Protein AF-0000000075287259 (afdb_homodimer)

Radius of gyration: 38.72 Å; Cα contacts (8 Å, |Δi|>4): 1792; chains: 2; bounding box: 110×133×138 Å

Foldseek 3Di:
DDDDDCPDDDPDPPPPCPPPPPPPPVPPPPPPPPLPQPEWEFQDLPDDPPDDFAAKEWEQEDWKIKIKGKFLADDDDPDPPQPDSQNSPWYDNDVSIIIGMDMDTNVCPVVVLCSCLVVVRQVQEYEYEYPVCQVCVLVSVVSNVQSLCCVVVLDVDDFWKWFPDWDADPVQLEIETEIEGPPPPPPPCPPPVTHTSDPVVVVVSNSRFKYWYFYDRPPDDPPDDDDDDPPCPCPDDPDDVCVVVVPRVNVVHRGHTRHMYGYDYQVLLLLLLVVSLLRIPQQKWAQDPVVLGTDGDNQDPPNDQEWEWAAECWIWIKTAHDDVRIDTDDIDNQGPVVLLVVLCVQQNDDDPVRLLVLQFDDPPPPPGLPDDQQQWDFQCVVDVVPCPDPQPVCRRRHTDGQSNNVVRVVVVVVVVDSSVVSNSSSLSSLLVRLLVQLQVVLVVCVVLVHQHYEYFAVRPLVRSSSSNSSLCSVCVCLVGVDDPVPPPCVVVPPPPPDDDDDPDDPPDPPDDDDDDPPPPPPDPPPDPPDPDPVVVVCVNDHGHYMYGNCRNCSSRSSSSVD/DPPCPPDPDDPCPPVPCPPPPDPPPVPPPPPPPPLPQPEWEFQDLPDDPPDDFAAKEWEQEDWKIKIKGKFLADDDDPDPPQPDSQNSPWYDNDVSIIIGMDMDTNVCPVVVLCSCLVVVRCVQEYEYEYPVCQVCVLVSVVSNVQSLCCVVVQDVDDFWKWFPDWDADPVQLEIETEIEGPPPPPPPPPCPVTHTSDPVVVVVSNSRFKYWYFYDRPPDDPPDDPDDDPPPPVPDDPDDVCPVVPPRVNVVHPGHTRHMYGYDYQVLLLLLLVVSQLRIPQQKWAQDPVVLGTHGDNQDPPNDQEWEWAAECWIWIKTAHDDVRIDTDDIDNQGPVVLLVVLCVQQNDDDPVRLLVLQFDDPPPPPGLPDDQQQWDFQCVVDVVPCPPPQPVCRRRHTDGQSNNVVRVVVVVVVVDSSSVSNSSSLSSLLVRLLVQLQVVLVVCVVLVHQHYEYFAPRPLVRSSSSNSSLCSVCVCLVGVDPPVPPPCVVVPPPPPDDDDDPDDPPDPPDDDDDDPPPPPPDPVSDPPDPPPVVVVCVNDHGHYMYGNCRRCSSRSSSSRD

Secondary structure (DSSP, 8-state):
-------------------------------------EEEEBSS--S-TT-----EEEEE-SSEEEEEEEESS-----STT---TTTTEEEEEETTEEEEEEEEEGGGHHHHHHHHHHTT--TTEEEEESHHHHHTHHHHHHHHHHHHHHHTTS-SS---EEEEEEEEETTTTEEEEEEEETT---TT------EE-SHHHHHT-TT--EEEEEE--SS--------------------GGGSTTTT-GGGG--SEEEEEEEE--HHHHHHHHHHHHHTBTT-EEEEETTTTEEEE--PPSP--SEEEEEESSSEEEEEEEETTEEEEEEEES-SHHHHHHHHHHHHSS--HHHHHHHHSPPTT----TTS--TT-EEHHHH-SSTTSSSS-TTGGG-EEETT--HHHHHHHHHTT-HHHHHHHHHHHHHHHHHHHHHHHHHHHHHHHT--EEEEESTTTTT-HHHHHHHHHHHHHHHHHT---SSS-------------S-----------------------SS------THHHHGGGSPPEEEEETTGGGHHHHHHHT-/-------------------------------------EEEEBSS--S-TT-----EEEEE-SSEEEEEEEESSPPP--STT---TTTTEEEEEETTEEEEEEEEEGGGHHHHHHHHHHTT--TTEEEEESHHHHHTHHHHHHHHHHHHHHHTTS-SS---EEEEEEEEETTTTEEEEEEEETT---SS------EE-SHHHHHT-TT--EEEEEE--SS--------------------GGGGGGTT-GGGG--SEEEEEEEE--HHHHHHHHHHHHHTBTT-EEEEETTTTEEEE--PPSP--SEEEEEESSSEEEEEESSTT-EEEEEEES-SHHHHHHHHHHHHSS--HHHHHHHHSPPTT----TTS--TT-EEHHHH-SSTTSSSS-TTGGG-EEETT--HHHHHHHHHHT-HHHHHHHHHHHHHHHHHHHHHHHHHHHHHHHT--EEEEESTTTTT-HHHHHHHHHHHHHHHHHT---SSS-------------S-----------------------SS------THHHHGGGSPPEEEEETTGGGHHHHHHHT-

Solvent-accessible surface area (backbone atoms only — not comparable to full-atom values): 64310 Å² total; per-residue (Å²): 143,81,90,83,79,78,75,77,80,78,76,80,74,75,79,76,78,74,78,75,75,75,73,74,69,69,73,68,69,72,70,76,75,70,70,74,67,47,74,30,40,55,70,57,82,75,64,61,90,82,59,83,71,63,33,25,13,35,22,23,44,82,60,36,28,32,36,25,36,51,34,74,62,90,80,79,73,86,56,87,90,52,88,58,84,34,86,34,40,34,35,42,74,50,93,70,35,27,41,37,50,49,75,40,48,49,91,33,54,66,57,52,50,47,56,35,59,76,67,63,31,40,82,43,36,38,28,27,18,38,42,31,36,65,58,40,40,57,58,51,52,51,54,52,51,52,50,50,42,39,74,70,61,76,38,94,62,96,68,68,47,28,29,70,45,72,45,77,39,75,90,76,19,31,35,37,35,30,33,36,68,67,77,71,63,66,80,83,66,77,74,69,80,44,48,67,69,47,61,69,58,56,61,74,43,77,75,50,37,29,41,35,38,19,42,47,70,87,80,69,67,85,74,82,82,76,81,84,82,72,85,74,73,79,70,74,84,69,74,74,88,54,61,78,68,68,75,44,71,68,73,70,52,85,33,49,80,60,36,35,43,34,53,47,61,44,68,56,12,34,52,47,17,47,59,53,44,70,39,24,56,76,32,32,28,28,64,36,82,85,78,67,42,77,40,76,46,84,84,60,82,70,72,52,53,27,36,38,40,40,27,34,43,25,34,46,26,33,40,32,72,45,91,70,40,61,45,76,77,49,65,41,28,65,25,38,18,22,48,51,31,52,46,29,68,62,74,33,97,68,52,70,69,54,39,55,57,37,43,47,67,62,88,83,56,72,77,52,92,75,58,75,42,61,25,38,26,32,35,42,78,33,23,71,67,48,61,70,75,82,40,58,87,74,44,44,69,35,72,34,8,36,35,33,24,51,72,48,47,54,49,45,62,68,63,69,41,65,66,60,42,43,22,35,49,30,35,32,42,49,41,47,42,28,23,50,46,19,34,52,52,37,49,51,27,60,63,69,72,40,50,37,36,35,45,32,16,50,58,45,65,79,36,64,71,46,47,47,28,24,49,48,17,43,42,42,54,65,74,72,60,54,68,60,80,76,77,68,76,68,61,75,50,56,73,78,71,81,76,75,82,82,79,80,77,82,67,83,78,79,84,81,73,83,79,82,77,79,76,80,79,72,84,61,82,73,69,74,74,72,83,54,73,75,56,61,73,58,59,77,53,77,64,47,59,36,36,39,73,64,21,50,38,25,40,9,48,9,36,36,72,97,138,87,77,76,71,79,74,77,80,78,76,78,72,74,76,75,78,73,76,75,76,75,74,73,67,69,72,68,68,73,71,76,75,71,70,76,66,45,75,29,40,54,69,58,80,77,62,61,91,80,60,83,70,64,30,24,13,34,21,25,47,82,62,36,28,30,37,22,35,52,36,72,64,89,79,79,74,86,57,89,89,53,86,60,87,35,88,34,40,36,36,41,74,50,93,70,34,25,40,37,48,50,74,39,48,48,89,32,54,66,57,52,52,47,55,33,58,76,67,63,30,40,82,41,35,40,28,28,18,37,42,31,36,64,60,40,40,56,59,51,53,52,53,52,49,54,50,50,42,40,73,71,62,76,37,95,63,96,68,70,47,26,29,66,44,73,44,76,40,75,91,74,19,31,36,37,36,30,33,38,69,68,76,70,65,64,81,83,65,78,73,70,72,49,49,68,69,47,60,69,58,57,60,72,43,77,76,49,36,28,40,36,39,19,42,47,70,85,80,70,68,83,73,81,79,76,79,85,82,75,83,72,74,79,75,72,85,70,75,72,86,65,54,77,70,70,74,44,70,66,74,71,52,84,34,49,80,60,36,34,44,33,52,50,59,44,68,56,12,33,51,47,17,50,60,55,45,70,40,23,57,75,34,32,27,29,65,35,82,84,78,67,42,79,40,75,46,83,84,60,83,70,73,52,52,28,34,38,39,39,27,34,44,24,33,46,25,34,38,33,71,44,92,70,39,59,45,75,78,49,65,41,28,64,25,39,19,23,48,50,30,51,45,29,68,62,75,33,96,67,54,71,67,55,39,55,58,35,43,48,66,61,88,83,55,72,80,50,91,76,59,76,42,62,26,39,25,32,34,44,79,34,24,70,67,48,64,69,76,84,41,59,88,72,44,45,70,35,71,34,8,35,36,32,25,52,72,50,46,55,49,44,64,68,64,69,40,65,66,61,42,43,22,33,49,30,36,32,41,51,41,48,40,28,24,50,46,18,35,54,52,38,50,51,26,59,65,69,72,40,50,37,38,36,44,33,15,51,59,45,65,78,35,63,72,46,47,48,29,24,50,49,17,42,42,41,55,65,72,72,60,53,69,61,79,75,77,68,75,68,61,75,51,56,72,80,72,80,74,76,85,82,80,80,75,84,67,83,80,80,86,83,74,82,79,81,77,78,74,82,77,70,84,60,82,69,68,73,72,72,85,54,72,74,55,61,73,58,60,78,54,78,64,47,60,36,35,39,75,62,21,49,39,26,41,10,47,9,36,35,71,98

Structure (mmCIF, N/CA/C/O backbone):
data_AF-0000000075287259-model_v1
#
loop_
_entity.id
_entity.type
_entity.pdbx_description
1 polymer 'Pantothenate kinase 1, putative'
#
loop_
_atom_site.group_PDB
_atom_site.id
_atom_site.type_symbol
_atom_site.label_atom_id
_atom_site.label_alt_id
_atom_site.label_comp_id
_atom_site.label_asym_id
_atom_site.label_entity_id
_atom_site.label_seq_id
_atom_site.pdbx_PDB_ins_code
_atom_site.Cartn_x
_atom_site.Cartn_y
_atom_site.Cartn_z
_atom_site.occupancy
_atom_site.B_iso_or_equiv
_atom_site.auth_seq_id
_atom_site.auth_comp_id
_atom_site.auth_asym_id
_atom_site.auth_atom_id
_atom_site.pdbx_PDB_model_num
ATOM 1 N N . MET A 1 1 ? -18.156 42.469 -91 1 22.69 1 MET A N 1
ATOM 2 C CA . MET A 1 1 ? -17.578 41.156 -90.688 1 22.69 1 MET A CA 1
ATOM 3 C C . MET A 1 1 ? -17.266 41 -89.25 1 22.69 1 MET A C 1
ATOM 5 O O . MET A 1 1 ? -16.109 41.125 -88.812 1 22.69 1 MET A O 1
ATOM 9 N N . ASN A 1 2 ? -17.969 41.375 -88.25 1 19.19 2 ASN A N 1
ATOM 10 C CA . ASN A 1 2 ? -18.281 42.219 -87.062 1 19.19 2 ASN A CA 1
ATOM 11 C C . ASN A 1 2 ? -18.062 41.438 -85.75 1 19.19 2 ASN A C 1
ATOM 13 O O . ASN A 1 2 ? -18.516 40.312 -85.625 1 19.19 2 ASN A O 1
ATOM 17 N N . ALA A 1 3 ? -17.016 41.938 -84.812 1 19.44 3 ALA A N 1
ATOM 18 C CA . ALA A 1 3 ? -16.141 41.562 -83.688 1 19.44 3 ALA A CA 1
ATOM 19 C C . ALA A 1 3 ? -16.938 40.812 -82.625 1 19.44 3 ALA A C 1
ATOM 21 O O . ALA A 1 3 ? -18.156 40.656 -82.688 1 19.44 3 ALA A O 1
ATOM 22 N N . MET A 1 4 ? -16.828 41.344 -81.25 1 18.42 4 MET A N 1
ATOM 23 C CA . MET A 1 4 ? -16.25 40.938 -80 1 18.42 4 MET A CA 1
ATOM 24 C C . MET A 1 4 ? -17.297 40.281 -79.125 1 18.42 4 MET A C 1
ATOM 26 O O . MET A 1 4 ? -17.031 39.219 -78.5 1 18.42 4 MET A O 1
ATOM 30 N N . MET A 1 5 ? -18.25 41 -78.5 1 18.67 5 MET A N 1
ATOM 31 C CA . MET A 1 5 ? -18.438 41.469 -77.125 1 18.67 5 MET A CA 1
ATOM 32 C C . MET A 1 5 ? -19.5 40.656 -76.438 1 18.67 5 MET A C 1
ATOM 34 O O . MET A 1 5 ? -20.703 40.938 -76.562 1 18.67 5 MET A O 1
ATOM 38 N N . HIS A 1 6 ? -19.438 39.312 -76.562 1 19.44 6 HIS A N 1
ATOM 39 C CA . HIS A 1 6 ? -20.641 38.531 -76.375 1 19.44 6 HIS A CA 1
ATOM 40 C C . HIS A 1 6 ? -21.156 38.625 -74.938 1 19.44 6 HIS A C 1
ATOM 42 O O . HIS A 1 6 ? -20.422 38.344 -74 1 19.44 6 HIS A O 1
ATOM 48 N N . LYS A 1 7 ? -22.062 39.5 -74.562 1 19.59 7 LYS A N 1
ATOM 49 C CA . LYS A 1 7 ? -22.562 40.156 -73.375 1 19.59 7 LYS A CA 1
ATOM 50 C C . LYS A 1 7 ? -23.359 39.156 -72.5 1 19.59 7 LYS A C 1
ATOM 52 O O . LYS A 1 7 ? -24.469 38.75 -72.875 1 19.59 7 LYS A O 1
ATOM 57 N N . PRO A 1 8 ? -22.656 38.219 -71.875 1 20.3 8 PRO A N 1
ATOM 58 C CA . PRO A 1 8 ? -23.312 37 -71.438 1 20.3 8 PRO A CA 1
ATOM 59 C C . PRO A 1 8 ? -24.469 37.281 -70.438 1 20.3 8 PRO A C 1
ATOM 61 O O . PRO A 1 8 ? -24.531 38.344 -69.875 1 20.3 8 PRO A O 1
ATOM 64 N N . GLY A 1 9 ? -25.562 36.688 -70.625 1 19.08 9 GLY A N 1
ATOM 65 C CA . GLY A 1 9 ? -26.953 36.812 -70.25 1 19.08 9 GLY A CA 1
ATOM 66 C C . GLY A 1 9 ? -27.141 36.75 -68.75 1 19.08 9 GLY A C 1
ATOM 67 O O . GLY A 1 9 ? -26.281 36.219 -68 1 19.08 9 GLY A O 1
ATOM 68 N N . GLY A 1 10 ? -27.844 37.594 -68.125 1 19.84 10 GLY A N 1
ATOM 69 C CA . GLY A 1 10 ? -28.234 38.312 -66.875 1 19.84 10 GLY A CA 1
ATOM 70 C C . GLY A 1 10 ? -28.922 37.406 -65.875 1 19.84 10 GLY A C 1
ATOM 71 O O . GLY A 1 10 ? -30.047 37.688 -65.5 1 19.84 10 GLY A O 1
ATOM 72 N N . GLY A 1 11 ? -28.531 36.094 -65.875 1 19.17 11 GLY A N 1
ATOM 73 C CA . GLY A 1 11 ? -29.438 35.156 -65.25 1 19.17 11 GLY A CA 1
ATOM 74 C C . GLY A 1 11 ? -29.859 35.594 -63.844 1 19.17 11 GLY A C 1
ATOM 75 O O . GLY A 1 11 ? -29.125 36.312 -63.156 1 19.17 11 GLY A O 1
ATOM 76 N N . ASN A 1 12 ? -31.094 35.688 -63.562 1 19.45 12 ASN A N 1
ATOM 77 C CA . ASN A 1 12 ? -32.031 36.219 -62.562 1 19.45 12 ASN A CA 1
ATOM 78 C C . ASN A 1 12 ? -31.781 35.625 -61.188 1 19.45 12 ASN A C 1
ATOM 80 O O . ASN A 1 12 ? -31.875 34.406 -61 1 19.45 12 ASN A O 1
ATOM 84 N N . SER A 1 13 ? -30.797 36.062 -60.406 1 18.73 13 SER A N 1
ATOM 85 C CA . SER A 1 13 ? -30.156 35.625 -59.156 1 18.73 13 SER A CA 1
ATOM 86 C C . SER A 1 13 ? -31.156 35.656 -58 1 18.73 13 SER A C 1
ATOM 88 O O . SER A 1 13 ? -31.359 36.719 -57.375 1 18.73 13 SER A O 1
ATOM 90 N N . SER A 1 14 ? -32.312 35.125 -58.156 1 20.73 14 SER A N 1
ATOM 91 C CA . SER A 1 14 ? -33.344 35.375 -57.156 1 20.73 14 SER A CA 1
ATOM 92 C C . SER A 1 14 ? -32.844 35.062 -55.75 1 20.73 14 SER A C 1
ATOM 94 O O . SER A 1 14 ? -32.25 34 -55.531 1 20.73 14 SER A O 1
ATOM 96 N N . PRO A 1 15 ? -32.562 35.969 -54.812 1 19.45 15 PRO A N 1
ATOM 97 C CA . PRO A 1 15 ? -31.781 35.906 -53.562 1 19.45 15 PRO A CA 1
ATOM 98 C C . PRO A 1 15 ? -32.469 35.125 -52.469 1 19.45 15 PRO A C 1
ATOM 100 O O . PRO A 1 15 ? -33.594 35.5 -52.031 1 19.45 15 PRO A O 1
ATOM 103 N N . GLY A 1 16 ? -32.812 33.906 -52.594 1 19.41 16 GLY A N 1
ATOM 104 C CA . GLY A 1 16 ? -33.656 33.188 -51.656 1 19.41 16 GLY A CA 1
ATOM 105 C C . GLY A 1 16 ? -33.219 33.375 -50.219 1 19.41 16 GLY A C 1
ATOM 106 O O . GLY A 1 16 ? -32.031 33.312 -49.906 1 19.41 16 GLY A O 1
ATOM 107 N N . ASN A 1 17 ? -33.875 34.125 -49.375 1 20 17 ASN A N 1
ATOM 108 C CA . ASN A 1 17 ? -33.719 34.625 -48 1 20 17 ASN A CA 1
ATOM 109 C C . ASN A 1 17 ? -33.656 33.5 -47 1 20 17 ASN A C 1
ATOM 111 O O . ASN A 1 17 ? -34.656 32.844 -46.688 1 20 17 ASN A O 1
ATOM 115 N N . HIS A 1 18 ? -32.875 32.531 -47.188 1 19.16 18 HIS A N 1
ATOM 116 C CA . HIS A 1 18 ? -32.906 31.406 -46.25 1 19.16 18 HIS A CA 1
ATOM 117 C C . HIS A 1 18 ? -32.656 31.859 -44.812 1 19.16 18 HIS A C 1
ATOM 119 O O . HIS A 1 18 ? -31.594 32.438 -44.531 1 19.16 18 HIS A O 1
ATOM 125 N N . LYS A 1 19 ? -33.656 32.219 -44.031 1 21.06 19 LYS A N 1
ATOM 126 C CA . LYS A 1 19 ? -33.656 32.594 -42.625 1 21.06 19 LYS A CA 1
ATOM 127 C C . LYS A 1 19 ? -32.906 31.547 -41.781 1 21.06 19 LYS A C 1
ATOM 129 O O . LYS A 1 19 ? -33.188 30.359 -41.875 1 21.06 19 LYS A O 1
ATOM 134 N N . SER A 1 20 ? -31.641 31.719 -41.594 1 20.59 20 SER A N 1
ATOM 135 C CA . SER A 1 20 ? -30.719 30.891 -40.812 1 20.59 20 SER A CA 1
ATOM 136 C C . SER A 1 20 ? -31.297 30.562 -39.438 1 20.59 20 SER A C 1
ATOM 138 O O . SER A 1 20 ? -31.703 31.453 -38.688 1 20.59 20 SER A O 1
ATOM 140 N N . ASP A 1 21 ? -32.031 29.562 -39.312 1 21.33 21 ASP A N 1
ATOM 141 C CA . ASP A 1 21 ? -32.594 29.078 -38.062 1 21.33 21 ASP A CA 1
ATOM 142 C C . ASP A 1 21 ? -31.562 29.109 -36.938 1 21.33 21 ASP A C 1
ATOM 144 O O . ASP A 1 21 ? -30.469 28.562 -37.094 1 21.33 21 ASP A O 1
ATOM 148 N N . GLU A 1 22 ? -31.625 30.125 -36.156 1 22.45 22 GLU A N 1
ATOM 149 C CA . GLU A 1 22 ? -30.844 30.359 -34.969 1 22.45 22 GLU A CA 1
ATOM 150 C C . GLU A 1 22 ? -30.734 29.094 -34.125 1 22.45 22 GLU A C 1
ATOM 152 O O . GLU A 1 22 ? -31.734 28.438 -33.844 1 22.45 22 GLU A O 1
ATOM 157 N N . GLY A 1 23 ? -29.672 28.359 -34.312 1 20.34 23 GLY A N 1
ATOM 158 C CA . GLY A 1 23 ? -29.312 27.141 -33.625 1 20.34 23 GLY A CA 1
ATOM 159 C C . GLY A 1 23 ? -29.672 27.156 -32.156 1 20.34 23 GLY A C 1
ATOM 160 O O . GLY A 1 23 ? -29.359 28.109 -31.438 1 20.34 23 GLY A O 1
ATOM 161 N N . LYS A 1 24 ? -30.766 26.594 -31.75 1 21.91 24 LYS A N 1
ATOM 162 C CA . LYS A 1 24 ? -31.125 26.312 -30.375 1 21.91 24 LYS A CA 1
ATOM 163 C C . LYS A 1 24 ? -29.906 25.812 -29.578 1 21.91 24 LYS A C 1
ATOM 165 O O . LYS A 1 24 ? -29.422 24.703 -29.797 1 21.91 24 LYS A O 1
ATOM 170 N N . ALA A 1 25 ? -29 26.703 -29.406 1 21.98 25 ALA A N 1
ATOM 171 C CA . ALA A 1 25 ? -27.984 26.328 -28.422 1 21.98 25 ALA A CA 1
ATOM 172 C C . ALA A 1 25 ? -28.625 25.547 -27.266 1 21.98 25 ALA A C 1
ATOM 174 O O . ALA A 1 25 ? -29.516 26.047 -26.594 1 21.98 25 ALA A O 1
ATOM 175 N N . SER A 1 26 ? -28.891 24.328 -27.594 1 23.16 26 SER A N 1
ATOM 176 C CA . SER A 1 26 ? -29.328 23.5 -26.469 1 23.16 26 SER A CA 1
ATOM 177 C C . SER A 1 26 ? -28.672 23.953 -25.172 1 23.16 26 SER A C 1
ATOM 179 O O . SER A 1 26 ? -27.453 24.141 -25.125 1 23.16 26 SER A O 1
ATOM 181 N N . HIS A 1 27 ? -29.359 24.859 -24.5 1 22.45 27 HIS A N 1
ATOM 182 C CA . HIS A 1 27 ? -29.031 25.094 -23.094 1 22.45 27 HIS A CA 1
ATOM 183 C C . HIS A 1 27 ? -28.547 23.812 -22.422 1 22.45 27 HIS A C 1
ATOM 185 O O . HIS A 1 27 ? -29.344 22.906 -22.141 1 22.45 27 HIS A O 1
ATOM 191 N N . VAL A 1 28 ? -27.5 23.312 -22.922 1 27.08 28 VAL A N 1
ATOM 192 C CA . VAL A 1 28 ? -26.859 22.281 -22.094 1 27.08 28 VAL A CA 1
ATOM 193 C C . VAL A 1 28 ? -27.109 22.578 -20.625 1 27.08 28 VAL A C 1
ATOM 195 O O . VAL A 1 28 ? -26.859 23.703 -20.156 1 27.08 28 VAL A O 1
ATOM 198 N N . GLY A 1 29 ? -28.125 21.984 -20.109 1 24.72 29 GLY A N 1
ATOM 199 C CA . GLY A 1 29 ? -28.5 22.047 -18.703 1 24.72 29 GLY A CA 1
ATOM 200 C C . GLY A 1 29 ? -27.312 22.328 -17.797 1 24.72 29 GLY A C 1
ATOM 201 O O . GLY A 1 29 ? -26.188 21.906 -18.078 1 24.72 29 GLY A O 1
ATOM 202 N N . ASN A 1 30 ? -27.359 23.5 -17.266 1 26.53 30 ASN A N 1
ATOM 203 C CA . ASN A 1 30 ? -26.594 23.844 -16.078 1 26.53 30 ASN A CA 1
ATOM 204 C C . ASN A 1 30 ? -26.344 22.625 -15.195 1 26.53 30 ASN A C 1
ATOM 206 O O . ASN A 1 30 ? -27.281 22.062 -14.625 1 26.53 30 ASN A O 1
ATOM 210 N N . GLN A 1 31 ? -25.625 21.781 -15.664 1 28.08 31 GLN A N 1
ATOM 211 C CA . GLN A 1 31 ? -25.219 20.812 -14.648 1 28.08 31 GLN A CA 1
ATOM 212 C C . GLN A 1 31 ? -25.25 21.438 -13.258 1 28.08 31 GLN A C 1
ATOM 214 O O . GLN A 1 31 ? -24.641 22.484 -13.023 1 28.08 31 GLN A O 1
ATOM 219 N N . SER A 1 32 ? -26.391 21.484 -12.602 1 29.03 32 SER A N 1
ATOM 220 C CA . SER A 1 32 ? -26.578 21.844 -11.203 1 29.03 32 SER A CA 1
ATOM 221 C C . SER A 1 32 ? -25.281 21.672 -10.406 1 29.03 32 SER A C 1
ATOM 223 O O . SER A 1 32 ? -24.766 20.562 -10.297 1 29.03 32 SER A O 1
ATOM 225 N N . GLU A 1 33 ? -24.375 22.484 -10.484 1 34.44 33 GLU A N 1
ATOM 226 C CA . GLU A 1 33 ? -23.234 22.75 -9.617 1 34.44 33 GLU A CA 1
ATOM 227 C C . GLU A 1 33 ? -23.562 22.438 -8.156 1 34.44 33 GLU A C 1
ATOM 229 O O . GLU A 1 33 ? -23.938 23.344 -7.402 1 34.44 33 GLU A O 1
ATOM 234 N N . GLY A 1 34 ? -24.5 21.672 -7.836 1 33.16 34 GLY A N 1
ATOM 235 C CA . GLY A 1 34 ? -24.859 21.281 -6.48 1 33.16 34 GLY A CA 1
ATOM 236 C C . GLY A 1 34 ? -23.672 21.172 -5.551 1 33.16 34 GLY A C 1
ATOM 237 O O . GLY A 1 34 ? -23.281 20.062 -5.176 1 33.16 34 GLY A O 1
ATOM 238 N N . TRP A 1 35 ? -22.734 21.906 -5.816 1 38.44 35 TRP A N 1
ATOM 239 C CA . TRP A 1 35 ? -21.719 21.891 -4.781 1 38.44 35 TRP A CA 1
ATOM 240 C C . TRP A 1 35 ? -22.328 22.141 -3.406 1 38.44 35 TRP A C 1
ATOM 242 O O . TRP A 1 35 ? -22.938 23.188 -3.182 1 38.44 35 TRP A O 1
ATOM 252 N N . LYS A 1 36 ? -22.797 21.172 -2.637 1 48.94 36 LYS A N 1
ATOM 253 C CA . LYS A 1 36 ? -23.422 21.188 -1.319 1 48.94 36 LYS A CA 1
ATOM 254 C C . LYS A 1 36 ? -22.656 22.078 -0.348 1 48.94 36 LYS A C 1
ATOM 256 O O . LYS A 1 36 ? -21.438 22 -0.261 1 48.94 36 LYS A O 1
ATOM 261 N N . GLN A 1 37 ? -23.203 23.25 -0.123 1 53.69 37 GLN A N 1
ATOM 262 C CA . GLN A 1 37 ? -22.797 24.172 0.934 1 53.69 37 GLN A CA 1
ATOM 263 C C . GLN A 1 37 ? -22.734 23.453 2.283 1 53.69 37 GLN A C 1
ATOM 265 O O . GLN A 1 37 ? -23.672 22.766 2.67 1 53.69 37 GLN A O 1
ATOM 270 N N . TYR A 1 38 ? -21.547 23.359 2.799 1 63.34 38 TYR A N 1
ATOM 271 C CA . TYR A 1 38 ? -21.375 22.766 4.125 1 63.34 38 TYR A CA 1
ATOM 272 C C . TYR A 1 38 ? -21.203 23.859 5.184 1 63.34 38 TYR A C 1
ATOM 274 O O . TYR A 1 38 ? -20.094 24.141 5.609 1 63.34 38 TYR A O 1
ATOM 282 N N . LYS A 1 39 ? -22.344 24.625 5.395 1 63.66 39 LYS A N 1
ATOM 283 C CA . LYS A 1 39 ? -22.406 25.578 6.492 1 63.66 39 LYS A CA 1
ATOM 284 C C . LYS A 1 39 ? -22.984 24.938 7.75 1 63.66 39 LYS A C 1
ATOM 286 O O . LYS A 1 39 ? -24.172 24.609 7.805 1 63.66 39 LYS A O 1
ATOM 291 N N . TYR A 1 40 ? -21.969 24.672 8.609 1 74.38 40 TYR A N 1
ATOM 292 C CA . TYR A 1 40 ? -22.406 23.922 9.797 1 74.38 40 TYR A CA 1
ATOM 293 C C . TYR A 1 40 ? -22.312 24.797 11.039 1 74.38 40 TYR A C 1
ATOM 295 O O . TYR A 1 40 ? -21.781 25.906 11 1 74.38 40 TYR A O 1
ATOM 303 N N . GLU A 1 41 ? -23.141 24.438 11.977 1 70.31 41 GLU A N 1
ATOM 304 C CA . GLU A 1 41 ? -23.156 25.156 13.242 1 70.31 41 GLU A CA 1
ATOM 305 C C . GLU A 1 41 ? -22.891 24.219 14.414 1 70.31 41 GLU A C 1
ATOM 307 O O . GLU A 1 41 ? -23.25 23.031 14.359 1 70.31 41 GLU A O 1
ATOM 312 N N . PHE A 1 42 ? -22.125 24.719 15.367 1 73 42 PHE A N 1
ATOM 313 C CA . PHE A 1 42 ? -21.938 23.953 16.594 1 73 42 PHE A CA 1
ATOM 314 C C . PHE A 1 42 ? -23.266 23.688 17.281 1 73 42 PHE A C 1
ATOM 316 O O . PHE A 1 42 ? -24.125 24.562 17.312 1 73 42 PHE A O 1
ATOM 323 N N . VAL A 1 43 ? -23.5 22.469 17.672 1 61.81 43 VAL A N 1
ATOM 324 C CA . VAL A 1 43 ? -24.734 22.094 18.359 1 61.81 43 VAL A CA 1
ATOM 325 C C . VAL A 1 43 ? -24.844 22.828 19.688 1 61.81 43 VAL A C 1
ATOM 327 O O . VAL A 1 43 ? -25.906 23.344 20.031 1 61.81 43 VAL A O 1
ATOM 330 N N . GLU A 1 44 ? -23.828 22.656 20.562 1 56.28 44 GLU A N 1
ATOM 331 C CA . GLU A 1 44 ? -23.844 23.359 21.844 1 56.28 44 GLU A CA 1
ATOM 332 C C . GLU A 1 44 ? -22.844 24.5 21.875 1 56.28 44 GLU A C 1
ATOM 334 O O . GLU A 1 44 ? -21.781 24.422 21.25 1 56.28 44 GLU A O 1
ATOM 339 N N . CYS A 1 45 ? -23.422 25.656 22.234 1 48.06 45 CYS A N 1
ATOM 340 C CA . CYS A 1 45 ? -22.578 26.844 22.391 1 48.06 45 CYS A CA 1
ATOM 341 C C . CYS A 1 45 ? -21.312 26.5 23.156 1 48.06 45 CYS A C 1
ATOM 343 O O . CYS A 1 45 ? -21.344 26.344 24.391 1 48.06 45 CYS A O 1
ATOM 345 N N . LEU A 1 46 ? -20.547 25.734 22.625 1 51.12 46 LEU A N 1
ATOM 346 C CA . LEU A 1 46 ? -19.328 25.266 23.281 1 51.12 46 LEU A CA 1
ATOM 347 C C . LEU A 1 46 ? -18.547 26.438 23.859 1 51.12 46 LEU A C 1
ATOM 349 O O . LEU A 1 46 ? -17.688 26.25 24.719 1 51.12 46 LEU A O 1
ATOM 353 N N . LEU A 1 47 ? -18.625 27.609 23.234 1 55.81 47 LEU A N 1
ATOM 354 C CA . LEU A 1 47 ? -17.75 28.672 23.688 1 55.81 47 LEU A CA 1
ATOM 355 C C . LEU A 1 47 ? -18.516 29.734 24.453 1 55.81 47 LEU A C 1
ATOM 357 O O . LEU A 1 47 ? -19.609 30.156 24.031 1 55.81 47 LEU A O 1
ATOM 361 N N . ASN A 1 48 ? -18.266 29.688 25.781 1 48.56 48 ASN A N 1
ATOM 362 C CA . ASN A 1 48 ? -18.812 30.781 26.562 1 48.56 48 ASN A CA 1
ATOM 363 C C . ASN A 1 48 ? -18.672 32.125 25.828 1 48.56 48 ASN A C 1
ATOM 365 O O . ASN A 1 48 ? -17.656 32.375 25.172 1 48.56 48 ASN A O 1
ATOM 369 N N . LYS A 1 49 ? -19.766 32.906 25.656 1 51.44 49 LYS A N 1
ATOM 370 C CA . LYS A 1 49 ? -19.891 34.188 24.984 1 51.44 49 LYS A CA 1
ATOM 371 C C . LYS A 1 49 ? -18.672 35.062 25.234 1 51.44 49 LYS A C 1
ATOM 373 O O . LYS A 1 49 ? -18.297 35.875 24.375 1 51.44 49 LYS A O 1
ATOM 378 N N . SER A 1 50 ? -18.047 34.844 26.406 1 48.66 50 SER A N 1
ATOM 379 C CA . SER A 1 50 ? -17.031 35.781 26.828 1 48.66 50 SER A CA 1
ATOM 380 C C . SER A 1 50 ? -15.641 35.344 26.359 1 48.66 50 SER A C 1
ATOM 382 O O . SER A 1 50 ? -14.672 36.125 26.469 1 48.66 50 SER A O 1
ATOM 384 N N . ASN A 1 51 ? -15.562 34.188 25.75 1 57.16 51 ASN A N 1
ATOM 385 C CA . ASN A 1 51 ? -14.211 33.688 25.5 1 57.16 51 ASN A CA 1
ATOM 386 C C . ASN A 1 51 ? -13.633 34.25 24.203 1 57.16 51 ASN A C 1
ATOM 388 O O . ASN A 1 51 ? -14.305 34.25 23.172 1 57.16 51 ASN A O 1
ATOM 392 N N . GLU A 1 52 ? -12.57 35.031 24.359 1 67.94 52 GLU A N 1
ATOM 393 C CA . GLU A 1 52 ? -11.867 35.562 23.203 1 67.94 52 GLU A CA 1
ATOM 394 C C . GLU A 1 52 ? -11.398 34.469 22.266 1 67.94 52 GLU A C 1
ATOM 396 O O . GLU A 1 52 ? -10.68 33.562 22.672 1 67.94 52 GLU A O 1
ATOM 401 N N . LEU A 1 53 ? -12.031 34.406 21.141 1 76.38 53 LEU A N 1
ATOM 402 C CA . LEU A 1 53 ? -11.68 33.438 20.109 1 76.38 53 LEU A CA 1
ATOM 403 C C . LEU A 1 53 ? -10.359 33.781 19.438 1 76.38 53 LEU A C 1
ATOM 405 O O . LEU A 1 53 ? -10.016 34.969 19.344 1 76.38 53 LEU A O 1
ATOM 409 N N . ASN A 1 54 ? -9.68 32.719 19.172 1 83.44 54 ASN A N 1
ATOM 410 C CA . ASN A 1 54 ? -8.523 32.938 18.312 1 83.44 54 ASN A CA 1
ATOM 411 C C . ASN A 1 54 ? -8.938 33.469 16.938 1 83.44 54 ASN A C 1
ATOM 413 O O . ASN A 1 54 ? -10.109 33.375 16.562 1 83.44 54 ASN A O 1
ATOM 417 N N . THR A 1 55 ? -7.973 34.031 16.312 1 89.5 55 THR A N 1
ATOM 418 C CA . THR A 1 55 ? -8.352 34.688 15.062 1 89.5 55 THR A CA 1
ATOM 419 C C . THR A 1 55 ? -7.871 33.875 13.859 1 89.5 55 THR A C 1
ATOM 421 O O . THR A 1 55 ? -8.461 33.938 12.781 1 89.5 55 THR A O 1
ATOM 424 N N . CYS A 1 56 ? -6.742 33.156 14.008 1 95.25 56 CYS A N 1
ATOM 425 C CA . CYS A 1 56 ? -6.305 32.375 12.859 1 95.25 56 CYS A CA 1
ATOM 426 C C . CYS A 1 56 ? -5.344 31.266 13.297 1 95.25 56 CYS A C 1
ATOM 428 O O . CYS A 1 56 ? -4.793 31.328 14.398 1 95.25 56 CYS A O 1
ATOM 430 N N . ALA A 1 57 ? -5.168 30.266 12.453 1 97.75 57 ALA A N 1
ATOM 431 C CA . ALA A 1 57 ? -4.262 29.141 12.664 1 97.75 57 ALA A CA 1
ATOM 432 C C . ALA A 1 57 ? -3.807 28.547 11.328 1 97.75 57 ALA A C 1
ATOM 434 O O . ALA A 1 57 ? -4.543 28.594 10.344 1 97.75 57 ALA A O 1
ATOM 435 N N . LEU A 1 58 ? -2.576 28.031 11.352 1 97.88 58 LEU A N 1
ATOM 436 C CA . LEU A 1 58 ? -2.004 27.406 10.172 1 97.88 58 LEU A CA 1
ATOM 437 C C . LEU A 1 58 ? -1.584 25.969 10.469 1 97.88 58 LEU A C 1
ATOM 439 O O . LEU A 1 58 ? -1.031 25.688 11.539 1 97.88 58 LEU A O 1
ATOM 443 N N . ASP A 1 59 ? -1.958 25.094 9.641 1 96.25 59 ASP A N 1
ATOM 444 C CA . ASP A 1 59 ? -1.386 23.75 9.555 1 96.25 59 ASP A CA 1
ATOM 445 C C . ASP A 1 59 ? -0.456 23.625 8.352 1 96.25 59 ASP A C 1
ATOM 447 O O . ASP A 1 59 ? -0.918 23.484 7.215 1 96.25 59 ASP A O 1
ATOM 451 N N . ILE A 1 60 ? 0.833 23.625 8.648 1 94.25 60 ILE A N 1
ATOM 452 C CA . ILE A 1 60 ? 1.836 23.641 7.586 1 94.25 60 ILE A CA 1
ATOM 453 C C . ILE A 1 60 ? 2.385 22.234 7.363 1 94.25 60 ILE A C 1
ATOM 455 O O . ILE A 1 60 ? 3.344 21.828 8.023 1 94.25 60 ILE A O 1
ATOM 459 N N . GLY A 1 61 ? 1.915 21.594 6.355 1 87.56 61 GLY A N 1
ATOM 460 C CA . GLY A 1 61 ? 2.322 20.234 6.047 1 87.56 61 GLY A CA 1
ATOM 461 C C . GLY A 1 61 ? 3.473 20.156 5.059 1 87.56 61 GLY A C 1
ATOM 462 O O . GLY A 1 61 ? 4.203 21.141 4.883 1 87.56 61 GLY A O 1
ATOM 463 N N . GLY A 1 62 ? 3.707 19 4.527 1 78.94 62 GLY A N 1
ATOM 464 C CA . GLY A 1 62 ? 4.781 18.797 3.566 1 78.94 62 GLY A CA 1
ATOM 465 C C . GLY A 1 62 ? 4.445 19.312 2.18 1 78.94 62 GLY A C 1
ATOM 466 O O . GLY A 1 62 ? 5.336 19.703 1.421 1 78.94 62 GLY A O 1
ATOM 467 N N . THR A 1 63 ? 3.135 19.281 1.881 1 80.38 63 THR A N 1
ATOM 468 C CA . THR A 1 63 ? 2.764 19.656 0.52 1 80.38 63 THR A CA 1
ATOM 469 C C . THR A 1 63 ? 1.797 20.828 0.528 1 80.38 63 THR A C 1
ATOM 471 O O . THR A 1 63 ? 1.731 21.594 -0.439 1 80.38 63 THR A O 1
ATOM 474 N N . LEU A 1 64 ? 1.079 21 1.593 1 86.31 64 LEU A N 1
ATOM 475 C CA . LEU A 1 64 ? 0.056 22.031 1.65 1 86.31 64 LEU A CA 1
ATOM 476 C C . LEU A 1 64 ? 0.13 22.797 2.969 1 86.31 64 LEU A C 1
ATOM 478 O O . LEU A 1 64 ? 0.612 22.266 3.971 1 86.31 64 LEU A O 1
ATOM 482 N N . ILE A 1 65 ? -0.377 24 2.865 1 93.31 65 ILE A N 1
ATOM 483 C CA . ILE A 1 65 ? -0.616 24.844 4.035 1 93.31 65 ILE A CA 1
ATOM 484 C C . ILE A 1 65 ? -2.115 25.062 4.207 1 93.31 65 ILE A C 1
ATOM 486 O O . ILE A 1 65 ? -2.777 25.609 3.316 1 93.31 65 ILE A O 1
ATOM 490 N N . LYS A 1 66 ? -2.656 24.656 5.309 1 94.62 66 LYS A N 1
ATOM 491 C CA . LYS A 1 66 ? -4.074 24.875 5.59 1 94.62 66 LYS A CA 1
ATOM 492 C C . LYS A 1 66 ? -4.273 26.031 6.574 1 94.62 66 LYS A C 1
ATOM 494 O O . LYS A 1 66 ? -3.535 26.141 7.555 1 94.62 66 LYS A O 1
ATOM 499 N N . VAL A 1 67 ? -5.238 26.844 6.242 1 96.06 67 VAL A N 1
ATOM 500 C CA . VAL A 1 67 ? -5.5 28.031 7.027 1 96.06 67 VAL A CA 1
ATOM 501 C C . VAL A 1 67 ? -6.918 27.984 7.594 1 96.06 67 VAL A C 1
ATOM 503 O O . VAL A 1 67 ? -7.863 27.641 6.887 1 96.06 67 VAL A O 1
ATOM 506 N N . ALA A 1 68 ? -7.059 28.219 8.836 1 95.94 68 ALA A N 1
ATOM 507 C CA . ALA A 1 68 ? -8.344 28.469 9.492 1 95.94 68 ALA A CA 1
ATOM 508 C C . ALA A 1 68 ? -8.391 29.891 10.062 1 95.94 68 ALA A C 1
ATOM 510 O O . ALA A 1 68 ? -7.438 30.328 10.703 1 95.94 68 ALA A O 1
ATOM 511 N N . TYR A 1 69 ? -9.445 30.609 9.789 1 95.38 69 TYR A N 1
ATOM 512 C CA . TYR A 1 69 ? -9.5 31.984 10.266 1 95.38 69 TYR A CA 1
ATOM 513 C C . TYR A 1 69 ? -10.93 32.375 10.625 1 95.38 69 TYR A C 1
ATOM 515 O O . TYR A 1 69 ? -11.891 31.844 10.062 1 95.38 69 TYR A O 1
ATOM 523 N N . LEU A 1 70 ? -11.047 33.25 11.57 1 93.75 70 LEU A N 1
ATOM 524 C CA . LEU A 1 70 ? -12.32 33.812 12.039 1 93.75 70 LEU A CA 1
ATOM 525 C C . LEU A 1 70 ? -12.68 35.062 11.281 1 93.75 70 LEU A C 1
ATOM 527 O O . LEU A 1 70 ? -11.859 35.969 11.164 1 93.75 70 LEU A O 1
ATOM 531 N N . SER A 1 71 ? -13.844 35.094 10.719 1 92.56 71 SER A N 1
ATOM 532 C CA . SER A 1 71 ? -14.297 36.281 9.984 1 92.56 71 SER A CA 1
ATOM 533 C C . SER A 1 71 ? -15.82 36.281 9.859 1 92.56 71 SER A C 1
ATOM 535 O O . SER A 1 71 ? -16.484 35.312 10.156 1 92.56 71 SER A O 1
ATOM 537 N N . ASP A 1 72 ? -16.344 37.438 9.461 1 91.31 72 ASP A N 1
ATOM 538 C CA . ASP A 1 72 ? -17.781 37.562 9.25 1 91.31 72 ASP A CA 1
ATOM 539 C C . ASP A 1 72 ? -18.156 37.219 7.809 1 91.31 72 ASP A C 1
ATOM 541 O O . ASP A 1 72 ? -19.328 37.031 7.492 1 91.31 72 ASP A O 1
ATOM 545 N N . HIS A 1 73 ? -17.188 37.125 7 1 90.69 73 HIS A N 1
ATOM 546 C CA . HIS A 1 73 ? -17.422 36.781 5.605 1 90.69 73 HIS A CA 1
ATOM 547 C C . HIS A 1 73 ? -16.25 35.969 5.039 1 90.69 73 HIS A C 1
ATOM 549 O O . HIS A 1 73 ? -15.148 36 5.574 1 90.69 73 HIS A O 1
ATOM 555 N N . TYR A 1 74 ? -16.578 35.219 3.998 1 90.75 74 TYR A N 1
ATOM 556 C CA . TYR A 1 74 ? -15.539 34.469 3.307 1 90.75 74 TYR A CA 1
ATOM 557 C C . TYR A 1 74 ? -14.609 35.406 2.545 1 90.75 74 TYR A C 1
ATOM 559 O O . TYR A 1 74 ? -15.078 36.312 1.855 1 90.75 74 TYR A O 1
ATOM 567 N N . ILE A 1 75 ? -13.312 35.25 2.711 1 90.94 75 ILE A N 1
ATOM 568 C CA . ILE A 1 75 ? -12.328 36.062 2.021 1 90.94 75 ILE A CA 1
ATOM 569 C C . ILE A 1 75 ? -11.766 35.312 0.821 1 90.94 75 ILE A C 1
ATOM 571 O O . ILE A 1 75 ? -11.125 34.281 0.981 1 90.94 75 ILE A O 1
ATOM 575 N N . SER A 1 76 ? -11.984 35.719 -0.382 1 84.81 76 SER A N 1
ATOM 576 C CA . SER A 1 76 ? -11.539 35.062 -1.605 1 84.81 76 SER A CA 1
ATOM 577 C C . SER A 1 76 ? -10.078 35.406 -1.898 1 84.81 76 SER A C 1
ATOM 579 O O . SER A 1 76 ? -9.617 36.5 -1.662 1 84.81 76 SER A O 1
ATOM 581 N N . ASP A 1 77 ? -9.344 34.281 -2.158 1 75.44 77 ASP A N 1
ATOM 582 C CA . ASP A 1 77 ? -7.973 34.469 -2.629 1 75.44 77 ASP A CA 1
ATOM 583 C C . ASP A 1 77 ? -7.945 34.906 -4.086 1 75.44 77 ASP A C 1
ATOM 585 O O . ASP A 1 77 ? -8.523 34.25 -4.957 1 75.44 77 ASP A O 1
ATOM 589 N N . GLU A 1 78 ? -7.77 36.125 -4.426 1 67.06 78 GLU A N 1
ATOM 590 C CA . GLU A 1 78 ? -7.859 36.75 -5.746 1 67.06 78 GLU A CA 1
ATOM 591 C C . GLU A 1 78 ? -6.871 36.094 -6.719 1 67.06 78 GLU A C 1
ATOM 593 O O . GLU A 1 78 ? -6.824 36.469 -7.895 1 67.06 78 GLU A O 1
ATOM 598 N N . ARG A 1 79 ? -6.195 35.156 -6.367 1 65.5 79 ARG A N 1
ATOM 599 C CA . ARG A 1 79 ? -5.234 34.562 -7.301 1 65.5 79 ARG A CA 1
ATOM 600 C C . ARG A 1 79 ? -5.922 33.625 -8.281 1 65.5 79 ARG A C 1
ATOM 602 O O . ARG A 1 79 ? -6.852 32.906 -7.91 1 65.5 79 ARG A O 1
ATOM 609 N N . PRO A 1 80 ? -5.559 33.75 -9.648 1 56 80 PRO A N 1
ATOM 610 C CA . PRO A 1 80 ? -6.137 32.906 -10.695 1 56 80 PRO A CA 1
ATOM 611 C C . PRO A 1 80 ? -5.914 31.422 -10.438 1 56 80 PRO A C 1
ATOM 613 O O . PRO A 1 80 ? -4.855 31.031 -9.945 1 56 80 PRO A O 1
ATOM 616 N N . GLY A 1 81 ? -6.992 30.562 -10.719 1 51.22 81 GLY A N 1
ATOM 617 C CA . GLY A 1 81 ? -6.84 29.109 -10.727 1 51.22 81 GLY A CA 1
ATOM 618 C C . GLY A 1 81 ? -7.047 28.484 -9.367 1 51.22 81 GLY A C 1
ATOM 619 O O . GLY A 1 81 ? -6.859 27.281 -9.195 1 51.22 81 GLY A O 1
ATOM 620 N N . THR A 1 82 ? -7.301 29.469 -8.492 1 53.44 82 THR A N 1
ATOM 621 C CA . THR A 1 82 ? -7.352 28.922 -7.141 1 53.44 82 THR A CA 1
ATOM 622 C C . THR A 1 82 ? -8.797 28.672 -6.707 1 53.44 82 THR A C 1
ATOM 624 O O . THR A 1 82 ? -9.109 28.734 -5.516 1 53.44 82 THR A O 1
ATOM 627 N N . ARG A 1 83 ? -9.656 28.641 -7.688 1 49.91 83 ARG A N 1
ATOM 628 C CA . ARG A 1 83 ? -11.008 28.312 -7.242 1 49.91 83 ARG A CA 1
ATOM 629 C C . ARG A 1 83 ? -11.023 27.016 -6.43 1 49.91 83 ARG A C 1
ATOM 631 O O . ARG A 1 83 ? -10.836 25.938 -6.984 1 49.91 83 ARG A O 1
ATOM 638 N N . LYS A 1 84 ? -10.812 27.328 -5.09 1 63.31 84 LYS A N 1
ATOM 639 C CA . LYS A 1 84 ? -10.844 26.219 -4.145 1 63.31 84 LYS A CA 1
ATOM 640 C C . LYS A 1 84 ? -12.25 26.031 -3.568 1 63.31 84 LYS A C 1
ATOM 642 O O . LYS A 1 84 ? -13.023 26.984 -3.5 1 63.31 84 LYS A O 1
ATOM 647 N N . ASN A 1 85 ? -12.844 24.859 -3.611 1 67.25 85 ASN A N 1
ATOM 648 C CA . ASN A 1 85 ? -14.172 24.531 -3.098 1 67.25 85 ASN A CA 1
ATOM 649 C C . ASN A 1 85 ? -14.266 24.781 -1.596 1 67.25 85 ASN A C 1
ATOM 651 O O . ASN A 1 85 ? -15.07 24.156 -0.909 1 67.25 85 ASN A O 1
ATOM 655 N N . THR A 1 86 ? -13.484 25.891 -1.17 1 80.62 86 THR A N 1
ATOM 656 C CA . THR A 1 86 ? -13.477 26.109 0.274 1 80.62 86 THR A CA 1
ATOM 657 C C . THR A 1 86 ? -14.555 27.109 0.675 1 80.62 86 THR A C 1
ATOM 659 O O . THR A 1 86 ? -14.891 27.234 1.855 1 80.62 86 THR A O 1
ATOM 662 N N . GLU A 1 87 ? -15.148 27.859 -0.305 1 78.94 87 GLU A N 1
ATOM 663 C CA . GLU A 1 87 ? -16.172 28.859 -0.012 1 78.94 87 GLU A CA 1
ATOM 664 C C . GLU A 1 87 ? -17.406 28.219 0.599 1 78.94 87 GLU A C 1
ATOM 666 O O . GLU A 1 87 ? -18.172 28.891 1.296 1 78.94 87 GLU A O 1
ATOM 671 N N . PHE A 1 88 ? -17.453 26.953 0.377 1 78.12 88 PHE A N 1
ATOM 672 C CA . PHE A 1 88 ? -18.656 26.25 0.846 1 78.12 88 PHE A CA 1
ATOM 673 C C . PHE A 1 88 ? -18.406 25.594 2.197 1 78.12 88 PHE A C 1
ATOM 675 O O . PHE A 1 88 ? -19.312 25 2.781 1 78.12 88 PHE A O 1
ATOM 682 N N . LEU A 1 89 ? -17.266 25.828 2.697 1 84.88 89 LEU A N 1
ATOM 683 C CA . LEU A 1 89 ? -16.906 25.219 3.973 1 84.88 89 LEU A CA 1
ATOM 684 C C . LEU A 1 89 ? -16.812 26.281 5.07 1 84.88 89 LEU A C 1
ATOM 686 O O . LEU A 1 89 ? -15.875 27.078 5.078 1 84.88 89 LEU A O 1
ATOM 690 N N . SER A 1 90 ? -17.812 26.406 5.941 1 88.69 90 SER A N 1
ATOM 691 C CA . SER A 1 90 ? -17.781 27.312 7.078 1 88.69 90 SER A CA 1
ATOM 692 C C . SER A 1 90 ? -18.469 26.719 8.289 1 88.69 90 SER A C 1
ATOM 694 O O . SER A 1 90 ? -19.359 25.859 8.148 1 88.69 90 SER A O 1
ATOM 696 N N . ILE A 1 91 ? -17.953 27.094 9.438 1 87.94 91 ILE A N 1
ATOM 697 C CA . ILE A 1 91 ? -18.594 26.703 10.695 1 87.94 91 ILE A CA 1
ATOM 698 C C . ILE A 1 91 ? -19.016 27.953 11.461 1 87.94 91 ILE A C 1
ATOM 700 O O . ILE A 1 91 ? -18.172 28.766 11.859 1 87.94 91 ILE A O 1
ATOM 704 N N . LYS A 1 92 ? -20.266 28.109 11.695 1 88.12 92 LYS A N 1
ATOM 705 C CA . LYS A 1 92 ? -20.75 29.234 12.477 1 88.12 92 LYS A CA 1
ATOM 706 C C . LYS A 1 92 ? -20.469 29.031 13.961 1 88.12 92 LYS A C 1
ATOM 708 O O . LYS A 1 92 ? -20.922 28.062 14.562 1 88.12 92 LYS A O 1
ATOM 713 N N . ILE A 1 93 ? -19.672 29.859 14.477 1 85.44 93 ILE A N 1
ATOM 714 C CA . ILE A 1 93 ? -19.344 29.797 15.891 1 85.44 93 ILE A CA 1
ATOM 715 C C . ILE A 1 93 ? -20.359 30.609 16.688 1 85.44 93 ILE A C 1
ATOM 717 O O . ILE A 1 93 ? -20.969 30.109 17.641 1 85.44 93 ILE A O 1
ATOM 721 N N . ARG A 1 94 ? -20.562 31.891 16.344 1 82.56 94 ARG A N 1
ATOM 722 C CA . ARG A 1 94 ? -21.547 32.812 16.891 1 82.56 94 ARG A CA 1
ATOM 723 C C . ARG A 1 94 ? -21.969 33.844 15.852 1 82.56 94 ARG A C 1
ATOM 725 O O . ARG A 1 94 ? -21.484 33.844 14.719 1 82.56 94 ARG A O 1
ATOM 732 N N . GLU A 1 95 ? -22.922 34.625 16.266 1 81.19 95 GLU A N 1
ATOM 733 C CA . GLU A 1 95 ? -23.438 35.625 15.312 1 81.19 95 GLU A CA 1
ATOM 734 C C . GLU A 1 95 ? -22.312 36.531 14.805 1 81.19 95 GLU A C 1
ATOM 736 O O . GLU A 1 95 ? -21.578 37.125 15.602 1 81.19 95 GLU A O 1
ATOM 741 N N . GLY A 1 96 ? -22.141 36.5 13.602 1 82.5 96 GLY A N 1
ATOM 742 C CA . GLY A 1 96 ? -21.172 37.344 12.961 1 82.5 96 GLY A CA 1
ATOM 743 C C . GLY A 1 96 ? -19.766 36.781 12.992 1 82.5 96 GLY A C 1
ATOM 744 O O . GLY A 1 96 ? -18.812 37.406 12.523 1 82.5 96 GLY A O 1
ATOM 745 N N . GLN A 1 97 ? -19.625 35.656 13.617 1 87.88 97 GLN A N 1
ATOM 746 C CA . GLN A 1 97 ? -18.312 35.031 13.719 1 87.88 97 GLN A CA 1
ATOM 747 C C . GLN A 1 97 ? -18.328 33.594 13.164 1 87.88 97 GLN A C 1
ATOM 749 O O . GLN A 1 97 ? -18.859 32.688 13.797 1 87.88 97 GLN A O 1
ATOM 754 N N . ASN A 1 98 ? -17.734 33.469 12.039 1 91.12 98 ASN A N 1
ATOM 755 C CA . ASN A 1 98 ? -17.656 32.188 11.352 1 91.12 98 ASN A CA 1
ATOM 756 C C . ASN A 1 98 ? -16.203 31.719 11.164 1 91.12 98 ASN A C 1
ATOM 758 O O . ASN A 1 98 ? -15.32 32.562 10.945 1 91.12 98 ASN A O 1
ATOM 762 N N . LEU A 1 99 ? -16.031 30.453 11.344 1 92.88 99 LEU A N 1
ATOM 763 C CA . LEU A 1 99 ? -14.734 29.875 11.023 1 92.88 99 LEU A CA 1
ATOM 764 C C . LEU A 1 99 ? -14.672 29.469 9.547 1 92.88 99 LEU A C 1
ATOM 766 O O . LEU A 1 99 ? -15.492 28.672 9.086 1 92.88 99 LEU A O 1
ATOM 770 N N . TYR A 1 100 ? -13.781 30.094 8.852 1 92.81 100 TYR A N 1
ATOM 771 C CA . TYR A 1 100 ? -13.555 29.766 7.449 1 92.81 100 TYR A CA 1
ATOM 772 C C . TYR A 1 100 ? -12.219 29.047 7.27 1 92.81 100 TYR A C 1
ATOM 774 O O . TYR A 1 100 ? -11.367 29.062 8.164 1 92.81 100 TYR A O 1
ATOM 782 N N . VAL A 1 101 ? -12.109 28.312 6.121 1 93 101 VAL A N 1
ATOM 783 C CA . VAL A 1 101 ? -10.891 27.562 5.855 1 93 101 VAL A CA 1
ATOM 784 C C . VAL A 1 101 ? -10.414 27.844 4.43 1 93 101 VAL A C 1
ATOM 786 O O . VAL A 1 101 ? -11.211 28.188 3.559 1 93 101 VAL A O 1
ATOM 789 N N . HIS A 1 102 ? -9.133 27.781 4.262 1 91.88 102 HIS A N 1
ATOM 790 C CA . HIS A 1 102 ? -8.461 27.938 2.979 1 91.88 102 HIS A CA 1
ATOM 791 C C . HIS A 1 102 ? -7.156 27.156 2.941 1 91.88 102 HIS A C 1
ATOM 793 O O . HIS A 1 102 ? -6.73 26.594 3.957 1 91.88 102 HIS A O 1
ATOM 799 N N . PHE A 1 103 ? -6.586 26.969 1.736 1 91.31 103 PHE A N 1
ATOM 800 C CA . PHE A 1 103 ? -5.316 26.25 1.696 1 91.31 103 PHE A CA 1
ATOM 801 C C . PHE A 1 103 ? -4.41 26.812 0.607 1 91.31 103 PHE A C 1
ATOM 803 O O . PHE A 1 103 ? -4.883 27.469 -0.329 1 91.31 103 PHE A O 1
ATOM 810 N N . PHE A 1 104 ? -3.082 26.672 0.765 1 90.62 104 PHE A N 1
ATOM 811 C CA . PHE A 1 104 ? -2.004 27.078 -0.133 1 90.62 104 PHE A CA 1
ATOM 812 C C . PHE A 1 104 ? -1.03 25.922 -0.353 1 90.62 104 PHE A C 1
ATOM 814 O O . PHE A 1 104 ? -1.007 24.969 0.424 1 90.62 104 PHE A O 1
ATOM 821 N N . ASN A 1 105 ? -0.286 25.953 -1.422 1 84.62 105 ASN A N 1
ATOM 822 C CA . ASN A 1 105 ? 0.824 25.016 -1.595 1 84.62 105 ASN A CA 1
ATOM 823 C C . ASN A 1 105 ? 1.985 25.359 -0.663 1 84.62 105 ASN A C 1
ATOM 825 O O . ASN A 1 105 ? 2.127 26.5 -0.223 1 84.62 105 ASN A O 1
ATOM 829 N N . ILE A 1 106 ? 2.797 24.391 -0.429 1 84.62 106 ILE A N 1
ATOM 830 C CA . ILE A 1 106 ? 3.883 24.562 0.529 1 84.62 106 ILE A CA 1
ATOM 831 C C . ILE A 1 106 ? 4.852 25.625 0.027 1 84.62 106 ILE A C 1
ATOM 833 O O . ILE A 1 106 ? 5.477 26.328 0.824 1 84.62 106 ILE A O 1
ATOM 837 N N . ASN A 1 107 ? 4.934 25.828 -1.217 1 85.5 107 ASN A N 1
ATOM 838 C CA . ASN A 1 107 ? 5.828 26.828 -1.78 1 85.5 107 ASN A CA 1
ATOM 839 C C . ASN A 1 107 ? 5.195 28.219 -1.764 1 85.5 107 ASN A C 1
ATOM 841 O O . ASN A 1 107 ? 5.824 29.188 -2.17 1 85.5 107 ASN A O 1
ATOM 845 N N . GLU A 1 108 ? 4.039 28.297 -1.208 1 92.44 108 GLU A N 1
ATOM 846 C CA . GLU A 1 108 ? 3.312 29.562 -1.161 1 92.44 108 GLU A CA 1
ATOM 847 C C . GLU A 1 108 ? 3.174 30.062 0.272 1 92.44 108 GLU A C 1
ATOM 849 O O . GLU A 1 108 ? 2.139 30.625 0.641 1 92.44 108 GLU A O 1
ATOM 854 N N . LEU A 1 109 ? 4.094 29.828 1.022 1 94.31 109 LEU A N 1
ATOM 855 C CA . LEU A 1 109 ? 4.039 30.266 2.412 1 94.31 109 LEU A CA 1
ATOM 856 C C . LEU A 1 109 ? 3.932 31.781 2.502 1 94.31 109 LEU A C 1
ATOM 858 O O . LEU A 1 109 ? 3.154 32.312 3.303 1 94.31 109 LEU A O 1
ATOM 862 N N . ASN A 1 110 ? 4.688 32.5 1.683 1 95.25 110 ASN A N 1
ATOM 863 C CA . ASN A 1 110 ? 4.621 33.938 1.678 1 95.25 110 ASN A CA 1
ATOM 864 C C . ASN A 1 110 ? 3.236 34.438 1.278 1 95.25 110 ASN A C 1
ATOM 866 O O . ASN A 1 110 ? 2.748 35.438 1.824 1 95.25 110 ASN A O 1
ATOM 870 N N . GLU A 1 111 ? 2.66 33.75 0.363 1 94.5 111 GLU A N 1
ATOM 871 C CA . GLU A 1 111 ? 1.312 34.125 -0.069 1 94.5 111 GLU A CA 1
ATOM 872 C C . GLU A 1 111 ? 0.298 33.906 1.049 1 94.5 111 GLU A C 1
ATOM 874 O O . GLU A 1 111 ? -0.616 34.688 1.236 1 94.5 111 GLU A O 1
ATOM 879 N N . ALA A 1 112 ? 0.466 32.844 1.724 1 95.5 112 ALA A N 1
ATOM 880 C CA . ALA A 1 112 ? -0.419 32.562 2.848 1 95.5 112 ALA A CA 1
ATOM 881 C C . ALA A 1 112 ? -0.312 33.625 3.928 1 95.5 112 ALA A C 1
ATOM 883 O O . ALA A 1 112 ? -1.326 34.094 4.453 1 95.5 112 ALA A O 1
ATOM 884 N N . LEU A 1 113 ? 0.939 34.031 4.207 1 96.5 113 LEU A N 1
ATOM 885 C CA . LEU A 1 113 ? 1.163 35.062 5.227 1 96.5 113 LEU A CA 1
ATOM 886 C C . LEU A 1 113 ? 0.635 36.406 4.766 1 96.5 113 LEU A C 1
ATOM 888 O O . LEU A 1 113 ? 0.071 37.156 5.562 1 96.5 113 LEU A O 1
ATOM 892 N N . THR A 1 114 ? 0.836 36.75 3.523 1 94.12 114 THR A N 1
ATOM 893 C CA . THR A 1 114 ? 0.298 37.969 2.957 1 94.12 114 THR A CA 1
ATOM 894 C C . THR A 1 114 ? -1.225 38 3.049 1 94.12 114 THR A C 1
ATOM 896 O O . THR A 1 114 ? -1.819 39 3.379 1 94.12 114 THR A O 1
ATOM 899 N N . PHE A 1 115 ? -1.834 36.875 2.744 1 94.31 115 PHE A N 1
ATOM 900 C CA . PHE A 1 115 ? -3.281 36.719 2.846 1 94.31 115 PHE A CA 1
ATOM 901 C C . PHE A 1 115 ? -3.762 37.031 4.258 1 94.31 115 PHE A C 1
ATOM 903 O O . PHE A 1 115 ? -4.723 37.781 4.438 1 94.31 115 PHE A O 1
ATOM 910 N N . LEU A 1 116 ? -3.129 36.531 5.277 1 95.06 116 LEU A N 1
ATOM 911 C CA . LEU A 1 116 ? -3.51 36.781 6.668 1 95.06 116 LEU A CA 1
ATOM 912 C C . LEU A 1 116 ? -3.281 38.219 7.07 1 95.06 116 LEU A C 1
ATOM 914 O O . LEU A 1 116 ? -4.148 38.844 7.688 1 95.06 116 LEU A O 1
ATOM 918 N N . ASN A 1 117 ? -2.127 38.719 6.746 1 92.81 117 ASN A N 1
ATOM 919 C CA . ASN A 1 117 ? -1.727 40.062 7.16 1 92.81 117 ASN A CA 1
ATOM 920 C C . ASN A 1 117 ? -2.584 41.156 6.492 1 92.81 117 ASN A C 1
ATOM 922 O O . ASN A 1 117 ? -3.072 42.062 7.16 1 92.81 117 ASN A O 1
ATOM 926 N N . GLU A 1 118 ? -2.779 41 5.203 1 91.31 118 GLU A N 1
ATOM 927 C CA . GLU A 1 118 ? -3.498 42.031 4.445 1 91.31 118 GLU A CA 1
ATOM 928 C C . GLU A 1 118 ? -4.973 42.062 4.832 1 91.31 118 GLU A C 1
ATOM 930 O O . GLU A 1 118 ? -5.625 43.094 4.723 1 91.31 118 GLU A O 1
ATOM 935 N N . ASN A 1 119 ? -5.473 41.031 5.273 1 92.31 119 ASN A N 1
ATOM 936 C CA . ASN A 1 119 ? -6.883 40.969 5.637 1 92.31 119 ASN A CA 1
ATOM 937 C C . ASN A 1 119 ? -7.078 41.125 7.145 1 92.31 119 ASN A C 1
ATOM 939 O O . ASN A 1 119 ? -8.18 40.938 7.656 1 92.31 119 ASN A O 1
ATOM 943 N N . GLY A 1 120 ? -6.043 41.406 7.879 1 90.88 120 GLY A N 1
ATOM 944 C CA . GLY A 1 120 ? -6.105 41.688 9.305 1 90.88 120 GLY A CA 1
ATOM 945 C C . GLY A 1 120 ? -6.531 40.469 10.125 1 90.88 120 GLY A C 1
ATOM 946 O O . GLY A 1 120 ? -7.293 40.625 11.086 1 90.88 120 GLY A O 1
ATOM 947 N N . LEU A 1 121 ? -6.055 39.312 9.797 1 93.5 121 LEU A N 1
ATOM 948 C CA . LEU A 1 121 ? -6.547 38.094 10.422 1 93.5 121 LEU A CA 1
ATOM 949 C C . LEU A 1 121 ? -5.641 37.688 11.57 1 93.5 121 LEU A C 1
ATOM 951 O O . LEU A 1 121 ? -6.051 36.906 12.438 1 93.5 121 LEU A O 1
ATOM 955 N N . VAL A 1 122 ? -4.422 37.969 11.68 1 92 122 VAL A N 1
ATOM 956 C CA . VAL A 1 122 ? -3.488 37.562 12.719 1 92 122 VAL A CA 1
ATOM 957 C C . VAL A 1 122 ? -3.85 38.219 14.047 1 92 122 VAL A C 1
ATOM 959 O O . VAL A 1 122 ? -3.787 37.594 15.102 1 92 122 VAL A O 1
ATOM 962 N N . ARG A 1 123 ? -4.293 39.438 14.102 1 87.56 123 ARG A N 1
ATOM 963 C CA . ARG A 1 123 ? -4.699 40.219 15.273 1 87.56 123 ARG A CA 1
ATOM 964 C C . ARG A 1 123 ? -3.822 39.906 16.484 1 87.56 123 ARG A C 1
ATOM 966 O O . ARG A 1 123 ? -4.332 39.562 17.547 1 87.56 123 ARG A O 1
ATOM 973 N N . GLN A 1 124 ? -2.557 39.812 16.484 1 90.12 124 GLN A N 1
ATOM 974 C CA . GLN A 1 124 ? -1.509 39.719 17.5 1 90.12 124 GLN A CA 1
ATOM 975 C C . GLN A 1 124 ? -1.313 38.25 17.938 1 90.12 124 GLN A C 1
ATOM 977 O O . GLN A 1 124 ? -0.446 37.969 18.766 1 90.12 124 GLN A O 1
ATOM 982 N N . LYS A 1 125 ? -2.133 37.344 17.484 1 94.38 125 LYS A N 1
ATOM 983 C CA . LYS A 1 125 ? -2.004 35.969 17.922 1 94.38 125 LYS A CA 1
ATOM 984 C C . LYS A 1 125 ? -2.156 35 16.75 1 94.38 125 LYS A C 1
ATOM 986 O O . LYS A 1 125 ? -3.092 35.125 15.953 1 94.38 125 LYS A O 1
ATOM 991 N N . ILE A 1 126 ? -1.268 34.062 16.609 1 96.5 126 ILE A N 1
ATOM 992 C CA . ILE A 1 126 ? -1.35 33.062 15.547 1 96.5 126 ILE A CA 1
ATOM 993 C C . ILE A 1 126 ? -0.901 31.703 16.078 1 96.5 126 ILE A C 1
ATOM 995 O O . ILE A 1 126 ? 0.048 31.609 16.859 1 96.5 126 ILE A O 1
ATOM 999 N N . PHE A 1 127 ? -1.615 30.656 15.719 1 97.5 127 PHE A N 1
ATOM 1000 C CA . PHE A 1 127 ? -1.277 29.297 16.094 1 97.5 127 PHE A CA 1
ATOM 1001 C C . PHE A 1 127 ? -0.784 28.516 14.883 1 97.5 127 PHE A C 1
ATOM 1003 O O . PHE A 1 127 ? -1.32 28.656 13.781 1 97.5 127 PHE A O 1
ATOM 1010 N N . LEU A 1 128 ? 0.26 27.734 15.07 1 97.31 128 LEU A N 1
ATOM 1011 C CA . LEU A 1 128 ? 0.864 26.938 14.008 1 97.31 128 LEU A CA 1
ATOM 1012 C C . LEU A 1 128 ? 0.92 25.469 14.398 1 97.31 128 LEU A C 1
ATOM 1014 O O . LEU A 1 128 ? 1.099 25.141 15.57 1 97.31 128 LEU A O 1
ATOM 1018 N N . THR A 1 129 ? 0.732 24.625 13.477 1 95.44 129 THR A N 1
ATOM 1019 C CA . THR A 1 129 ? 0.971 23.188 13.648 1 95.44 129 THR A CA 1
ATOM 1020 C C . THR A 1 129 ? 1.557 22.594 12.375 1 95.44 129 THR A C 1
ATOM 1022 O O . THR A 1 129 ? 1.9 23.312 11.438 1 95.44 129 THR A O 1
ATOM 1025 N N . GLY A 1 130 ? 1.896 21.25 12.469 1 90.5 130 GLY A N 1
ATOM 1026 C CA . GLY A 1 130 ? 2.525 20.594 11.328 1 90.5 130 GLY A CA 1
ATOM 1027 C C . GLY A 1 130 ? 4.039 20.656 11.367 1 90.5 130 GLY A C 1
ATOM 1028 O O . GLY A 1 130 ? 4.613 21.422 12.148 1 90.5 130 GLY A O 1
ATOM 1029 N N . GLY A 1 131 ? 4.641 19.922 10.516 1 86.12 131 GLY A N 1
ATOM 1030 C CA . GLY A 1 131 ? 6.094 19.953 10.43 1 86.12 131 GLY A CA 1
ATOM 1031 C C . GLY A 1 131 ? 6.652 21.312 10.07 1 86.12 131 GLY A C 1
ATOM 1032 O O . GLY A 1 131 ? 7.715 21.703 10.547 1 86.12 131 GLY A O 1
ATOM 1033 N N . GLY A 1 132 ? 5.93 22.031 9.305 1 89.31 132 GLY A N 1
ATOM 1034 C CA . GLY A 1 132 ? 6.367 23.359 8.891 1 89.31 132 GLY A CA 1
ATOM 1035 C C . GLY A 1 132 ? 6.375 24.359 10.016 1 89.31 132 GLY A C 1
ATOM 1036 O O . GLY A 1 132 ? 7.039 25.391 9.93 1 89.31 132 GLY A O 1
ATOM 1037 N N . ALA A 1 133 ? 5.562 24.094 10.992 1 92.19 133 ALA A N 1
ATOM 1038 C CA . ALA A 1 133 ? 5.555 24.984 12.148 1 92.19 133 ALA A CA 1
ATOM 1039 C C . ALA A 1 133 ? 6.918 25 12.836 1 92.19 133 ALA A C 1
ATOM 1041 O O . ALA A 1 133 ? 7.281 25.984 13.484 1 92.19 133 ALA A O 1
ATOM 1042 N N . HIS A 1 134 ? 7.609 23.938 12.664 1 88.56 134 HIS A N 1
ATOM 1043 C CA . HIS A 1 134 ? 8.953 23.844 13.219 1 88.56 134 HIS A CA 1
ATOM 1044 C C . HIS A 1 134 ? 9.992 24.391 12.234 1 88.56 134 HIS A C 1
ATOM 1046 O O . HIS A 1 134 ? 10.852 25.188 12.617 1 88.56 134 HIS A O 1
ATOM 1052 N N . LYS A 1 135 ? 9.844 24.016 11.078 1 87.31 135 LYS A N 1
ATOM 1053 C CA . LYS A 1 135 ? 10.805 24.375 10.039 1 87.31 135 LYS A CA 1
ATOM 1054 C C . LYS A 1 135 ? 10.797 25.875 9.773 1 87.31 135 LYS A C 1
ATOM 1056 O O . LYS A 1 135 ? 11.852 26.484 9.578 1 87.31 135 LYS A O 1
ATOM 1061 N N . PHE A 1 136 ? 9.648 26.469 9.773 1 92.94 136 PHE A N 1
ATOM 1062 C CA . PHE A 1 136 ? 9.508 27.844 9.336 1 92.94 136 PHE A CA 1
ATOM 1063 C C . PHE A 1 136 ? 9.148 28.75 10.5 1 92.94 136 PHE A C 1
ATOM 1065 O O . PHE A 1 136 ? 8.609 29.844 10.305 1 92.94 136 PHE A O 1
ATOM 1072 N N . TYR A 1 137 ? 9.414 28.328 11.68 1 93.88 137 TYR A N 1
ATOM 1073 C CA . TYR A 1 137 ? 8.953 29.031 12.875 1 93.88 137 TYR A CA 1
ATOM 1074 C C . TYR A 1 137 ? 9.461 30.469 12.891 1 93.88 137 TYR A C 1
ATOM 1076 O O . TYR A 1 137 ? 8.664 31.422 12.93 1 93.88 137 TYR A O 1
ATOM 1084 N N . PHE A 1 138 ? 10.773 30.703 12.789 1 94.94 138 PHE A N 1
ATOM 1085 C CA . PHE A 1 138 ? 11.336 32.062 12.82 1 94.94 138 PHE A CA 1
ATOM 1086 C C . PHE A 1 138 ? 10.891 32.844 11.602 1 94.94 138 PHE A C 1
ATOM 1088 O O . PHE A 1 138 ? 10.586 34.031 11.719 1 94.94 138 PHE A O 1
ATOM 1095 N N . TYR A 1 139 ? 10.898 32.156 10.523 1 95.12 139 TYR A N 1
ATOM 1096 C CA . TYR A 1 139 ? 10.539 32.844 9.289 1 95.12 139 TYR A CA 1
ATOM 1097 C C . TYR A 1 139 ? 9.148 33.438 9.383 1 95.12 139 TYR A C 1
ATOM 1099 O O . TYR A 1 139 ? 8.93 34.594 8.992 1 95.12 139 TYR A O 1
ATOM 1107 N N . ILE A 1 140 ? 8.234 32.719 9.883 1 96.69 140 ILE A N 1
ATOM 1108 C CA . ILE A 1 140 ? 6.844 33.156 10.008 1 96.69 140 ILE A CA 1
ATOM 1109 C C . ILE A 1 140 ? 6.758 34.344 10.961 1 96.69 140 ILE A C 1
ATOM 1111 O O . ILE A 1 140 ? 6.141 35.375 10.641 1 96.69 140 ILE A O 1
ATOM 1115 N N . ILE A 1 141 ? 7.383 34.219 12.07 1 96.31 141 ILE A N 1
ATOM 1116 C CA . ILE A 1 141 ? 7.387 35.281 13.062 1 96.31 141 ILE A CA 1
ATOM 1117 C C . ILE A 1 141 ? 7.98 36.562 12.461 1 96.31 141 ILE A C 1
ATOM 1119 O O . ILE A 1 141 ? 7.387 37.625 12.562 1 96.31 141 ILE A O 1
ATOM 1123 N N . ASN A 1 142 ? 9.102 36.344 11.828 1 95.12 142 ASN A N 1
ATOM 1124 C CA . ASN A 1 142 ? 9.812 37.5 11.25 1 95.12 142 ASN A CA 1
ATOM 1125 C C . ASN A 1 142 ? 8.969 38.188 10.188 1 95.12 142 ASN A C 1
ATOM 1127 O O . ASN A 1 142 ? 8.938 39.438 10.133 1 95.12 142 ASN A O 1
ATOM 1131 N N . GLN A 1 143 ? 8.297 37.469 9.352 1 94.5 143 GLN A N 1
ATOM 1132 C CA . GLN A 1 143 ? 7.488 38.031 8.289 1 94.5 143 GLN A CA 1
ATOM 1133 C C . GLN A 1 143 ? 6.293 38.812 8.852 1 94.5 143 GLN A C 1
ATOM 1135 O O . GLN A 1 143 ? 5.957 39.875 8.359 1 94.5 143 GLN A O 1
ATOM 1140 N N . ILE A 1 144 ? 5.699 38.281 9.852 1 94.81 144 ILE A N 1
ATOM 1141 C CA . ILE A 1 144 ? 4.531 38.906 10.438 1 94.81 144 ILE A CA 1
ATOM 1142 C C . ILE A 1 144 ? 4.949 40.219 11.141 1 94.81 144 ILE A C 1
ATOM 1144 O O . ILE A 1 144 ? 4.285 41.25 11.008 1 94.81 144 ILE A O 1
ATOM 1148 N N . ILE A 1 145 ? 6.047 40.156 11.844 1 93.31 145 ILE A N 1
ATOM 1149 C CA . ILE A 1 145 ? 6.531 41.312 12.586 1 93.31 145 ILE A CA 1
ATOM 1150 C C . ILE A 1 145 ? 6.91 42.438 11.617 1 93.31 145 ILE A C 1
ATOM 1152 O O . ILE A 1 145 ? 6.586 43.594 11.844 1 93.31 145 ILE A O 1
ATOM 1156 N N . LYS A 1 146 ? 7.562 42.062 10.602 1 91.06 146 LYS A N 1
ATOM 1157 C CA . LYS A 1 146 ? 7.945 43.062 9.602 1 91.06 146 LYS A CA 1
ATOM 1158 C C . LYS A 1 146 ? 6.723 43.75 9.016 1 91.06 146 LYS A C 1
ATOM 1160 O O . LYS A 1 146 ? 6.715 45 8.852 1 91.06 146 LYS A O 1
ATOM 1165 N N . HIS A 1 147 ? 5.781 43.031 8.719 1 91.5 147 HIS A N 1
ATOM 1166 C CA . HIS A 1 147 ? 4.547 43.594 8.188 1 91.5 147 HIS A CA 1
ATOM 1167 C C . HIS A 1 147 ? 3.875 44.5 9.203 1 91.5 147 HIS A C 1
ATOM 1169 O O . HIS A 1 147 ? 3.387 45.562 8.859 1 91.5 147 HIS A O 1
ATOM 1175 N N . GLU A 1 148 ? 3.85 44.062 10.445 1 89.38 148 GLU A N 1
ATOM 1176 C CA . GLU A 1 148 ? 3.205 44.844 11.508 1 89.38 148 GLU A CA 1
ATOM 1177 C C . GLU A 1 148 ? 3.908 46.156 11.734 1 89.38 148 GLU A C 1
ATOM 1179 O O . GLU A 1 148 ? 3.256 47.188 11.961 1 89.38 148 GLU A O 1
ATOM 1184 N N . ILE A 1 149 ? 5.152 46.156 11.656 1 87.88 149 ILE A N 1
ATOM 1185 C CA . ILE A 1 149 ? 5.941 47.375 11.891 1 87.88 149 ILE A CA 1
ATOM 1186 C C . ILE A 1 149 ? 5.703 48.375 10.773 1 87.88 149 ILE A C 1
ATOM 1188 O O . ILE A 1 149 ? 5.543 49.562 11.023 1 87.88 149 ILE A O 1
ATOM 1192 N N . ILE A 1 150 ? 5.637 47.875 9.641 1 87.5 150 ILE A N 1
ATOM 1193 C CA . ILE A 1 150 ? 5.41 48.719 8.484 1 87.5 150 ILE A CA 1
ATOM 1194 C C . ILE A 1 150 ? 3.973 49.25 8.5 1 87.5 150 ILE A C 1
ATOM 1196 O O . ILE A 1 150 ? 3.73 50.438 8.25 1 87.5 150 ILE A O 1
ATOM 1200 N N . SER A 1 151 ? 3.068 48.438 8.773 1 86.75 151 SER A N 1
ATOM 1201 C CA . SER A 1 151 ? 1.653 48.781 8.766 1 86.75 151 SER A CA 1
ATOM 1202 C C . SER A 1 151 ? 1.34 49.844 9.836 1 86.75 151 SER A C 1
ATOM 1204 O O . SER A 1 151 ? 0.426 50.625 9.672 1 86.75 151 SER A O 1
ATOM 1206 N N . ARG A 1 152 ? 2.072 49.844 10.891 1 82.75 152 ARG A N 1
ATOM 1207 C CA . ARG A 1 152 ? 1.882 50.812 11.969 1 82.75 152 ARG A CA 1
ATOM 1208 C C . ARG A 1 152 ? 2.58 52.125 11.656 1 82.75 152 ARG A C 1
ATOM 1210 O O . ARG A 1 152 ? 2.457 53.094 12.414 1 82.75 152 ARG A O 1
ATOM 1217 N N . GLY A 1 153 ? 3.293 52.094 10.57 1 80.12 153 GLY A N 1
ATOM 1218 C CA . GLY A 1 153 ? 3.947 53.312 10.141 1 80.12 153 GLY A CA 1
ATOM 1219 C C . GLY A 1 153 ? 5.203 53.625 10.93 1 80.12 153 GLY A C 1
ATOM 1220 O O . GLY A 1 153 ? 5.637 54.781 10.984 1 80.12 153 GLY A O 1
ATOM 1221 N N . ILE A 1 154 ? 5.738 52.719 11.617 1 75.88 154 ILE A N 1
ATOM 1222 C CA . ILE A 1 154 ? 6.926 52.938 12.438 1 75.88 154 ILE A CA 1
ATOM 1223 C C . ILE A 1 154 ? 8.141 53.125 11.531 1 75.88 154 ILE A C 1
ATOM 1225 O O . ILE A 1 154 ? 9 53.969 11.805 1 75.88 154 ILE A O 1
ATOM 1229 N N . VAL A 1 155 ? 8.203 52.312 10.531 1 76.5 155 VAL A N 1
ATOM 1230 C CA . VAL A 1 155 ? 9.273 52.406 9.539 1 76.5 155 VAL A CA 1
ATOM 1231 C C . VAL A 1 155 ? 8.688 52.281 8.133 1 76.5 155 VAL A C 1
ATOM 1233 O O . VAL A 1 155 ? 7.633 51.656 7.953 1 76.5 155 VAL A O 1
ATOM 1236 N N . SER A 1 156 ? 9.391 52.969 7.293 1 73.62 156 SER A N 1
ATOM 1237 C CA . SER A 1 156 ? 8.93 52.906 5.91 1 73.62 156 SER A CA 1
ATOM 1238 C C . SER A 1 156 ? 9.539 51.688 5.188 1 73.62 156 SER A C 1
ATOM 1240 O O . SER A 1 156 ? 8.992 51.219 4.184 1 73.62 156 SER A O 1
ATOM 1242 N N . GLU A 1 157 ? 10.766 51.281 5.613 1 75.5 157 GLU A N 1
ATOM 1243 C CA . GLU A 1 157 ? 11.445 50.156 4.977 1 75.5 157 GLU A CA 1
ATOM 1244 C C . GLU A 1 157 ? 11.891 49.156 6.012 1 75.5 157 GLU A C 1
ATOM 1246 O O . GLU A 1 157 ? 11.883 49.406 7.215 1 75.5 157 GLU A O 1
ATOM 1251 N N . GLU A 1 158 ? 12.211 47.969 5.492 1 76.25 158 GLU A N 1
ATOM 1252 C CA . GLU A 1 158 ? 12.672 46.875 6.379 1 76.25 158 GLU A CA 1
ATOM 1253 C C . GLU A 1 158 ? 13.953 47.281 7.105 1 76.25 158 GLU A C 1
ATOM 1255 O O . GLU A 1 158 ? 14.875 47.844 6.496 1 76.25 158 GLU A O 1
ATOM 1260 N N . CYS A 1 159 ? 13.852 47.219 8.445 1 76.12 159 CYS A N 1
ATOM 1261 C CA . CYS A 1 159 ? 15.008 47.562 9.273 1 76.12 159 CYS A CA 1
ATOM 1262 C C . CYS A 1 159 ? 15.367 46.406 10.195 1 76.12 159 CYS A C 1
ATOM 1264 O O . CYS A 1 159 ? 14.492 45.594 10.578 1 76.12 159 CYS A O 1
ATOM 1266 N N . PRO A 1 160 ? 16.594 46.281 10.445 1 82.44 160 PRO A N 1
ATOM 1267 C CA . PRO A 1 160 ? 17 45.25 11.375 1 82.44 160 PRO A CA 1
ATOM 1268 C C . PRO A 1 160 ? 16.438 45.438 12.781 1 82.44 160 PRO A C 1
ATOM 1270 O O . PRO A 1 160 ? 16.328 46.594 13.242 1 82.44 160 PRO A O 1
ATOM 1273 N N . LEU A 1 161 ? 16.047 44.406 13.414 1 88.31 161 LEU A N 1
ATOM 1274 C CA . LEU A 1 161 ? 15.477 44.438 14.758 1 88.31 161 LEU A CA 1
ATOM 1275 C C . LEU A 1 161 ? 16.438 43.844 15.781 1 88.31 161 LEU A C 1
ATOM 1277 O O . LEU A 1 161 ? 17.156 42.906 15.484 1 88.31 161 LEU A O 1
ATOM 1281 N N . TRP A 1 162 ? 16.484 44.5 16.922 1 89.38 162 TRP A N 1
ATOM 1282 C CA . TRP A 1 162 ? 17.344 44.031 18 1 89.38 162 TRP A CA 1
ATOM 1283 C C . TRP A 1 162 ? 16.531 43.719 19.25 1 89.38 162 TRP A C 1
ATOM 1285 O O . TRP A 1 162 ? 15.531 44.375 19.531 1 89.38 162 TRP A O 1
ATOM 1295 N N . VAL A 1 163 ? 17 42.719 20 1 91.56 163 VAL A N 1
ATOM 1296 C CA . VAL A 1 163 ? 16.359 42.312 21.234 1 91.56 163 VAL A CA 1
ATOM 1297 C C . VAL A 1 163 ? 16.938 43.094 22.406 1 91.56 163 VAL A C 1
ATOM 1299 O O . VAL A 1 163 ? 18.125 42.938 22.734 1 91.56 163 VAL A O 1
ATOM 1302 N N . SER A 1 164 ? 16.172 43.812 23.062 1 87.25 164 SER A N 1
ATOM 1303 C CA . SER A 1 164 ? 16.625 44.625 24.203 1 87.25 164 SER A CA 1
ATOM 1304 C C . SER A 1 164 ? 16.422 43.844 25.5 1 87.25 164 SER A C 1
ATOM 1306 O O . SER A 1 164 ? 17.234 44 26.438 1 87.25 164 SER A O 1
ATOM 1308 N N . LYS A 1 165 ? 15.336 43.156 25.547 1 88.62 165 LYS A N 1
ATOM 1309 C CA . LYS A 1 165 ? 15.039 42.312 26.703 1 88.62 165 LYS A CA 1
ATOM 1310 C C . LYS A 1 165 ? 14.477 40.969 26.266 1 88.62 165 LYS A C 1
ATOM 1312 O O . LYS A 1 165 ? 13.875 40.844 25.203 1 88.62 165 LYS A O 1
ATOM 1317 N N . ARG A 1 166 ? 14.773 39.969 27 1 91.38 166 ARG A N 1
ATOM 1318 C CA . ARG A 1 166 ? 14.211 38.656 26.734 1 91.38 166 ARG A CA 1
ATOM 1319 C C . ARG A 1 166 ? 13.906 37.906 28.031 1 91.38 166 ARG A C 1
ATOM 1321 O O . ARG A 1 166 ? 14.57 38.125 29.047 1 91.38 166 ARG A O 1
ATOM 1328 N N . TYR A 1 167 ? 12.922 37.188 28 1 92.44 167 TYR A N 1
ATOM 1329 C CA . TYR A 1 167 ? 12.516 36.344 29.125 1 92.44 167 TYR A CA 1
ATOM 1330 C C . TYR A 1 167 ? 12.047 34.969 28.641 1 92.44 167 TYR A C 1
ATOM 1332 O O . TYR A 1 167 ? 11.203 34.875 27.734 1 92.44 167 TYR A O 1
ATOM 1340 N N . HIS A 1 168 ? 12.68 33.938 29.141 1 92.69 168 HIS A N 1
ATOM 1341 C CA . HIS A 1 168 ? 12.289 32.594 28.797 1 92.69 168 HIS A CA 1
ATOM 1342 C C . HIS A 1 168 ? 11.688 31.859 29.984 1 92.69 168 HIS A C 1
ATOM 1344 O O . HIS A 1 168 ? 12.32 31.734 31.047 1 92.69 168 HIS A O 1
ATOM 1350 N N . CYS A 1 169 ? 10.484 31.422 29.828 1 90.44 169 CYS A N 1
ATOM 1351 C CA . CYS A 1 169 ? 9.812 30.609 30.844 1 90.44 169 CYS A CA 1
ATOM 1352 C C . CYS A 1 169 ? 9.781 29.156 30.438 1 90.44 169 CYS A C 1
ATOM 1354 O O . CYS A 1 169 ? 9.023 28.766 29.547 1 90.44 169 CYS A O 1
ATOM 1356 N N . GLU A 1 170 ? 10.422 28.297 31.094 1 87 170 GLU A N 1
ATOM 1357 C CA . GLU A 1 170 ? 10.539 26.875 30.75 1 87 170 GLU A CA 1
ATOM 1358 C C . GLU A 1 170 ? 9.234 26.141 31.031 1 87 170 GLU A C 1
ATOM 1360 O O . GLU A 1 170 ? 8.852 25.25 30.281 1 87 170 GLU A O 1
ATOM 1365 N N . LYS A 1 171 ? 8.68 26.5 32.094 1 85.31 171 LYS A N 1
ATOM 1366 C CA . LYS A 1 171 ? 7.445 25.828 32.5 1 85.31 171 LYS A CA 1
ATOM 1367 C C . LYS A 1 171 ? 6.352 26.016 31.453 1 85.31 171 LYS A C 1
ATOM 1369 O O . LYS A 1 171 ? 5.66 25.062 31.078 1 85.31 171 LYS A O 1
ATOM 1374 N N . LEU A 1 172 ? 6.293 27.234 30.938 1 89.19 172 LEU A N 1
ATOM 1375 C CA . LEU A 1 172 ? 5.27 27.547 29.953 1 89.19 172 LEU A CA 1
ATOM 1376 C C . LEU A 1 172 ? 5.809 27.375 28.531 1 89.19 172 LEU A C 1
ATOM 1378 O O . LEU A 1 172 ? 5.055 27.484 27.562 1 89.19 172 LEU A O 1
ATOM 1382 N N . ARG A 1 173 ? 7.066 27.094 28.422 1 93.44 173 ARG A N 1
ATOM 1383 C CA . ARG A 1 173 ? 7.73 26.969 27.125 1 93.44 173 ARG A CA 1
ATOM 1384 C C . ARG A 1 173 ? 7.504 28.203 26.266 1 93.44 173 ARG A C 1
ATOM 1386 O O . ARG A 1 173 ? 7.117 28.094 25.094 1 93.44 173 ARG A O 1
ATOM 1393 N N . THR A 1 174 ? 7.66 29.328 26.922 1 94.44 174 THR A N 1
ATOM 1394 C CA . THR A 1 174 ? 7.402 30.609 26.281 1 94.44 174 THR A CA 1
ATOM 1395 C C . THR A 1 174 ? 8.648 31.484 26.297 1 94.44 174 THR A C 1
ATOM 1397 O O . THR A 1 174 ? 9.344 31.562 27.297 1 94.44 174 THR A O 1
ATOM 1400 N N . LEU A 1 175 ? 8.969 32.062 25.156 1 95.31 175 LEU A N 1
ATOM 1401 C CA . LEU A 1 175 ? 10.023 33.062 25.031 1 95.31 175 LEU A CA 1
ATOM 1402 C C . LEU A 1 175 ? 9.438 34.438 24.703 1 95.31 175 LEU A C 1
ATOM 1404 O O . LEU A 1 175 ? 8.742 34.594 23.703 1 95.31 175 LEU A O 1
ATOM 1408 N N . SER A 1 176 ? 9.664 35.375 25.609 1 94.88 176 SER A N 1
ATOM 1409 C CA . SER A 1 176 ? 9.266 36.75 25.391 1 94.88 176 SER A CA 1
ATOM 1410 C C . SER A 1 176 ? 10.453 37.625 24.984 1 94.88 176 SER A C 1
ATOM 1412 O O . SER A 1 176 ? 11.516 37.562 25.625 1 94.88 176 SER A O 1
ATOM 1414 N N . VAL A 1 177 ? 10.258 38.344 23.906 1 94.69 177 VAL A N 1
ATOM 1415 C CA . VAL A 1 177 ? 11.344 39.219 23.453 1 94.69 177 VAL A CA 1
ATOM 1416 C C . VAL A 1 177 ? 10.812 40.625 23.25 1 94.69 177 VAL A C 1
ATOM 1418 O O . VAL A 1 177 ? 9.688 40.812 22.766 1 94.69 177 VAL A O 1
ATOM 1421 N N . GLN A 1 178 ? 11.555 41.531 23.719 1 92.81 178 GLN A N 1
ATOM 1422 C CA . GLN A 1 178 ? 11.297 42.938 23.406 1 92.81 178 GLN A CA 1
ATOM 1423 C C . GLN A 1 178 ? 12.219 43.438 22.312 1 92.81 178 GLN A C 1
ATOM 1425 O O . GLN A 1 178 ? 13.445 43.344 22.422 1 92.81 178 GLN A O 1
ATOM 1430 N N . LEU A 1 179 ? 11.578 43.938 21.266 1 92.31 179 LEU A N 1
ATOM 1431 C CA . LEU A 1 179 ? 12.344 44.375 20.109 1 92.31 179 LEU A CA 1
ATOM 1432 C C . LEU A 1 179 ? 12.422 45.906 20.047 1 92.31 179 LEU A C 1
ATOM 1434 O O . LEU A 1 179 ? 11.5 46.594 20.5 1 92.31 179 LEU A O 1
ATOM 1438 N N . GLN A 1 180 ? 13.609 46.344 19.5 1 87.56 180 GLN A N 1
ATOM 1439 C CA . GLN A 1 180 ? 13.844 47.781 19.25 1 87.56 180 GLN A CA 1
ATOM 1440 C C . GLN A 1 180 ? 14.469 48 17.875 1 87.56 180 GLN A C 1
ATOM 1442 O O . GLN A 1 180 ? 15.133 47.094 17.344 1 87.56 180 GLN A O 1
ATOM 1447 N N . LEU A 1 181 ? 14.195 49.188 17.266 1 82.69 181 LEU A N 1
ATOM 1448 C CA . LEU A 1 181 ? 14.773 49.531 15.969 1 82.69 181 LEU A CA 1
ATOM 1449 C C . LEU A 1 181 ? 16.172 50.125 16.141 1 82.69 181 LEU A C 1
ATOM 1451 O O . LEU A 1 181 ? 16.453 50.781 17.141 1 82.69 181 LEU A O 1
ATOM 1455 N N . ARG A 1 182 ? 17.25 49.75 15.391 1 66.62 182 ARG A N 1
ATOM 1456 C CA . ARG A 1 182 ? 18.609 50.281 15.523 1 66.62 182 ARG A CA 1
ATOM 1457 C C . ARG A 1 182 ? 18.656 51.781 15.227 1 66.62 182 ARG A C 1
ATOM 1459 O O . ARG A 1 182 ? 19.578 52.469 15.656 1 66.62 182 ARG A O 1
ATOM 1466 N N . GLY A 1 183 ? 18.016 52.438 14.234 1 54.72 183 GLY A N 1
ATOM 1467 C CA . GLY A 1 183 ? 18.328 53.812 13.93 1 54.72 183 GLY A CA 1
ATOM 1468 C C . GLY A 1 183 ? 18.281 54.719 15.148 1 54.72 183 GLY A C 1
ATOM 1469 O O . GLY A 1 183 ? 18.438 55.938 15.023 1 54.72 183 GLY A O 1
ATOM 1470 N N . SER A 1 184 ? 17.578 54.469 16.109 1 44.75 184 SER A N 1
ATOM 1471 C CA . SER A 1 184 ? 17.562 55.594 17.047 1 44.75 184 SER A CA 1
ATOM 1472 C C . SER A 1 184 ? 18.953 55.938 17.531 1 44.75 184 SER A C 1
ATOM 1474 O O . SER A 1 184 ? 19.688 55.062 18.031 1 44.75 184 SER A O 1
ATOM 1476 N N . THR A 1 185 ? 19.594 56.781 16.656 1 39.59 185 THR A N 1
ATOM 1477 C CA . THR A 1 185 ? 20.859 57.469 16.891 1 39.59 185 THR A CA 1
ATOM 1478 C C . THR A 1 185 ? 21 57.875 18.359 1 39.59 185 THR A C 1
ATOM 1480 O O . THR A 1 185 ? 21.625 58.875 18.672 1 39.59 185 THR A O 1
ATOM 1483 N N . HIS A 1 186 ? 20.391 57.5 19.312 1 37.53 186 HIS A N 1
ATOM 1484 C CA . HIS A 1 186 ? 20.922 58.219 20.484 1 37.53 186 HIS A CA 1
ATOM 1485 C C . HIS A 1 186 ? 22.438 58.062 20.562 1 37.53 186 HIS A C 1
ATOM 1487 O O . HIS A 1 186 ? 22.953 56.938 20.469 1 37.53 186 HIS A O 1
ATOM 1493 N N . PRO A 1 187 ? 23.25 59.188 20.047 1 36.72 187 PRO A N 1
ATOM 1494 C CA . PRO A 1 187 ? 24.703 59.25 20.109 1 36.72 187 PRO A CA 1
ATOM 1495 C C . PRO A 1 187 ? 25.297 58.375 21.219 1 36.72 187 PRO A C 1
ATOM 1497 O O . PRO A 1 187 ? 26.375 57.781 21.031 1 36.72 187 PRO A O 1
ATOM 1500 N N . ASP A 1 188 ? 25.062 58.844 22.5 1 35.44 188 ASP A N 1
ATOM 1501 C CA . ASP A 1 188 ? 25.875 58.469 23.656 1 35.44 188 ASP A CA 1
ATOM 1502 C C . ASP A 1 188 ? 25.797 56.969 23.922 1 35.44 188 ASP A C 1
ATOM 1504 O O . ASP A 1 188 ? 26.453 56.469 24.828 1 35.44 188 ASP A O 1
ATOM 1508 N N . ASP A 1 189 ? 24.594 56.312 23.688 1 35.5 189 ASP A N 1
ATOM 1509 C CA . ASP A 1 189 ? 24.547 54.969 24.281 1 35.5 189 ASP A CA 1
ATOM 1510 C C . ASP A 1 189 ? 25.25 53.938 23.406 1 35.5 189 ASP A C 1
ATOM 1512 O O . ASP A 1 189 ? 24.75 53.594 22.344 1 35.5 189 ASP A O 1
ATOM 1516 N N . HIS A 1 190 ? 26.516 53.938 23.047 1 37.72 190 HIS A N 1
ATOM 1517 C CA . HIS A 1 190 ? 27.453 52.875 22.672 1 37.72 190 HIS A CA 1
ATOM 1518 C C . HIS A 1 190 ? 26.906 51.5 23.031 1 37.72 190 HIS A C 1
ATOM 1520 O O . HIS A 1 190 ? 27.469 50.469 22.625 1 37.72 190 HIS A O 1
ATOM 1526 N N . SER A 1 191 ? 26.406 51.219 24.266 1 37.78 191 SER A N 1
ATOM 1527 C CA . SER A 1 191 ? 26.141 49.906 24.797 1 37.78 191 SER A CA 1
ATOM 1528 C C . SER A 1 191 ? 24.938 49.25 24.109 1 37.78 191 SER A C 1
ATOM 1530 O O . SER A 1 191 ? 23.812 49.375 24.578 1 37.78 191 SER A O 1
ATOM 1532 N N . HIS A 1 192 ? 24.75 49.406 22.969 1 44.66 192 HIS A N 1
ATOM 1533 C CA . HIS A 1 192 ? 23.672 48.656 22.344 1 44.66 192 HIS A CA 1
ATOM 1534 C C . HIS A 1 192 ? 23.688 47.188 22.812 1 44.66 192 HIS A C 1
ATOM 1536 O O . HIS A 1 192 ? 24.422 46.375 22.266 1 44.66 192 HIS A O 1
ATOM 1542 N N . GLU A 1 193 ? 23.453 46.906 23.938 1 52.12 193 GLU A N 1
ATOM 1543 C CA . GLU A 1 193 ? 23.438 45.625 24.641 1 52.12 193 GLU A CA 1
ATOM 1544 C C . GLU A 1 193 ? 22.312 44.719 24.141 1 52.12 193 GLU A C 1
ATOM 1546 O O . GLU A 1 193 ? 22.031 43.688 24.734 1 52.12 193 GLU A O 1
ATOM 1551 N N . GLY A 1 194 ? 21.969 44.781 22.734 1 68.62 194 GLY A N 1
ATOM 1552 C CA . GLY A 1 194 ? 20.953 43.812 22.328 1 68.62 194 GLY A CA 1
ATOM 1553 C C . GLY A 1 194 ? 21.469 42.781 21.344 1 68.62 194 GLY A C 1
ATOM 1554 O O . GLY A 1 194 ? 22.578 42.906 20.812 1 68.62 194 GLY A O 1
ATOM 1555 N N . VAL A 1 195 ? 20.953 41.688 21.328 1 84 195 VAL A N 1
ATOM 1556 C CA . VAL A 1 195 ? 21.234 40.625 20.375 1 84 195 VAL A CA 1
ATOM 1557 C C . VAL A 1 195 ? 20.297 40.719 19.188 1 84 195 VAL A C 1
ATOM 1559 O O . VAL A 1 195 ? 19.125 41.094 19.328 1 84 195 VAL A O 1
ATOM 1562 N N . PRO A 1 196 ? 20.875 40.594 17.984 1 89.56 196 PRO A N 1
ATOM 1563 C CA . PRO A 1 196 ? 20 40.625 16.812 1 89.56 196 PRO A CA 1
ATOM 1564 C C . PRO A 1 196 ? 18.875 39.594 16.906 1 89.56 196 PRO A C 1
ATOM 1566 O O . PRO A 1 196 ? 19.062 38.5 17.422 1 89.56 196 PRO A O 1
ATOM 1569 N N . PHE A 1 197 ? 17.719 40.062 16.484 1 93.25 197 PHE A N 1
ATOM 1570 C CA . PHE A 1 197 ? 16.594 39.125 16.391 1 93.25 197 PHE A CA 1
ATOM 1571 C C . PHE A 1 197 ? 16.688 38.281 15.125 1 93.25 197 PHE A C 1
ATOM 1573 O O . PHE A 1 197 ? 16.234 38.688 14.055 1 93.25 197 PHE A O 1
ATOM 1580 N N . ASP A 1 198 ? 17.203 37.125 15.242 1 91.62 198 ASP A N 1
ATOM 1581 C CA . ASP A 1 198 ? 17.422 36.25 14.094 1 91.62 198 ASP A CA 1
ATOM 1582 C C . ASP A 1 198 ? 17.109 34.781 14.453 1 91.62 198 ASP A C 1
ATOM 1584 O O . ASP A 1 198 ? 16.641 34.5 15.555 1 91.62 198 ASP A O 1
ATOM 1588 N N . LYS A 1 199 ? 17.234 33.969 13.453 1 92.06 199 LYS A N 1
ATOM 1589 C CA . LYS A 1 199 ? 16.891 32.562 13.602 1 92.06 199 LYS A CA 1
ATOM 1590 C C . LYS A 1 199 ? 17.734 31.891 14.688 1 92.06 199 LYS A C 1
ATOM 1592 O O . LYS A 1 199 ? 17.25 31.016 15.398 1 92.06 199 LYS A O 1
ATOM 1597 N N . SER A 1 200 ? 18.969 32.281 14.766 1 90.25 200 SER A N 1
ATOM 1598 C CA . SER A 1 200 ? 19.875 31.688 15.742 1 90.25 200 SER A CA 1
ATOM 1599 C C . SER A 1 200 ? 19.391 31.922 17.172 1 90.25 200 SER A C 1
ATOM 1601 O O . SER A 1 200 ? 19.594 31.094 18.047 1 90.25 200 SER A O 1
ATOM 1603 N N . LEU A 1 201 ? 18.844 33.062 17.406 1 90.75 201 LEU A N 1
ATOM 1604 C CA . LEU A 1 201 ? 18.297 33.344 18.719 1 90.75 201 LEU A CA 1
ATOM 1605 C C . LEU A 1 201 ? 17.188 32.375 19.094 1 90.75 201 LEU A C 1
ATOM 1607 O O . LEU A 1 201 ? 17.203 31.781 20.172 1 90.75 201 LEU A O 1
ATOM 1611 N N . LEU A 1 202 ? 16.234 32.219 18.266 1 91.19 202 LEU A N 1
ATOM 1612 C CA . LEU A 1 202 ? 15.117 31.312 18.547 1 91.19 202 LEU A CA 1
ATOM 1613 C C . LEU A 1 202 ? 15.594 29.875 18.672 1 91.19 202 LEU A C 1
ATOM 1615 O O . LEU A 1 202 ? 15.062 29.094 19.469 1 91.19 202 LEU A O 1
ATOM 1619 N N . ASP A 1 203 ? 16.562 29.516 17.812 1 88.44 203 ASP A N 1
ATOM 1620 C CA . ASP A 1 203 ? 17.094 28.156 17.812 1 88.44 203 ASP A CA 1
ATOM 1621 C C . ASP A 1 203 ? 17.766 27.828 19.141 1 88.44 203 ASP A C 1
ATOM 1623 O O . ASP A 1 203 ? 17.953 26.656 19.469 1 88.44 203 ASP A O 1
ATOM 1627 N N . SER A 1 204 ? 18.172 28.797 19.828 1 89.06 204 SER A N 1
ATOM 1628 C CA . SER A 1 204 ? 18.812 28.578 21.125 1 89.06 204 SER A CA 1
ATOM 1629 C C . SER A 1 204 ? 17.797 28.141 22.172 1 89.06 204 SER A C 1
ATOM 1631 O O . SER A 1 204 ? 18.172 27.703 23.25 1 89.06 204 SER A O 1
ATOM 1633 N N . PHE A 1 205 ? 16.562 28.219 21.875 1 90.56 205 PHE A N 1
ATOM 1634 C CA . PHE A 1 205 ? 15.492 27.75 22.75 1 90.56 205 PHE A CA 1
ATOM 1635 C C . PHE A 1 205 ? 14.664 26.672 22.062 1 90.56 205 PHE A C 1
ATOM 1637 O O . PHE A 1 205 ? 13.484 26.875 21.781 1 90.56 205 PHE A O 1
ATOM 1644 N N . PRO A 1 206 ? 15.133 25.531 21.938 1 82.25 206 PRO A N 1
ATOM 1645 C CA . PRO A 1 206 ? 14.5 24.484 21.125 1 82.25 206 PRO A CA 1
ATOM 1646 C C . PRO A 1 206 ? 13.18 24 21.703 1 82.25 206 PRO A C 1
ATOM 1648 O O . PRO A 1 206 ? 12.32 23.484 20.969 1 82.25 206 PRO A O 1
ATOM 1651 N N . THR A 1 207 ? 12.969 24.172 22.969 1 84.19 207 THR A N 1
ATOM 1652 C CA . THR A 1 207 ? 11.758 23.656 23.609 1 84.19 207 THR A CA 1
ATOM 1653 C C . THR A 1 207 ? 10.648 24.703 23.594 1 84.19 207 THR A C 1
ATOM 1655 O O . THR A 1 207 ? 9.531 24.438 24.031 1 84.19 207 THR A O 1
ATOM 1658 N N . CYS A 1 208 ? 10.969 25.797 23.062 1 91.06 208 CYS A N 1
ATOM 1659 C CA . CYS A 1 208 ? 10.023 26.906 23.078 1 91.06 208 CYS A CA 1
ATOM 1660 C C . CYS A 1 208 ? 8.844 26.625 22.141 1 91.06 208 CYS A C 1
ATOM 1662 O O . CYS A 1 208 ? 9.039 26.297 20.984 1 91.06 208 CYS A O 1
ATOM 1664 N N . GLU A 1 209 ? 7.617 26.797 22.656 1 93.88 209 GLU A N 1
ATOM 1665 C CA . GLU A 1 209 ? 6.402 26.562 21.875 1 93.88 209 GLU A CA 1
ATOM 1666 C C . GLU A 1 209 ? 5.703 27.875 21.547 1 93.88 209 GLU A C 1
ATOM 1668 O O . GLU A 1 209 ? 4.941 27.969 20.594 1 93.88 209 GLU A O 1
ATOM 1673 N N . THR A 1 210 ? 5.969 28.844 22.406 1 96.38 210 THR A N 1
ATOM 1674 C CA . THR A 1 210 ? 5.324 30.141 22.219 1 96.38 210 THR A CA 1
ATOM 1675 C C . THR A 1 210 ? 6.355 31.266 22.234 1 96.38 210 THR A C 1
ATOM 1677 O O . THR A 1 210 ? 7.27 31.25 23.062 1 96.38 210 THR A O 1
ATOM 1680 N N . VAL A 1 211 ? 6.25 32.125 21.281 1 96.75 211 VAL A N 1
ATOM 1681 C CA . VAL A 1 211 ? 7.086 33.312 21.234 1 96.75 211 VAL A CA 1
ATOM 1682 C C . VAL A 1 211 ? 6.211 34.562 21.312 1 96.75 211 VAL A C 1
ATOM 1684 O O . VAL A 1 211 ? 5.273 34.719 20.516 1 96.75 211 VAL A O 1
ATOM 1687 N N . ARG A 1 212 ? 6.473 35.406 22.266 1 96.06 212 ARG A N 1
ATOM 1688 C CA . ARG A 1 212 ? 5.805 36.688 22.406 1 96.06 212 ARG A CA 1
ATOM 1689 C C . ARG A 1 212 ? 6.742 37.844 22.047 1 96.06 212 ARG A C 1
ATOM 1691 O O . ARG A 1 212 ? 7.848 37.938 22.578 1 96.06 212 ARG A O 1
ATOM 1698 N N . VAL A 1 213 ? 6.309 38.656 21.156 1 95.81 213 VAL A N 1
ATOM 1699 C CA . VAL A 1 213 ? 7.148 39.75 20.656 1 95.81 213 VAL A CA 1
ATOM 1700 C C . VAL A 1 213 ? 6.555 41.094 21.062 1 95.81 213 VAL A C 1
ATOM 1702 O O . VAL A 1 213 ? 5.414 41.406 20.719 1 95.81 213 VAL A O 1
ATOM 1705 N N . TYR A 1 214 ? 7.352 41.812 21.797 1 93.88 214 TYR A N 1
ATOM 1706 C CA . TYR A 1 214 ? 7.012 43.156 22.203 1 93.88 214 TYR A CA 1
ATOM 1707 C C . TYR A 1 214 ? 7.824 44.188 21.422 1 93.88 214 TYR A C 1
ATOM 1709 O O . TYR A 1 214 ? 9.008 43.969 21.156 1 93.88 214 TYR A O 1
ATOM 1717 N N . LEU A 1 215 ? 7.199 45.281 21.031 1 92.19 215 LEU A N 1
ATOM 1718 C CA . LEU A 1 215 ? 7.895 46.312 20.281 1 92.19 215 LEU A CA 1
ATOM 1719 C C . LEU A 1 215 ? 7.879 47.625 21.031 1 92.19 215 LEU A C 1
ATOM 1721 O O . LEU A 1 215 ? 6.82 48.094 21.453 1 92.19 215 LEU A O 1
ATOM 1725 N N . VAL A 1 216 ? 9.102 48.188 21.141 1 87.94 216 VAL A N 1
ATOM 1726 C CA . VAL A 1 216 ? 9.234 49.5 21.797 1 87.94 216 VAL A CA 1
ATOM 1727 C C . VAL A 1 216 ? 9 50.594 20.766 1 87.94 216 VAL A C 1
ATOM 1729 O O . VAL A 1 216 ? 9.539 50.562 19.656 1 87.94 216 VAL A O 1
ATOM 1732 N N . HIS A 1 217 ? 8.078 51.562 21.094 1 78.88 217 HIS A N 1
ATOM 1733 C CA . HIS A 1 217 ? 7.82 52.719 20.203 1 78.88 217 HIS A CA 1
ATOM 1734 C C . HIS A 1 217 ? 8.992 53.688 20.203 1 78.88 217 HIS A C 1
ATOM 1736 O O . HIS A 1 217 ? 9.562 53.969 21.266 1 78.88 217 HIS A O 1
ATOM 1742 N N . PRO A 1 218 ? 9.461 54.094 19.047 1 66.69 218 PRO A N 1
ATOM 1743 C CA . PRO A 1 218 ? 10.578 55.031 19.031 1 66.69 218 PRO A CA 1
ATOM 1744 C C . PRO A 1 218 ? 10.266 56.312 19.766 1 66.69 218 PRO A C 1
ATOM 1746 O O . PRO A 1 218 ? 11.156 56.906 20.406 1 66.69 218 PRO A O 1
ATOM 1749 N N . ASN A 1 219 ? 9.039 57.188 19.359 1 56.25 219 ASN A N 1
ATOM 1750 C CA . ASN A 1 219 ? 8.781 58.5 19.906 1 56.25 219 ASN A CA 1
ATOM 1751 C C . ASN A 1 219 ? 8.297 58.438 21.344 1 56.25 219 ASN A C 1
ATOM 1753 O O . ASN A 1 219 ? 7.758 59.406 21.875 1 56.25 219 ASN A O 1
ATOM 1757 N N . GLY A 1 220 ? 7.957 57.5 21.953 1 45.59 220 GLY A N 1
ATOM 1758 C CA . GLY A 1 220 ? 7.352 57.625 23.266 1 45.59 220 GLY A CA 1
ATOM 1759 C C . GLY A 1 220 ? 8.211 58.375 24.25 1 45.59 220 GLY A C 1
ATOM 1760 O O . GLY A 1 220 ? 9.297 57.906 24.625 1 45.59 220 GLY A O 1
ATOM 1761 N N . GLU A 1 221 ? 8.023 59.656 24.234 1 37.66 221 GLU A N 1
ATOM 1762 C CA . GLU A 1 221 ? 8.289 60.5 25.406 1 37.66 221 GLU A CA 1
ATOM 1763 C C . GLU A 1 221 ? 7.773 59.812 26.688 1 37.66 221 GLU A C 1
ATOM 1765 O O . GLU A 1 221 ? 6.723 59.188 26.672 1 37.66 221 GLU A O 1
ATOM 1770 N N . GLU A 1 222 ? 8.477 59.625 27.688 1 37.88 222 GLU A N 1
ATOM 1771 C CA . GLU A 1 222 ? 8.086 59.344 29.062 1 37.88 222 GLU A CA 1
ATOM 1772 C C . GLU A 1 222 ? 6.914 60.219 29.5 1 37.88 222 GLU A C 1
ATOM 1774 O O . GLU A 1 222 ? 7.098 61.375 29.859 1 37.88 222 GLU A O 1
ATOM 1779 N N . GLN A 1 223 ? 5.742 60.438 28.891 1 32.38 223 GLN A N 1
ATOM 1780 C CA . GLN A 1 223 ? 4.797 61.281 29.578 1 32.38 223 GLN A CA 1
ATOM 1781 C C . GLN A 1 223 ? 4.566 60.812 31.016 1 32.38 223 GLN A C 1
ATOM 1783 O O . GLN A 1 223 ? 4.371 59.625 31.25 1 32.38 223 GLN A O 1
ATOM 1788 N N . PRO A 1 224 ? 4.824 61.719 32.094 1 30.86 224 PRO A N 1
ATOM 1789 C CA . PRO A 1 224 ? 4.445 61.531 33.5 1 30.86 224 PRO A CA 1
ATOM 1790 C C . PRO A 1 224 ? 2.955 61.281 33.656 1 30.86 224 PRO A C 1
ATOM 1792 O O . PRO A 1 224 ? 2.121 62 33.094 1 30.86 224 PRO A O 1
ATOM 1795 N N . LYS A 1 225 ? 2.453 60.125 33.812 1 32.56 225 LYS A N 1
ATOM 1796 C CA . LYS A 1 225 ? 1.091 59.781 34.219 1 32.56 225 LYS A CA 1
ATOM 1797 C C . LYS A 1 225 ? 0.618 60.656 35.375 1 32.56 225 LYS A C 1
ATOM 1799 O O . LYS A 1 225 ? 1.139 60.594 36.469 1 32.56 225 LYS A O 1
ATOM 1804 N N . GLY A 1 226 ? 0.051 61.812 35.219 1 25.48 226 GLY A N 1
ATOM 1805 C CA . GLY A 1 226 ? -0.82 62.438 36.219 1 25.48 226 GLY A CA 1
ATOM 1806 C C . GLY A 1 226 ? -1.835 61.469 36.781 1 25.48 226 GLY A C 1
ATOM 1807 O O . GLY A 1 226 ? -1.945 60.312 36.344 1 25.48 226 GLY A O 1
ATOM 1808 N N . GLY A 1 227 ? -3.129 61.969 37.469 1 25.44 227 GLY A N 1
ATOM 1809 C CA . GLY A 1 227 ? -4.074 61.719 38.531 1 25.44 227 GLY A CA 1
ATOM 1810 C C . GLY A 1 227 ? -5.074 60.625 38.188 1 25.44 227 GLY A C 1
ATOM 1811 O O . GLY A 1 227 ? -6.105 60.5 38.875 1 25.44 227 GLY A O 1
ATOM 1812 N N . SER A 1 228 ? -5.215 60 37.094 1 22.17 228 SER A N 1
ATOM 1813 C CA . SER A 1 228 ? -6.52 59.344 37 1 22.17 228 SER A CA 1
ATOM 1814 C C . SER A 1 228 ? -6.758 58.406 38.156 1 22.17 228 SER A C 1
ATOM 1816 O O . SER A 1 228 ? -5.809 57.906 38.781 1 22.17 228 SER A O 1
ATOM 1818 N N . ILE A 1 229 ? -8.086 58.281 38.656 1 23.48 229 ILE A N 1
ATOM 1819 C CA . ILE A 1 229 ? -8.984 57.75 39.688 1 23.48 229 ILE A CA 1
ATOM 1820 C C . ILE A 1 229 ? -8.797 56.219 39.812 1 23.48 229 ILE A C 1
ATOM 1822 O O . ILE A 1 229 ? -8.734 55.531 38.781 1 23.48 229 ILE A O 1
ATOM 1826 N N . SER A 1 230 ? -8.5 55.719 41.062 1 22.11 230 SER A N 1
ATOM 1827 C CA . SER A 1 230 ? -8.32 54.5 41.844 1 22.11 230 SER A CA 1
ATOM 1828 C C . SER A 1 230 ? -9.562 53.594 41.75 1 22.11 230 SER A C 1
ATOM 1830 O O . SER A 1 230 ? -9.812 52.781 42.656 1 22.11 230 SER A O 1
ATOM 1832 N N . THR A 1 231 ? -10.461 53.656 40.812 1 23.06 231 THR A N 1
ATOM 1833 C CA . THR A 1 231 ? -11.594 52.812 41.156 1 23.06 231 THR A CA 1
ATOM 1834 C C . THR A 1 231 ? -11.133 51.406 41.531 1 23.06 231 THR A C 1
ATOM 1836 O O . THR A 1 231 ? -10.461 50.75 40.719 1 23.06 231 THR A O 1
ATOM 1839 N N . GLN A 1 232 ? -11.07 51.062 42.875 1 22.44 232 GLN A N 1
ATOM 1840 C CA . GLN A 1 232 ? -10.852 49.906 43.75 1 22.44 232 GLN A CA 1
ATOM 1841 C C . GLN A 1 232 ? -11.742 48.75 43.344 1 22.44 232 GLN A C 1
ATOM 1843 O O . GLN A 1 232 ? -12.883 48.625 43.812 1 22.44 232 GLN A O 1
ATOM 1848 N N . ILE A 1 233 ? -12.055 48.5 42.094 1 22.69 233 ILE A N 1
ATOM 1849 C CA . ILE A 1 233 ? -12.922 47.312 42.031 1 22.69 233 ILE A CA 1
ATOM 1850 C C . ILE A 1 233 ? -12.281 46.156 42.75 1 22.69 233 ILE A C 1
ATOM 1852 O O . ILE A 1 233 ? -11.102 45.875 42.562 1 22.69 233 ILE A O 1
ATOM 1856 N N . ASN A 1 234 ? -12.836 45.781 43.875 1 21.41 234 ASN A N 1
ATOM 1857 C CA . ASN A 1 234 ? -12.656 44.688 44.844 1 21.41 234 ASN A CA 1
ATOM 1858 C C . ASN A 1 234 ? -12.5 43.344 44.125 1 21.41 234 ASN A C 1
ATOM 1860 O O . ASN A 1 234 ? -13.492 42.75 43.719 1 21.41 234 ASN A O 1
ATOM 1864 N N . TYR A 1 235 ? -11.594 43.281 43.219 1 20.47 235 TYR A N 1
ATOM 1865 C CA . TYR A 1 235 ? -11.352 41.938 42.688 1 20.47 235 TYR A CA 1
ATOM 1866 C C . TYR A 1 235 ? -11.078 40.938 43.812 1 20.47 235 TYR A C 1
ATOM 1868 O O . TYR A 1 235 ? -10.258 41.219 44.688 1 20.47 235 TYR A O 1
ATOM 1876 N N . GLU A 1 236 ? -12.094 40.281 44.188 1 24.53 236 GLU A N 1
ATOM 1877 C CA . GLU A 1 236 ? -12.023 39.188 45.156 1 24.53 236 GLU A CA 1
ATOM 1878 C C . GLU A 1 236 ? -10.719 38.406 45 1 24.53 236 GLU A C 1
ATOM 1880 O O . GLU A 1 236 ? -10.125 38.375 43.906 1 24.53 236 GLU A O 1
ATOM 1885 N N . GLN A 1 237 ? -10.094 38 46.156 1 25.02 237 GLN A N 1
ATOM 1886 C CA . GLN A 1 237 ? -8.891 37.312 46.594 1 25.02 237 GLN A CA 1
ATOM 1887 C C . GLN A 1 237 ? -8.75 35.969 45.906 1 25.02 237 GLN A C 1
ATOM 1889 O O . GLN A 1 237 ? -9.336 34.969 46.312 1 25.02 237 GLN A O 1
ATOM 1894 N N . VAL A 1 238 ? -8.922 35.812 44.688 1 24.2 238 VAL A N 1
ATOM 1895 C CA . VAL A 1 238 ? -8.648 34.469 44.188 1 24.2 238 VAL A CA 1
ATOM 1896 C C . VAL A 1 238 ? -7.336 33.969 44.781 1 24.2 238 VAL A C 1
ATOM 1898 O O . VAL A 1 238 ? -6.492 34.75 45.188 1 24.2 238 VAL A O 1
ATOM 1901 N N . ASP A 1 239 ? -6.992 32.625 44.688 1 28.5 239 ASP A N 1
ATOM 1902 C CA . ASP A 1 239 ? -6.125 31.75 45.469 1 28.5 239 ASP A CA 1
ATOM 1903 C C . ASP A 1 239 ? -4.672 32.219 45.406 1 28.5 239 ASP A C 1
ATOM 1905 O O . ASP A 1 239 ? -4.266 32.875 44.438 1 28.5 239 ASP A O 1
ATOM 1909 N N . LYS A 1 240 ? -3.803 32.094 46.406 1 30.22 240 LYS A N 1
ATOM 1910 C CA . LYS A 1 240 ? -2.428 32.344 46.844 1 30.22 240 LYS A CA 1
ATOM 1911 C C . LYS A 1 240 ? -1.431 31.766 45.844 1 30.22 240 LYS A C 1
ATOM 1913 O O . LYS A 1 240 ? -0.218 31.906 46 1 30.22 240 LYS A O 1
ATOM 1918 N N . ALA A 1 241 ? -1.62 30.656 45.281 1 31.14 241 ALA A N 1
ATOM 1919 C CA . ALA A 1 241 ? -0.55 30.203 44.406 1 31.14 241 ALA A CA 1
ATOM 1920 C C . ALA A 1 241 ? -0.23 31.25 43.344 1 31.14 241 ALA A C 1
ATOM 1922 O O . ALA A 1 241 ? 0.491 30.984 42.375 1 31.14 241 ALA A O 1
ATOM 1923 N N . ARG A 1 242 ? -0.833 32.406 43.281 1 33.38 242 ARG A N 1
ATOM 1924 C CA . ARG A 1 242 ? -0.771 33.656 42.5 1 33.38 242 ARG A CA 1
ATOM 1925 C C . ARG A 1 242 ? 0.584 34.344 42.656 1 33.38 242 ARG A C 1
ATOM 1927 O O . ARG A 1 242 ? 0.787 35.438 42.156 1 33.38 242 ARG A O 1
ATOM 1934 N N . ASP A 1 243 ? 1.362 34 43.656 1 34.78 243 ASP A N 1
ATOM 1935 C CA . ASP A 1 243 ? 2.523 34.781 44.062 1 34.78 243 ASP A CA 1
ATOM 1936 C C . ASP A 1 243 ? 3.6 34.75 42.969 1 34.78 243 ASP A C 1
ATOM 1938 O O . ASP A 1 243 ? 4.344 35.719 42.812 1 34.78 243 ASP A O 1
ATOM 1942 N N . GLU A 1 244 ? 4.008 33.594 42.469 1 39.03 244 GLU A N 1
ATOM 1943 C CA . GLU A 1 244 ? 5.062 33.625 41.469 1 39.03 244 GLU A CA 1
ATOM 1944 C C . GLU A 1 244 ? 4.625 34.375 40.219 1 39.03 244 GLU A C 1
ATOM 1946 O O . GLU A 1 244 ? 5.41 34.562 39.312 1 39.03 244 GLU A O 1
ATOM 1951 N N . GLU A 1 245 ? 3.459 34.625 39.812 1 40.72 245 GLU A N 1
ATOM 1952 C CA . GLU A 1 245 ? 2.809 35.438 38.781 1 40.72 245 GLU A CA 1
ATOM 1953 C C . GLU A 1 245 ? 3.162 36.906 38.938 1 40.72 245 GLU A C 1
ATOM 1955 O O . GLU A 1 245 ? 2.92 37.688 38.031 1 40.72 245 GLU A O 1
ATOM 1960 N N . TYR A 1 246 ? 3.314 37.406 40 1 44.84 246 TYR A N 1
ATOM 1961 C CA . TYR A 1 246 ? 3.541 38.812 40.281 1 44.84 246 TYR A CA 1
ATOM 1962 C C . TYR A 1 246 ? 4.77 39.344 39.562 1 44.84 246 TYR A C 1
ATOM 1964 O O . TYR A 1 246 ? 4.762 40.438 39.031 1 44.84 246 TYR A O 1
ATOM 1972 N N . ASN A 1 247 ? 6.031 38.656 39.781 1 53.5 247 ASN A N 1
ATOM 1973 C CA . ASN A 1 247 ? 7.25 39.281 39.281 1 53.5 247 ASN A CA 1
ATOM 1974 C C . ASN A 1 247 ? 7.625 38.75 37.906 1 53.5 247 ASN A C 1
ATOM 1976 O O . ASN A 1 247 ? 8.789 38.438 37.656 1 53.5 247 ASN A O 1
ATOM 1980 N N . CYS A 1 248 ? 6.676 38.469 37.031 1 68.19 248 CYS A N 1
ATOM 1981 C CA . CYS A 1 248 ? 7.074 38.031 35.719 1 68.19 248 CYS A CA 1
ATOM 1982 C C . CYS A 1 248 ? 7.891 39.094 35 1 68.19 248 CYS A C 1
ATOM 1984 O O . CYS A 1 248 ? 7.441 40.219 34.844 1 68.19 248 CYS A O 1
ATOM 1986 N N . PRO A 1 249 ? 9.172 38.812 34.812 1 76.06 249 PRO A N 1
ATOM 1987 C CA . PRO A 1 249 ? 10.047 39.781 34.125 1 76.06 249 PRO A CA 1
ATOM 1988 C C . PRO A 1 249 ? 9.43 40.344 32.875 1 76.06 249 PRO A C 1
ATOM 1990 O O . PRO A 1 249 ? 9.805 41.438 32.438 1 76.06 249 PRO A O 1
ATOM 1993 N N . GLU A 1 250 ? 8.445 39.656 32.344 1 86.12 250 GLU A N 1
ATOM 1994 C CA . GLU A 1 250 ? 7.789 40.125 31.141 1 86.12 250 GLU A CA 1
ATOM 1995 C C . GLU A 1 250 ? 7.039 41.438 31.406 1 86.12 250 GLU A C 1
ATOM 1997 O O . GLU A 1 250 ? 6.863 42.25 30.5 1 86.12 250 GLU A O 1
ATOM 2002 N N . LYS A 1 251 ? 6.609 41.594 32.562 1 79.38 251 LYS A N 1
ATOM 2003 C CA . LYS A 1 251 ? 5.859 42.781 32.969 1 79.38 251 LYS A CA 1
ATOM 2004 C C . LYS A 1 251 ? 6.734 44.031 32.875 1 79.38 251 LYS A C 1
ATOM 2006 O O . LYS A 1 251 ? 6.227 45.156 32.812 1 79.38 251 LYS A O 1
ATOM 2011 N N . LEU A 1 252 ? 7.992 43.75 32.906 1 81.69 252 LEU A N 1
ATOM 2012 C CA . LEU A 1 252 ? 8.938 44.875 32.906 1 81.69 252 LEU A CA 1
ATOM 2013 C C . LEU A 1 252 ? 9.188 45.344 31.469 1 81.69 252 LEU A C 1
ATOM 2015 O O . LEU A 1 252 ? 9.867 46.344 31.25 1 81.69 252 LEU A O 1
ATOM 2019 N N . PHE A 1 253 ? 8.523 44.656 30.547 1 88.69 253 PHE A N 1
ATOM 2020 C CA . PHE A 1 253 ? 8.719 45.062 29.172 1 88.69 253 PHE A CA 1
ATOM 2021 C C . PHE A 1 253 ? 8 46.375 28.891 1 88.69 253 PHE A C 1
ATOM 2023 O O . PHE A 1 253 ? 6.879 46.594 29.359 1 88.69 253 PHE A O 1
ATOM 2030 N N . GLN A 1 254 ? 8.625 47.281 28.312 1 84.38 254 GLN A N 1
ATOM 2031 C CA . GLN A 1 254 ? 8.078 48.594 28.016 1 84.38 254 GLN A CA 1
ATOM 2032 C C . GLN A 1 254 ? 7.328 48.594 26.688 1 84.38 254 GLN A C 1
ATOM 2034 O O . GLN A 1 254 ? 6.496 49.469 26.438 1 84.38 254 GLN A O 1
ATOM 2039 N N . GLY A 1 255 ? 7.602 47.625 25.969 1 87.25 255 GLY A N 1
ATOM 2040 C CA . GLY A 1 255 ? 6.988 47.594 24.641 1 87.25 255 GLY A CA 1
ATOM 2041 C C . GLY A 1 255 ? 5.594 47 24.656 1 87.25 255 GLY A C 1
ATOM 2042 O O . GLY A 1 255 ? 5.172 46.406 25.656 1 87.25 255 GLY A O 1
ATOM 2043 N N . ASP A 1 256 ? 4.82 47.25 23.547 1 89.88 256 ASP A N 1
ATOM 2044 C CA . ASP A 1 256 ? 3.5 46.656 23.344 1 89.88 256 ASP A CA 1
ATOM 2045 C C . ASP A 1 256 ? 3.604 45.281 22.672 1 89.88 256 ASP A C 1
ATOM 2047 O O . ASP A 1 256 ? 4.445 45.094 21.781 1 89.88 256 ASP A O 1
ATOM 2051 N N . LEU A 1 257 ? 2.719 44.438 23.141 1 92.88 257 LEU A N 1
ATOM 2052 C CA . LEU A 1 257 ? 2.66 43.125 22.484 1 92.88 257 LEU A CA 1
ATOM 2053 C C . LEU A 1 257 ? 2.168 43.25 21.047 1 92.88 257 LEU A C 1
ATOM 2055 O O . LEU A 1 257 ? 1.081 43.781 20.812 1 92.88 257 LEU A O 1
ATOM 2059 N N . ILE A 1 258 ? 2.943 42.781 20.078 1 91.88 258 ILE A N 1
ATOM 2060 C CA . ILE A 1 258 ? 2.535 42.938 18.688 1 91.88 258 ILE A CA 1
ATOM 2061 C C . ILE A 1 258 ? 2.232 41.562 18.094 1 91.88 258 ILE A C 1
ATOM 2063 O O . ILE A 1 258 ? 1.509 41.438 17.094 1 91.88 258 ILE A O 1
ATOM 2067 N N . LEU A 1 259 ? 2.898 40.531 18.75 1 95.44 259 LEU A N 1
ATOM 2068 C CA . LEU A 1 259 ? 2.639 39.188 18.203 1 95.44 259 LEU A CA 1
ATOM 2069 C C . LEU A 1 259 ? 2.863 38.125 19.25 1 95.44 259 LEU A C 1
ATOM 2071 O O . LEU A 1 259 ? 3.838 38.156 20.016 1 95.44 259 LEU A O 1
ATOM 2075 N N . GLN A 1 260 ? 1.997 37.25 19.391 1 96.25 260 GLN A N 1
ATOM 2076 C CA . GLN A 1 260 ? 2.174 35.969 20.062 1 96.25 260 GLN A CA 1
ATOM 2077 C C . GLN A 1 260 ? 2.031 34.812 19.094 1 96.25 260 GLN A C 1
ATOM 2079 O O . GLN A 1 260 ? 0.965 34.625 18.5 1 96.25 260 GLN A O 1
ATOM 2084 N N . CYS A 1 261 ? 3.047 34.062 18.828 1 97 261 CYS A N 1
ATOM 2085 C CA . CYS A 1 261 ? 3.059 32.906 17.922 1 97 261 CYS A CA 1
ATOM 2086 C C . CYS A 1 261 ? 3.266 31.609 18.688 1 97 261 CYS A C 1
ATOM 2088 O O . CYS A 1 261 ? 4.281 31.438 19.359 1 97 261 CYS A O 1
ATOM 2090 N N . SER A 1 262 ? 2.326 30.734 18.594 1 96.56 262 SER A N 1
ATOM 2091 C CA . SER A 1 262 ? 2.393 29.484 19.328 1 96.56 262 SER A CA 1
ATOM 2092 C C . SER A 1 262 ? 2.365 28.281 18.391 1 96.56 262 SER A C 1
ATOM 2094 O O . SER A 1 262 ? 1.573 28.25 17.453 1 96.56 262 SER A O 1
ATOM 2096 N N . ARG A 1 263 ? 3.18 27.328 18.609 1 95 263 ARG A N 1
ATOM 2097 C CA . ARG A 1 263 ? 3.16 26.062 17.875 1 95 263 ARG A CA 1
ATOM 2098 C C . ARG A 1 263 ? 2.539 24.953 18.734 1 95 263 ARG A C 1
ATOM 2100 O O . ARG A 1 263 ? 2.809 24.859 19.922 1 95 263 ARG A O 1
ATOM 2107 N N . LYS A 1 264 ? 1.692 24.203 18.125 1 94.06 264 LYS A N 1
ATOM 2108 C CA . LYS A 1 264 ? 0.998 23.109 18.781 1 94.06 264 LYS A CA 1
ATOM 2109 C C . LYS A 1 264 ? 1.311 21.781 18.109 1 94.06 264 LYS A C 1
ATOM 2111 O O . LYS A 1 264 ? 1.603 21.734 16.922 1 94.06 264 LYS A O 1
ATOM 2116 N N . ASP A 1 265 ? 1.278 20.703 18.906 1 91.38 265 ASP A N 1
ATOM 2117 C CA . ASP A 1 265 ? 1.51 19.359 18.391 1 91.38 265 ASP A CA 1
ATOM 2118 C C . ASP A 1 265 ? 0.469 19 17.328 1 91.38 265 ASP A C 1
ATOM 2120 O O . ASP A 1 265 ? -0.719 19.281 17.5 1 91.38 265 ASP A O 1
ATOM 2124 N N . GLU A 1 266 ? 0.968 18.406 16.312 1 90.19 266 GLU A N 1
ATOM 2125 C CA . GLU A 1 266 ? 0.118 18.109 15.172 1 90.19 266 GLU A CA 1
ATOM 2126 C C . GLU A 1 266 ? -0.968 17.094 15.547 1 90.19 266 GLU A C 1
ATOM 2128 O O . GLU A 1 266 ? -2.135 17.281 15.188 1 90.19 266 GLU A O 1
ATOM 2133 N N . MET A 1 267 ? -0.595 16.062 16.25 1 90.94 267 MET A N 1
ATOM 2134 C CA . MET A 1 267 ? -1.559 15.031 16.594 1 90.94 267 MET A CA 1
ATOM 2135 C C . MET A 1 267 ? -2.619 15.57 17.547 1 90.94 267 MET A C 1
ATOM 2137 O O . MET A 1 267 ? -3.793 15.211 17.438 1 90.94 267 MET A O 1
ATOM 2141 N N . HIS A 1 268 ? -2.146 16.391 18.391 1 92.06 268 HIS A N 1
ATOM 2142 C CA . HIS A 1 268 ? -3.088 17.031 19.297 1 92.06 268 HIS A CA 1
ATOM 2143 C C . HIS A 1 268 ? -4.105 17.875 18.531 1 92.06 268 HIS A C 1
ATOM 2145 O O . HIS A 1 268 ? -5.297 17.844 18.828 1 92.06 268 HIS A O 1
ATOM 2151 N N . CYS A 1 269 ? -3.619 18.578 17.578 1 94.56 269 CYS A N 1
ATOM 2152 C CA . CYS A 1 269 ? -4.5 19.453 16.812 1 94.56 269 CYS A CA 1
ATOM 2153 C C . CYS A 1 269 ? -5.512 18.641 16.016 1 94.56 269 CYS A C 1
ATOM 2155 O O . CYS A 1 269 ? -6.672 19.031 15.898 1 94.56 269 CYS A O 1
ATOM 2157 N N . VAL A 1 270 ? -5.098 17.531 15.484 1 93.88 270 VAL A N 1
ATOM 2158 C CA . VAL A 1 270 ? -5.996 16.656 14.734 1 93.88 270 VAL A CA 1
ATOM 2159 C C . VAL A 1 270 ? -7.105 16.141 15.648 1 93.88 270 VAL A C 1
ATOM 2161 O O . VAL A 1 270 ? -8.289 16.219 15.305 1 93.88 270 VAL A O 1
ATOM 2164 N N . MET A 1 271 ? -6.75 15.711 16.797 1 93.69 271 MET A N 1
ATOM 2165 C CA . MET A 1 271 ? -7.727 15.188 17.75 1 93.69 271 MET A CA 1
ATOM 2166 C C . MET A 1 271 ? -8.664 16.297 18.234 1 93.69 271 MET A C 1
ATOM 2168 O O . MET A 1 271 ? -9.875 16.094 18.312 1 93.69 271 MET A O 1
ATOM 2172 N N . ASN A 1 272 ? -8.039 17.391 18.562 1 93.12 272 ASN A N 1
ATOM 2173 C CA . ASN A 1 272 ? -8.844 18.531 18.984 1 93.12 272 ASN A CA 1
ATOM 2174 C C . ASN A 1 272 ? -9.852 18.938 17.922 1 93.12 272 ASN A C 1
ATOM 2176 O O . ASN A 1 272 ? -11.016 19.203 18.234 1 93.12 272 ASN A O 1
ATOM 2180 N N . GLY A 1 273 ? -9.375 18.984 16.672 1 92.94 273 GLY A N 1
ATOM 2181 C CA . GLY A 1 273 ? -10.266 19.297 15.562 1 92.94 273 GLY A CA 1
ATOM 2182 C C . GLY A 1 273 ? -11.398 18.297 15.414 1 92.94 273 GLY A C 1
ATOM 2183 O O . GLY A 1 273 ? -12.547 18.688 15.164 1 92.94 273 GLY A O 1
ATOM 2184 N N . LEU A 1 274 ? -11.094 17.094 15.602 1 92.69 274 LEU A N 1
ATOM 2185 C CA . LEU A 1 274 ? -12.094 16.031 15.5 1 92.69 274 LEU A CA 1
ATOM 2186 C C . LEU A 1 274 ? -13.18 16.203 16.562 1 92.69 274 LEU A C 1
ATOM 2188 O O . LEU A 1 274 ? -14.367 16.141 16.25 1 92.69 274 LEU A O 1
ATOM 2192 N N . TYR A 1 275 ? -12.781 16.422 17.75 1 89.69 275 TYR A N 1
ATOM 2193 C CA . TYR A 1 275 ? -13.742 16.547 18.844 1 89.69 275 TYR A CA 1
ATOM 2194 C C . TYR A 1 275 ? -14.602 17.797 18.672 1 89.69 275 TYR A C 1
ATOM 2196 O O . TYR A 1 275 ? -15.773 17.797 19.078 1 89.69 275 TYR A O 1
ATOM 2204 N N . LYS A 1 276 ? -14.008 18.812 18.078 1 88.5 276 LYS A N 1
ATOM 2205 C CA . LYS A 1 276 ? -14.82 20 17.781 1 88.5 276 LYS A CA 1
ATOM 2206 C C . LYS A 1 276 ? -15.875 19.688 16.719 1 88.5 276 LYS A C 1
ATOM 2208 O O . LYS A 1 276 ? -17.016 20.125 16.828 1 88.5 276 LYS A O 1
ATOM 2213 N N . LEU A 1 277 ? -15.508 18.922 15.773 1 88.44 277 LEU A N 1
ATOM 2214 C CA . LEU A 1 277 ? -16.422 18.609 14.672 1 88.44 277 LEU A CA 1
ATOM 2215 C C . LEU A 1 277 ? -17.516 17.641 15.117 1 88.44 277 LEU A C 1
ATOM 2217 O O . LEU A 1 277 ? -18.578 17.578 14.508 1 88.44 277 LEU A O 1
ATOM 2221 N N . PHE A 1 278 ? -17.234 16.844 16.125 1 86.62 278 PHE A N 1
ATOM 2222 C CA . PHE A 1 278 ? -18.281 16 16.703 1 86.62 278 PHE A CA 1
ATOM 2223 C C . PHE A 1 278 ? -19.453 16.859 17.188 1 86.62 278 PHE A C 1
ATOM 2225 O O . PHE A 1 278 ? -20.594 16.391 17.203 1 86.62 278 PHE A O 1
ATOM 2232 N N . GLY A 1 279 ? -19.109 18.062 17.531 1 82.75 279 GLY A N 1
ATOM 2233 C CA . GLY A 1 279 ? -20.141 18.969 18.031 1 82.75 279 GLY A CA 1
ATOM 2234 C C . GLY A 1 279 ? -20.812 19.766 16.938 1 82.75 279 GLY A C 1
ATOM 2235 O O . GLY A 1 279 ? -21.656 20.625 17.219 1 82.75 279 GLY A O 1
ATOM 2236 N N . VAL A 1 280 ? -20.484 19.516 15.75 1 83.12 280 VAL A N 1
ATOM 2237 C CA . VAL A 1 280 ? -21.078 20.219 14.617 1 83.12 280 VAL A CA 1
ATOM 2238 C C . VAL A 1 280 ? -22.109 19.328 13.93 1 83.12 280 VAL A C 1
ATOM 2240 O O . VAL A 1 280 ? -21.812 18.188 13.57 1 83.12 280 VAL A O 1
ATOM 2243 N N . LYS A 1 281 ? -23.234 19.828 13.695 1 78.94 281 LYS A N 1
ATOM 2244 C CA . LYS A 1 281 ? -24.344 19.047 13.141 1 78.94 281 LYS A CA 1
ATOM 2245 C C . LYS A 1 281 ? -24.047 18.641 11.703 1 78.94 281 LYS A C 1
ATOM 2247 O O . LYS A 1 281 ? -23.547 19.422 10.906 1 78.94 281 LYS A O 1
ATOM 2252 N N . LYS A 1 282 ? -24.281 17.375 11.383 1 79.94 282 LYS A N 1
ATOM 2253 C CA . LYS A 1 282 ? -24.234 16.797 10.039 1 79.94 282 LYS A CA 1
ATOM 2254 C C . LYS A 1 282 ? -22.844 16.875 9.453 1 79.94 282 LYS A C 1
ATOM 2256 O O . LYS A 1 282 ? -22.672 16.984 8.234 1 79.94 282 LYS A O 1
ATOM 2261 N N . SER A 1 283 ? -21.938 16.969 10.289 1 85 283 SER A N 1
ATOM 2262 C CA . SER A 1 283 ? -20.562 17.109 9.828 1 85 283 SER A CA 1
ATOM 2263 C C . SER A 1 283 ? -19.922 15.742 9.555 1 85 283 SER A C 1
ATOM 2265 O O . SER A 1 283 ? -18.859 15.656 8.945 1 85 283 SER A O 1
ATOM 2267 N N . ILE A 1 284 ? -20.656 14.68 9.984 1 91.06 284 ILE A N 1
ATOM 2268 C CA . ILE A 1 284 ? -20.109 13.336 9.82 1 91.06 284 ILE A CA 1
ATOM 2269 C C . ILE A 1 284 ? -20.969 12.547 8.828 1 91.06 284 ILE A C 1
ATOM 2271 O O . ILE A 1 284 ? -22.203 12.602 8.883 1 91.06 284 ILE A O 1
ATOM 2275 N N . VAL A 1 285 ? -20.297 11.836 7.922 1 93.56 285 VAL A N 1
ATOM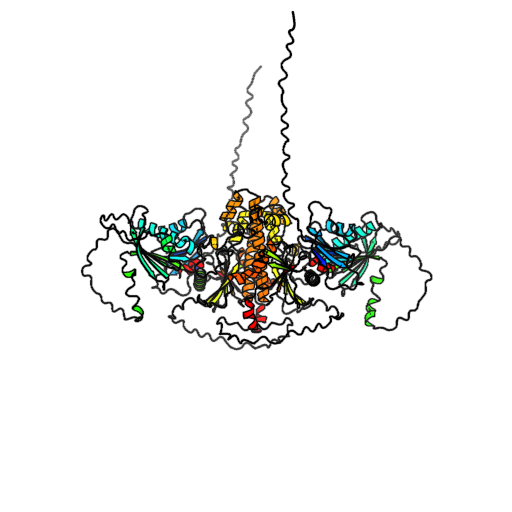 2276 C CA . VAL A 1 285 ? -21.016 11.094 6.898 1 93.56 285 VAL A CA 1
ATOM 2277 C C . VAL A 1 285 ? -20.406 9.703 6.746 1 93.56 285 VAL A C 1
ATOM 2279 O O . VAL A 1 285 ? -19.281 9.453 7.191 1 93.56 285 VAL A O 1
ATOM 2282 N N . ARG A 1 286 ? -21.156 8.828 6.258 1 95.38 286 ARG A N 1
ATOM 2283 C CA . ARG A 1 286 ? -20.688 7.535 5.77 1 95.38 286 ARG A CA 1
ATOM 2284 C C . ARG A 1 286 ? -20.953 7.379 4.277 1 95.38 286 ARG A C 1
ATOM 2286 O O . ARG A 1 286 ? -21.875 8.008 3.74 1 95.38 286 ARG A O 1
ATOM 2293 N N . TYR A 1 287 ? -20.125 6.672 3.578 1 95 287 TYR A N 1
ATOM 2294 C CA . TYR A 1 287 ? -20.391 6.363 2.178 1 95 287 TYR A CA 1
ATOM 2295 C C . TYR A 1 287 ? -21.219 5.082 2.055 1 95 287 TYR A C 1
ATOM 2297 O O . TYR A 1 287 ? -20.766 4.012 2.477 1 95 287 TYR A O 1
ATOM 2305 N N . ASP A 1 288 ? -22.359 5.191 1.512 1 93.19 288 ASP A N 1
ATOM 2306 C CA . ASP A 1 288 ? -23.234 4.039 1.309 1 93.19 288 ASP A CA 1
ATOM 2307 C C . ASP A 1 288 ? -22.906 3.338 -0.012 1 93.19 288 ASP A C 1
ATOM 2309 O O . ASP A 1 288 ? -23.125 3.902 -1.086 1 93.19 288 ASP A O 1
ATOM 2313 N N . LEU A 1 289 ? -22.5 2.096 0.053 1 87.94 289 LEU A N 1
ATOM 2314 C CA . LEU A 1 289 ? -22.047 1.359 -1.119 1 87.94 289 LEU A CA 1
ATOM 2315 C C . LEU A 1 289 ? -23.219 0.956 -2.002 1 87.94 289 LEU A C 1
ATOM 2317 O O . LEU A 1 289 ? -23.047 0.72 -3.201 1 87.94 289 LEU A O 1
ATOM 2321 N N . PHE A 1 290 ? -24.359 0.879 -1.459 1 87.62 290 PHE A N 1
ATOM 2322 C CA . PHE A 1 290 ? -25.547 0.521 -2.225 1 87.62 290 PHE A CA 1
ATOM 2323 C C . PHE A 1 290 ? -26.125 1.744 -2.926 1 87.62 290 PHE A C 1
ATOM 2325 O O . PHE A 1 290 ? -26.422 1.699 -4.121 1 87.62 290 PHE A O 1
ATOM 2332 N N . LEU A 1 291 ? -26.25 2.834 -2.148 1 89 291 LEU A N 1
ATOM 2333 C CA . LEU A 1 291 ? -26.812 4.066 -2.697 1 89 291 LEU A CA 1
ATOM 2334 C C . LEU A 1 291 ? -25.766 4.824 -3.502 1 89 291 LEU A C 1
ATOM 2336 O O . LEU A 1 291 ? -26.094 5.73 -4.27 1 89 291 LEU A O 1
ATOM 2340 N N . LYS A 1 292 ? -24.547 4.473 -3.275 1 88.38 292 LYS A N 1
ATOM 2341 C CA . LYS A 1 292 ? -23.406 5.098 -3.949 1 88.38 292 LYS A CA 1
ATOM 2342 C C . LYS A 1 292 ? -23.375 6.602 -3.699 1 88.38 292 LYS A C 1
ATOM 2344 O O . LYS A 1 292 ? -23.266 7.391 -4.641 1 88.38 292 LYS A O 1
ATOM 2349 N N . THR A 1 293 ? -23.578 6.934 -2.494 1 90.56 293 THR A N 1
ATOM 2350 C CA . THR A 1 293 ? -23.578 8.336 -2.094 1 90.56 293 THR A CA 1
ATOM 2351 C C . THR A 1 293 ? -23.266 8.477 -0.606 1 90.56 293 THR A C 1
ATOM 2353 O O . THR A 1 293 ? -23.25 7.48 0.125 1 90.56 293 THR A O 1
ATOM 2356 N N . GLN A 1 294 ? -22.906 9.719 -0.212 1 92 294 GLN A N 1
ATOM 2357 C CA . GLN A 1 294 ? -22.672 10.023 1.195 1 92 294 GLN A CA 1
ATOM 2358 C C . GLN A 1 294 ? -23.984 10.156 1.955 1 92 294 GLN A C 1
ATOM 2360 O O . GLN A 1 294 ? -24.953 10.727 1.444 1 92 294 GLN A O 1
ATOM 2365 N N . VAL A 1 295 ? -24.016 9.609 3.146 1 93.25 295 VAL A N 1
ATOM 2366 C CA . VAL A 1 295 ? -25.188 9.695 4.027 1 93.25 295 VAL A CA 1
ATOM 2367 C C . VAL A 1 295 ? -24.766 10.266 5.379 1 93.25 295 VAL A C 1
ATOM 2369 O O . VAL A 1 295 ? -23.828 9.766 6.004 1 93.25 295 VAL A O 1
ATOM 2372 N N . PRO A 1 296 ? -25.453 11.312 5.82 1 89.81 296 PRO A N 1
ATOM 2373 C CA . PRO A 1 296 ? -25.125 11.852 7.141 1 89.81 296 PRO A CA 1
ATOM 2374 C C . PRO A 1 296 ? -25.391 10.852 8.266 1 89.81 296 PRO A C 1
ATOM 2376 O O . PRO A 1 296 ? -26.359 10.086 8.211 1 89.81 296 PRO A O 1
ATOM 2379 N N . VAL A 1 297 ? -24.484 10.883 9.219 1 90.88 297 VAL A N 1
ATOM 2380 C CA . VAL A 1 297 ? -24.594 9.977 10.352 1 90.88 297 VAL A CA 1
ATOM 2381 C C . VAL A 1 297 ? -24.547 10.773 11.656 1 90.88 297 VAL A C 1
ATOM 2383 O O . VAL A 1 297 ? -23.797 11.734 11.781 1 90.88 297 VAL A O 1
ATOM 2386 N N . GLN A 1 298 ? -25.422 10.406 12.57 1 84.94 298 GLN A N 1
ATOM 2387 C CA . GLN A 1 298 ? -25.312 10.906 13.938 1 84.94 298 GLN A CA 1
ATOM 2388 C C . GLN A 1 298 ? -24.531 9.938 14.82 1 84.94 298 GLN A C 1
ATOM 2390 O O . GLN A 1 298 ? -25.031 8.875 15.18 1 84.94 298 GLN A O 1
ATOM 2395 N N . VAL A 1 299 ? -23.344 10.383 15.086 1 86.12 299 VAL A N 1
ATOM 2396 C CA . VAL A 1 299 ? -22.5 9.516 15.898 1 86.12 299 VAL A CA 1
ATOM 2397 C C . VAL A 1 299 ? -22.984 9.531 17.344 1 86.12 299 VAL A C 1
ATOM 2399 O O . VAL A 1 299 ? -23.188 10.602 17.922 1 86.12 299 VAL A O 1
ATOM 2402 N N . LYS A 1 300 ? -23.172 8.344 17.875 1 82.06 300 LYS A N 1
ATOM 2403 C CA . LYS A 1 300 ? -23.688 8.227 19.25 1 82.06 300 LYS A CA 1
ATOM 2404 C C . LYS A 1 300 ? -22.531 8.195 20.25 1 82.06 300 LYS A C 1
ATOM 2406 O O . LYS A 1 300 ? -21.469 7.648 19.969 1 82.06 300 LYS A O 1
ATOM 2411 N N . CYS A 1 301 ? -22.766 8.781 21.391 1 84.56 301 CYS A N 1
ATOM 2412 C CA . CYS A 1 301 ? -21.828 8.688 22.5 1 84.56 301 CYS A CA 1
ATOM 2413 C C . CYS A 1 301 ? -21.922 7.332 23.188 1 84.56 301 CYS A C 1
ATOM 2415 O O . CYS A 1 301 ? -23 6.723 23.219 1 84.56 301 CYS A O 1
ATOM 2417 N N . PRO A 1 302 ? -20.828 6.828 23.891 1 88.62 302 PRO A N 1
ATOM 2418 C CA . PRO A 1 302 ? -19.5 7.422 23.797 1 88.62 302 PRO A CA 1
ATOM 2419 C C . PRO A 1 302 ? -18.891 7.273 22.406 1 88.62 302 PRO A C 1
ATOM 2421 O O . PRO A 1 302 ? -19.125 6.273 21.719 1 88.62 302 PRO A O 1
ATOM 2424 N N . TYR A 1 303 ? -18.188 8.281 21.984 1 88.56 303 TYR A N 1
ATOM 2425 C CA . TYR A 1 303 ? -17.547 8.234 20.688 1 88.56 303 TYR A CA 1
ATOM 2426 C C . TYR A 1 303 ? -16.469 7.148 20.656 1 88.56 303 TYR A C 1
ATOM 2428 O O . TYR A 1 303 ? -16.266 6.508 19.625 1 88.56 303 TYR A O 1
ATOM 2436 N N . GLU A 1 304 ? -15.773 7.016 21.75 1 89.06 304 GLU A N 1
ATOM 2437 C CA . GLU A 1 304 ? -14.617 6.125 21.859 1 89.06 304 GLU A CA 1
ATOM 2438 C C . GLU A 1 304 ? -15.047 4.719 22.266 1 89.06 304 GLU A C 1
ATOM 2440 O O . GLU A 1 304 ? -16.125 4.531 22.844 1 89.06 304 GLU A O 1
ATOM 2445 N N . PRO A 1 305 ? -14.211 3.773 22 1 94.94 305 PRO A N 1
ATOM 2446 C CA . PRO A 1 305 ? -12.93 3.902 21.281 1 94.94 305 PRO A CA 1
ATOM 2447 C C . PRO A 1 305 ? -13.102 4.031 19.781 1 94.94 305 PRO A C 1
ATOM 2449 O O . PRO A 1 305 ? -14.062 3.49 19.219 1 94.94 305 PRO A O 1
ATOM 2452 N N . PHE A 1 306 ? -12.273 4.816 19.141 1 96.5 306 PHE A N 1
ATOM 2453 C CA . PHE A 1 306 ? -12.273 4.914 17.688 1 96.5 306 PHE A CA 1
ATOM 2454 C C . PHE A 1 306 ? -10.852 5.094 17.156 1 96.5 306 PHE A C 1
ATOM 2456 O O . PHE A 1 306 ? -9.938 5.41 17.922 1 96.5 306 PHE A O 1
ATOM 2463 N N . ILE A 1 307 ? -10.617 4.738 15.891 1 97.19 307 ILE A N 1
ATOM 2464 C CA . ILE A 1 307 ? -9.391 5.004 15.148 1 97.19 307 ILE A CA 1
ATOM 2465 C C . ILE A 1 307 ? -9.625 6.125 14.141 1 97.19 307 ILE A C 1
ATOM 2467 O O . ILE A 1 307 ? -10.68 6.18 13.508 1 97.19 307 ILE A O 1
ATOM 2471 N N . ILE A 1 308 ? -8.719 7.051 14.078 1 96.69 308 ILE A N 1
ATOM 2472 C CA . ILE A 1 308 ? -8.781 8.055 13.023 1 96.69 308 ILE A CA 1
ATOM 2473 C C . ILE A 1 308 ? -7.523 7.973 12.164 1 96.69 308 ILE A C 1
ATOM 2475 O O . ILE A 1 308 ? -6.406 7.941 12.688 1 96.69 308 ILE A O 1
ATOM 2479 N N . ALA A 1 309 ? -7.688 7.805 10.883 1 96.81 309 ALA A N 1
ATOM 2480 C CA . ALA A 1 309 ? -6.605 7.883 9.898 1 96.81 309 ALA A CA 1
ATOM 2481 C C . ALA A 1 309 ? -6.594 9.234 9.203 1 96.81 309 ALA A C 1
ATOM 2483 O O . ALA A 1 309 ? -7.484 9.539 8.406 1 96.81 309 ALA A O 1
ATOM 2484 N N . ASN A 1 310 ? -5.648 10.062 9.547 1 94.56 310 ASN A N 1
ATOM 2485 C CA . ASN A 1 310 ? -5.48 11.367 8.914 1 94.56 310 ASN A CA 1
ATOM 2486 C C . ASN A 1 310 ? -4.578 11.281 7.688 1 94.56 310 ASN A C 1
ATOM 2488 O O . ASN A 1 310 ? -3.361 11.125 7.816 1 94.56 310 ASN A O 1
ATOM 2492 N N . ILE A 1 311 ? -5.215 11.477 6.5 1 94.94 311 ILE A N 1
ATOM 2493 C CA . ILE A 1 311 ? -4.535 11.172 5.242 1 94.94 311 ILE A CA 1
ATOM 2494 C C . ILE A 1 311 ? -4.133 12.469 4.551 1 94.94 311 ILE A C 1
ATOM 2496 O O . ILE A 1 311 ? -4.969 13.148 3.949 1 94.94 311 ILE A O 1
ATOM 2500 N N . GLY A 1 312 ? -2.898 12.844 4.582 1 90.44 312 GLY A N 1
ATOM 2501 C CA . GLY A 1 312 ? -2.281 13.898 3.787 1 90.44 312 GLY A CA 1
ATOM 2502 C C . GLY A 1 312 ? -1.32 13.367 2.74 1 90.44 312 GLY A C 1
ATOM 2503 O O . GLY A 1 312 ? -1.665 12.461 1.973 1 90.44 312 GLY A O 1
ATOM 2504 N N . SER A 1 313 ? -0.046 13.992 2.758 1 85.81 313 SER A N 1
ATOM 2505 C CA . SER A 1 313 ? 0.994 13.375 1.942 1 85.81 313 SER A CA 1
ATOM 2506 C C . SER A 1 313 ? 1.313 11.961 2.428 1 85.81 313 SER A C 1
ATOM 2508 O O . SER A 1 313 ? 1.462 11.039 1.623 1 85.81 313 SER A O 1
ATOM 2510 N N . GLY A 1 314 ? 1.506 11.883 3.666 1 87.56 314 GLY A N 1
ATOM 2511 C CA . GLY A 1 314 ? 1.536 10.609 4.367 1 87.56 314 GLY A CA 1
ATOM 2512 C C . GLY A 1 314 ? 0.338 10.398 5.273 1 87.56 314 GLY A C 1
ATOM 2513 O O . GLY A 1 314 ? -0.655 11.117 5.18 1 87.56 314 GLY A O 1
ATOM 2514 N N . ILE A 1 315 ? 0.384 9.328 6.086 1 91.75 315 ILE A N 1
ATOM 2515 C CA . ILE A 1 315 ? -0.79 9.008 6.891 1 91.75 315 ILE A CA 1
ATOM 2516 C C . ILE A 1 315 ? -0.379 8.82 8.352 1 91.75 315 ILE A C 1
ATOM 2518 O O . ILE A 1 315 ? 0.659 8.219 8.641 1 91.75 315 ILE A O 1
ATOM 2522 N N . SER A 1 316 ? -1.103 9.422 9.227 1 90.69 316 SER A N 1
ATOM 2523 C CA . SER A 1 316 ? -1.005 9.164 10.656 1 90.69 316 SER A CA 1
ATOM 2524 C C . SER A 1 316 ? -2.275 8.508 11.188 1 90.69 316 SER A C 1
ATOM 2526 O O . SER A 1 316 ? -3.383 8.969 10.914 1 90.69 316 SER A O 1
ATOM 2528 N N . ILE A 1 317 ? -2.107 7.426 11.859 1 94.38 317 ILE A N 1
ATOM 2529 C CA . ILE A 1 317 ? -3.248 6.691 12.391 1 94.38 317 ILE A CA 1
ATOM 2530 C C . ILE A 1 317 ? -3.223 6.738 13.922 1 94.38 317 ILE A C 1
ATOM 2532 O O . ILE A 1 317 ? -2.248 6.312 14.547 1 94.38 317 ILE A O 1
ATOM 2536 N N . LEU A 1 318 ? -4.324 7.246 14.531 1 94.81 318 LEU A N 1
ATOM 2537 C CA . LEU A 1 318 ? -4.406 7.449 15.977 1 94.81 318 LEU A CA 1
ATOM 2538 C C . LEU A 1 318 ? -5.539 6.625 16.578 1 94.81 318 LEU A C 1
ATOM 2540 O O . LEU A 1 318 ? -6.586 6.449 15.945 1 94.81 318 LEU A O 1
ATOM 2544 N N . LEU A 1 319 ? -5.301 6.109 17.75 1 95.69 319 LEU A N 1
ATOM 2545 C CA . LEU A 1 319 ? -6.309 5.457 18.578 1 95.69 319 LEU A CA 1
ATOM 2546 C C . LEU A 1 319 ? -6.75 6.367 19.719 1 95.69 319 LEU A C 1
ATOM 2548 O O . LEU A 1 319 ? -5.91 6.949 20.422 1 95.69 319 LEU A O 1
ATOM 2552 N N . SER A 1 320 ? -8.047 6.578 19.828 1 95.69 320 SER A N 1
ATOM 2553 C CA . SER A 1 320 ? -8.555 7.406 20.922 1 95.69 320 SER A CA 1
ATOM 2554 C C . SER A 1 320 ? -9.43 6.594 21.859 1 95.69 320 SER A C 1
ATOM 2556 O O . SER A 1 320 ? -10.305 5.844 21.422 1 95.69 320 SER A O 1
ATOM 2558 N N . ASN A 1 321 ? -9.18 6.715 23.141 1 92.75 321 ASN A N 1
ATOM 2559 C CA . ASN A 1 321 ? -10 6.105 24.188 1 92.75 321 ASN A CA 1
ATOM 2560 C C . ASN A 1 321 ? -10.711 7.156 25.031 1 92.75 321 ASN A C 1
ATOM 2562 O O . ASN A 1 321 ? -11.258 6.844 26.094 1 92.75 321 ASN A O 1
ATOM 2566 N N . GLY A 1 322 ? -10.617 8.375 24.594 1 89.12 322 GLY A N 1
ATOM 2567 C CA . GLY A 1 322 ? -11.234 9.492 25.297 1 89.12 322 GLY A CA 1
ATOM 2568 C C . GLY A 1 322 ? -10.617 10.836 24.953 1 89.12 322 GLY A C 1
ATOM 2569 O O . GLY A 1 322 ? -9.609 10.898 24.25 1 89.12 322 GLY A O 1
ATOM 2570 N N . LEU A 1 323 ? -11.25 11.852 25.5 1 84.69 323 LEU A N 1
ATOM 2571 C CA . LEU A 1 323 ? -10.734 13.203 25.281 1 84.69 323 LEU A CA 1
ATOM 2572 C C . LEU A 1 323 ? -9.305 13.328 25.797 1 84.69 323 LEU A C 1
ATOM 2574 O O . LEU A 1 323 ? -9.031 12.992 26.953 1 84.69 323 LEU A O 1
ATOM 2578 N N . ASN A 1 324 ? -8.359 13.664 24.969 1 85.44 324 ASN A N 1
ATOM 2579 C CA . ASN A 1 324 ? -6.945 13.844 25.266 1 85.44 324 ASN A CA 1
ATOM 2580 C C . ASN A 1 324 ? -6.273 12.523 25.625 1 85.44 324 ASN A C 1
ATOM 2582 O O . ASN A 1 324 ? -5.223 12.508 26.266 1 85.44 324 ASN A O 1
ATOM 2586 N N . LYS A 1 325 ? -6.926 11.438 25.438 1 91.12 325 LYS A N 1
ATOM 2587 C CA . LYS A 1 325 ? -6.367 10.102 25.625 1 91.12 325 LYS A CA 1
ATOM 2588 C C . LYS A 1 325 ? -6.223 9.367 24.297 1 91.12 325 LYS A C 1
ATOM 2590 O O . LYS A 1 325 ? -7.035 8.5 23.953 1 91.12 325 LYS A O 1
ATOM 2595 N N . TYR A 1 326 ? -5.199 9.758 23.594 1 92.06 326 TYR A N 1
ATOM 2596 C CA . TYR A 1 326 ? -4.973 9.164 22.281 1 92.06 326 TYR A CA 1
ATOM 2597 C C . TYR A 1 326 ? -3.512 8.773 22.109 1 92.06 326 TYR A C 1
ATOM 2599 O O . TYR A 1 326 ? -2.646 9.219 22.875 1 92.06 326 TYR A O 1
ATOM 2607 N N . LYS A 1 327 ? -3.275 7.875 21.203 1 90.25 327 LYS A N 1
ATOM 2608 C CA . LYS A 1 327 ? -1.928 7.434 20.859 1 90.25 327 LYS A CA 1
ATOM 2609 C C . LYS A 1 327 ? -1.812 7.145 19.359 1 90.25 327 LYS A C 1
ATOM 2611 O O . LYS A 1 327 ? -2.75 6.625 18.75 1 90.25 327 LYS A O 1
ATOM 2616 N N . ARG A 1 328 ? -0.684 7.566 18.797 1 90.25 328 ARG A N 1
ATOM 2617 C CA . ARG A 1 328 ? -0.396 7.18 17.422 1 90.25 328 ARG A CA 1
ATOM 2618 C C . ARG A 1 328 ? -0.023 5.703 17.344 1 90.25 328 ARG A C 1
ATOM 2620 O O . ARG A 1 328 ? 0.961 5.27 17.938 1 90.25 328 ARG A O 1
ATOM 2627 N N . ILE A 1 329 ? -0.747 4.918 16.578 1 90.62 329 ILE A N 1
ATOM 2628 C CA . ILE A 1 329 ? -0.565 3.471 16.594 1 90.62 329 ILE A CA 1
ATOM 2629 C C . ILE A 1 329 ? 0.018 3.006 15.266 1 90.62 329 ILE A C 1
ATOM 2631 O O . ILE A 1 329 ? 0.376 1.836 15.109 1 90.62 329 ILE A O 1
ATOM 2635 N N . GLY A 1 330 ? 0.037 3.932 14.32 1 88.12 330 GLY A N 1
ATOM 2636 C CA . GLY A 1 330 ? 0.571 3.521 13.031 1 88.12 330 GLY A CA 1
ATOM 2637 C C . GLY A 1 330 ? 0.612 4.648 12.016 1 88.12 330 GLY A C 1
ATOM 2638 O O . GLY A 1 330 ? 0.276 5.789 12.336 1 88.12 330 GLY A O 1
ATOM 2639 N N . GLY A 1 331 ? 1.08 4.309 10.836 1 89.31 331 GLY A N 1
ATOM 2640 C CA . GLY A 1 331 ? 1.193 5.172 9.672 1 89.31 331 GLY A CA 1
ATOM 2641 C C . GLY A 1 331 ? 1.66 4.438 8.43 1 89.31 331 GLY A C 1
ATOM 2642 O O . GLY A 1 331 ? 2.051 3.271 8.5 1 89.31 331 GLY A O 1
ATOM 2643 N N . THR A 1 332 ? 1.47 5.023 7.328 1 89.38 332 THR A N 1
ATOM 2644 C CA . THR A 1 332 ? 1.983 4.461 6.086 1 89.38 332 THR A CA 1
ATOM 2645 C C . THR A 1 332 ? 2.449 5.566 5.141 1 89.38 332 THR A C 1
ATOM 2647 O O . THR A 1 332 ? 1.976 6.699 5.223 1 89.38 332 THR A O 1
ATOM 2650 N N . ALA A 1 333 ? 3.381 5.176 4.371 1 90.12 333 ALA A N 1
ATOM 2651 C CA . ALA A 1 333 ? 3.979 6.125 3.438 1 90.12 333 ALA A CA 1
ATOM 2652 C C . ALA A 1 333 ? 3.178 6.199 2.141 1 90.12 333 ALA A C 1
ATOM 2654 O O . ALA A 1 333 ? 3.445 7.047 1.286 1 90.12 333 ALA A O 1
ATOM 2655 N N . ILE A 1 334 ? 2.234 5.352 1.962 1 94.19 334 ILE A N 1
ATOM 2656 C CA . ILE A 1 334 ? 1.372 5.406 0.786 1 94.19 334 ILE A CA 1
ATOM 2657 C C . ILE A 1 334 ? 0.144 6.262 1.086 1 94.19 334 ILE A C 1
ATOM 2659 O O . ILE A 1 334 ? -0.752 5.836 1.82 1 94.19 334 ILE A O 1
ATOM 2663 N N . GLY A 1 335 ? 0.12 7.492 0.603 1 93.75 335 GLY A N 1
ATOM 2664 C CA . GLY A 1 335 ? -0.956 8.445 0.819 1 93.75 335 GLY A CA 1
ATOM 2665 C C . GLY A 1 335 ? -1.163 9.383 -0.352 1 93.75 335 GLY A C 1
ATOM 2666 O O . GLY A 1 335 ? -1 8.992 -1.509 1 93.75 335 GLY A O 1
ATOM 2667 N N . GLY A 1 336 ? -1.628 10.562 -0.062 1 92.19 336 GLY A N 1
ATOM 2668 C CA . GLY A 1 336 ? -1.873 11.547 -1.102 1 92.19 336 GLY A CA 1
ATOM 2669 C C . GLY A 1 336 ? -0.621 11.93 -1.867 1 92.19 336 GLY A C 1
ATOM 2670 O O . GLY A 1 336 ? -0.679 12.188 -3.07 1 92.19 336 GLY A O 1
ATOM 2671 N N . GLY A 1 337 ? 0.467 12.047 -1.182 1 89.56 337 GLY A N 1
ATOM 2672 C CA . GLY A 1 337 ? 1.724 12.328 -1.854 1 89.56 337 GLY A CA 1
ATOM 2673 C C . GLY A 1 337 ? 2.102 11.281 -2.885 1 89.56 337 GLY A C 1
ATOM 2674 O O . GLY A 1 337 ? 2.65 11.609 -3.939 1 89.56 337 GLY A O 1
ATOM 2675 N N . THR A 1 338 ? 1.876 10.055 -2.566 1 93.56 338 THR A N 1
ATOM 2676 C CA . THR A 1 338 ? 2.141 8.953 -3.488 1 93.56 338 THR A CA 1
ATOM 2677 C C . THR A 1 338 ? 1.278 9.078 -4.742 1 93.56 338 THR A C 1
ATOM 2679 O O . THR A 1 338 ? 1.782 8.969 -5.859 1 93.56 338 THR A O 1
ATOM 2682 N N . LEU A 1 339 ? -0.019 9.328 -4.477 1 94.06 339 LEU A N 1
ATOM 2683 C CA . LEU A 1 339 ? -0.965 9.461 -5.578 1 94.06 339 LEU A CA 1
ATOM 2684 C C . LEU A 1 339 ? -0.541 10.578 -6.527 1 94.06 339 LEU A C 1
ATOM 2686 O O . LEU A 1 339 ? -0.437 10.367 -7.738 1 94.06 339 LEU A O 1
ATOM 2690 N N . LEU A 1 340 ? -0.28 11.695 -6.004 1 89.81 340 LEU A N 1
ATOM 2691 C CA . LEU A 1 340 ? 0.04 12.867 -6.82 1 89.81 340 LEU A CA 1
ATOM 2692 C C . LEU A 1 340 ? 1.403 12.703 -7.484 1 89.81 340 LEU A C 1
ATOM 2694 O O . LEU A 1 340 ? 1.584 13.094 -8.641 1 89.81 340 LEU A O 1
ATOM 2698 N N . GLY A 1 341 ? 2.375 12.211 -6.746 1 90.56 341 GLY A N 1
ATOM 2699 C CA . GLY A 1 341 ? 3.695 11.984 -7.316 1 90.56 341 GLY A CA 1
ATOM 2700 C C . GLY A 1 341 ? 3.676 11.055 -8.516 1 90.56 341 GLY A C 1
ATOM 2701 O O . GLY A 1 341 ? 4.246 11.375 -9.562 1 90.56 341 GLY A O 1
ATOM 2702 N N . LEU A 1 342 ? 3.053 9.898 -8.414 1 93.31 342 LEU A N 1
ATOM 2703 C CA . LEU A 1 342 ? 2.949 8.938 -9.508 1 93.31 342 LEU A CA 1
ATOM 2704 C C . LEU A 1 342 ? 2.166 9.523 -10.672 1 93.31 342 LEU A C 1
ATOM 2706 O O . LEU A 1 342 ? 2.537 9.336 -11.836 1 93.31 342 LEU A O 1
ATOM 2710 N N . ALA A 1 343 ? 1.084 10.234 -10.359 1 92.81 343 ALA A N 1
ATOM 2711 C CA . ALA A 1 343 ? 0.288 10.867 -11.406 1 92.81 343 ALA A CA 1
ATOM 2712 C C . ALA A 1 343 ? 1.123 11.859 -12.203 1 92.81 343 ALA A C 1
ATOM 2714 O O . ALA A 1 343 ? 1.052 11.898 -13.438 1 92.81 343 ALA A O 1
ATOM 2715 N N . GLN A 1 344 ? 1.886 12.617 -11.523 1 89.12 344 GLN A N 1
ATOM 2716 C CA . GLN A 1 344 ? 2.672 13.648 -12.188 1 89.12 344 GLN A CA 1
ATOM 2717 C C . GLN A 1 344 ? 3.775 13.031 -13.047 1 89.12 344 GLN A C 1
ATOM 2719 O O . GLN A 1 344 ? 4.109 13.555 -14.109 1 89.12 344 GLN A O 1
ATOM 2724 N N . ILE A 1 345 ? 4.348 11.961 -12.586 1 89.19 345 ILE A N 1
ATOM 2725 C CA . ILE A 1 345 ? 5.387 11.289 -13.352 1 89.19 345 ILE A CA 1
ATOM 2726 C C . ILE A 1 345 ? 4.789 10.711 -14.633 1 89.19 345 ILE A C 1
ATOM 2728 O O . ILE A 1 345 ? 5.426 10.75 -15.695 1 89.19 345 ILE A O 1
ATOM 2732 N N . ILE A 1 346 ? 3.57 10.219 -14.562 1 89.56 346 ILE A N 1
ATOM 2733 C CA . ILE A 1 346 ? 2.947 9.492 -15.664 1 89.56 346 ILE A CA 1
ATOM 2734 C C . ILE A 1 346 ? 2.293 10.484 -16.625 1 89.56 346 ILE A C 1
ATOM 2736 O O . ILE A 1 346 ? 2.447 10.367 -17.844 1 89.56 346 ILE A O 1
ATOM 2740 N N . LEU A 1 347 ? 1.576 11.5 -16.062 1 88.62 347 LEU A N 1
ATOM 2741 C CA . LEU A 1 347 ? 0.716 12.359 -16.875 1 88.62 347 LEU A CA 1
ATOM 2742 C C . LEU A 1 347 ? 1.344 13.734 -17.062 1 88.62 347 LEU A C 1
ATOM 2744 O O . LEU A 1 347 ? 0.869 14.523 -17.891 1 88.62 347 LEU A O 1
ATOM 2748 N N . GLY A 1 348 ? 2.389 13.984 -16.359 1 85.06 348 GLY A N 1
ATOM 2749 C CA . GLY A 1 348 ? 2.912 15.344 -16.344 1 85.06 348 GLY A CA 1
ATOM 2750 C C . GLY A 1 348 ? 2.289 16.219 -15.281 1 85.06 348 GLY A C 1
ATOM 2751 O O . GLY A 1 348 ? 1.868 15.727 -14.234 1 85.06 348 GLY A O 1
ATOM 2752 N N . LYS A 1 349 ? 2.334 17.516 -15.516 1 81.44 349 LYS A N 1
ATOM 2753 C CA . LYS A 1 349 ? 1.812 18.453 -14.531 1 81.44 349 LYS A CA 1
ATOM 2754 C C . LYS A 1 349 ? 0.295 18.328 -14.406 1 81.44 349 LYS A C 1
ATOM 2756 O O . LYS A 1 349 ? -0.437 18.656 -15.344 1 81.44 349 LYS A O 1
ATOM 2761 N N . VAL A 1 350 ? -0.178 17.766 -13.352 1 86.62 350 VAL A N 1
ATOM 2762 C CA . VAL A 1 350 ? -1.597 17.578 -13.062 1 86.62 350 VAL A CA 1
ATOM 2763 C C . VAL A 1 350 ? -1.868 17.891 -11.594 1 86.62 350 VAL A C 1
ATOM 2765 O O . VAL A 1 350 ? -1.073 17.531 -10.719 1 86.62 350 VAL A O 1
ATOM 2768 N N . SER A 1 351 ? -2.971 18.672 -11.344 1 83.94 351 SER A N 1
ATOM 2769 C CA . SER A 1 351 ? -3.377 18.938 -9.969 1 83.94 351 SER A CA 1
ATOM 2770 C C . SER A 1 351 ? -4.215 17.797 -9.4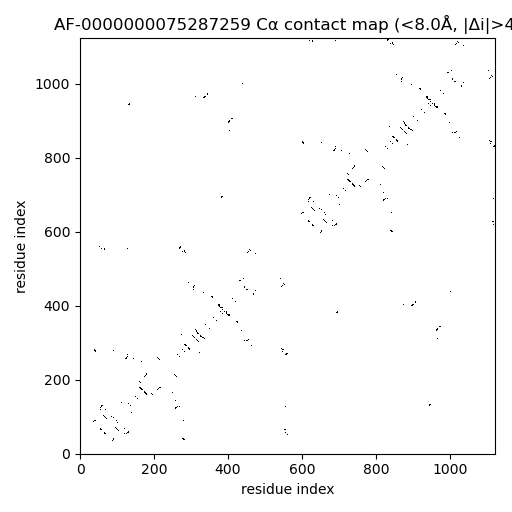06 1 83.94 351 SER A C 1
ATOM 2772 O O . SER A 1 351 ? -4.688 16.938 -10.156 1 83.94 351 SER A O 1
ATOM 2774 N N . PHE A 1 352 ? -4.305 17.828 -8.164 1 88.25 352 PHE A N 1
ATOM 2775 C CA . PHE A 1 352 ? -5.125 16.828 -7.492 1 88.25 352 PHE A CA 1
ATOM 2776 C C . PHE A 1 352 ? -6.559 16.875 -8 1 88.25 352 PHE A C 1
ATOM 2778 O O . PHE A 1 352 ? -7.152 15.844 -8.297 1 88.25 352 PHE A O 1
ATOM 2785 N N . GLU A 1 353 ? -7.094 18.031 -8.078 1 85.19 353 GLU A N 1
ATOM 2786 C CA . GLU A 1 353 ? -8.469 18.203 -8.539 1 85.19 353 GLU A CA 1
ATOM 2787 C C . GLU A 1 353 ? -8.641 17.719 -9.969 1 85.19 353 GLU A C 1
ATOM 2789 O O . GLU A 1 353 ? -9.672 17.156 -10.32 1 85.19 353 GLU A O 1
ATOM 2794 N N . GLU A 1 354 ? -7.695 17.938 -10.758 1 87.81 354 GLU A N 1
ATOM 2795 C CA . GLU A 1 354 ? -7.734 17.438 -12.133 1 87.81 354 GLU A CA 1
ATOM 2796 C C . GLU A 1 354 ? -7.746 15.922 -12.18 1 87.81 354 GLU A C 1
ATOM 2798 O O . GLU A 1 354 ? -8.438 15.32 -13 1 87.81 354 GLU A O 1
ATOM 2803 N N . LEU A 1 355 ? -6.977 15.398 -11.328 1 89.5 355 LEU A N 1
ATOM 2804 C CA . LEU A 1 355 ? -6.922 13.938 -11.266 1 89.5 355 LEU A CA 1
ATOM 2805 C C . LEU A 1 355 ? -8.273 13.359 -10.875 1 89.5 355 LEU A C 1
ATOM 2807 O O . LEU A 1 355 ? -8.695 12.336 -11.414 1 89.5 355 LEU A O 1
ATOM 2811 N N . ILE A 1 356 ? -8.883 13.984 -9.922 1 89.12 356 ILE A N 1
ATOM 2812 C CA . ILE A 1 356 ? -10.211 13.555 -9.492 1 89.12 356 ILE A CA 1
ATOM 2813 C C . ILE A 1 356 ? -11.195 13.672 -10.656 1 89.12 356 ILE A C 1
ATOM 2815 O O . ILE A 1 356 ? -12.047 12.797 -10.852 1 89.12 356 ILE A O 1
ATOM 2819 N N . ASN A 1 357 ? -11.062 14.688 -11.375 1 88 357 ASN A N 1
ATOM 2820 C CA . ASN A 1 357 ? -11.93 14.883 -12.531 1 88 357 ASN A CA 1
ATOM 2821 C C . ASN A 1 357 ? -11.703 13.805 -13.594 1 88 357 ASN A C 1
ATOM 2823 O O . ASN A 1 357 ? -12.656 13.359 -14.242 1 88 357 ASN A O 1
ATOM 2827 N N . PHE A 1 358 ? -10.445 13.438 -13.797 1 87.12 358 PHE A N 1
ATOM 2828 C CA . PHE A 1 358 ? -10.133 12.352 -14.727 1 87.12 358 PHE A CA 1
ATOM 2829 C C . PHE A 1 358 ? -10.828 11.062 -14.312 1 87.12 358 PHE A C 1
ATOM 2831 O O . PHE A 1 358 ? -11.266 10.289 -15.172 1 87.12 358 PHE A O 1
ATOM 2838 N N . ALA A 1 359 ? -10.922 10.859 -13.062 1 87.88 359 ALA A N 1
ATOM 2839 C CA . ALA A 1 359 ? -11.438 9.602 -12.539 1 87.88 359 ALA A CA 1
ATOM 2840 C C . ALA A 1 359 ? -12.961 9.531 -12.672 1 87.88 359 ALA A C 1
ATOM 2842 O O . ALA A 1 359 ? -13.547 8.453 -12.555 1 87.88 359 ALA A O 1
ATOM 2843 N N . ALA A 1 360 ? -13.617 10.648 -12.922 1 80.06 360 ALA A N 1
ATOM 2844 C CA . ALA A 1 360 ? -15.078 10.719 -13.031 1 80.06 360 ALA A CA 1
ATOM 2845 C C . ALA A 1 360 ? -15.562 9.938 -14.25 1 80.06 360 ALA A C 1
ATOM 2847 O O . ALA A 1 360 ? -14.867 9.859 -15.266 1 80.06 360 ALA A O 1
ATOM 2848 N N . PRO A 1 361 ? -16.719 9.164 -14.055 1 70.44 361 PRO A N 1
ATOM 2849 C CA . PRO A 1 361 ? -17.25 8.438 -15.203 1 70.44 361 PRO A CA 1
ATOM 2850 C C . PRO A 1 361 ? -17.547 9.344 -16.391 1 70.44 361 PRO A C 1
ATOM 2852 O O . PRO A 1 361 ? -17.812 10.539 -16.219 1 70.44 361 PRO A O 1
ATOM 2855 N N . TRP A 1 362 ? -17.234 8.789 -17.625 1 55.09 362 TRP A N 1
ATOM 2856 C CA . TRP A 1 362 ? -17.516 9.539 -18.844 1 55.09 362 TRP A CA 1
ATOM 2857 C C . TRP A 1 362 ? -19 9.914 -18.922 1 55.09 362 TRP A C 1
ATOM 2859 O O . TRP A 1 362 ? -19.859 9.164 -18.438 1 55.09 362 TRP A O 1
ATOM 2869 N N . GLU A 1 363 ? -19.234 11.18 -19.453 1 51.88 363 GLU A N 1
ATOM 2870 C CA . GLU A 1 363 ? -20.578 11.672 -19.703 1 51.88 363 GLU A CA 1
ATOM 2871 C C . GLU A 1 363 ? -21.375 10.688 -20.547 1 51.88 363 GLU A C 1
ATOM 2873 O O . GLU A 1 363 ? -20.859 10.125 -21.516 1 51.88 363 GLU A O 1
ATOM 2878 N N . GLY A 1 364 ? -22.703 10.312 -20.234 1 46.56 364 GLY A N 1
ATOM 2879 C CA . GLY A 1 364 ? -23.672 9.453 -20.891 1 46.56 364 GLY A CA 1
ATOM 2880 C C . GLY A 1 364 ? -23.609 8.016 -20.422 1 46.56 364 GLY A C 1
ATOM 2881 O O . GLY A 1 364 ? -24.469 7.203 -20.781 1 46.56 364 GLY A O 1
ATOM 2882 N N . ILE A 1 365 ? -22.531 7.574 -20.406 1 44.38 365 ILE A N 1
ATOM 2883 C CA . ILE A 1 365 ? -22.5 6.191 -19.953 1 44.38 365 ILE A CA 1
ATOM 2884 C C . ILE A 1 365 ? -22.875 6.133 -18.469 1 44.38 365 ILE A C 1
ATOM 2886 O O . ILE A 1 365 ? -22.188 6.723 -17.625 1 44.38 365 ILE A O 1
ATOM 2890 N N . SER A 1 366 ? -24.125 6.086 -18.391 1 38.12 366 SER A N 1
ATOM 2891 C CA . SER A 1 366 ? -24.75 6.027 -17.078 1 38.12 366 SER A CA 1
ATOM 2892 C C . SER A 1 366 ? -23.922 5.184 -16.109 1 38.12 366 SER A C 1
ATOM 2894 O O . SER A 1 366 ? -24.281 5.055 -14.938 1 38.12 366 SER A O 1
ATOM 2896 N N . SER A 1 367 ? -23.531 4 -16.609 1 40.81 367 SER A N 1
ATOM 2897 C CA . SER A 1 367 ? -23.156 3.041 -15.578 1 40.81 367 SER A CA 1
ATOM 2898 C C . SER A 1 367 ? -21.859 3.459 -14.891 1 40.81 367 SER A C 1
ATOM 2900 O O . SER A 1 367 ? -20.828 3.654 -15.547 1 40.81 367 SER A O 1
ATOM 2902 N N . ARG A 1 368 ? -21.938 4.133 -13.781 1 39.25 368 ARG A N 1
ATOM 2903 C CA . ARG A 1 368 ? -21.094 4.668 -12.719 1 39.25 368 ARG A CA 1
ATOM 2904 C C . ARG A 1 368 ? -19.766 3.922 -12.641 1 39.25 368 ARG A C 1
ATOM 2906 O O . ARG A 1 368 ? -19.578 2.916 -13.328 1 39.25 368 ARG A O 1
ATOM 2913 N N . TRP A 1 369 ? -18.859 4.266 -11.422 1 43.81 369 TRP A N 1
ATOM 2914 C CA . TRP A 1 369 ? -17.672 3.705 -10.781 1 43.81 369 TRP A CA 1
ATOM 2915 C C . TRP A 1 369 ? -17.688 2.184 -10.852 1 43.81 369 TRP A C 1
ATOM 2917 O O . TRP A 1 369 ? -16.859 1.519 -10.234 1 43.81 369 TRP A O 1
ATOM 2927 N N . LEU A 1 370 ? -18.641 1.65 -11.742 1 47.81 370 LEU A N 1
ATOM 2928 C CA . LEU A 1 370 ? -18.906 0.218 -11.656 1 47.81 370 LEU A CA 1
ATOM 2929 C C . LEU A 1 370 ? -17.906 -0.57 -12.5 1 47.81 370 LEU A C 1
ATOM 2931 O O . LEU A 1 370 ? -17.875 -1.801 -12.438 1 47.81 370 LEU A O 1
ATOM 2935 N N . GLN A 1 371 ? -17.172 0.282 -13.273 1 60.16 371 GLN A N 1
ATOM 2936 C CA . GLN A 1 371 ? -16.219 -0.546 -14 1 60.16 371 GLN A CA 1
ATOM 2937 C C . GLN A 1 371 ? -14.875 -0.61 -13.281 1 60.16 371 GLN A C 1
ATOM 2939 O O . GLN A 1 371 ? -14.391 0.403 -12.766 1 60.16 371 GLN A O 1
ATOM 2944 N N . PRO A 1 372 ? -14.422 -1.787 -13.164 1 72.31 372 PRO A N 1
ATOM 2945 C CA . PRO A 1 372 ? -13.094 -1.919 -12.555 1 72.31 372 PRO A CA 1
ATOM 2946 C C . PRO A 1 372 ? -12.031 -1.1 -13.281 1 72.31 372 PRO A C 1
ATOM 2948 O O . PRO A 1 372 ? -12.109 -0.923 -14.5 1 72.31 372 PRO A O 1
ATOM 2951 N N . PRO A 1 373 ? -11.188 -0.404 -12.484 1 78.81 373 PRO A N 1
ATOM 2952 C CA . PRO A 1 373 ? -10.109 0.358 -13.125 1 78.81 373 PRO A CA 1
ATOM 2953 C C . PRO A 1 373 ? -9.398 -0.438 -14.219 1 78.81 373 PRO A C 1
ATOM 2955 O O . PRO A 1 373 ? -9.086 -1.615 -14.023 1 78.81 373 PRO A O 1
ATOM 2958 N N . GLN A 1 374 ? -9.078 0.144 -15.258 1 79.69 374 GLN A N 1
ATOM 2959 C CA . GLN A 1 374 ? -8.656 -0.485 -16.5 1 79.69 374 GLN A CA 1
ATOM 2960 C C . GLN A 1 374 ? -7.273 -1.121 -16.359 1 79.69 374 GLN A C 1
ATOM 2962 O O . GLN A 1 374 ? -6.938 -2.059 -17.078 1 79.69 374 GLN A O 1
ATOM 2967 N N . PHE A 1 375 ? -6.496 -0.635 -15.484 1 87.12 375 PHE A N 1
ATOM 2968 C CA . PHE A 1 375 ? -5.125 -1.127 -15.391 1 87.12 375 PHE A CA 1
ATOM 2969 C C . PHE A 1 375 ? -5.008 -2.191 -14.312 1 87.12 375 PHE A C 1
ATOM 2971 O O . PHE A 1 375 ? -3.953 -2.811 -14.148 1 87.12 375 PHE A O 1
ATOM 2978 N N . ASP A 1 376 ? -6.082 -2.486 -13.656 1 84.44 376 ASP A N 1
ATOM 2979 C CA . ASP A 1 376 ? -6.055 -3.438 -12.555 1 84.44 376 ASP A CA 1
ATOM 2980 C C . ASP A 1 376 ? -6.387 -4.848 -13.031 1 84.44 376 ASP A C 1
ATOM 2982 O O . ASP A 1 376 ? -7.258 -5.031 -13.883 1 84.44 376 ASP A O 1
ATOM 2986 N N . LEU A 1 377 ? -5.617 -5.82 -12.469 1 80.06 377 LEU A N 1
ATOM 2987 C CA . LEU A 1 377 ? -5.867 -7.234 -12.719 1 80.06 377 LEU A CA 1
ATOM 2988 C C . LEU A 1 377 ? -6.871 -7.793 -11.719 1 80.06 377 LEU A C 1
ATOM 2990 O O . LEU A 1 377 ? -6.715 -7.613 -10.508 1 80.06 377 LEU A O 1
ATOM 2994 N N . HIS A 1 378 ? -7.91 -8.406 -12.242 1 76 378 HIS A N 1
ATOM 2995 C CA . HIS A 1 378 ? -8.922 -9.047 -11.414 1 76 378 HIS A CA 1
ATOM 2996 C C . HIS A 1 378 ? -8.93 -10.562 -11.609 1 76 378 HIS A C 1
ATOM 2998 O O . HIS A 1 378 ? -8.383 -11.062 -12.594 1 76 378 HIS A O 1
ATOM 3004 N N . LEU A 1 379 ? -9.406 -11.281 -10.656 1 70.94 379 LEU A N 1
ATOM 3005 C CA . LEU A 1 379 ? -9.43 -12.734 -10.68 1 70.94 379 LEU A CA 1
ATOM 3006 C C . LEU A 1 379 ? -10.086 -13.25 -11.961 1 70.94 379 LEU A C 1
ATOM 3008 O O . LEU A 1 379 ? -9.688 -14.289 -12.492 1 70.94 379 LEU A O 1
ATOM 3012 N N . ARG A 1 380 ? -11.055 -12.492 -12.469 1 69.31 380 ARG A N 1
ATOM 3013 C CA . ARG A 1 380 ? -11.758 -12.906 -13.68 1 69.31 380 ARG A CA 1
ATOM 3014 C C . ARG A 1 380 ? -10.797 -12.992 -14.859 1 69.31 380 ARG A C 1
ATOM 3016 O O . ARG A 1 380 ? -11.047 -13.742 -15.812 1 69.31 380 ARG A O 1
ATOM 3023 N N . HIS A 1 381 ? -9.789 -12.25 -14.766 1 70.69 381 HIS A N 1
ATOM 3024 C CA . HIS A 1 381 ? -8.805 -12.258 -15.844 1 70.69 381 HIS A CA 1
ATOM 3025 C C . HIS A 1 381 ? -7.906 -13.484 -15.758 1 70.69 381 HIS A C 1
ATOM 3027 O O . HIS A 1 381 ? -7.23 -13.836 -16.734 1 70.69 381 HIS A O 1
ATOM 3033 N N . MET A 1 382 ? -7.855 -14.086 -14.602 1 64.19 382 MET A N 1
ATOM 3034 C CA . MET A 1 382 ? -6.984 -15.234 -14.367 1 64.19 382 MET A CA 1
ATOM 3035 C C . MET A 1 382 ? -7.781 -16.531 -14.406 1 64.19 382 MET A C 1
ATOM 3037 O O . MET A 1 382 ? -7.254 -17.578 -14.797 1 64.19 382 MET A O 1
ATOM 3041 N N . ARG A 1 383 ? -8.922 -16.484 -13.734 1 57.25 383 ARG A N 1
ATOM 3042 C CA . ARG A 1 383 ? -9.781 -17.656 -13.672 1 57.25 383 ARG A CA 1
ATOM 3043 C C . ARG A 1 383 ? -11.141 -17.391 -14.305 1 57.25 383 ARG A C 1
ATOM 3045 O O . ARG A 1 383 ? -11.875 -16.5 -13.852 1 57.25 383 ARG A O 1
ATOM 3052 N N . LYS A 1 384 ? -11.312 -17.516 -15.578 1 45.47 384 LYS A N 1
ATOM 3053 C CA . LYS A 1 384 ? -12.656 -17.281 -16.094 1 45.47 384 LYS A CA 1
ATOM 3054 C C . LYS A 1 384 ? -13.711 -17.969 -15.219 1 45.47 384 LYS A C 1
ATOM 3056 O O . LYS A 1 384 ? -14.789 -17.406 -15 1 45.47 384 LYS A O 1
ATOM 3061 N N . ASP A 1 385 ? -13.594 -19.219 -14.969 1 40.41 385 ASP A N 1
ATOM 3062 C CA . ASP A 1 385 ? -14.625 -20.078 -14.391 1 40.41 385 ASP A CA 1
ATOM 3063 C C . ASP A 1 385 ? -14.492 -20.156 -12.875 1 40.41 385 ASP A C 1
ATOM 3065 O O . ASP A 1 385 ? -15.031 -21.062 -12.242 1 40.41 385 ASP A O 1
ATOM 3069 N N . ALA A 1 386 ? -13.734 -19.297 -12.266 1 39.81 386 ALA A N 1
ATOM 3070 C CA . ALA A 1 386 ? -13.57 -19.438 -10.82 1 39.81 386 ALA A CA 1
ATOM 3071 C C . ALA A 1 386 ? -14.914 -19.344 -10.109 1 39.81 386 ALA A C 1
ATOM 3073 O O . ALA A 1 386 ? -14.992 -19.531 -8.891 1 39.81 386 ALA A O 1
ATOM 3074 N N . ALA A 1 387 ? -15.891 -18.828 -10.648 1 35.12 387 ALA A N 1
ATOM 3075 C CA . ALA A 1 387 ? -17.234 -18.734 -10.062 1 35.12 387 ALA A CA 1
ATOM 3076 C C . ALA A 1 387 ? -17.719 -20.094 -9.586 1 35.12 387 ALA A C 1
ATOM 3078 O O . ALA A 1 387 ? -18.594 -20.188 -8.734 1 35.12 387 ALA A O 1
ATOM 3079 N N . GLY A 1 388 ? -17.312 -21.047 -10.211 1 33.16 388 GLY A N 1
ATOM 3080 C CA . GLY A 1 388 ? -18.062 -22.25 -9.898 1 33.16 388 GLY A CA 1
ATOM 3081 C C . GLY A 1 388 ? -17.578 -22.938 -8.641 1 33.16 388 GLY A C 1
ATOM 3082 O O . GLY A 1 388 ? -18.297 -23.75 -8.047 1 33.16 388 GLY A O 1
ATOM 3083 N N . THR A 1 389 ? -16.219 -23.203 -8.461 1 33 389 THR A N 1
ATOM 3084 C CA . THR A 1 389 ? -15.812 -24.156 -7.434 1 33 389 THR A CA 1
ATOM 3085 C C . THR A 1 389 ? -15.328 -23.422 -6.188 1 33 389 THR A C 1
ATOM 3087 O O . THR A 1 389 ? -14.211 -22.891 -6.168 1 33 389 THR A O 1
ATOM 3090 N N . GLY A 1 390 ? -16.219 -23.125 -5.168 1 37.88 390 GLY A N 1
ATOM 3091 C CA . GLY A 1 390 ? -16.172 -22.734 -3.766 1 37.88 390 GLY A CA 1
ATOM 3092 C C . GLY A 1 390 ? -15.648 -21.328 -3.551 1 37.88 390 GLY A C 1
ATOM 3093 O O . GLY A 1 390 ? -15.32 -20.953 -2.426 1 37.88 390 GLY A O 1
ATOM 3094 N N . ALA A 1 391 ? -15.086 -20.75 -4.582 1 40.28 391 ALA A N 1
ATOM 3095 C CA . ALA A 1 391 ? -14.766 -19.359 -4.289 1 40.28 391 ALA A CA 1
ATOM 3096 C C . ALA A 1 391 ? -16.031 -18.547 -4.027 1 40.28 391 ALA A C 1
ATOM 3098 O O . ALA A 1 391 ? -17.094 -18.859 -4.566 1 40.28 391 ALA A O 1
ATOM 3099 N N . PRO A 1 392 ? -16.109 -17.812 -3.004 1 42.34 392 PRO A N 1
ATOM 3100 C CA . PRO A 1 392 ? -17.328 -17.031 -2.785 1 42.34 392 PRO A CA 1
ATOM 3101 C C . PRO A 1 392 ? -17.812 -16.328 -4.055 1 42.34 392 PRO A C 1
ATOM 3103 O O . PRO A 1 392 ? -17.031 -16.078 -4.969 1 42.34 392 PRO A O 1
ATOM 3106 N N . ALA A 1 393 ? -19.219 -16.375 -4.41 1 43.12 393 ALA A N 1
ATOM 3107 C CA . ALA A 1 393 ? -20.031 -15.805 -5.484 1 43.12 393 ALA A CA 1
ATOM 3108 C C . ALA A 1 393 ? -19.422 -14.492 -5.984 1 43.12 393 ALA A C 1
ATOM 3110 O O . ALA A 1 393 ? -19.578 -14.141 -7.152 1 43.12 393 ALA A O 1
ATOM 3111 N N . HIS A 1 394 ? -18.781 -13.672 -5.188 1 48.47 394 HIS A N 1
ATOM 3112 C CA . HIS A 1 394 ? -18.328 -12.336 -5.555 1 48.47 394 HIS A CA 1
ATOM 3113 C C . HIS A 1 394 ? -16.812 -12.297 -5.73 1 48.47 394 HIS A C 1
ATOM 3115 O O . HIS A 1 394 ? -16.219 -11.219 -5.809 1 48.47 394 HIS A O 1
ATOM 3121 N N . GLY A 1 395 ? -16.297 -13.562 -6.043 1 57.38 395 GLY A N 1
ATOM 3122 C CA . GLY A 1 395 ? -14.859 -13.734 -6.023 1 57.38 395 GLY A CA 1
ATOM 3123 C C . GLY A 1 395 ? -14.195 -13.352 -7.328 1 57.38 395 GLY A C 1
ATOM 3124 O O . GLY A 1 395 ? -13.031 -12.93 -7.34 1 57.38 395 GLY A O 1
ATOM 3125 N N . GLU A 1 396 ? -14.992 -13.227 -8.383 1 60.78 396 GLU A N 1
ATOM 3126 C CA . GLU A 1 396 ? -14.391 -12.961 -9.688 1 60.78 396 GLU A CA 1
ATOM 3127 C C . GLU A 1 396 ? -13.914 -11.508 -9.789 1 60.78 396 GLU A C 1
ATOM 3129 O O . GLU A 1 396 ? -12.953 -11.219 -10.508 1 60.78 396 GLU A O 1
ATOM 3134 N N . ASP A 1 397 ? -14.516 -10.727 -9.008 1 66.06 397 ASP A N 1
ATOM 3135 C CA . ASP A 1 397 ? -14.203 -9.305 -9.117 1 66.06 397 ASP A CA 1
ATOM 3136 C C . ASP A 1 397 ? -13.141 -8.891 -8.102 1 66.06 397 ASP A C 1
ATOM 3138 O O . ASP A 1 397 ? -12.75 -7.727 -8.047 1 66.06 397 ASP A O 1
ATOM 3142 N N . ALA A 1 398 ? -12.719 -9.875 -7.543 1 73.19 398 ALA A N 1
ATOM 3143 C CA . ALA A 1 398 ? -11.711 -9.547 -6.539 1 73.19 398 ALA A CA 1
ATOM 3144 C C . ALA A 1 398 ? -10.438 -9.016 -7.199 1 73.19 398 ALA A C 1
ATOM 3146 O O . ALA A 1 398 ? -9.969 -9.578 -8.188 1 73.19 398 ALA A O 1
ATOM 3147 N N . LEU A 1 399 ? -10.055 -7.871 -6.758 1 74.44 399 LEU A N 1
ATOM 3148 C CA . LEU A 1 399 ? -8.82 -7.254 -7.23 1 74.44 399 LEU A CA 1
ATOM 3149 C C . LEU A 1 399 ? -7.613 -8.125 -6.898 1 74.44 399 LEU A C 1
ATOM 3151 O O . LEU A 1 399 ? -7.41 -8.492 -5.738 1 74.44 399 LEU A O 1
ATOM 3155 N N . THR A 1 400 ? -6.898 -8.539 -7.965 1 75.19 400 THR A N 1
ATOM 3156 C CA . THR A 1 400 ? -5.734 -9.406 -7.801 1 75.19 400 THR A CA 1
ATOM 3157 C C . THR A 1 400 ? -4.457 -8.578 -7.715 1 75.19 400 THR A C 1
ATOM 3159 O O . THR A 1 400 ? -3.598 -8.836 -6.867 1 75.19 400 THR A O 1
ATOM 3162 N N . ALA A 1 401 ? -4.312 -7.609 -8.633 1 84.12 401 ALA A N 1
ATOM 3163 C CA . ALA A 1 401 ? -3.109 -6.785 -8.648 1 84.12 401 ALA A CA 1
ATOM 3164 C C . ALA A 1 401 ? -3.408 -5.387 -9.18 1 84.12 401 ALA A C 1
ATOM 3166 O O . ALA A 1 401 ? -3.902 -5.234 -10.305 1 84.12 401 ALA A O 1
ATOM 3167 N N . SER A 1 402 ? -3.078 -4.355 -8.391 1 90.44 402 SER A N 1
ATOM 3168 C CA . SER A 1 402 ? -3.158 -2.98 -8.867 1 90.44 402 SER A CA 1
ATOM 3169 C C . SER A 1 402 ? -2.105 -2.705 -9.938 1 90.44 402 SER A C 1
ATOM 3171 O O . SER A 1 402 ? -0.926 -3.012 -9.742 1 90.44 402 SER A O 1
ATOM 3173 N N . PHE A 1 403 ? -2.586 -2.189 -11.156 1 88.75 403 PHE A N 1
ATOM 3174 C CA . PHE A 1 403 ? -1.708 -1.902 -12.281 1 88.75 403 PHE A CA 1
ATOM 3175 C C . PHE A 1 403 ? -1.096 -3.186 -12.836 1 88.75 403 PHE A C 1
ATOM 3177 O O . PHE A 1 403 ? -0.005 -3.162 -13.406 1 88.75 403 PHE A O 1
ATOM 3184 N N . GLY A 1 404 ? -1.769 -4.297 -12.586 1 83.31 404 GLY A N 1
ATOM 3185 C CA . GLY A 1 404 ? -1.207 -5.586 -12.961 1 83.31 404 GLY A CA 1
ATOM 3186 C C . GLY A 1 404 ? -1.613 -6.035 -14.352 1 83.31 404 GLY A C 1
ATOM 3187 O O . GLY A 1 404 ? -1.13 -7.055 -14.844 1 83.31 404 GLY A O 1
ATOM 3188 N N . PHE A 1 405 ? -2.533 -5.328 -14.922 1 79.25 405 PHE A N 1
ATOM 3189 C CA . PHE A 1 405 ? -3.021 -5.723 -16.234 1 79.25 405 PHE A CA 1
ATOM 3190 C C . PHE A 1 405 ? -2.129 -5.16 -17.344 1 79.25 405 PHE A C 1
ATOM 3192 O O . PHE A 1 405 ? -2.5 -4.203 -18.016 1 79.25 405 PHE A O 1
ATOM 3199 N N . MET A 1 406 ? -1.075 -5.824 -17.656 1 73.88 406 MET A N 1
ATOM 3200 C CA . MET A 1 406 ? -0.009 -5.352 -18.531 1 73.88 406 MET A CA 1
ATOM 3201 C C . MET A 1 406 ? -0.526 -5.145 -19.953 1 73.88 406 MET A C 1
ATOM 3203 O O . MET A 1 406 ? -0.175 -4.164 -20.609 1 73.88 406 MET A O 1
ATOM 3207 N N . GLY A 1 407 ? -1.345 -6.137 -20.422 1 75 407 GLY A N 1
ATOM 3208 C CA . GLY A 1 407 ? -1.873 -6.012 -21.766 1 75 407 GLY A CA 1
ATOM 3209 C C . GLY A 1 407 ? -2.598 -4.699 -22.016 1 75 407 GLY A C 1
ATOM 3210 O O . GLY A 1 407 ? -2.377 -4.039 -23.031 1 75 407 GLY A O 1
ATOM 3211 N N . ASN A 1 408 ? -3.385 -4.297 -21.047 1 77.31 408 ASN A N 1
ATOM 3212 C CA . ASN A 1 408 ? -4.16 -3.068 -21.172 1 77.31 408 ASN A CA 1
ATOM 3213 C C . ASN A 1 408 ? -3.281 -1.832 -21.016 1 77.31 408 ASN A C 1
ATOM 3215 O O . ASN A 1 408 ? -3.537 -0.8 -21.641 1 77.31 408 ASN A O 1
ATOM 3219 N N . ILE A 1 409 ? -2.301 -1.887 -20.234 1 78.19 409 ILE A N 1
ATOM 3220 C CA . ILE A 1 409 ? -1.385 -0.772 -20.016 1 78.19 409 ILE A CA 1
ATOM 3221 C C . ILE A 1 409 ? -0.647 -0.447 -21.312 1 78.19 409 ILE A C 1
ATOM 3223 O O . ILE A 1 409 ? -0.614 0.708 -21.75 1 78.19 409 ILE A O 1
ATOM 3227 N N . VAL A 1 410 ? -0.212 -1.499 -21.969 1 74.81 410 VAL A N 1
ATOM 3228 C CA . VAL A 1 410 ? 0.532 -1.318 -23.203 1 74.81 410 VAL A CA 1
ATOM 3229 C C . VAL A 1 410 ? -0.4 -0.792 -24.297 1 74.81 410 VAL A C 1
ATOM 3231 O O . VAL A 1 410 ? -0.049 0.139 -25.031 1 74.81 410 VAL A O 1
ATOM 3234 N N . LYS A 1 411 ? -1.579 -1.303 -24.344 1 76.06 411 LYS A N 1
ATOM 3235 C CA . LYS A 1 411 ? -2.561 -0.907 -25.359 1 76.06 411 LYS A CA 1
ATOM 3236 C C . LYS A 1 411 ? -2.947 0.561 -25.203 1 76.06 411 LYS A C 1
ATOM 3238 O O . LYS A 1 411 ? -3.018 1.3 -26.188 1 76.06 411 LYS A O 1
ATOM 3243 N N . THR A 1 412 ? -3.238 1 -24 1 78.88 412 THR A N 1
ATOM 3244 C CA . THR A 1 412 ? -3.699 2.355 -23.734 1 78.88 412 THR A CA 1
ATOM 3245 C C . THR A 1 412 ? -2.586 3.369 -23.984 1 78.88 412 THR A C 1
ATOM 3247 O O . THR A 1 412 ? -2.836 4.453 -24.516 1 78.88 412 THR A O 1
ATOM 3250 N N . LYS A 1 413 ? -1.439 3.002 -23.641 1 76.19 413 LYS A N 1
ATOM 3251 C CA . LYS A 1 413 ? -0.306 3.895 -23.859 1 76.19 413 LYS A CA 1
ATOM 3252 C C . LYS A 1 413 ? -0.05 4.105 -25.344 1 76.19 413 LYS A C 1
ATOM 3254 O O . LYS A 1 413 ? 0.291 5.211 -25.781 1 76.19 413 LYS A O 1
ATOM 3259 N N . ASN A 1 414 ? -0.269 3.084 -26.109 1 75.12 414 ASN A N 1
ATOM 3260 C CA . ASN A 1 414 ? -0.037 3.145 -27.547 1 75.12 414 ASN A CA 1
ATOM 3261 C C . ASN A 1 414 ? -1.152 3.902 -28.266 1 75.12 414 ASN A C 1
ATOM 3263 O O . ASN A 1 414 ? -0.937 4.461 -29.328 1 75.12 414 ASN A O 1
ATOM 3267 N N . ALA A 1 415 ? -2.377 3.826 -27.734 1 72.5 415 ALA A N 1
ATOM 3268 C CA . ALA A 1 415 ? -3.512 4.492 -28.375 1 72.5 415 ALA A CA 1
ATOM 3269 C C . ALA A 1 415 ? -3.373 6.012 -28.297 1 72.5 415 ALA A C 1
ATOM 3271 O O . ALA A 1 415 ? -4.031 6.742 -29.031 1 72.5 415 ALA A O 1
ATOM 3272 N N . GLU A 1 416 ? -2.439 6.531 -27.797 1 64.69 416 GLU A N 1
ATOM 3273 C CA . GLU A 1 416 ? -2.047 7.938 -27.734 1 64.69 416 GLU A CA 1
ATOM 3274 C C . GLU A 1 416 ? -3.232 8.82 -27.359 1 64.69 416 GLU A C 1
ATOM 3276 O O . GLU A 1 416 ? -3.342 9.953 -27.828 1 64.69 416 GLU A O 1
ATOM 3281 N N . ASP A 1 417 ? -4.293 8.281 -26.75 1 75.88 417 ASP A N 1
ATOM 3282 C CA . ASP A 1 417 ? -5.395 9.094 -26.25 1 75.88 417 ASP A CA 1
ATOM 3283 C C . ASP A 1 417 ? -5.141 9.508 -24.797 1 75.88 417 ASP A C 1
ATOM 3285 O O . ASP A 1 417 ? -5.309 8.711 -23.875 1 75.88 417 ASP A O 1
ATOM 3289 N N . THR A 1 418 ? -4.863 10.75 -24.672 1 75.88 418 THR A N 1
ATOM 3290 C CA . THR A 1 418 ? -4.441 11.305 -23.375 1 75.88 418 THR A CA 1
ATOM 3291 C C . THR A 1 418 ? -5.578 11.242 -22.359 1 75.88 418 THR A C 1
ATOM 3293 O O . THR A 1 418 ? -5.344 11 -21.172 1 75.88 418 THR A O 1
ATOM 3296 N N . LYS A 1 419 ? -6.734 11.375 -22.891 1 79.38 419 LYS A N 1
ATOM 3297 C CA . LYS A 1 419 ? -7.871 11.383 -21.984 1 79.38 419 LYS A CA 1
ATOM 3298 C C . LYS A 1 419 ? -8.125 9.984 -21.406 1 79.38 419 LYS A C 1
ATOM 3300 O O . LYS A 1 419 ? -8.391 9.836 -20.219 1 79.38 419 LYS A O 1
ATOM 3305 N N . SER A 1 420 ? -7.996 9.023 -22.266 1 82.38 420 SER A N 1
ATOM 3306 C CA . SER A 1 420 ? -8.203 7.648 -21.828 1 82.38 420 SER A CA 1
ATOM 3307 C C . SER A 1 420 ? -7.102 7.199 -20.875 1 82.38 420 SER A C 1
ATOM 3309 O O . SER A 1 420 ? -7.371 6.508 -19.891 1 82.38 420 SER A O 1
ATOM 3311 N N . LEU A 1 421 ? -5.965 7.656 -21.172 1 86.31 421 LEU A N 1
ATOM 3312 C CA . LEU A 1 421 ? -4.844 7.328 -20.297 1 86.31 421 LEU A CA 1
ATOM 3313 C C . LEU A 1 421 ? -5.004 8 -18.938 1 86.31 421 LEU A C 1
ATOM 3315 O O . LEU A 1 421 ? -4.785 7.367 -17.906 1 86.31 421 LEU A O 1
ATOM 3319 N N . GLY A 1 422 ? -5.414 9.242 -18.984 1 88 422 GLY A N 1
ATOM 3320 C CA . GLY A 1 422 ? -5.617 9.969 -17.75 1 88 422 GLY A CA 1
ATOM 3321 C C . GLY A 1 422 ? -6.656 9.336 -16.844 1 88 422 GLY A C 1
ATOM 3322 O O . GLY A 1 422 ? -6.445 9.219 -15.633 1 88 422 GLY A O 1
ATOM 3323 N N . GLN A 1 423 ? -7.695 8.945 -17.438 1 88.81 423 GLN A N 1
ATOM 3324 C CA . GLN A 1 423 ? -8.758 8.32 -16.656 1 88.81 423 GLN A CA 1
ATOM 3325 C C . GLN A 1 423 ? -8.312 6.988 -16.078 1 88.81 423 GLN A C 1
ATOM 3327 O O . GLN A 1 423 ? -8.547 6.699 -14.898 1 88.81 423 GLN A O 1
ATOM 3332 N N . ALA A 1 424 ? -7.703 6.18 -16.938 1 88.88 424 ALA A N 1
ATOM 3333 C CA . ALA A 1 424 ? -7.227 4.875 -16.484 1 88.88 424 ALA A CA 1
ATOM 3334 C C . ALA A 1 424 ? -6.227 5.016 -15.344 1 88.88 424 ALA A C 1
ATOM 3336 O O . ALA A 1 424 ? -6.316 4.305 -14.344 1 88.88 424 ALA A O 1
ATOM 3337 N N . VAL A 1 425 ? -5.359 5.949 -15.477 1 92 425 VAL A N 1
ATOM 3338 C CA . VAL A 1 425 ? -4.324 6.191 -14.477 1 92 425 VAL A CA 1
ATOM 3339 C C . VAL A 1 425 ? -4.957 6.711 -13.188 1 92 425 VAL A C 1
ATOM 3341 O O . VAL A 1 425 ? -4.664 6.215 -12.102 1 92 425 VAL A O 1
ATOM 3344 N N . ALA A 1 426 ? -5.812 7.68 -13.32 1 92.88 426 ALA A N 1
ATOM 3345 C CA . ALA A 1 426 ? -6.445 8.297 -12.156 1 92.88 426 ALA A CA 1
ATOM 3346 C C . ALA A 1 426 ? -7.238 7.266 -11.359 1 92.88 426 ALA A C 1
ATOM 3348 O O . ALA A 1 426 ? -7.078 7.152 -10.141 1 92.88 426 ALA A O 1
ATOM 3349 N N . ARG A 1 427 ? -8 6.504 -12.023 1 92.06 427 ARG A N 1
ATOM 3350 C CA . ARG A 1 427 ? -8.859 5.531 -11.352 1 92.06 427 ARG A CA 1
ATOM 3351 C C . ARG A 1 427 ? -8.031 4.445 -10.672 1 92.06 427 ARG A C 1
ATOM 3353 O O . ARG A 1 427 ? -8.297 4.082 -9.523 1 92.06 427 ARG A O 1
ATOM 3360 N N . SER A 1 428 ? -7.051 3.898 -11.352 1 93.25 428 SER A N 1
ATOM 3361 C CA . SER A 1 428 ? -6.223 2.834 -10.789 1 93.25 428 SER A CA 1
ATOM 3362 C C . SER A 1 428 ? -5.383 3.344 -9.625 1 93.25 428 SER A C 1
ATOM 3364 O O . SER A 1 428 ? -5.188 2.631 -8.633 1 93.25 428 SER A O 1
ATOM 3366 N N . LEU A 1 429 ? -4.91 4.57 -9.719 1 94.94 429 LEU A N 1
ATOM 3367 C CA . LEU A 1 429 ? -4.113 5.141 -8.641 1 94.94 429 LEU A CA 1
ATOM 3368 C C . LEU A 1 429 ? -4.965 5.375 -7.395 1 94.94 429 LEU A C 1
ATOM 3370 O O . LEU A 1 429 ? -4.555 5.047 -6.281 1 94.94 429 LEU A O 1
ATOM 3374 N N . ILE A 1 430 ? -6.133 5.984 -7.602 1 94 430 ILE A N 1
ATOM 3375 C CA . ILE A 1 430 ? -7.023 6.254 -6.48 1 94 430 ILE A CA 1
ATOM 3376 C C . ILE A 1 430 ? -7.414 4.941 -5.805 1 94 430 ILE A C 1
ATOM 3378 O O . ILE A 1 430 ? -7.375 4.832 -4.578 1 94 430 ILE A O 1
ATOM 3382 N N . ASN A 1 431 ? -7.727 3.988 -6.605 1 93.25 431 ASN A N 1
ATOM 3383 C CA . ASN A 1 431 ? -8.102 2.691 -6.051 1 93.25 431 ASN A CA 1
ATOM 3384 C C . ASN A 1 431 ? -6.934 2.047 -5.305 1 93.25 431 ASN A C 1
ATOM 3386 O O . ASN A 1 431 ? -7.105 1.534 -4.199 1 93.25 431 ASN A O 1
ATOM 3390 N N . MET A 1 432 ? -5.805 2.051 -5.879 1 95.25 432 MET A N 1
ATOM 3391 C CA . MET A 1 432 ? -4.621 1.44 -5.281 1 95.25 432 MET A CA 1
ATOM 3392 C C . MET A 1 432 ? -4.312 2.066 -3.924 1 95.25 432 MET A C 1
ATOM 3394 O O . MET A 1 432 ? -4.184 1.36 -2.924 1 95.25 432 MET A O 1
ATOM 3398 N N . VAL A 1 433 ? -4.258 3.381 -3.861 1 96.31 433 VAL A N 1
ATOM 3399 C CA . VAL A 1 433 ? -3.854 4.113 -2.666 1 96.31 433 VAL A CA 1
ATOM 3400 C C . VAL A 1 433 ? -4.941 4.004 -1.6 1 96.31 433 VAL A C 1
ATOM 3402 O O . VAL A 1 433 ? -4.668 3.6 -0.466 1 96.31 433 VAL A O 1
ATOM 3405 N N . SER A 1 434 ? -6.191 4.277 -1.955 1 96.19 434 SER A N 1
ATOM 3406 C CA . SER A 1 434 ? -7.285 4.328 -0.99 1 96.19 434 SER A CA 1
ATOM 3407 C C . SER A 1 434 ? -7.613 2.936 -0.457 1 96.19 434 SER A C 1
ATOM 3409 O O . SER A 1 434 ? -7.82 2.76 0.745 1 96.19 434 SER A O 1
ATOM 3411 N N . TYR A 1 435 ? -7.672 1.985 -1.368 1 93.44 435 TYR A N 1
ATOM 3412 C CA . TYR A 1 435 ? -7.973 0.621 -0.954 1 93.44 435 TYR A CA 1
ATOM 3413 C C . TYR A 1 435 ? -6.918 0.097 0.013 1 93.44 435 TYR A C 1
ATOM 3415 O O . TYR A 1 435 ? -7.25 -0.527 1.023 1 93.44 435 TYR A O 1
ATOM 3423 N N . ASN A 1 436 ? -5.707 0.32 -0.264 1 95.56 436 ASN A N 1
ATOM 3424 C CA . ASN A 1 436 ? -4.609 -0.094 0.603 1 95.56 436 ASN A CA 1
ATOM 3425 C C . ASN A 1 436 ? -4.707 0.555 1.98 1 95.56 436 ASN A C 1
ATOM 3427 O O . ASN A 1 436 ? -4.496 -0.106 3 1 95.56 436 ASN A O 1
ATOM 3431 N N . ILE A 1 437 ? -4.941 1.834 1.99 1 96.69 437 ILE A N 1
ATOM 3432 C CA . ILE A 1 437 ? -5.086 2.549 3.254 1 96.69 437 ILE A CA 1
ATOM 3433 C C . ILE A 1 437 ? -6.23 1.938 4.062 1 96.69 437 ILE A C 1
ATOM 3435 O O . ILE A 1 437 ? -6.066 1.63 5.246 1 96.69 437 ILE A O 1
ATOM 3439 N N . GLY A 1 438 ? -7.418 1.776 3.414 1 97 438 GLY A N 1
ATOM 3440 C CA . GLY A 1 438 ? -8.555 1.188 4.098 1 97 438 GLY A CA 1
ATOM 3441 C C . GLY A 1 438 ? -8.25 -0.17 4.703 1 97 438 GLY A C 1
ATOM 3442 O O . GLY A 1 438 ? -8.602 -0.432 5.855 1 97 438 GLY A O 1
ATOM 3443 N N . TYR A 1 439 ? -7.598 -0.993 3.939 1 95.19 439 TYR A N 1
ATOM 3444 C CA . TYR A 1 439 ? -7.262 -2.338 4.395 1 95.19 439 TYR A CA 1
ATOM 3445 C C . TYR A 1 439 ? -6.316 -2.287 5.59 1 95.19 439 TYR A C 1
ATOM 3447 O O . TYR A 1 439 ? -6.523 -2.986 6.582 1 95.19 439 TYR A O 1
ATOM 3455 N N . LEU A 1 440 ? -5.27 -1.482 5.535 1 95.38 440 LEU A N 1
ATOM 3456 C CA . LEU A 1 440 ? -4.297 -1.341 6.613 1 95.38 440 LEU A CA 1
ATOM 3457 C C . LEU A 1 440 ? -4.969 -0.854 7.895 1 95.38 440 LEU A C 1
ATOM 3459 O O . LEU A 1 440 ? -4.684 -1.359 8.984 1 95.38 440 LEU A O 1
ATOM 3463 N N . VAL A 1 441 ? -5.828 0.128 7.75 1 96.94 441 VAL A N 1
ATOM 3464 C CA . VAL A 1 441 ? -6.512 0.68 8.914 1 96.94 441 VAL A CA 1
ATOM 3465 C C . VAL A 1 441 ? -7.418 -0.381 9.531 1 96.94 441 VAL A C 1
ATOM 3467 O O . VAL A 1 441 ? -7.547 -0.457 10.758 1 96.94 441 VAL A O 1
ATOM 3470 N N . HIS A 1 442 ? -8.016 -1.179 8.727 1 95.81 442 HIS A N 1
ATOM 3471 C CA . HIS A 1 442 ? -8.828 -2.277 9.234 1 95.81 442 HIS A CA 1
ATOM 3472 C C . HIS A 1 442 ? -7.992 -3.238 10.078 1 95.81 442 HIS A C 1
ATOM 3474 O O . HIS A 1 442 ? -8.43 -3.684 11.141 1 95.81 442 HIS A O 1
ATOM 3480 N N . LEU A 1 443 ? -6.844 -3.576 9.555 1 94.94 443 LEU A N 1
ATOM 3481 C CA . LEU A 1 443 ? -5.98 -4.492 10.289 1 94.94 443 LEU A CA 1
ATOM 3482 C C . LEU A 1 443 ? -5.598 -3.902 11.648 1 94.94 443 LEU A C 1
ATOM 3484 O O . LEU A 1 443 ? -5.586 -4.609 12.656 1 94.94 443 LEU A O 1
ATOM 3488 N N . LEU A 1 444 ? -5.312 -2.625 11.656 1 94.88 444 LEU A N 1
ATOM 3489 C CA . LEU A 1 444 ? -5 -1.966 12.922 1 94.88 444 LEU A CA 1
ATOM 3490 C C . LEU A 1 444 ? -6.219 -1.953 13.844 1 94.88 444 LEU A C 1
ATOM 3492 O O . LEU A 1 444 ? -6.086 -2.131 15.055 1 94.88 444 LEU A O 1
ATOM 3496 N N . ALA A 1 445 ? -7.367 -1.693 13.258 1 95.69 445 ALA A N 1
ATOM 3497 C CA . ALA A 1 445 ? -8.594 -1.727 14.039 1 95.69 445 ALA A CA 1
ATOM 3498 C C . ALA A 1 445 ? -8.805 -3.096 14.68 1 95.69 445 ALA A C 1
ATOM 3500 O O . ALA A 1 445 ? -9.211 -3.189 15.844 1 95.69 445 ALA A O 1
ATOM 3501 N N . ARG A 1 446 ? -8.484 -4.129 13.984 1 92.69 446 ARG A N 1
ATOM 3502 C CA . ARG A 1 446 ? -8.602 -5.484 14.516 1 92.69 446 ARG A CA 1
ATOM 3503 C C . ARG A 1 446 ? -7.602 -5.719 15.648 1 92.69 446 ARG A C 1
ATOM 3505 O O . ARG A 1 446 ? -7.934 -6.344 16.656 1 92.69 446 ARG A O 1
ATOM 3512 N N . ILE A 1 447 ? -6.426 -5.246 15.461 1 91.81 447 ILE A N 1
ATOM 3513 C CA . ILE A 1 447 ? -5.375 -5.406 16.469 1 91.81 447 ILE A CA 1
ATOM 3514 C C . ILE A 1 447 ? -5.809 -4.742 17.781 1 91.81 447 ILE A C 1
ATOM 3516 O O . ILE A 1 447 ? -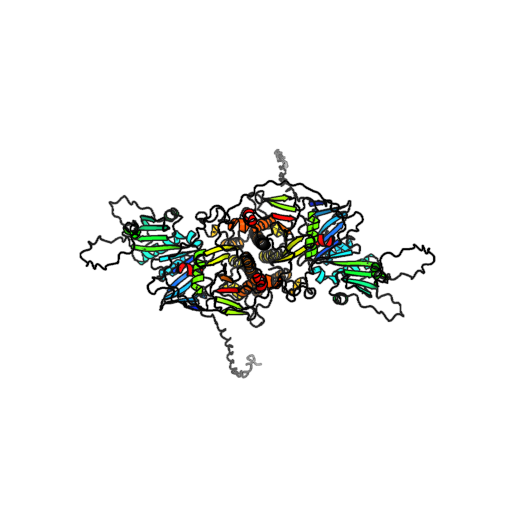5.582 -5.285 18.859 1 91.81 447 ILE A O 1
ATOM 3520 N N . HIS A 1 448 ? -6.523 -3.654 17.656 1 92.19 448 HIS A N 1
ATOM 3521 C CA . HIS A 1 448 ? -6.832 -2.869 18.844 1 92.19 448 HIS A CA 1
ATOM 3522 C C . HIS A 1 448 ? -8.289 -3.064 19.281 1 92.19 448 HIS A C 1
ATOM 3524 O O . HIS A 1 448 ? -8.758 -2.414 20.219 1 92.19 448 HIS A O 1
ATOM 3530 N N . GLY A 1 449 ? -9.008 -3.867 18.547 1 91.94 449 GLY A N 1
ATOM 3531 C CA . GLY A 1 449 ? -10.383 -4.195 18.906 1 91.94 449 GLY A CA 1
ATOM 3532 C C . GLY A 1 449 ? -11.328 -3.018 18.781 1 91.94 449 GLY A C 1
ATOM 3533 O O . GLY A 1 449 ? -12.188 -2.803 19.641 1 91.94 449 GLY A O 1
ATOM 3534 N N . VAL A 1 450 ? -11.133 -2.182 17.797 1 94.88 450 VAL A N 1
ATOM 3535 C CA . VAL A 1 450 ? -11.938 -0.984 17.578 1 94.88 450 VAL A CA 1
ATOM 3536 C C . VAL A 1 450 ? -12.82 -1.174 16.359 1 94.88 450 VAL A C 1
ATOM 3538 O O . VAL A 1 450 ? -12.391 -1.733 15.344 1 94.88 450 VAL A O 1
ATOM 3541 N N . ARG A 1 451 ? -14.062 -0.705 16.422 1 93.69 451 ARG A N 1
ATOM 3542 C CA . ARG A 1 451 ? -15 -0.919 15.328 1 93.69 451 ARG A CA 1
ATOM 3543 C C . ARG A 1 451 ? -15.391 0.402 14.672 1 93.69 451 ARG A C 1
ATOM 3545 O O . ARG A 1 451 ? -16.031 0.414 13.617 1 93.69 451 ARG A O 1
ATOM 3552 N N . ARG A 1 452 ? -15.086 1.488 15.258 1 96 452 ARG A N 1
ATOM 3553 C CA . ARG A 1 452 ? -15.367 2.799 14.68 1 96 452 ARG A CA 1
ATOM 3554 C C . ARG A 1 452 ? -14.109 3.404 14.062 1 96 452 ARG A C 1
ATOM 3556 O O . ARG A 1 452 ? -13.133 3.68 14.766 1 96 452 ARG A O 1
ATOM 3563 N N . ILE A 1 453 ? -14.141 3.557 12.727 1 97.38 453 ILE A N 1
ATOM 3564 C CA . ILE A 1 453 ? -13 4.066 11.984 1 97.38 453 ILE A CA 1
ATOM 3565 C C . ILE A 1 453 ? -13.367 5.391 11.32 1 97.38 453 ILE A C 1
ATOM 3567 O O . ILE A 1 453 ? -14.352 5.469 10.578 1 97.38 453 ILE A O 1
ATOM 3571 N N . LEU A 1 454 ? -12.656 6.418 11.617 1 96.75 454 LEU A N 1
ATOM 3572 C CA . LEU A 1 454 ? -12.828 7.719 10.984 1 96.75 454 LEU A CA 1
ATOM 3573 C C . LEU A 1 454 ? -11.672 8.016 10.031 1 96.75 454 LEU A C 1
ATOM 3575 O O . LEU A 1 454 ? -10.516 7.719 10.344 1 96.75 454 LEU A O 1
ATOM 3579 N N . PHE A 1 455 ? -12.008 8.484 8.883 1 97.12 455 PHE A N 1
ATOM 3580 C CA . PHE A 1 455 ? -11.016 8.953 7.926 1 97.12 455 PHE A CA 1
ATOM 3581 C C . PHE A 1 455 ? -11.078 10.469 7.777 1 97.12 455 PHE A C 1
ATOM 3583 O O . PHE A 1 455 ? -12.164 11.047 7.719 1 97.12 455 PHE A O 1
ATOM 3590 N N . SER A 1 456 ? -9.875 11.055 7.773 1 94.31 456 SER A N 1
ATOM 3591 C CA . SER A 1 456 ? -9.766 12.5 7.578 1 94.31 456 SER A CA 1
ATOM 3592 C C . SER A 1 456 ? -8.516 12.852 6.777 1 94.31 456 SER A C 1
ATOM 3594 O O . SER A 1 456 ? -7.707 11.977 6.457 1 94.31 456 SER A O 1
ATOM 3596 N N . GLY A 1 457 ? -8.406 14.109 6.387 1 93.31 457 GLY A N 1
ATOM 3597 C CA . GLY A 1 457 ? -7.246 14.602 5.656 1 93.31 457 GLY A CA 1
ATOM 3598 C C . GLY A 1 457 ? -7.594 15.148 4.289 1 93.31 457 GLY A C 1
ATOM 3599 O O . GLY A 1 457 ? -8.617 14.781 3.705 1 93.31 457 GLY A O 1
ATOM 3600 N N . LYS A 1 458 ? -6.711 15.906 3.824 1 90.75 458 LYS A N 1
ATOM 3601 C CA . LYS A 1 458 ? -6.949 16.625 2.572 1 90.75 458 LYS A CA 1
ATOM 3602 C C . LYS A 1 458 ? -7.043 15.648 1.397 1 90.75 458 LYS A C 1
ATOM 3604 O O . LYS A 1 458 ? -7.637 15.977 0.366 1 90.75 458 LYS A O 1
ATOM 3609 N N . TYR A 1 459 ? -6.531 14.523 1.536 1 92.94 459 TYR A N 1
ATOM 3610 C CA . TYR A 1 459 ? -6.617 13.516 0.481 1 92.94 459 TYR A CA 1
ATOM 3611 C C . TYR A 1 459 ? -8.07 13.172 0.168 1 92.94 459 TYR A C 1
ATOM 3613 O O . TYR A 1 459 ? -8.414 12.914 -0.986 1 92.94 459 TYR A O 1
ATOM 3621 N N . ILE A 1 460 ? -8.883 13.117 1.132 1 93.88 460 ILE A N 1
ATOM 3622 C CA . ILE A 1 460 ? -10.273 12.711 0.956 1 93.88 460 ILE A CA 1
ATOM 3623 C C . ILE A 1 460 ? -11.07 13.844 0.312 1 93.88 460 ILE A C 1
ATOM 3625 O O . ILE A 1 460 ? -11.742 13.641 -0.7 1 93.88 460 ILE A O 1
ATOM 3629 N N . SER A 1 461 ? -10.984 15.039 0.865 1 86.94 461 SER A N 1
ATOM 3630 C CA . SER A 1 461 ? -11.547 16.281 0.348 1 86.94 461 SER A CA 1
ATOM 3631 C C . SER A 1 461 ? -12.977 16.078 -0.153 1 86.94 461 SER A C 1
ATOM 3633 O O . SER A 1 461 ? -13.336 16.562 -1.226 1 86.94 461 SER A O 1
ATOM 3635 N N . ASN A 1 462 ? -13.695 15.188 0.538 1 85.94 462 ASN A N 1
ATOM 3636 C CA . ASN A 1 462 ? -15.117 14.953 0.285 1 85.94 462 ASN A CA 1
ATOM 3637 C C . ASN A 1 462 ? -15.344 14.328 -1.089 1 85.94 462 ASN A C 1
ATOM 3639 O O . ASN A 1 462 ? -16.375 14.555 -1.715 1 85.94 462 ASN A O 1
ATOM 3643 N N . HIS A 1 463 ? -14.438 13.664 -1.594 1 89.69 463 HIS A N 1
ATOM 3644 C CA . HIS A 1 463 ? -14.609 13.023 -2.893 1 89.69 463 HIS A CA 1
ATOM 3645 C C . HIS A 1 463 ? -15.164 11.617 -2.746 1 89.69 463 HIS A C 1
ATOM 3647 O O . HIS A 1 463 ? -14.539 10.758 -2.119 1 89.69 463 HIS A O 1
ATOM 3653 N N . ASP A 1 464 ? -16.219 11.352 -3.477 1 90.81 464 ASP A N 1
ATOM 3654 C CA . ASP A 1 464 ? -16.953 10.102 -3.354 1 90.81 464 ASP A CA 1
ATOM 3655 C C . ASP A 1 464 ? -16.078 8.914 -3.76 1 90.81 464 ASP A C 1
ATOM 3657 O O . ASP A 1 464 ? -16.125 7.863 -3.115 1 90.81 464 ASP A O 1
ATOM 3661 N N . CYS A 1 465 ? -15.352 9.047 -4.812 1 90.75 465 CYS A N 1
ATOM 3662 C CA . CYS A 1 465 ? -14.562 7.93 -5.32 1 90.75 465 CYS A CA 1
ATOM 3663 C C . CYS A 1 465 ? -13.523 7.484 -4.297 1 90.75 465 CYS A C 1
ATOM 3665 O O . CYS A 1 465 ? -13.25 6.289 -4.164 1 90.75 465 CYS A O 1
ATOM 3667 N N . ILE A 1 466 ? -12.953 8.422 -3.592 1 94.75 466 ILE A N 1
ATOM 3668 C CA . ILE A 1 466 ? -11.961 8.117 -2.562 1 94.75 466 ILE A CA 1
ATOM 3669 C C . ILE A 1 466 ? -12.656 7.477 -1.36 1 94.75 466 ILE A C 1
ATOM 3671 O O . ILE A 1 466 ? -12.195 6.453 -0.846 1 94.75 466 ILE A O 1
ATOM 3675 N N . MET A 1 467 ? -13.805 8.047 -0.936 1 95.44 467 MET A N 1
ATOM 3676 C CA . MET A 1 467 ? -14.555 7.512 0.197 1 95.44 467 MET A CA 1
ATOM 3677 C C . MET A 1 467 ? -15.023 6.09 -0.083 1 95.44 467 MET A C 1
ATOM 3679 O O . MET A 1 467 ? -14.969 5.227 0.795 1 95.44 467 MET A O 1
ATOM 3683 N N . GLU A 1 468 ? -15.484 5.879 -1.27 1 93.56 468 GLU A N 1
ATOM 3684 C CA . GLU A 1 468 ? -15.93 4.547 -1.671 1 93.56 468 GLU A CA 1
ATOM 3685 C C . GLU A 1 468 ? -14.781 3.539 -1.589 1 93.56 468 GLU A C 1
ATOM 3687 O O . GLU A 1 468 ? -14.945 2.461 -1.013 1 93.56 468 GLU A O 1
ATOM 3692 N N . SER A 1 469 ? -13.672 3.877 -2.188 1 93.44 469 SER A N 1
ATOM 3693 C CA . SER A 1 469 ? -12.531 2.969 -2.23 1 93.44 469 SER A CA 1
ATOM 3694 C C . SER A 1 469 ? -11.977 2.709 -0.833 1 93.44 469 SER A C 1
ATOM 3696 O O . SER A 1 469 ? -11.586 1.585 -0.515 1 93.44 469 SER A O 1
ATOM 3698 N N . LEU A 1 470 ? -11.898 3.742 0.006 1 96.38 470 LEU A N 1
ATOM 3699 C CA . LEU A 1 470 ? -11.484 3.559 1.394 1 96.38 470 LEU A CA 1
ATOM 3700 C C . LEU A 1 470 ? -12.414 2.578 2.109 1 96.38 470 LEU A C 1
ATOM 3702 O O . LEU A 1 470 ? -11.945 1.676 2.807 1 96.38 470 LEU A O 1
ATOM 3706 N N . THR A 1 471 ? -13.688 2.77 1.946 1 95.88 471 THR A N 1
ATOM 3707 C CA . THR A 1 471 ? -14.688 1.922 2.584 1 95.88 471 THR A CA 1
ATOM 3708 C C . THR A 1 471 ? -14.547 0.475 2.119 1 95.88 471 THR A C 1
ATOM 3710 O O . THR A 1 471 ? -14.578 -0.45 2.932 1 95.88 471 THR A O 1
ATOM 3713 N N . LEU A 1 472 ? -14.367 0.283 0.842 1 91.31 472 LEU A N 1
ATOM 3714 C CA . LEU A 1 472 ? -14.172 -1.053 0.288 1 91.31 472 LEU A CA 1
ATOM 3715 C C . LEU A 1 472 ? -12.906 -1.697 0.848 1 91.31 472 LEU A C 1
ATOM 3717 O O . LEU A 1 472 ? -12.891 -2.902 1.111 1 91.31 472 LEU A O 1
ATOM 3721 N N . GLY A 1 473 ? -11.867 -0.903 0.997 1 93.25 473 GLY A N 1
ATOM 3722 C CA . GLY A 1 473 ? -10.656 -1.417 1.613 1 93.25 473 GLY A CA 1
ATOM 3723 C C . GLY A 1 473 ? -10.875 -1.919 3.027 1 93.25 473 GLY A C 1
ATOM 3724 O O . GLY A 1 473 ? -10.344 -2.965 3.41 1 93.25 473 GLY A O 1
ATOM 3725 N N . VAL A 1 474 ? -11.664 -1.206 3.768 1 95.31 474 VAL A N 1
ATOM 3726 C CA . VAL A 1 474 ? -11.969 -1.599 5.141 1 95.31 474 VAL A CA 1
ATOM 3727 C C . VAL A 1 474 ? -12.773 -2.895 5.145 1 95.31 474 VAL A C 1
ATOM 3729 O O . VAL A 1 474 ? -12.562 -3.764 5.992 1 95.31 474 VAL A O 1
ATOM 3732 N N . TYR A 1 475 ? -13.633 -3.041 4.207 1 90.88 475 TYR A N 1
ATOM 3733 C CA . TYR A 1 475 ? -14.547 -4.176 4.188 1 90.88 475 TYR A CA 1
ATOM 3734 C C . TYR A 1 475 ? -13.93 -5.363 3.463 1 90.88 475 TYR A C 1
ATOM 3736 O O . TYR A 1 475 ? -14.539 -6.43 3.371 1 90.88 475 TYR A O 1
ATOM 3744 N N . TYR A 1 476 ? -12.789 -5.242 2.938 1 85.06 476 TYR A N 1
ATOM 3745 C CA . TYR A 1 476 ? -12.148 -6.258 2.109 1 85.06 476 TYR A CA 1
ATOM 3746 C C . TYR A 1 476 ? -12.125 -7.609 2.814 1 85.06 476 TYR A C 1
ATOM 3748 O O . TYR A 1 476 ? -12.508 -8.625 2.229 1 85.06 476 TYR A O 1
ATOM 3756 N N . TYR A 1 477 ? -11.719 -7.594 4.043 1 76.44 477 TYR A N 1
ATOM 3757 C CA . TYR A 1 477 ? -11.633 -8.828 4.809 1 76.44 477 TYR A CA 1
ATOM 3758 C C . TYR A 1 477 ? -12.992 -9.508 4.922 1 76.44 477 TYR A C 1
ATOM 3760 O O . TYR A 1 477 ? -13.094 -10.727 4.797 1 76.44 477 TYR A O 1
ATOM 3768 N N . TYR A 1 478 ? -14.008 -8.758 5.137 1 75.88 478 TYR A N 1
ATOM 3769 C CA . TYR A 1 478 ? -15.352 -9.281 5.344 1 75.88 478 TYR A CA 1
ATOM 3770 C C . TYR A 1 478 ? -15.945 -9.805 4.039 1 75.88 478 TYR A C 1
ATOM 3772 O O . TYR A 1 478 ? -16.781 -10.711 4.047 1 75.88 478 TYR A O 1
ATOM 3780 N N . MET A 1 479 ? -15.43 -9.289 3.047 1 69.19 479 MET A N 1
ATOM 3781 C CA . MET A 1 479 ? -15.945 -9.672 1.736 1 69.19 479 MET A CA 1
ATOM 3782 C C . MET A 1 479 ? -15.289 -10.953 1.242 1 69.19 479 MET A C 1
ATOM 3784 O O . MET A 1 479 ? -15.938 -11.781 0.598 1 69.19 479 MET A O 1
ATOM 3788 N N . TYR A 1 480 ? -14.078 -11.141 1.692 1 66.19 480 TYR A N 1
ATOM 3789 C CA . TYR A 1 480 ? -13.359 -12.195 0.981 1 66.19 480 TYR A CA 1
ATOM 3790 C C . TYR A 1 480 ? -12.789 -13.219 1.954 1 66.19 480 TYR A C 1
ATOM 3792 O O . TYR A 1 480 ? -12.414 -14.32 1.554 1 66.19 480 TYR A O 1
ATOM 3800 N N . PHE A 1 481 ? -12.711 -12.906 3.186 1 61.53 481 PHE A N 1
ATOM 3801 C CA . PHE A 1 481 ? -12.055 -13.836 4.098 1 61.53 481 PHE A CA 1
ATOM 3802 C C . PHE A 1 481 ? -12.984 -14.211 5.246 1 61.53 481 PHE A C 1
ATOM 3804 O O . PHE A 1 481 ? -12.602 -14.977 6.137 1 61.53 481 PHE A O 1
ATOM 3811 N N . HIS A 1 482 ? -14.281 -13.594 5.234 1 53.53 482 HIS A N 1
ATOM 3812 C CA . HIS A 1 482 ? -15.18 -13.906 6.332 1 53.53 482 HIS A CA 1
ATOM 3813 C C . HIS A 1 482 ? -15.688 -15.344 6.234 1 53.53 482 HIS A C 1
ATOM 3815 O O . HIS A 1 482 ? -16.109 -15.781 5.16 1 53.53 482 HIS A O 1
ATOM 3821 N N . THR A 1 483 ? -15.164 -16.172 6.98 1 43.81 483 THR A N 1
ATOM 3822 C CA . THR A 1 483 ? -15.781 -17.484 7.109 1 43.81 483 THR A CA 1
ATOM 3823 C C . THR A 1 483 ? -17.234 -17.359 7.555 1 43.81 483 THR A C 1
ATOM 3825 O O . THR A 1 483 ? -17.531 -16.688 8.547 1 43.81 483 THR A O 1
ATOM 3828 N N . ASN A 1 484 ? -18.188 -17.266 6.691 1 36.66 484 ASN A N 1
ATOM 3829 C CA . ASN A 1 484 ? -19.531 -17.469 7.223 1 36.66 484 ASN A CA 1
ATOM 3830 C C . ASN A 1 484 ? -19.531 -18.453 8.383 1 36.66 484 ASN A C 1
ATOM 3832 O O . ASN A 1 484 ? -19.016 -19.562 8.258 1 36.66 484 ASN A O 1
ATOM 3836 N N . GLY A 1 485 ? -19.516 -18.109 9.516 1 34.22 485 GLY A N 1
ATOM 3837 C CA . GLY A 1 485 ? -19.828 -19.016 10.609 1 34.22 485 GLY A CA 1
ATOM 3838 C C . GLY A 1 485 ? -20.828 -20.094 10.219 1 34.22 485 GLY A C 1
ATOM 3839 O O . GLY A 1 485 ? -21.094 -21 11 1 34.22 485 GLY A O 1
ATOM 3840 N N . GLY A 1 486 ? -21.953 -19.906 9.461 1 31.31 486 GLY A N 1
ATOM 3841 C CA . GLY A 1 486 ? -22.844 -21.062 9.336 1 31.31 486 GLY A CA 1
ATOM 3842 C C . GLY A 1 486 ? -22.219 -22.219 8.578 1 31.31 486 GLY A C 1
ATOM 3843 O O . GLY A 1 486 ? -22.359 -23.375 8.984 1 31.31 486 GLY A O 1
ATOM 3844 N N . GLY A 1 487 ? -22.125 -22.203 7.172 1 30.19 487 GLY A N 1
ATOM 3845 C CA . GLY A 1 487 ? -21.641 -23.422 6.535 1 30.19 487 GLY A CA 1
ATOM 3846 C C . GLY A 1 487 ? -20.172 -23.672 6.758 1 30.19 487 GLY A C 1
ATOM 3847 O O . GLY A 1 487 ? -19.328 -22.828 6.402 1 30.19 487 GLY A O 1
ATOM 3848 N N . GLY A 1 488 ? -19.734 -24.266 7.906 1 31.05 488 GLY A N 1
ATOM 3849 C CA . GLY A 1 488 ? -18.578 -25.047 8.281 1 31.05 488 GLY A CA 1
ATOM 3850 C C . GLY A 1 488 ? -17.891 -25.703 7.102 1 31.05 488 GLY A C 1
ATOM 3851 O O . GLY A 1 488 ? -17.766 -26.922 7.055 1 31.05 488 GLY A O 1
ATOM 3852 N N . ASN A 1 489 ? -18.078 -25.375 5.898 1 28.25 489 ASN A N 1
ATOM 3853 C CA . ASN A 1 489 ? -17.156 -26.219 5.141 1 28.25 489 ASN A CA 1
ATOM 3854 C C . ASN A 1 489 ? -15.703 -26 5.582 1 28.25 489 ASN A C 1
ATOM 3856 O O . ASN A 1 489 ? -15.07 -25.016 5.191 1 28.25 489 ASN A O 1
ATOM 3860 N N . ASP A 1 490 ? -15.289 -26.328 6.855 1 30.83 490 ASP A N 1
ATOM 3861 C CA . ASP A 1 490 ? -14.086 -26.938 7.414 1 30.83 490 ASP A CA 1
ATOM 3862 C C . ASP A 1 490 ? -13.352 -27.766 6.363 1 30.83 490 ASP A C 1
ATOM 3864 O O . ASP A 1 490 ? -12.57 -28.656 6.703 1 30.83 490 ASP A O 1
ATOM 3868 N N . SER A 1 491 ? -13.883 -27.953 5.219 1 31.08 491 SER A N 1
ATOM 3869 C CA . SER A 1 491 ? -13.391 -28.984 4.312 1 31.08 491 SER A CA 1
ATOM 3870 C C . SER A 1 491 ? -11.984 -28.672 3.814 1 31.08 491 SER A C 1
ATOM 3872 O O . SER A 1 491 ? -11.43 -29.406 2.994 1 31.08 491 SER A O 1
ATOM 3874 N N . PHE A 1 492 ? -11.602 -27.484 3.904 1 30.05 492 PHE A N 1
ATOM 3875 C CA . PHE A 1 492 ? -10.266 -27.625 3.342 1 30.05 492 PHE A CA 1
ATOM 3876 C C . PHE A 1 492 ? -9.375 -28.453 4.27 1 30.05 492 PHE A C 1
ATOM 3878 O O . PHE A 1 492 ? -8.391 -27.938 4.809 1 30.05 492 PHE A O 1
ATOM 3885 N N . MET A 1 493 ? -9.852 -29.203 5.273 1 28.98 493 MET A N 1
ATOM 3886 C CA . MET A 1 493 ? -9.07 -30.281 5.855 1 28.98 493 MET A CA 1
ATOM 3887 C C . MET A 1 493 ? -8.422 -31.141 4.766 1 28.98 493 MET A C 1
ATOM 3889 O O . MET A 1 493 ? -9.117 -31.703 3.926 1 28.98 493 MET A O 1
ATOM 3893 N N . GLY A 1 494 ? -7.207 -30.75 4.301 1 29.98 494 GLY A N 1
ATOM 3894 C CA . GLY A 1 494 ? -6.508 -31.797 3.564 1 29.98 494 GLY A CA 1
ATOM 3895 C C . GLY A 1 494 ? -6.789 -33.188 4.094 1 29.98 494 GLY A C 1
ATOM 3896 O O . GLY A 1 494 ? -7.051 -33.375 5.285 1 29.98 494 GLY A O 1
ATOM 3897 N N . LYS A 1 495 ? -7.5 -33.938 3.389 1 27.72 495 LYS A N 1
ATOM 3898 C CA . LYS A 1 495 ? -7.66 -35.344 3.754 1 27.72 495 LYS A CA 1
ATOM 3899 C C . LYS A 1 495 ? -6.434 -35.875 4.504 1 27.72 495 LYS A C 1
ATOM 3901 O O . LYS A 1 495 ? -5.301 -35.531 4.145 1 27.72 495 LYS A O 1
ATOM 3906 N N . PRO A 1 496 ? -6.617 -36.344 5.77 1 24.31 496 PRO A N 1
ATOM 3907 C CA . PRO A 1 496 ? -5.551 -37.062 6.492 1 24.31 496 PRO A CA 1
ATOM 3908 C C . PRO A 1 496 ? -4.75 -38 5.602 1 24.31 496 PRO A C 1
ATOM 3910 O O . PRO A 1 496 ? -5.328 -38.812 4.883 1 24.31 496 PRO A O 1
ATOM 3913 N N . ILE A 1 497 ? -3.684 -37.594 4.98 1 23.89 497 ILE A N 1
ATOM 3914 C CA . ILE A 1 497 ? -2.857 -38.719 4.555 1 23.89 497 ILE A CA 1
ATOM 3915 C C . ILE A 1 497 ? -2.648 -39.688 5.727 1 23.89 497 ILE A C 1
ATOM 3917 O O . ILE A 1 497 ? -2.441 -39.25 6.863 1 23.89 497 ILE A O 1
ATOM 3921 N N . GLU A 1 498 ? -3.1 -40.844 5.609 1 21.39 498 GLU A N 1
ATOM 3922 C CA . GLU A 1 498 ? -2.803 -42 6.477 1 21.39 498 GLU A CA 1
ATOM 3923 C C . GLU A 1 498 ? -1.367 -41.938 6.992 1 21.39 498 GLU A C 1
ATOM 3925 O O . GLU A 1 498 ? -0.456 -41.531 6.262 1 21.39 498 GLU A O 1
ATOM 3930 N N . GLU A 1 499 ? -1.109 -42.031 8.359 1 23.38 499 GLU A N 1
ATOM 3931 C CA . GLU A 1 499 ? -0.082 -42.062 9.391 1 23.38 499 GLU A CA 1
ATOM 3932 C C . GLU A 1 499 ? 1.032 -43.031 9.039 1 23.38 499 GLU A C 1
ATOM 3934 O O . GLU A 1 499 ? 1.876 -43.344 9.883 1 23.38 499 GLU A O 1
ATOM 3939 N N . GLY A 1 500 ? 1.391 -43.531 7.883 1 19.55 500 GLY A N 1
ATOM 3940 C CA . GLY A 1 500 ? 2.291 -44.625 8.211 1 19.55 500 GLY A CA 1
ATOM 3941 C C . GLY A 1 500 ? 3.52 -44.156 8.977 1 19.55 500 GLY A C 1
ATOM 3942 O O . GLY A 1 500 ? 3.904 -44.812 9.961 1 19.55 500 GLY A O 1
ATOM 3943 N N . SER A 1 501 ? 4.586 -43.531 8.367 1 20.25 501 SER A N 1
ATOM 3944 C CA . SER A 1 501 ? 5.91 -43.969 8.789 1 20.25 501 SER A CA 1
ATOM 3945 C C . SER A 1 501 ? 6.305 -43.344 10.125 1 20.25 501 SER A C 1
ATOM 3947 O O . SER A 1 501 ? 5.758 -42.312 10.508 1 20.25 501 SER A O 1
ATOM 3949 N N . ALA A 1 502 ? 7.305 -43.938 10.883 1 18.64 502 ALA A N 1
ATOM 3950 C CA . ALA A 1 502 ? 7.984 -44.156 12.164 1 18.64 502 ALA A CA 1
ATOM 3951 C C . ALA A 1 502 ? 8.812 -42.906 12.539 1 18.64 502 ALA A C 1
ATOM 3953 O O . ALA A 1 502 ? 9.883 -42.688 11.969 1 18.64 502 ALA A O 1
ATOM 3954 N N . ILE A 1 503 ? 8.312 -41.719 12.578 1 18.83 503 ILE A N 1
ATOM 3955 C CA . ILE A 1 503 ? 9.336 -40.781 13.016 1 18.83 503 ILE A CA 1
ATOM 3956 C C . ILE A 1 503 ? 9.758 -41.094 14.453 1 18.83 503 ILE A C 1
ATOM 3958 O O . ILE A 1 503 ? 8.906 -41.25 15.336 1 18.83 503 ILE A O 1
ATOM 3962 N N . SER A 1 504 ? 10.992 -41.594 14.664 1 17.44 504 SER A N 1
ATOM 3963 C CA . SER A 1 504 ? 11.75 -41.906 15.875 1 17.44 504 SER A CA 1
ATOM 3964 C C . SER A 1 504 ? 11.828 -40.688 16.812 1 17.44 504 SER A C 1
ATOM 3966 O O . SER A 1 504 ? 11.719 -39.562 16.359 1 17.44 504 SER A O 1
ATOM 3968 N N . GLY A 1 505 ? 11.602 -40.938 18.156 1 17.8 505 GLY A N 1
ATOM 3969 C CA . GLY A 1 505 ? 11.445 -40.344 19.484 1 17.8 505 GLY A CA 1
ATOM 3970 C C . GLY A 1 505 ? 12.641 -39.5 19.906 1 17.8 505 GLY A C 1
ATOM 3971 O O . GLY A 1 505 ? 13.289 -39.812 20.906 1 17.8 505 GLY A O 1
ATOM 3972 N N . ILE A 1 506 ? 13.195 -38.594 19.062 1 18.08 506 ILE A N 1
ATOM 3973 C CA . ILE A 1 506 ? 14.414 -38.125 19.734 1 18.08 506 ILE A CA 1
ATOM 3974 C C . ILE A 1 506 ? 14.047 -37.312 20.969 1 18.08 506 ILE A C 1
ATOM 3976 O O . ILE A 1 506 ? 13.234 -36.375 20.875 1 18.08 506 ILE A O 1
ATOM 3980 N N . HIS A 1 507 ? 14.281 -37.781 22.203 1 18.17 507 HIS A N 1
ATOM 3981 C CA . HIS A 1 507 ? 14.117 -37.406 23.609 1 18.17 507 HIS A CA 1
ATOM 3982 C C . HIS A 1 507 ? 14.945 -36.188 23.969 1 18.17 507 HIS A C 1
ATOM 3984 O O . HIS A 1 507 ? 14.984 -35.781 25.125 1 18.17 507 HIS A O 1
ATOM 3990 N N . SER A 1 508 ? 15.125 -35.094 23.219 1 17.69 508 SER A N 1
ATOM 3991 C CA . SER A 1 508 ? 16.172 -34.312 23.859 1 17.69 508 SER A CA 1
ATOM 3992 C C . SER A 1 508 ? 15.672 -33.688 25.156 1 17.69 508 SER A C 1
ATOM 3994 O O . SER A 1 508 ? 14.5 -33.312 25.266 1 17.69 508 SER A O 1
ATOM 3996 N N . SER A 1 509 ? 16.297 -33.844 26.328 1 18.09 509 SER A N 1
ATOM 3997 C CA . SER A 1 509 ? 16.25 -33.594 27.766 1 18.09 509 SER A CA 1
ATOM 3998 C C . SER A 1 509 ? 16.406 -32.125 28.062 1 18.09 509 SER A C 1
ATOM 4000 O O . SER A 1 509 ? 17.5 -31.641 28.359 1 18.09 509 SER A O 1
ATOM 4002 N N . TYR A 1 510 ? 15.828 -31.203 27.391 1 17.56 510 TYR A N 1
ATOM 4003 C CA . TYR A 1 510 ? 16.281 -29.875 27.75 1 17.56 510 TYR A CA 1
ATOM 4004 C C . TYR A 1 510 ? 15.883 -29.531 29.172 1 17.56 510 TYR A C 1
ATOM 4006 O O . TYR A 1 510 ? 14.805 -29.906 29.641 1 17.56 510 TYR A O 1
ATOM 4014 N N . GLY A 1 511 ? 16.828 -29.094 30.031 1 17.34 511 GLY A N 1
ATOM 4015 C CA . GLY A 1 511 ? 16.984 -28.766 31.438 1 17.34 511 GLY A CA 1
ATOM 4016 C C . GLY A 1 511 ? 16.109 -27.609 31.891 1 17.34 511 GLY A C 1
ATOM 4017 O O . GLY A 1 511 ? 15.656 -26.812 31.062 1 17.34 511 GLY A O 1
ATOM 4018 N N . LYS A 1 512 ? 15.594 -27.578 33.25 1 18.34 512 LYS A N 1
ATOM 4019 C CA . LYS A 1 512 ? 14.57 -27.125 34.156 1 18.34 512 LYS A CA 1
ATOM 4020 C C . LYS A 1 512 ? 14.719 -25.625 34.438 1 18.34 512 LYS A C 1
ATOM 4022 O O . LYS A 1 512 ? 13.75 -24.969 34.812 1 18.34 512 LYS A O 1
ATOM 4027 N N . SER A 1 513 ? 15.859 -24.984 34.562 1 17.41 513 SER A N 1
ATOM 4028 C CA . SER A 1 513 ? 15.93 -24.266 35.844 1 17.41 513 SER A CA 1
ATOM 4029 C C . SER A 1 513 ? 15.328 -22.875 35.719 1 17.41 513 SER A C 1
ATOM 4031 O O . SER A 1 513 ? 15.328 -22.109 36.688 1 17.41 513 SER A O 1
ATOM 4033 N N . GLY A 1 514 ? 15.094 -22.25 34.562 1 19.34 514 GLY A N 1
ATOM 4034 C CA . GLY A 1 514 ? 15.234 -20.812 34.812 1 19.34 514 GLY A CA 1
ATOM 4035 C C . GLY A 1 514 ? 14.125 -20.234 35.656 1 19.34 514 GLY A C 1
ATOM 4036 O O . GLY A 1 514 ? 13.031 -20.797 35.719 1 19.34 514 GLY A O 1
ATOM 4037 N N . THR A 1 515 ? 14.43 -19.375 36.688 1 18.8 515 THR A N 1
ATOM 4038 C CA . THR A 1 515 ? 13.781 -18.703 37.812 1 18.8 515 THR A CA 1
ATOM 4039 C C . THR A 1 515 ? 12.672 -17.781 37.312 1 18.8 515 THR A C 1
ATOM 4041 O O . THR A 1 515 ? 12.836 -17.094 36.281 1 18.8 515 THR A O 1
ATOM 4044 N N . ARG A 1 516 ? 11.461 -17.875 37.812 1 19.64 516 ARG A N 1
ATOM 4045 C CA . ARG A 1 516 ? 10.109 -17.344 37.688 1 19.64 516 ARG A CA 1
ATOM 4046 C C . ARG A 1 516 ? 10.047 -15.883 38.094 1 19.64 516 ARG A C 1
ATOM 4048 O O . ARG A 1 516 ? 9.945 -15.586 39.281 1 19.64 516 ARG A O 1
ATOM 4055 N N . VAL A 1 517 ? 10.945 -14.953 37.562 1 18.84 517 VAL A N 1
ATOM 4056 C CA . VAL A 1 517 ? 10.766 -13.656 38.219 1 18.84 517 VAL A CA 1
ATOM 4057 C C . VAL A 1 517 ? 9.383 -13.102 37.906 1 18.84 517 VAL A C 1
ATOM 4059 O O . VAL A 1 517 ? 8.938 -13.164 36.75 1 18.84 517 VAL A O 1
ATOM 4062 N N . LYS A 1 518 ? 8.508 -12.867 38.906 1 21.08 518 LYS A N 1
ATOM 4063 C CA . LYS A 1 518 ? 7.121 -12.422 39.062 1 21.08 518 LYS A CA 1
ATOM 4064 C C . LYS A 1 518 ? 6.945 -10.992 38.562 1 21.08 518 LYS A C 1
ATOM 4066 O O . LYS A 1 518 ? 7.41 -10.039 39.188 1 21.08 518 LYS A O 1
ATOM 4071 N N . PRO A 1 519 ? 7.152 -10.664 37.312 1 21.11 519 PRO A N 1
ATOM 4072 C CA . PRO A 1 519 ? 7.082 -9.211 37.125 1 21.11 519 PRO A CA 1
ATOM 4073 C C . PRO A 1 519 ? 5.707 -8.648 37.469 1 21.11 519 PRO A C 1
ATOM 4075 O O . PRO A 1 519 ? 4.691 -9.328 37.281 1 21.11 519 PRO A O 1
ATOM 4078 N N . SER A 1 520 ? 5.582 -7.77 38.5 1 20.28 520 SER A N 1
ATOM 4079 C CA . SER A 1 520 ? 4.469 -7.016 39.062 1 20.28 520 SER A CA 1
ATOM 4080 C C . SER A 1 520 ? 3.748 -6.207 37.969 1 20.28 520 SER A C 1
ATOM 4082 O O . SER A 1 520 ? 4.367 -5.391 37.281 1 20.28 520 SER A O 1
ATOM 4084 N N . TYR A 1 521 ? 2.766 -6.773 37.375 1 22.3 521 TYR A N 1
ATOM 4085 C CA . TYR A 1 521 ? 1.91 -6.332 36.25 1 22.3 521 TYR A CA 1
ATOM 4086 C C . TYR A 1 521 ? 1.107 -5.102 36.656 1 22.3 521 TYR A C 1
ATOM 4088 O O . TYR A 1 521 ? 0.18 -5.188 37.469 1 22.3 521 TYR A O 1
ATOM 4096 N N . GLN A 1 522 ? 1.777 -3.943 36.875 1 23.53 522 GLN A N 1
ATOM 4097 C CA . GLN A 1 522 ? 0.959 -2.775 37.188 1 23.53 522 GLN A CA 1
ATOM 4098 C C . GLN A 1 522 ? -0.115 -2.555 36.125 1 23.53 522 GLN A C 1
ATOM 4100 O O . GLN A 1 522 ? 0.077 -2.902 34.969 1 23.53 522 GLN A O 1
ATOM 4105 N N . GLN A 1 523 ? -1.305 -2.078 36.562 1 24.33 523 GLN A N 1
ATOM 4106 C CA . GLN A 1 523 ? -2.65 -1.854 36.062 1 24.33 523 GLN A CA 1
ATOM 4107 C C . GLN A 1 523 ? -2.621 -0.975 34.812 1 24.33 523 GLN A C 1
ATOM 4109 O O . GLN A 1 523 ? -2.25 0.199 34.875 1 24.33 523 GLN A O 1
ATOM 4114 N N . TYR A 1 524 ? -2.137 -1.377 33.688 1 27.62 524 TYR A N 1
ATOM 4115 C CA . TYR A 1 524 ? -2.117 -0.586 32.469 1 27.62 524 TYR A CA 1
ATOM 4116 C C . TYR A 1 524 ? -3.518 -0.108 32.094 1 27.62 524 TYR A C 1
ATOM 4118 O O . TYR A 1 524 ? -4.461 -0.902 32.062 1 27.62 524 TYR A O 1
ATOM 4126 N N . PRO A 1 525 ? -3.812 1.218 32.344 1 31.39 525 PRO A N 1
ATOM 4127 C CA . PRO A 1 525 ? -5.172 1.742 32.156 1 31.39 525 PRO A CA 1
ATOM 4128 C C . PRO A 1 525 ? -5.785 1.39 30.812 1 31.39 525 PRO A C 1
ATOM 4130 O O . PRO A 1 525 ? -6.902 1.817 30.516 1 31.39 525 PRO A O 1
ATOM 4133 N N . PHE A 1 526 ? -5.016 1.245 29.875 1 28.45 526 PHE A N 1
ATOM 4134 C CA . PHE A 1 526 ? -5.68 0.844 28.641 1 28.45 526 PHE A CA 1
ATOM 4135 C C . PHE A 1 526 ? -6.215 -0.58 28.75 1 28.45 526 PHE A C 1
ATOM 4137 O O . PHE A 1 526 ? -5.465 -1.504 29.078 1 28.45 526 PHE A O 1
ATOM 4144 N N . ARG A 1 527 ? -7.406 -0.736 29.344 1 27.77 527 ARG A N 1
ATOM 4145 C CA . ARG A 1 527 ? -8.086 -2.008 29.578 1 27.77 527 ARG A CA 1
ATOM 4146 C C . ARG A 1 527 ? -7.789 -2.994 28.453 1 27.77 527 ARG A C 1
ATOM 4148 O O . ARG A 1 527 ? -8.023 -2.697 27.281 1 27.77 527 ARG A O 1
ATOM 4155 N N . LYS A 1 528 ? -6.977 -3.914 28.703 1 31.56 528 LYS A N 1
ATOM 4156 C CA . LYS A 1 528 ? -7.047 -5.145 27.906 1 31.56 528 LYS A CA 1
ATOM 4157 C C . LYS A 1 528 ? -8.484 -5.641 27.797 1 31.56 528 LYS A C 1
ATOM 4159 O O . LYS A 1 528 ? -9.086 -6.047 28.781 1 31.56 528 LYS A O 1
ATOM 4164 N N . LEU A 1 529 ? -9.391 -5.113 27.016 1 27.92 529 LEU A N 1
ATOM 4165 C CA . LEU A 1 529 ? -10.68 -5.793 26.922 1 27.92 529 LEU A CA 1
ATOM 4166 C C . LEU A 1 529 ? -10.492 -7.305 26.875 1 27.92 529 LEU A C 1
ATOM 4168 O O . LEU A 1 529 ? -9.703 -7.816 26.078 1 27.92 529 LEU A O 1
ATOM 4172 N N . GLU A 1 530 ? -10.68 -7.934 27.922 1 28.23 530 GLU A N 1
ATOM 4173 C CA . GLU A 1 530 ? -11 -9.359 27.938 1 28.23 530 GLU A CA 1
ATOM 4174 C C . GLU A 1 530 ? -11.852 -9.75 26.734 1 28.23 530 GLU A C 1
ATOM 4176 O O . GLU A 1 530 ? -12.883 -9.133 26.469 1 28.23 530 GLU A O 1
ATOM 4181 N N . ARG A 1 531 ? -11.258 -10.422 25.703 1 30.83 531 ARG A N 1
ATOM 4182 C CA . ARG A 1 531 ? -11.977 -11.023 24.578 1 30.83 531 ARG A CA 1
ATOM 4183 C C . ARG A 1 531 ? -13.188 -11.805 25.062 1 30.83 531 ARG A C 1
ATOM 4185 O O . ARG A 1 531 ? -13.055 -12.922 25.578 1 30.83 531 ARG A O 1
ATOM 4192 N N . ASN A 1 532 ? -14.156 -11.141 25.734 1 28.36 532 ASN A N 1
ATOM 4193 C CA . ASN A 1 532 ? -15.422 -11.852 25.922 1 28.36 532 ASN A CA 1
ATOM 4194 C C . ASN A 1 532 ? -15.914 -12.453 24.609 1 28.36 532 ASN A C 1
ATOM 4196 O O . ASN A 1 532 ? -15.656 -11.914 23.531 1 28.36 532 ASN A O 1
ATOM 4200 N N . TYR A 1 533 ? -16.281 -13.727 24.547 1 29.38 533 TYR A N 1
ATOM 4201 C CA . TYR A 1 533 ? -16.922 -14.609 23.578 1 29.38 533 TYR A CA 1
ATOM 4202 C C . TYR A 1 533 ? -18.047 -13.898 22.844 1 29.38 533 TYR A C 1
ATOM 4204 O O . TYR A 1 533 ? -18.562 -14.406 21.844 1 29.38 533 TYR A O 1
ATOM 4212 N N . GLU A 1 534 ? -18.812 -13.031 23.531 1 33.25 534 GLU A N 1
ATOM 4213 C CA . GLU A 1 534 ? -19.891 -12.266 22.906 1 33.25 534 GLU A CA 1
ATOM 4214 C C . GLU A 1 534 ? -19.375 -11.438 21.734 1 33.25 534 GLU A C 1
ATOM 4216 O O . GLU A 1 534 ? -20.156 -10.969 20.906 1 33.25 534 GLU A O 1
ATOM 4221 N N . GLU A 1 535 ? -18.141 -11.211 21.641 1 34.59 535 GLU A N 1
ATOM 4222 C CA . GLU A 1 535 ? -17.484 -10.375 20.641 1 34.59 535 GLU A CA 1
ATOM 4223 C C . GLU A 1 535 ? -17.219 -11.156 19.359 1 34.59 535 GLU A C 1
ATOM 4225 O O . GLU A 1 535 ? -16.906 -10.562 18.328 1 34.59 535 GLU A O 1
ATOM 4230 N N . ALA A 1 536 ? -17.266 -12.461 19.312 1 34.84 536 ALA A N 1
ATOM 4231 C CA . ALA A 1 536 ? -17.25 -13.352 18.156 1 34.84 536 ALA A CA 1
ATOM 4232 C C . ALA A 1 536 ? -18.5 -13.18 17.297 1 34.84 536 ALA A C 1
ATOM 4234 O O . ALA A 1 536 ? -18.438 -13.234 16.078 1 34.84 536 ALA A O 1
ATOM 4235 N N . ALA A 1 537 ? -19.672 -13.273 17.875 1 36.44 537 ALA A N 1
ATOM 4236 C CA . ALA A 1 537 ? -20.938 -13.102 17.172 1 36.44 537 ALA A CA 1
ATOM 4237 C C . ALA A 1 537 ? -20.984 -11.75 16.469 1 36.44 537 ALA A C 1
ATOM 4239 O O . ALA A 1 537 ? -21.594 -11.617 15.406 1 36.44 537 ALA A O 1
ATOM 4240 N N . ARG A 1 538 ? -20.547 -10.625 17.094 1 40.12 538 ARG A N 1
ATOM 4241 C CA . ARG A 1 538 ? -20.562 -9.258 16.594 1 40.12 538 ARG A CA 1
ATOM 4242 C C . ARG A 1 538 ? -19.469 -9.055 15.531 1 40.12 538 ARG A C 1
ATOM 4244 O O . ARG A 1 538 ? -19.297 -7.945 15.031 1 40.12 538 ARG A O 1
ATOM 4251 N N . ARG A 1 539 ? -18.688 -10.031 15.258 1 46.62 539 ARG A N 1
ATOM 4252 C CA . ARG A 1 539 ? -17.609 -10.094 14.281 1 46.62 539 ARG A CA 1
ATOM 4253 C C . ARG A 1 539 ? -18.156 -10.07 12.859 1 46.62 539 ARG A C 1
ATOM 4255 O O . ARG A 1 539 ? -17.422 -9.797 11.906 1 46.62 539 ARG A O 1
ATOM 4262 N N . ASP A 1 540 ? -19.406 -10.477 12.75 1 53.06 540 ASP A N 1
ATOM 4263 C CA . ASP A 1 540 ? -19.969 -10.469 11.406 1 53.06 540 ASP A CA 1
ATOM 4264 C C . ASP A 1 540 ? -20.453 -9.07 11.023 1 53.06 540 ASP A C 1
ATOM 4266 O O . ASP A 1 540 ? -20.953 -8.867 9.914 1 53.06 540 ASP A O 1
ATOM 4270 N N . THR A 1 541 ? -20.328 -8.133 12.023 1 72.06 541 THR A N 1
ATOM 4271 C CA . THR A 1 541 ? -20.828 -6.816 11.641 1 72.06 541 THR A CA 1
ATOM 4272 C C . THR A 1 541 ? -19.703 -5.949 11.078 1 72.06 541 THR A C 1
ATOM 4274 O O . THR A 1 541 ? -18.578 -5.984 11.578 1 72.06 541 THR A O 1
ATOM 4277 N N . LEU A 1 542 ? -19.953 -5.352 9.984 1 87 542 LEU A N 1
ATOM 4278 C CA . LEU A 1 542 ? -19.031 -4.449 9.328 1 87 542 LEU A CA 1
ATOM 4279 C C . LEU A 1 542 ? -18.672 -3.279 10.234 1 87 542 LEU A C 1
ATOM 4281 O O . LEU A 1 542 ? -19.531 -2.75 10.945 1 87 542 LEU A O 1
ATOM 4285 N N . PRO A 1 543 ? -17.422 -2.963 10.391 1 92.38 543 PRO A N 1
ATOM 4286 C CA . PRO A 1 543 ? -17.047 -1.771 11.156 1 92.38 543 PRO A CA 1
ATOM 4287 C C . PRO A 1 543 ? -17.688 -0.495 10.609 1 92.38 543 PRO A C 1
ATOM 4289 O O . PRO A 1 543 ? -18.094 -0.452 9.445 1 92.38 543 PRO A O 1
ATOM 4292 N N . GLU A 1 544 ? -17.844 0.479 11.492 1 94.81 544 GLU A N 1
ATOM 4293 C CA . GLU A 1 544 ? -18.328 1.792 11.078 1 94.81 544 GLU A CA 1
ATOM 4294 C C . GLU A 1 544 ? -17.219 2.604 10.406 1 94.81 544 GLU A C 1
ATOM 4296 O O . GLU A 1 544 ? -16.141 2.795 10.984 1 94.81 544 GLU A O 1
ATOM 4301 N N . VAL A 1 545 ? -17.453 2.979 9.172 1 97.12 545 VAL A N 1
ATOM 4302 C CA . VAL A 1 545 ? -16.5 3.801 8.43 1 97.12 545 VAL A CA 1
ATOM 4303 C C . VAL A 1 545 ? -17.078 5.199 8.227 1 97.12 545 VAL A C 1
ATOM 4305 O O . VAL A 1 545 ? -18.078 5.371 7.527 1 97.12 545 VAL A O 1
ATOM 4308 N N . LEU A 1 546 ? -16.453 6.176 8.836 1 96.5 546 LEU A N 1
ATOM 4309 C CA . LEU A 1 546 ? -17.016 7.523 8.875 1 96.5 546 LEU A CA 1
ATOM 4310 C C . LEU A 1 546 ? -16.031 8.539 8.305 1 96.5 546 LEU A C 1
ATOM 4312 O O . LEU A 1 546 ? -14.828 8.328 8.344 1 96.5 546 LEU A O 1
ATOM 4316 N N . PHE A 1 547 ? -16.594 9.586 7.75 1 95.31 547 PHE A N 1
ATOM 4317 C CA . PHE A 1 547 ? -15.867 10.719 7.18 1 95.31 547 PHE A CA 1
ATOM 4318 C C . PHE A 1 547 ? -16.406 12.039 7.719 1 95.31 547 PHE A C 1
ATOM 4320 O O . PHE A 1 547 ? -17.531 12.102 8.195 1 95.31 547 PHE A O 1
ATOM 4327 N N . LEU A 1 548 ? -15.531 13.086 7.633 1 89 548 LEU A N 1
ATOM 4328 C CA . LEU A 1 548 ? -15.961 14.406 8.086 1 89 548 LEU A CA 1
ATOM 4329 C C . LEU A 1 548 ? -15.984 15.398 6.922 1 89 548 LEU A C 1
ATOM 4331 O O . LEU A 1 548 ? -15.117 15.352 6.047 1 89 548 LEU A O 1
ATOM 4335 N N . LYS A 1 549 ? -16.875 16.312 6.84 1 82.56 549 LYS A N 1
ATOM 4336 C CA . LYS A 1 549 ? -16.984 17.312 5.773 1 82.56 549 LYS A CA 1
ATOM 4337 C C . LYS A 1 549 ? -15.805 18.266 5.793 1 82.56 549 LYS A C 1
ATOM 4339 O O . LYS A 1 549 ? -15.352 18.734 4.742 1 82.56 549 LYS A O 1
ATOM 4344 N N . HIS A 1 550 ? -15.258 18.625 6.93 1 77.44 550 HIS A N 1
ATOM 4345 C CA . HIS A 1 550 ? -14.102 19.516 7.051 1 77.44 550 HIS A CA 1
ATOM 4346 C C . HIS A 1 550 ? -12.828 18.703 7.289 1 77.44 550 HIS A C 1
ATOM 4348 O O . HIS A 1 550 ? -11.883 19.203 7.902 1 77.44 550 HIS A O 1
ATOM 4354 N N . ASP A 1 551 ? -12.805 17.547 6.719 1 72.94 551 ASP A N 1
ATOM 4355 C CA . ASP A 1 551 ? -11.766 16.562 7.047 1 72.94 551 ASP A CA 1
ATOM 4356 C C . ASP A 1 551 ? -10.391 17.062 6.598 1 72.94 551 ASP A C 1
ATOM 4358 O O . ASP A 1 551 ? -9.398 16.875 7.297 1 72.94 551 ASP A O 1
ATOM 4362 N N . GLY A 1 552 ? -10.312 17.781 5.617 1 85 552 GLY A N 1
ATOM 4363 C CA . GLY A 1 552 ? -9.031 18.25 5.105 1 85 552 GLY A CA 1
ATOM 4364 C C . GLY A 1 552 ? -8.414 19.344 5.941 1 85 552 GLY A C 1
ATOM 4365 O O . GLY A 1 552 ? -7.25 19.703 5.75 1 85 552 GLY A O 1
ATOM 4366 N N . PHE A 1 553 ? -9.148 19.781 6.988 1 91.56 553 PHE A N 1
ATOM 4367 C CA . PHE A 1 553 ? -8.695 20.938 7.738 1 91.56 553 PHE A CA 1
ATOM 4368 C C . PHE A 1 553 ? -8.695 20.656 9.234 1 91.56 553 PHE A C 1
ATOM 4370 O O . PHE A 1 553 ? -8.648 21.578 10.047 1 91.56 553 PHE A O 1
ATOM 4377 N N . LEU A 1 554 ? -8.727 19.422 9.594 1 92.56 554 LEU A N 1
ATOM 4378 C CA . LEU A 1 554 ? -8.812 19.047 11 1 92.56 554 LEU A CA 1
ATOM 4379 C C . LEU A 1 554 ? -7.652 19.625 11.797 1 92.56 554 LEU A C 1
ATOM 4381 O O . LEU A 1 554 ? -7.844 20.141 12.906 1 92.56 554 LEU A O 1
ATOM 4385 N N . GLY A 1 555 ? -6.441 19.531 11.227 1 94.06 555 GLY A N 1
ATOM 4386 C CA . GLY A 1 555 ? -5.285 20.094 11.906 1 94.06 555 GLY A CA 1
ATOM 4387 C C . GLY A 1 555 ? -5.395 21.578 12.141 1 94.06 555 GLY A C 1
ATOM 4388 O O . GLY A 1 555 ? -5.156 22.062 13.25 1 94.06 555 GLY A O 1
ATOM 4389 N N . ALA A 1 556 ? -5.824 22.297 11.133 1 96.06 556 ALA A N 1
ATOM 4390 C CA . ALA A 1 556 ? -5.957 23.75 11.227 1 96.06 556 ALA A CA 1
ATOM 4391 C C . ALA A 1 556 ? -7.082 24.125 12.188 1 96.06 556 ALA A C 1
ATOM 4393 O O . ALA A 1 556 ? -6.938 25.062 12.984 1 96.06 556 ALA A O 1
ATOM 4394 N N . ILE A 1 557 ? -8.188 23.438 12.102 1 93.75 557 ILE A N 1
ATOM 4395 C CA . ILE A 1 557 ? -9.336 23.719 12.961 1 93.75 557 ILE A CA 1
ATOM 4396 C C . ILE A 1 557 ? -8.969 23.422 14.414 1 93.75 557 ILE A C 1
ATOM 4398 O O . ILE A 1 557 ? -9.227 24.25 15.297 1 93.75 557 ILE A O 1
ATOM 4402 N N . GLY A 1 558 ? -8.367 22.297 14.625 1 94.19 558 GLY A N 1
ATOM 4403 C CA . GLY A 1 558 ? -7.941 21.953 15.977 1 94.19 558 GLY A CA 1
ATOM 4404 C C . GLY A 1 558 ? -6.926 22.938 16.531 1 94.19 558 GLY A C 1
ATOM 4405 O O . GLY A 1 558 ? -6.941 23.25 17.734 1 94.19 558 GLY A O 1
ATOM 4406 N N . CYS A 1 559 ? -6.047 23.328 15.656 1 96.06 559 CYS A N 1
ATOM 4407 C CA . CYS A 1 559 ? -5.043 24.312 16.047 1 96.06 559 CYS A CA 1
ATOM 4408 C C . CYS A 1 559 ? -5.699 25.641 16.406 1 96.06 559 CYS A C 1
ATOM 4410 O O . CYS A 1 559 ? -5.297 26.297 17.359 1 96.06 559 CYS A O 1
ATOM 4412 N N . PHE A 1 560 ? -6.699 26.016 15.711 1 95.06 560 PHE A N 1
ATOM 4413 C CA . PHE A 1 560 ? -7.449 27.25 15.945 1 95.06 560 PHE A CA 1
ATOM 4414 C C . PHE A 1 560 ? -8.094 27.234 17.328 1 95.06 560 PHE A C 1
ATOM 4416 O O . PHE A 1 560 ? -8.125 28.266 18.016 1 95.06 560 PHE A O 1
ATOM 4423 N N . PHE A 1 561 ? -8.547 26.094 17.734 1 91 561 PHE A N 1
ATOM 4424 C CA . PHE A 1 561 ? -9.258 25.984 19 1 91 561 PHE A CA 1
ATOM 4425 C C . PHE A 1 561 ? -8.312 25.578 20.125 1 91 561 PHE A C 1
ATOM 4427 O O . PHE A 1 561 ? -8.75 25.234 21.219 1 91 561 PHE A O 1
ATOM 4434 N N . SER A 1 562 ? -7.094 25.5 19.828 1 87.94 562 SER A N 1
ATOM 4435 C CA . SER A 1 562 ? -6.121 25.156 20.844 1 87.94 562 SER A CA 1
ATOM 4436 C C . SER A 1 562 ? -5.895 26.312 21.812 1 87.94 562 SER A C 1
ATOM 4438 O O . SER A 1 562 ? -6.066 27.469 21.453 1 87.94 562 SER A O 1
ATOM 4440 N N . MET B 1 1 ? 73.625 19.75 -73.938 1 20.67 1 MET B N 1
ATOM 4441 C CA . MET B 1 1 ? 74.188 20.5 -72.812 1 20.67 1 MET B CA 1
ATOM 4442 C C . MET B 1 1 ? 73.812 19.812 -71.5 1 20.67 1 MET B C 1
ATOM 4444 O O . MET B 1 1 ? 72.75 19.266 -71.312 1 20.67 1 MET B O 1
ATOM 4448 N N . ASN B 1 2 ? 74.812 19.547 -70.625 1 19.14 2 ASN B N 1
ATOM 4449 C CA . ASN B 1 2 ? 75.312 18.562 -69.688 1 19.14 2 ASN B CA 1
ATOM 4450 C C . ASN B 1 2 ? 74.688 18.625 -68.312 1 19.14 2 ASN B C 1
ATOM 4452 O O . ASN B 1 2 ? 74.688 19.672 -67.688 1 19.14 2 ASN B O 1
ATOM 4456 N N . ALA B 1 3 ? 73.562 17.797 -68.125 1 19.97 3 ALA B N 1
ATOM 4457 C CA . ALA B 1 3 ? 72.312 17.422 -67.438 1 19.97 3 ALA B CA 1
ATOM 4458 C C . ALA B 1 3 ? 72.562 17.109 -66 1 19.97 3 ALA B C 1
ATOM 4460 O O . ALA B 1 3 ? 73 16 -65.625 1 19.97 3 ALA B O 1
ATOM 4461 N N . MET B 1 4 ? 73.25 18.109 -65.375 1 19.53 4 MET B N 1
ATOM 4462 C CA . MET B 1 4 ? 74 17.891 -64.188 1 19.53 4 MET B CA 1
ATOM 4463 C C . MET B 1 4 ? 73.125 17.406 -63.031 1 19.53 4 MET B C 1
ATOM 4465 O O . MET B 1 4 ? 72.125 18.078 -62.688 1 19.53 4 MET B O 1
ATOM 4469 N N . MET B 1 5 ? 72.938 16.125 -62.719 1 19 5 MET B N 1
ATOM 4470 C CA . MET B 1 5 ? 72.062 15.102 -62.125 1 19 5 MET B CA 1
ATOM 4471 C C . MET B 1 5 ? 72.062 15.18 -60.625 1 19 5 MET B C 1
ATOM 4473 O O . MET B 1 5 ? 71.625 14.258 -59.938 1 19 5 MET B O 1
ATOM 4477 N N . HIS B 1 6 ? 72.312 16.359 -60.125 1 18.89 6 HIS B N 1
ATOM 4478 C CA . HIS B 1 6 ? 73 16.328 -58.812 1 18.89 6 HIS B CA 1
ATOM 4479 C C . HIS B 1 6 ? 72.062 15.672 -57.781 1 18.89 6 HIS B C 1
ATOM 4481 O O . HIS B 1 6 ? 70.875 15.953 -57.75 1 18.89 6 HIS B O 1
ATOM 4487 N N . LYS B 1 7 ? 72.375 14.508 -57.188 1 19.64 7 LYS B N 1
ATOM 4488 C CA . LYS B 1 7 ? 71.875 13.336 -56.469 1 19.64 7 LYS B CA 1
ATOM 4489 C C . LYS B 1 7 ? 71.5 13.688 -55.031 1 19.64 7 LYS B C 1
ATOM 4491 O O . LYS B 1 7 ? 72.375 14.07 -54.25 1 19.64 7 LYS B O 1
ATOM 4496 N N . PRO B 1 8 ? 70.438 14.352 -54.844 1 20.53 8 PRO B N 1
ATOM 4497 C CA . PRO B 1 8 ? 70.125 15.117 -53.625 1 20.53 8 PRO B CA 1
ATOM 4498 C C . PRO B 1 8 ? 70.25 14.266 -52.375 1 20.53 8 PRO B C 1
ATOM 4500 O O . PRO B 1 8 ? 70.125 13.047 -52.438 1 20.53 8 PRO B O 1
ATOM 4503 N N . GLY B 1 9 ? 71 14.695 -51.375 1 19.38 9 GLY B N 1
ATOM 4504 C CA . GLY B 1 9 ? 71.625 14.188 -50.188 1 19.38 9 GLY B CA 1
ATOM 4505 C C . GLY B 1 9 ? 70.625 13.516 -49.219 1 19.38 9 GLY B C 1
ATOM 4506 O O . GLY B 1 9 ? 69.438 13.781 -49.25 1 19.38 9 GLY B O 1
ATOM 4507 N N . GLY B 1 10 ? 70.938 12.328 -48.688 1 19.39 10 GLY B N 1
ATOM 4508 C CA . GLY B 1 10 ? 70.5 11.078 -48.094 1 19.39 10 GLY B CA 1
ATOM 4509 C C . GLY B 1 10 ? 70 11.258 -46.656 1 19.39 10 GLY B C 1
ATOM 4510 O O . GLY B 1 10 ? 70.625 10.82 -45.688 1 19.39 10 GLY B O 1
ATOM 4511 N N . GLY B 1 11 ? 69.375 12.453 -46.406 1 19.02 11 GLY B N 1
ATOM 4512 C CA . GLY B 1 11 ? 69.188 12.812 -45.031 1 19.02 11 GLY B CA 1
ATOM 4513 C C . GLY B 1 11 ? 68.625 11.711 -44.188 1 19.02 11 GLY B C 1
ATOM 4514 O O . GLY B 1 11 ? 67.75 10.969 -44.688 1 19.02 11 GLY B O 1
ATOM 4515 N N . ASN B 1 12 ? 69.375 11.141 -43.281 1 19.12 12 ASN B N 1
ATOM 4516 C CA . ASN B 1 12 ? 69.312 9.945 -42.438 1 19.12 12 ASN B CA 1
ATOM 4517 C C . ASN B 1 12 ? 68.125 9.906 -41.531 1 19.12 12 ASN B C 1
ATOM 4519 O O . ASN B 1 12 ? 67.938 10.742 -40.656 1 19.12 12 ASN B O 1
ATOM 4523 N N . SER B 1 13 ? 66.875 9.805 -42.094 1 18.73 13 SER B N 1
ATOM 4524 C CA . SER B 1 13 ? 65.562 9.828 -41.531 1 18.73 13 SER B CA 1
ATOM 4525 C C . SER B 1 13 ? 65.438 8.789 -40.406 1 18.73 13 SER B C 1
ATOM 4527 O O . SER B 1 13 ? 65.312 7.594 -40.688 1 18.73 13 SER B O 1
ATOM 4529 N N . SER B 1 14 ? 66.25 8.914 -39.406 1 20.08 14 SER B N 1
ATOM 4530 C CA . SER B 1 14 ? 66.312 7.836 -38.406 1 20.08 14 SER B CA 1
ATOM 4531 C C . SER B 1 14 ? 64.938 7.492 -37.875 1 20.08 14 SER B C 1
ATOM 4533 O O . SER B 1 14 ? 64.188 8.383 -37.469 1 20.08 14 SER B O 1
ATOM 4535 N N . PRO B 1 15 ? 64.25 6.473 -38.344 1 19.36 15 PRO B N 1
ATOM 4536 C CA . PRO B 1 15 ? 62.844 6.102 -38.125 1 19.36 15 PRO B CA 1
ATOM 4537 C C . PRO B 1 15 ? 62.5 5.805 -36.656 1 19.36 15 PRO B C 1
ATOM 4539 O O . PRO B 1 15 ? 63.125 4.918 -36.062 1 19.36 15 PRO B O 1
ATOM 4542 N N . GLY B 1 16 ? 62.625 6.77 -35.781 1 19.62 16 GLY B N 1
ATOM 4543 C CA . GLY B 1 16 ? 62.438 6.477 -34.375 1 19.62 16 GLY B CA 1
ATOM 4544 C C . GLY B 1 16 ? 61.25 5.598 -34.094 1 19.62 16 GLY B C 1
ATOM 4545 O O . GLY B 1 16 ? 60.156 5.844 -34.594 1 19.62 16 GLY B O 1
ATOM 4546 N N . ASN B 1 17 ? 61.406 4.301 -33.875 1 19.23 17 ASN B N 1
ATOM 4547 C CA . ASN B 1 17 ? 60.5 3.176 -33.656 1 19.23 17 ASN B CA 1
ATOM 4548 C C . ASN B 1 17 ? 59.562 3.424 -32.469 1 19.23 17 ASN B C 1
ATOM 4550 O O . ASN B 1 17 ? 60 3.398 -31.312 1 19.23 17 ASN B O 1
ATOM 4554 N N . HIS B 1 18 ? 58.906 4.5 -32.406 1 19.44 18 HIS B N 1
ATOM 4555 C CA . HIS B 1 18 ? 58.062 4.715 -31.234 1 19.44 18 HIS B CA 1
ATOM 4556 C C . HIS B 1 18 ? 57.094 3.545 -31.031 1 19.44 18 HIS B C 1
ATOM 4558 O O . HIS B 1 18 ? 56.25 3.26 -31.891 1 19.44 18 HIS B O 1
ATOM 4564 N N . LYS B 1 19 ? 57.562 2.449 -30.406 1 20.56 19 LYS B N 1
ATOM 4565 C CA . LYS B 1 19 ? 56.75 1.288 -30.031 1 20.56 19 LYS B CA 1
ATOM 4566 C C . LYS B 1 19 ? 55.438 1.713 -29.344 1 20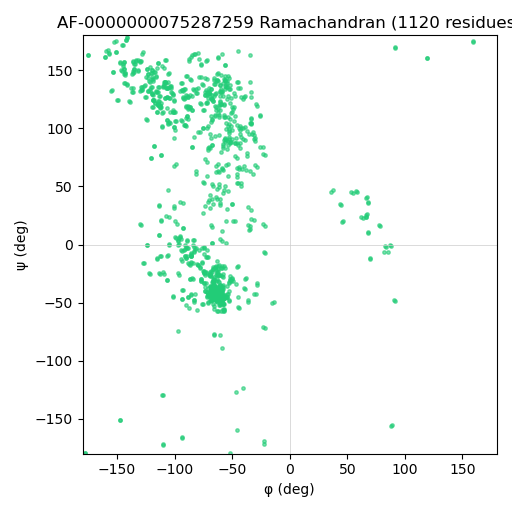.56 19 LYS B C 1
ATOM 4568 O O . LYS B 1 19 ? 55.469 2.496 -28.391 1 20.56 19 LYS B O 1
ATOM 4573 N N . SER B 1 20 ? 54.406 1.879 -30.094 1 20.64 20 SER B N 1
ATOM 4574 C CA . SER B 1 20 ? 53.031 2.178 -29.703 1 20.64 20 SER B CA 1
ATOM 4575 C C . SER B 1 20 ? 52.594 1.335 -28.5 1 20.64 20 SER B C 1
ATOM 4577 O O . SER B 1 20 ? 52.688 0.105 -28.547 1 20.64 20 SER B O 1
ATOM 4579 N N . ASP B 1 21 ? 52.906 1.734 -27.328 1 21.09 21 ASP B N 1
ATOM 4580 C CA . ASP B 1 21 ? 52.531 1.066 -26.078 1 21.09 21 ASP B CA 1
ATOM 4581 C C . ASP B 1 21 ? 51.062 0.584 -26.125 1 21.09 21 ASP B C 1
ATOM 4583 O O . ASP B 1 21 ? 50.156 1.373 -26.359 1 21.09 21 ASP B O 1
ATOM 4587 N N . GLU B 1 22 ? 50.906 -0.637 -26.531 1 22.27 22 GLU B N 1
ATOM 4588 C CA . GLU B 1 22 ? 49.625 -1.366 -26.547 1 22.27 22 GLU B CA 1
ATOM 4589 C C . GLU B 1 22 ? 48.844 -1.099 -25.281 1 22.27 22 GLU B C 1
ATOM 4591 O O . GLU B 1 22 ? 49.375 -1.149 -24.172 1 22.27 22 GLU B O 1
ATOM 4596 N N . GLY B 1 23 ? 47.875 -0.209 -25.375 1 20.48 23 GLY B N 1
ATOM 4597 C CA . GLY B 1 23 ? 46.906 0.203 -24.375 1 20.48 23 GLY B CA 1
ATOM 4598 C C . GLY B 1 23 ? 46.469 -0.933 -23.469 1 20.48 23 GLY B C 1
ATOM 4599 O O . GLY B 1 23 ? 46.062 -2 -23.938 1 20.48 23 GLY B O 1
ATOM 4600 N N . LYS B 1 24 ? 47.062 -1.106 -22.328 1 21.38 24 LYS B N 1
ATOM 4601 C CA . LYS B 1 24 ? 46.625 -1.971 -21.234 1 21.38 24 LYS B CA 1
ATOM 4602 C C . LYS B 1 24 ? 45.094 -1.923 -21.094 1 21.38 24 LYS B C 1
ATOM 4604 O O . LYS B 1 24 ? 44.531 -0.919 -20.641 1 21.38 24 LYS B O 1
ATOM 4609 N N . ALA B 1 25 ? 44.438 -2.396 -22.125 1 21.75 25 ALA B N 1
ATOM 4610 C CA . ALA B 1 25 ? 43.031 -2.6 -21.797 1 21.75 25 ALA B CA 1
ATOM 4611 C C . ALA B 1 25 ? 42.844 -3.094 -20.375 1 21.75 25 ALA B C 1
ATOM 4613 O O . ALA B 1 25 ? 43.406 -4.129 -19.984 1 21.75 25 ALA B O 1
ATOM 4614 N N . SER B 1 26 ? 42.938 -2.123 -19.484 1 23.03 26 SER B N 1
ATOM 4615 C CA . SER B 1 26 ? 42.562 -2.498 -18.125 1 23.03 26 SER B CA 1
ATOM 4616 C C . SER B 1 26 ? 41.5 -3.594 -18.125 1 23.03 26 SER B C 1
ATOM 4618 O O . SER B 1 26 ? 40.469 -3.471 -18.812 1 23.03 26 SER B O 1
ATOM 4620 N N . HIS B 1 27 ? 42 -4.816 -18.141 1 22.38 27 HIS B N 1
ATOM 4621 C CA . HIS B 1 27 ? 41.125 -5.91 -17.797 1 22.38 27 HIS B CA 1
ATOM 4622 C C . HIS B 1 27 ? 40.125 -5.484 -16.719 1 22.38 27 HIS B C 1
ATOM 4624 O O . HIS B 1 27 ? 40.5 -5.273 -15.57 1 22.38 27 HIS B O 1
ATOM 4630 N N . VAL B 1 28 ? 39.312 -4.555 -17.062 1 27.19 28 VAL B N 1
ATOM 4631 C CA . VAL B 1 28 ? 38.156 -4.383 -16.188 1 27.19 28 VAL B CA 1
ATOM 4632 C C . VAL B 1 28 ? 37.781 -5.723 -15.555 1 27.19 28 VAL B C 1
ATOM 4634 O O . VAL B 1 28 ? 37.594 -6.715 -16.266 1 27.19 28 VAL B O 1
ATOM 4637 N N . GLY B 1 29 ? 38.344 -5.941 -14.398 1 24.66 29 GLY B N 1
ATOM 4638 C CA . GLY B 1 29 ? 38.062 -7.098 -13.562 1 24.66 29 GLY B CA 1
ATOM 4639 C C . GLY B 1 29 ? 36.688 -7.691 -13.797 1 24.66 29 GLY B C 1
ATOM 4640 O O . GLY B 1 29 ? 35.719 -6.969 -14.109 1 24.66 29 GLY B O 1
ATOM 4641 N N . ASN B 1 30 ? 36.75 -8.875 -14.352 1 26.56 30 ASN B N 1
ATOM 4642 C CA . ASN B 1 30 ? 35.625 -9.797 -14.312 1 26.56 30 ASN B CA 1
ATOM 4643 C C . ASN B 1 30 ? 34.781 -9.602 -13.062 1 26.56 30 ASN B C 1
ATOM 4645 O O . ASN B 1 30 ? 35.219 -9.852 -11.945 1 26.56 30 ASN B O 1
ATOM 4649 N N . GLN B 1 31 ? 34.156 -8.562 -12.984 1 27.75 31 GLN B N 1
ATOM 4650 C CA . GLN B 1 31 ? 33.125 -8.594 -11.93 1 27.75 31 GLN B CA 1
ATOM 4651 C C . GLN B 1 31 ? 32.719 -10.031 -11.617 1 27.75 31 GLN B C 1
ATOM 4653 O O . GLN B 1 31 ? 32.344 -10.781 -12.516 1 27.75 31 GLN B O 1
ATOM 4658 N N . SER B 1 32 ? 33.438 -10.75 -10.766 1 28.81 32 SER B N 1
ATOM 4659 C CA . SER B 1 32 ? 33.094 -12.047 -10.195 1 28.81 32 SER B CA 1
ATOM 4660 C C . SER B 1 32 ? 31.609 -12.289 -10.211 1 28.81 32 SER B C 1
ATOM 4662 O O . SER B 1 32 ? 30.844 -11.531 -9.609 1 28.81 32 SER B O 1
ATOM 4664 N N . GLU B 1 33 ? 31.016 -12.625 -11.234 1 33.84 33 GLU B N 1
ATOM 4665 C CA . GLU B 1 33 ? 29.719 -13.227 -11.484 1 33.84 33 GLU B CA 1
ATOM 4666 C C . GLU B 1 33 ? 29.328 -14.188 -10.359 1 33.84 33 GLU B C 1
ATOM 4668 O O . GLU B 1 33 ? 29.547 -15.391 -10.461 1 33.84 33 GLU B O 1
ATOM 4673 N N . GLY B 1 34 ? 29.844 -14.109 -9.195 1 32.66 34 GLY B N 1
ATOM 4674 C CA . GLY B 1 34 ? 29.5 -14.953 -8.07 1 32.66 34 GLY B CA 1
ATOM 4675 C C . GLY B 1 34 ? 28.016 -15.32 -8.031 1 32.66 34 GLY B C 1
ATOM 4676 O O . GLY B 1 34 ? 27.266 -14.805 -7.207 1 32.66 34 GLY B O 1
ATOM 4677 N N . TRP B 1 35 ? 27.484 -15.43 -9.117 1 37.75 35 TRP B N 1
ATOM 4678 C CA . TRP B 1 35 ? 26.125 -15.961 -9.031 1 37.75 35 TRP B CA 1
ATOM 4679 C C . TRP B 1 35 ? 26.094 -17.266 -8.25 1 37.75 35 TRP B C 1
ATOM 4681 O O . TRP B 1 35 ? 26.766 -18.234 -8.617 1 37.75 35 TRP B O 1
ATOM 4691 N N . LYS B 1 36 ? 26 -17.328 -6.914 1 47.38 36 LYS B N 1
ATOM 4692 C CA . LYS B 1 36 ? 25.953 -18.453 -5.977 1 47.38 36 LYS B CA 1
ATOM 4693 C C . LYS B 1 36 ? 25.031 -19.547 -6.48 1 47.38 36 LYS B C 1
ATOM 4695 O O . LYS B 1 36 ? 23.906 -19.281 -6.91 1 47.38 36 LYS B O 1
ATOM 4700 N N . GLN B 1 37 ? 25.641 -20.594 -7.016 1 52.25 37 GLN B N 1
ATOM 4701 C CA . GLN B 1 37 ? 24.984 -21.844 -7.336 1 52.25 37 GLN B CA 1
ATOM 4702 C C . GLN B 1 37 ? 24.203 -22.375 -6.145 1 52.25 37 GLN B C 1
ATOM 4704 O O . GLN B 1 37 ? 24.719 -22.438 -5.027 1 52.25 37 GLN B O 1
ATOM 4709 N N . TYR B 1 38 ? 22.922 -22.391 -6.289 1 62.09 38 TYR B N 1
ATOM 4710 C CA . TYR B 1 38 ? 22.078 -22.953 -5.242 1 62.09 38 TYR B CA 1
ATOM 4711 C C . TYR B 1 38 ? 21.672 -24.391 -5.578 1 62.09 38 TYR B C 1
ATOM 4713 O O . TYR B 1 38 ? 20.594 -24.625 -6.125 1 62.09 38 TYR B O 1
ATOM 4721 N N . LYS B 1 39 ? 22.719 -25.297 -5.523 1 62.09 39 LYS B N 1
ATOM 4722 C CA . LYS B 1 39 ? 22.484 -26.734 -5.625 1 62.09 39 LYS B CA 1
ATOM 4723 C C . LYS B 1 39 ? 22.25 -27.359 -4.25 1 62.09 39 LYS B C 1
ATOM 4725 O O . LYS B 1 39 ? 23.188 -27.469 -3.449 1 62.09 39 LYS B O 1
ATOM 4730 N N . TYR B 1 40 ? 20.938 -27.562 -4.078 1 73.88 40 TYR B N 1
ATOM 4731 C CA . TYR B 1 40 ? 20.594 -28.031 -2.738 1 73.88 40 TYR B CA 1
ATOM 4732 C C . TYR B 1 40 ? 20.156 -29.5 -2.764 1 73.88 40 TYR B C 1
ATOM 4734 O O . TYR B 1 40 ? 19.953 -30.062 -3.836 1 73.88 40 TYR B O 1
ATOM 4742 N N . GLU B 1 41 ? 20.391 -30.125 -1.66 1 70.88 41 GLU B N 1
ATOM 4743 C CA . GLU B 1 41 ? 20 -31.516 -1.512 1 70.88 41 GLU B CA 1
ATOM 4744 C C . GLU B 1 41 ? 19.047 -31.703 -0.336 1 70.88 41 GLU B C 1
ATOM 4746 O O . GLU B 1 41 ? 19.125 -30.984 0.659 1 70.88 41 GLU B O 1
ATOM 4751 N N . PHE B 1 42 ? 18.062 -32.562 -0.566 1 72.69 42 PHE B N 1
ATOM 4752 C CA . PHE B 1 42 ? 17.188 -32.906 0.538 1 72.69 42 PHE B CA 1
ATOM 4753 C C . PHE B 1 42 ? 17.969 -33.562 1.677 1 72.69 42 PHE B C 1
ATOM 4755 O O . PHE B 1 42 ? 18.891 -34.344 1.439 1 72.69 42 PHE B O 1
ATOM 4762 N N . VAL B 1 43 ? 17.734 -33.094 2.879 1 61.25 43 VAL B N 1
ATOM 4763 C CA . VAL B 1 43 ? 18.422 -33.625 4.055 1 61.25 43 VAL B CA 1
ATOM 4764 C C . VAL B 1 43 ? 18.078 -35.094 4.246 1 61.25 43 VAL B C 1
ATOM 4766 O O . VAL B 1 43 ? 18.953 -35.938 4.512 1 61.25 43 VAL B O 1
ATOM 4769 N N . GLU B 1 44 ? 16.766 -35.406 4.367 1 55.78 44 GLU B N 1
ATOM 4770 C CA . GLU B 1 44 ? 16.344 -36.812 4.527 1 55.78 44 GLU B CA 1
ATOM 4771 C C . GLU B 1 44 ? 15.711 -37.344 3.252 1 55.78 44 GLU B C 1
ATOM 4773 O O . GLU B 1 44 ? 15.055 -36.594 2.52 1 55.78 44 GLU B O 1
ATOM 4778 N N . CYS B 1 45 ? 16.297 -38.469 2.857 1 47.34 45 CYS B N 1
ATOM 4779 C CA . CYS B 1 45 ? 15.75 -39.156 1.692 1 47.34 45 CYS B CA 1
ATOM 4780 C C . CYS B 1 45 ? 14.227 -39.25 1.761 1 47.34 45 CYS B C 1
ATOM 4782 O O . CYS B 1 45 ? 13.672 -40 2.543 1 47.34 45 CYS B O 1
ATOM 4784 N N . LEU B 1 46 ? 13.641 -38.188 1.69 1 50.75 46 LEU B N 1
ATOM 4785 C CA . LEU B 1 46 ? 12.188 -38.094 1.809 1 50.75 46 LEU B CA 1
ATOM 4786 C C . LEU B 1 46 ? 11.508 -39.156 0.932 1 50.75 46 LEU B C 1
ATOM 4788 O O . LEU B 1 46 ? 10.32 -39.438 1.108 1 50.75 46 LEU B O 1
ATOM 4792 N N . LEU B 1 47 ? 12.094 -39.469 -0.201 1 55.47 47 LEU B N 1
ATOM 4793 C CA . LEU B 1 47 ? 11.344 -40.312 -1.136 1 55.47 47 LEU B CA 1
ATOM 4794 C C . LEU B 1 47 ? 11.906 -41.719 -1.162 1 55.47 47 LEU B C 1
ATOM 4796 O O . LEU B 1 47 ? 13.125 -41.906 -1.203 1 55.47 47 LEU B O 1
ATOM 4800 N N . ASN B 1 48 ? 11.094 -42.594 -0.538 1 48.28 48 ASN B N 1
ATOM 4801 C CA . ASN B 1 48 ? 11.445 -44 -0.707 1 48.28 48 ASN B CA 1
ATOM 4802 C C . ASN B 1 48 ? 11.93 -44.281 -2.125 1 48.28 48 ASN B C 1
ATOM 4804 O O . ASN B 1 48 ? 11.391 -43.719 -3.092 1 48.28 48 ASN B O 1
ATOM 4808 N N . LYS B 1 49 ? 13.109 -44.906 -2.297 1 51.22 49 LYS B N 1
ATOM 4809 C CA . LYS B 1 49 ? 13.797 -45.25 -3.533 1 51.22 49 LYS B CA 1
ATOM 4810 C C . LYS B 1 49 ? 12.805 -45.719 -4.594 1 51.22 49 LYS B C 1
ATOM 4812 O O . LYS B 1 49 ? 13.031 -45.531 -5.789 1 51.22 49 LYS B O 1
ATOM 4817 N N . SER B 1 50 ? 11.703 -46.312 -4.109 1 48.09 50 SER B N 1
ATOM 4818 C CA . SER B 1 50 ? 10.828 -47 -5.047 1 48.09 50 SER B CA 1
ATOM 4819 C C . SER B 1 50 ? 9.742 -46.094 -5.582 1 48.09 50 SER B C 1
ATOM 4821 O O . SER B 1 50 ? 9.023 -46.438 -6.52 1 48.09 50 SER B O 1
ATOM 4823 N N . ASN B 1 51 ? 9.695 -44.875 -5.066 1 56.66 51 ASN B N 1
ATOM 4824 C CA . ASN B 1 51 ? 8.523 -44.062 -5.43 1 56.66 51 ASN B CA 1
ATOM 4825 C C . ASN B 1 51 ? 8.727 -43.344 -6.766 1 56.66 51 ASN B C 1
ATOM 4827 O O . ASN B 1 51 ? 9.766 -42.719 -6.992 1 56.66 51 ASN B O 1
ATOM 4831 N N . GLU B 1 52 ? 7.898 -43.719 -7.727 1 67.56 52 GLU B N 1
ATOM 4832 C CA . GLU B 1 52 ? 7.922 -43.094 -9.039 1 67.56 52 GLU B CA 1
ATOM 4833 C C . GLU B 1 52 ? 7.703 -41.562 -8.914 1 67.56 52 GLU B C 1
ATOM 4835 O O . GLU B 1 52 ? 6.699 -41.125 -8.344 1 67.56 52 GLU B O 1
ATOM 4840 N N . LEU B 1 53 ? 8.75 -40.844 -9.172 1 76.19 53 LEU B N 1
ATOM 4841 C CA . LEU B 1 53 ? 8.688 -39.406 -9.125 1 76.19 53 LEU B CA 1
ATOM 4842 C C . LEU B 1 53 ? 7.926 -38.844 -10.32 1 76.19 53 LEU B C 1
ATOM 4844 O O . LEU B 1 53 ? 7.914 -39.469 -11.391 1 76.19 53 LEU B O 1
ATOM 4848 N N . ASN B 1 54 ? 7.227 -37.812 -9.977 1 83.12 54 ASN B N 1
ATOM 4849 C CA . ASN B 1 54 ? 6.648 -37.062 -11.102 1 83.12 54 ASN B CA 1
ATOM 4850 C C . ASN B 1 54 ? 7.734 -36.5 -12 1 83.12 54 ASN B C 1
ATOM 4852 O O . ASN B 1 54 ? 8.898 -36.406 -11.609 1 83.12 54 ASN B O 1
ATOM 4856 N N . THR B 1 55 ? 7.289 -36.188 -13.164 1 89.44 55 THR B N 1
ATOM 4857 C CA . THR B 1 55 ? 8.312 -35.781 -14.117 1 89.44 55 THR B CA 1
ATOM 4858 C C . THR B 1 55 ? 8.258 -34.281 -14.359 1 89.44 55 THR B C 1
ATOM 4860 O O . THR B 1 55 ? 9.273 -33.656 -14.703 1 89.44 55 THR B O 1
ATOM 4863 N N . CYS B 1 56 ? 7.062 -33.688 -14.258 1 95.31 56 CYS B N 1
ATOM 4864 C CA . CYS B 1 56 ? 7.023 -32.25 -14.461 1 95.31 56 CYS B CA 1
ATOM 4865 C C . CYS B 1 56 ? 5.762 -31.641 -13.859 1 95.31 56 CYS B C 1
ATOM 4867 O O . CYS B 1 56 ? 4.805 -32.375 -13.562 1 95.31 56 CYS B O 1
ATOM 4869 N N . ALA B 1 57 ? 5.766 -30.344 -13.633 1 97.81 57 ALA B N 1
ATOM 4870 C CA . ALA B 1 57 ? 4.648 -29.562 -13.102 1 97.81 57 ALA B CA 1
ATOM 4871 C C . ALA B 1 57 ? 4.719 -28.109 -13.555 1 97.81 57 ALA B C 1
ATOM 4873 O O . ALA B 1 57 ? 5.809 -27.578 -13.773 1 97.81 57 ALA B O 1
ATOM 4874 N N . LEU B 1 58 ? 3.531 -27.531 -13.711 1 97.88 58 LEU B N 1
ATOM 4875 C CA . LEU B 1 58 ? 3.424 -26.125 -14.109 1 97.88 58 LEU B CA 1
ATOM 4876 C C . LEU B 1 58 ? 2.621 -25.328 -13.086 1 97.88 58 LEU B C 1
ATOM 4878 O O . LEU B 1 58 ? 1.604 -25.812 -12.586 1 97.88 58 LEU B O 1
ATOM 4882 N N . ASP B 1 59 ? 3.123 -24.234 -12.711 1 96.31 59 ASP B N 1
ATOM 4883 C CA . ASP B 1 59 ? 2.375 -23.188 -12.023 1 96.31 59 ASP B CA 1
ATOM 4884 C C . ASP B 1 59 ? 2.076 -22.031 -12.969 1 96.31 59 ASP B C 1
ATOM 4886 O O . ASP B 1 59 ? 2.953 -21.203 -13.242 1 96.31 59 ASP B O 1
ATOM 4890 N N . ILE B 1 60 ? 0.827 -21.953 -13.383 1 94.38 60 ILE B N 1
ATOM 4891 C CA . ILE B 1 60 ? 0.432 -20.969 -14.383 1 94.38 60 ILE B CA 1
ATOM 4892 C C . ILE B 1 60 ? -0.247 -19.781 -13.711 1 94.38 60 ILE B C 1
ATOM 4894 O O . ILE B 1 60 ? -1.46 -19.797 -13.492 1 94.38 60 ILE B O 1
ATOM 4898 N N . GLY B 1 61 ? 0.465 -18.719 -13.547 1 87.88 61 GLY B N 1
ATOM 4899 C CA . GLY B 1 61 ? -0.041 -17.531 -12.891 1 87.88 61 GLY B CA 1
ATOM 4900 C C . GLY B 1 61 ? -0.615 -16.516 -13.859 1 87.88 61 GLY B C 1
ATOM 4901 O O . GLY B 1 61 ? -0.958 -16.859 -14.992 1 87.88 61 GLY B O 1
ATOM 4902 N N . GLY B 1 62 ? -0.827 -15.32 -13.383 1 79.31 62 GLY B N 1
ATOM 4903 C CA . GLY B 1 62 ? -1.376 -14.258 -14.211 1 79.31 62 GLY B CA 1
ATOM 4904 C C . GLY B 1 62 ? -0.357 -13.648 -15.156 1 79.31 62 GLY B C 1
ATOM 4905 O O . GLY B 1 62 ? -0.713 -13.156 -16.219 1 79.31 62 GLY B O 1
ATOM 4906 N N . THR B 1 63 ? 0.903 -13.688 -14.703 1 80.81 63 THR B N 1
ATOM 4907 C CA . THR B 1 63 ? 1.91 -13.008 -15.516 1 80.81 63 THR B CA 1
ATOM 4908 C C . THR B 1 63 ? 3.002 -13.984 -15.945 1 80.81 63 THR B C 1
ATOM 4910 O O . THR B 1 63 ? 3.662 -13.781 -16.969 1 80.81 63 THR B O 1
ATOM 4913 N N . LEU B 1 64 ? 3.186 -15.023 -15.195 1 86.62 64 LEU B N 1
ATOM 4914 C CA . LEU B 1 64 ? 4.273 -15.961 -15.469 1 86.62 64 LEU B CA 1
ATOM 4915 C C . LEU B 1 64 ? 3.789 -17.406 -15.383 1 86.62 64 LEU B C 1
ATOM 4917 O O . LEU B 1 64 ? 2.809 -17.688 -14.695 1 86.62 64 LEU B O 1
ATOM 4921 N N . ILE B 1 65 ? 4.535 -18.219 -16.094 1 93.44 65 ILE B N 1
ATOM 4922 C CA . ILE B 1 65 ? 4.402 -19.672 -16 1 93.44 65 ILE B CA 1
ATOM 4923 C C . ILE B 1 65 ? 5.676 -20.266 -15.414 1 93.44 65 ILE B C 1
ATOM 4925 O O . ILE B 1 65 ? 6.766 -20.094 -15.969 1 93.44 65 ILE B O 1
ATOM 4929 N N . LYS B 1 66 ? 5.57 -20.938 -14.312 1 94.69 66 LYS B N 1
ATOM 4930 C CA . LYS B 1 66 ? 6.723 -21.578 -13.695 1 94.69 66 LYS B CA 1
ATOM 4931 C C . LYS B 1 66 ? 6.703 -23.094 -13.945 1 94.69 66 LYS B C 1
ATOM 4933 O O . LYS B 1 66 ? 5.652 -23.719 -13.852 1 94.69 66 LYS B O 1
ATOM 4938 N N . VAL B 1 67 ? 7.867 -23.578 -14.273 1 96.19 67 VAL B N 1
ATOM 4939 C CA . VAL B 1 67 ? 8 -24.984 -14.633 1 96.19 67 VAL B CA 1
ATOM 4940 C C . VAL B 1 67 ? 8.969 -25.688 -13.68 1 96.19 67 VAL B C 1
ATOM 4942 O O . VAL B 1 67 ? 10.031 -25.141 -13.359 1 96.19 67 VAL B O 1
ATOM 4945 N N . ALA B 1 68 ? 8.602 -26.766 -13.141 1 96 68 ALA B N 1
ATOM 4946 C CA . ALA B 1 68 ? 9.477 -27.703 -12.43 1 96 68 ALA B CA 1
ATOM 4947 C C . ALA B 1 68 ? 9.562 -29.031 -13.156 1 96 68 ALA B C 1
ATOM 4949 O O . ALA B 1 68 ? 8.547 -29.594 -13.57 1 96 68 ALA B O 1
ATOM 4950 N N . TYR B 1 69 ? 10.758 -29.531 -13.352 1 95.56 69 TYR B N 1
ATOM 4951 C CA . TYR B 1 69 ? 10.883 -30.781 -14.094 1 95.56 69 TYR B CA 1
ATOM 4952 C C . TYR B 1 69 ? 12.047 -31.609 -13.562 1 95.56 69 TYR B C 1
ATOM 4954 O O . TYR B 1 69 ? 13.023 -31.062 -13.031 1 95.56 69 TYR B O 1
ATOM 4962 N N . LEU B 1 70 ? 11.914 -32.906 -13.68 1 93.88 70 LEU B N 1
ATOM 4963 C CA . LEU B 1 70 ? 12.93 -33.875 -13.273 1 93.88 70 LEU B CA 1
ATOM 4964 C C . LEU B 1 70 ? 13.859 -34.219 -14.438 1 93.88 70 LEU B C 1
ATOM 4966 O O . LEU B 1 70 ? 13.391 -34.531 -15.531 1 93.88 70 LEU B O 1
ATOM 4970 N N . SER B 1 71 ? 15.117 -34.062 -14.227 1 92.56 71 SER B N 1
ATOM 4971 C CA . SER B 1 71 ? 16.094 -34.406 -15.266 1 92.56 71 SER B CA 1
ATOM 4972 C C . SER B 1 71 ? 17.469 -34.656 -14.672 1 92.56 71 SER B C 1
ATOM 4974 O O . SER B 1 71 ? 17.703 -34.375 -13.492 1 92.56 71 SER B O 1
ATOM 4976 N N . ASP B 1 72 ? 18.344 -35.219 -15.469 1 91.38 72 ASP B N 1
ATOM 4977 C CA . ASP B 1 72 ? 19.719 -35.438 -15.039 1 91.38 72 ASP B CA 1
ATOM 4978 C C . ASP B 1 72 ? 20.609 -34.281 -15.367 1 91.38 72 ASP B C 1
ATOM 4980 O O . ASP B 1 72 ? 21.75 -34.188 -14.875 1 91.38 72 ASP B O 1
ATOM 4984 N N . HIS B 1 73 ? 20.109 -33.406 -16.156 1 90.75 73 HIS B N 1
ATOM 4985 C CA . HIS B 1 73 ? 20.859 -32.188 -16.5 1 90.75 73 HIS B CA 1
ATOM 4986 C C . HIS B 1 73 ? 19.938 -31.016 -16.719 1 90.75 73 HIS B C 1
ATOM 4988 O O . HIS B 1 73 ? 18.734 -31.188 -16.969 1 90.75 73 HIS B O 1
ATOM 4994 N N . TYR B 1 74 ? 20.516 -29.844 -16.562 1 90.81 74 TYR B N 1
ATOM 4995 C CA . TYR B 1 74 ? 19.766 -28.625 -16.828 1 90.81 74 TYR B CA 1
ATOM 4996 C C . TYR B 1 74 ? 19.5 -28.469 -18.312 1 90.81 74 TYR B C 1
ATOM 4998 O O . TYR B 1 74 ? 20.391 -28.656 -19.141 1 90.81 74 TYR B O 1
ATOM 5006 N N . ILE B 1 75 ? 18.266 -28.188 -18.672 1 91.12 75 ILE B N 1
ATOM 5007 C CA . ILE B 1 75 ? 17.891 -28 -20.078 1 91.12 75 ILE B CA 1
ATOM 5008 C C . ILE B 1 75 ? 17.781 -26.5 -20.375 1 91.12 75 ILE B C 1
ATOM 5010 O O . ILE B 1 75 ? 16.938 -25.812 -19.812 1 91.12 75 ILE B O 1
ATOM 5014 N N . SER B 1 76 ? 18.578 -25.938 -21.219 1 85.06 76 SER B N 1
ATOM 5015 C CA . SER B 1 76 ? 18.594 -24.531 -21.562 1 85.06 76 SER B CA 1
ATOM 5016 C C . SER B 1 76 ? 17.516 -24.188 -22.594 1 85.06 76 SER B C 1
ATOM 5018 O O . SER B 1 76 ? 17.25 -24.984 -23.5 1 85.06 76 SER B O 1
ATOM 5020 N N . ASP B 1 77 ? 16.781 -23.125 -22.219 1 76 77 ASP B N 1
ATOM 5021 C CA . ASP B 1 77 ? 15.828 -22.594 -23.203 1 76 77 ASP B CA 1
ATOM 5022 C C . ASP B 1 77 ? 16.547 -21.812 -24.297 1 76 77 ASP B C 1
ATOM 5024 O O . ASP B 1 77 ? 17.297 -20.875 -24.016 1 76 77 ASP B O 1
ATOM 5028 N N . GLU B 1 78 ? 16.797 -22.297 -25.438 1 67.38 78 GLU B N 1
ATOM 5029 C CA . GLU B 1 78 ? 17.594 -21.75 -26.531 1 67.38 78 GLU B CA 1
ATOM 5030 C C . GLU B 1 78 ? 17.016 -20.422 -27.016 1 67.38 78 GLU B C 1
ATOM 5032 O O . GLU B 1 78 ? 17.578 -19.781 -27.922 1 67.38 78 GLU B O 1
ATOM 5037 N N . ARG B 1 79 ? 16.078 -19.922 -26.438 1 65.69 79 ARG B N 1
ATOM 5038 C CA . ARG B 1 79 ? 15.531 -18.656 -26.922 1 65.69 79 ARG B CA 1
ATOM 5039 C C . ARG B 1 79 ? 16.359 -17.469 -26.438 1 65.69 79 ARG B C 1
ATOM 5041 O O . ARG B 1 79 ? 16.859 -17.484 -25.297 1 65.69 79 ARG B O 1
ATOM 5048 N N . PRO B 1 80 ? 16.703 -16.469 -27.391 1 56.41 80 PRO B N 1
ATOM 5049 C CA . PRO B 1 80 ? 17.484 -15.281 -27.047 1 56.41 80 PRO B CA 1
ATOM 5050 C C . PRO B 1 80 ? 16.859 -14.461 -25.922 1 56.41 80 PRO B C 1
ATOM 5052 O O . PRO B 1 80 ? 15.633 -14.336 -25.859 1 56.41 80 PRO B O 1
ATOM 5055 N N . GLY B 1 81 ? 17.734 -13.914 -24.969 1 51.41 81 GLY B N 1
ATOM 5056 C CA . GLY B 1 81 ? 17.297 -12.938 -23.984 1 51.41 81 GLY B CA 1
ATOM 5057 C C . GLY B 1 81 ? 16.734 -13.562 -22.719 1 51.41 81 GLY B C 1
ATOM 5058 O O . GLY B 1 81 ? 16.25 -12.859 -21.828 1 51.41 81 GLY B O 1
ATOM 5059 N N . THR B 1 82 ? 16.797 -14.891 -22.875 1 53.78 82 THR B N 1
ATOM 5060 C CA . THR B 1 82 ? 16.125 -15.523 -21.75 1 53.78 82 THR B CA 1
ATOM 5061 C C . THR B 1 82 ? 17.125 -16 -20.719 1 53.78 82 THR B C 1
ATOM 5063 O O . THR B 1 82 ? 16.891 -16.984 -20 1 53.78 82 THR B O 1
ATOM 5066 N N . ARG B 1 83 ? 18.312 -15.43 -20.781 1 50.62 83 ARG B N 1
ATOM 5067 C CA . ARG B 1 83 ? 19.203 -15.859 -19.719 1 50.62 83 ARG B CA 1
ATOM 5068 C C . ARG B 1 83 ? 18.578 -15.625 -18.344 1 50.62 83 ARG B C 1
ATOM 5070 O O . ARG B 1 83 ? 18.438 -14.484 -17.906 1 50.62 83 ARG B O 1
ATOM 5077 N N . LYS B 1 84 ? 17.859 -16.781 -17.984 1 63.12 84 LYS B N 1
ATOM 5078 C CA . LYS B 1 84 ? 17.234 -16.766 -16.672 1 63.12 84 LYS B CA 1
ATOM 5079 C C . LYS B 1 84 ? 18.156 -17.375 -15.617 1 63.12 84 LYS B C 1
ATOM 5081 O O . LYS B 1 84 ? 19 -18.234 -15.945 1 63.12 84 LYS B O 1
ATOM 5086 N N . ASN B 1 85 ? 18.469 -16.734 -14.523 1 67.62 85 ASN B N 1
ATOM 5087 C CA . ASN B 1 85 ? 19.344 -17.203 -13.438 1 67.62 85 ASN B CA 1
ATOM 5088 C C . ASN B 1 85 ? 18.797 -18.469 -12.797 1 67.62 85 ASN B C 1
ATOM 5090 O O . ASN B 1 85 ? 19.031 -18.719 -11.617 1 67.62 85 ASN B O 1
ATOM 5094 N N . THR B 1 86 ? 18.156 -19.344 -13.742 1 80.81 86 THR B N 1
ATOM 5095 C CA . THR B 1 86 ? 17.562 -20.531 -13.148 1 80.81 86 THR B CA 1
ATOM 5096 C C . THR B 1 86 ? 18.516 -21.703 -13.203 1 80.81 86 THR B C 1
ATOM 5098 O O . THR B 1 86 ? 18.312 -22.719 -12.531 1 80.81 86 THR B O 1
ATOM 5101 N N . GLU B 1 87 ? 19.641 -21.609 -13.984 1 79.12 87 GLU B N 1
ATOM 5102 C CA . GLU B 1 87 ? 20.594 -22.688 -14.125 1 79.12 87 GLU B CA 1
ATOM 5103 C C . GLU B 1 87 ? 21.266 -23 -12.789 1 79.12 87 GLU B C 1
ATOM 5105 O O . GLU B 1 87 ? 21.766 -24.109 -12.578 1 79.12 87 GLU B O 1
ATOM 5110 N N . PHE B 1 88 ? 21.141 -22.031 -11.945 1 78.38 88 PHE B N 1
ATOM 5111 C CA . PHE B 1 88 ? 21.828 -22.188 -10.664 1 78.38 88 PHE B CA 1
ATOM 5112 C C . PHE B 1 88 ? 20.859 -22.703 -9.602 1 78.38 88 PHE B C 1
ATOM 5114 O O . PHE B 1 88 ? 21.25 -22.938 -8.453 1 78.38 88 PHE B O 1
ATOM 5121 N N . LEU B 1 89 ? 19.688 -22.953 -10.031 1 85.06 89 LEU B N 1
ATOM 5122 C CA . LEU B 1 89 ? 18.688 -23.422 -9.086 1 85.06 89 LEU B CA 1
ATOM 5123 C C . LEU B 1 89 ? 18.328 -24.875 -9.344 1 85.06 89 LEU B C 1
ATOM 5125 O O . LEU B 1 89 ? 17.656 -25.203 -10.328 1 85.06 89 LEU B O 1
ATOM 5129 N N . SER B 1 90 ? 18.859 -25.812 -8.57 1 88.88 90 SER B N 1
ATOM 5130 C CA . SER B 1 90 ? 18.516 -27.234 -8.672 1 88.88 90 SER B CA 1
ATOM 5131 C C . SER B 1 90 ? 18.469 -27.891 -7.293 1 88.88 90 SER B C 1
ATOM 5133 O O . SER B 1 90 ? 19.109 -27.422 -6.352 1 88.88 90 SER B O 1
ATOM 5135 N N . ILE B 1 91 ? 17.578 -28.859 -7.211 1 88.12 91 ILE B N 1
ATOM 5136 C CA . ILE B 1 91 ? 17.484 -29.656 -5.996 1 88.12 91 ILE B CA 1
ATOM 5137 C C . ILE B 1 91 ? 17.766 -31.125 -6.328 1 88.12 91 ILE B C 1
ATOM 5139 O O . ILE B 1 91 ? 17.031 -31.75 -7.09 1 88.12 91 ILE B O 1
ATOM 5143 N N . LYS B 1 92 ? 18.781 -31.656 -5.762 1 88.19 92 LYS B N 1
ATOM 5144 C CA . LYS B 1 92 ? 19.094 -33.062 -5.965 1 88.19 92 LYS B CA 1
ATOM 5145 C C . LYS B 1 92 ? 18.141 -33.969 -5.18 1 88.19 92 LYS B C 1
ATOM 5147 O O . LYS B 1 92 ? 18.062 -33.875 -3.953 1 88.19 92 LYS B O 1
ATOM 5152 N N . ILE B 1 93 ? 17.406 -34.719 -5.875 1 85.44 93 ILE B N 1
ATOM 5153 C CA . ILE B 1 93 ? 16.469 -35.625 -5.234 1 85.44 93 ILE B CA 1
ATOM 5154 C C . ILE B 1 93 ? 17.172 -36.969 -4.973 1 85.44 93 ILE B C 1
ATOM 5156 O O . ILE B 1 93 ? 17.172 -37.469 -3.844 1 85.44 93 ILE B O 1
ATOM 5160 N N . ARG B 1 94 ? 17.781 -37.562 -5.992 1 82.5 94 ARG B N 1
ATOM 5161 C CA . ARG B 1 94 ? 18.594 -38.781 -5.945 1 82.5 94 ARG B CA 1
ATOM 5162 C C . ARG B 1 94 ? 19.641 -38.781 -7.066 1 82.5 94 ARG B C 1
ATOM 5164 O O . ARG B 1 94 ? 19.719 -37.844 -7.848 1 82.5 94 ARG B O 1
ATOM 5171 N N . GLU B 1 95 ? 20.469 -39.812 -6.988 1 80.94 95 GLU B N 1
ATOM 5172 C CA . GLU B 1 95 ? 21.531 -39.844 -7.98 1 80.94 95 GLU B CA 1
ATOM 5173 C C . GLU B 1 95 ? 20.969 -39.812 -9.398 1 80.94 95 GLU B C 1
ATOM 5175 O O . GLU B 1 95 ? 20.109 -40.625 -9.75 1 80.94 95 GLU B O 1
ATOM 5180 N N . GLY B 1 96 ? 21.344 -38.875 -10.078 1 82.38 96 GLY B N 1
ATOM 5181 C CA . GLY B 1 96 ? 20.953 -38.75 -11.477 1 82.38 96 GLY B CA 1
ATOM 5182 C C . GLY B 1 96 ? 19.594 -38.125 -11.664 1 82.38 96 GLY B C 1
ATOM 5183 O O . GLY B 1 96 ? 19.109 -38 -12.789 1 82.38 96 GLY B O 1
ATOM 5184 N N . GLN B 1 97 ? 18.969 -37.812 -10.555 1 87.81 97 GLN B N 1
ATOM 5185 C CA . GLN B 1 97 ? 17.641 -37.188 -10.633 1 87.81 97 GLN B CA 1
ATOM 5186 C C . GLN B 1 97 ? 17.609 -35.875 -9.875 1 87.81 97 GLN B C 1
ATOM 5188 O O . GLN B 1 97 ? 17.594 -35.844 -8.641 1 87.81 97 GLN B O 1
ATOM 5193 N N . ASN B 1 98 ? 17.562 -34.812 -10.617 1 91.19 98 ASN B N 1
ATOM 5194 C CA . ASN B 1 98 ? 17.531 -33.469 -10.062 1 91.19 98 ASN B CA 1
ATOM 5195 C C . ASN B 1 98 ? 16.25 -32.75 -10.469 1 91.19 98 ASN B C 1
ATOM 5197 O O . ASN B 1 98 ? 15.75 -32.938 -11.578 1 91.19 98 ASN B O 1
ATOM 5201 N N . LEU B 1 99 ? 15.75 -32 -9.539 1 93 99 LEU B N 1
ATOM 5202 C CA . LEU B 1 99 ? 14.641 -31.109 -9.844 1 93 99 LEU B CA 1
ATOM 5203 C C . LEU B 1 99 ? 15.156 -29.766 -10.328 1 93 99 LEU B C 1
ATOM 5205 O O . LEU B 1 99 ? 15.898 -29.094 -9.617 1 93 99 LEU B O 1
ATOM 5209 N N . TYR B 1 100 ? 14.828 -29.469 -11.547 1 92.94 100 TYR B N 1
ATOM 5210 C CA . TYR B 1 100 ? 15.18 -28.172 -12.133 1 92.94 100 TYR B CA 1
ATOM 5211 C C . TYR B 1 100 ? 13.953 -27.297 -12.281 1 92.94 100 TYR B C 1
ATOM 5213 O O . TYR B 1 100 ? 12.82 -27.766 -12.227 1 92.94 100 TYR B O 1
ATOM 5221 N N . VAL B 1 101 ? 14.211 -25.969 -12.383 1 93.06 101 VAL B N 1
ATOM 5222 C CA . VAL B 1 101 ? 13.109 -25.016 -12.508 1 93.06 101 VAL B CA 1
ATOM 5223 C C . VAL B 1 101 ? 13.391 -24.047 -13.656 1 93.06 101 VAL B C 1
ATOM 5225 O O . VAL B 1 101 ? 14.547 -23.797 -14.008 1 93.06 101 VAL B O 1
ATOM 5228 N N . HIS B 1 102 ? 12.344 -23.594 -14.258 1 92.06 102 HIS B N 1
ATOM 5229 C CA . HIS B 1 102 ? 12.359 -22.609 -15.336 1 92.06 102 HIS B CA 1
ATOM 5230 C C . HIS B 1 102 ? 11.07 -21.781 -15.352 1 92.06 102 HIS B C 1
ATOM 5232 O O . HIS B 1 102 ? 10.133 -22.078 -14.609 1 92.06 102 HIS B O 1
ATOM 5238 N N . PHE B 1 103 ? 11.07 -20.656 -16.094 1 91.44 103 PHE B N 1
ATOM 5239 C CA . PHE B 1 103 ? 9.828 -19.891 -16.156 1 91.44 103 PHE B CA 1
ATOM 5240 C C . PHE B 1 103 ? 9.648 -19.266 -17.531 1 91.44 103 PHE B C 1
ATOM 5242 O O . PHE B 1 103 ? 10.617 -19.094 -18.266 1 91.44 103 PHE B O 1
ATOM 5249 N N . PHE B 1 104 ? 8.398 -18.984 -17.922 1 90.81 104 PHE B N 1
ATOM 5250 C CA . PHE B 1 104 ? 7.941 -18.344 -19.156 1 90.81 104 PHE B CA 1
ATOM 5251 C C . PHE B 1 104 ? 6.949 -17.234 -18.859 1 90.81 104 PHE B C 1
ATOM 5253 O O . PHE B 1 104 ? 6.375 -17.188 -17.766 1 90.81 104 PHE B O 1
ATOM 5260 N N . ASN B 1 105 ? 6.781 -16.312 -19.766 1 84.88 105 ASN B N 1
ATOM 5261 C CA . ASN B 1 105 ? 5.695 -15.344 -19.656 1 84.88 105 ASN B CA 1
ATOM 5262 C C . ASN B 1 105 ? 4.34 -15.984 -19.953 1 84.88 105 ASN B C 1
ATOM 5264 O O . ASN B 1 105 ? 4.266 -17.016 -20.625 1 84.88 105 ASN B O 1
ATOM 5268 N N . ILE B 1 106 ? 3.328 -15.359 -19.469 1 84.88 106 ILE B N 1
ATOM 5269 C CA . ILE B 1 106 ? 1.994 -15.938 -19.594 1 84.88 106 ILE B CA 1
ATOM 5270 C C . ILE B 1 106 ? 1.607 -16.047 -21.062 1 84.88 106 ILE B C 1
ATOM 5272 O O . ILE B 1 106 ? 0.861 -16.953 -21.453 1 84.88 106 ILE B O 1
ATOM 5276 N N . ASN B 1 107 ? 2.131 -15.242 -21.875 1 85.56 107 ASN B N 1
ATOM 5277 C CA . ASN B 1 107 ? 1.821 -15.281 -23.297 1 85.56 107 ASN B CA 1
ATOM 5278 C C . ASN B 1 107 ? 2.662 -16.328 -24.031 1 85.56 107 ASN B C 1
ATOM 5280 O O . ASN B 1 107 ? 2.51 -16.531 -25.234 1 85.56 107 ASN B O 1
ATOM 5284 N N . GLU B 1 108 ? 3.432 -17.047 -23.297 1 92.5 108 GLU B N 1
ATOM 5285 C CA . GLU B 1 108 ? 4.312 -18.062 -23.875 1 92.5 108 GLU B CA 1
ATOM 5286 C C . GLU B 1 108 ? 3.902 -19.469 -23.453 1 92.5 108 GLU B C 1
ATOM 5288 O O . GLU B 1 108 ? 4.758 -20.312 -23.219 1 92.5 108 GLU B O 1
ATOM 5293 N N . LEU B 1 109 ? 2.715 -19.656 -23.297 1 94.31 109 LEU B N 1
ATOM 5294 C CA . LEU B 1 109 ? 2.238 -20.969 -22.875 1 94.31 109 LEU B CA 1
ATOM 5295 C C . LEU B 1 109 ? 2.615 -22.047 -23.906 1 94.31 109 LEU B C 1
ATOM 5297 O O . LEU B 1 109 ? 3.051 -23.141 -23.531 1 94.31 109 LEU B O 1
ATOM 5301 N N . ASN B 1 110 ? 2.48 -21.734 -25.172 1 95.38 110 ASN B N 1
ATOM 5302 C CA . ASN B 1 110 ? 2.852 -22.672 -26.219 1 95.38 110 ASN B CA 1
ATOM 5303 C C . ASN B 1 110 ? 4.34 -23.016 -26.172 1 95.38 110 ASN B C 1
ATOM 5305 O O . ASN B 1 110 ? 4.73 -24.156 -26.406 1 95.38 110 ASN B O 1
ATOM 5309 N N . GLU B 1 111 ? 5.098 -22.031 -25.891 1 94.5 111 GLU B N 1
ATOM 5310 C CA . GLU B 1 111 ? 6.539 -22.234 -25.781 1 94.5 111 GLU B CA 1
ATOM 5311 C C . GLU B 1 111 ? 6.875 -23.141 -24.594 1 94.5 111 GLU B C 1
ATOM 5313 O O . GLU B 1 111 ? 7.758 -23.984 -24.688 1 94.5 111 GLU B O 1
ATOM 5318 N N . ALA B 1 112 ? 6.211 -22.922 -23.547 1 95.5 112 ALA B N 1
ATOM 5319 C CA . ALA B 1 112 ? 6.414 -23.734 -22.359 1 95.5 112 ALA B CA 1
ATOM 5320 C C . ALA B 1 112 ? 6.07 -25.203 -22.641 1 95.5 112 ALA B C 1
ATOM 5322 O O . ALA B 1 112 ? 6.816 -26.109 -22.266 1 95.5 112 ALA B O 1
ATOM 5323 N N . LEU B 1 113 ? 4.941 -25.391 -23.344 1 96.5 113 LEU B N 1
ATOM 5324 C CA . LEU B 1 113 ? 4.508 -26.75 -23.672 1 96.5 113 LEU B CA 1
ATOM 5325 C C . LEU B 1 113 ? 5.461 -27.406 -24.672 1 96.5 113 LEU B C 1
ATOM 5327 O O . LEU B 1 113 ? 5.758 -28.594 -24.562 1 96.5 113 LEU B O 1
ATOM 5331 N N . THR B 1 114 ? 5.91 -26.672 -25.625 1 94.19 114 THR B N 1
ATOM 5332 C CA . THR B 1 114 ? 6.895 -27.156 -26.594 1 94.19 114 THR B CA 1
ATOM 5333 C C . THR B 1 114 ? 8.18 -27.578 -25.875 1 94.19 114 THR B C 1
ATOM 5335 O O . THR B 1 114 ? 8.766 -28.609 -26.203 1 94.19 114 THR B O 1
ATOM 5338 N N . PHE B 1 115 ? 8.609 -26.75 -24.953 1 94.38 115 PHE B N 1
ATOM 5339 C CA . PHE B 1 115 ? 9.797 -27.047 -24.141 1 94.38 115 PHE B CA 1
ATOM 5340 C C . PHE B 1 115 ? 9.648 -28.391 -23.438 1 94.38 115 PHE B C 1
ATOM 5342 O O . PHE B 1 115 ? 10.57 -29.219 -23.469 1 94.38 115 PHE B O 1
ATOM 5349 N N . LEU B 1 116 ? 8.531 -28.688 -22.844 1 95.12 116 LEU B N 1
ATOM 5350 C CA . LEU B 1 116 ? 8.289 -29.938 -22.109 1 95.12 116 LEU B CA 1
ATOM 5351 C C . LEU B 1 116 ? 8.219 -31.109 -23.078 1 95.12 116 LEU B C 1
ATOM 5353 O O . LEU B 1 116 ? 8.836 -32.156 -22.828 1 95.12 116 LEU B O 1
ATOM 5357 N N . ASN B 1 117 ? 7.48 -30.953 -24.125 1 92.88 117 ASN B N 1
ATOM 5358 C CA . ASN B 1 117 ? 7.234 -32.031 -25.078 1 92.88 117 ASN B CA 1
ATOM 5359 C C . ASN B 1 117 ? 8.508 -32.438 -25.828 1 92.88 117 ASN B C 1
ATOM 5361 O O . ASN B 1 117 ? 8.828 -33.594 -25.938 1 92.88 117 ASN B O 1
ATOM 5365 N N . GLU B 1 118 ? 9.227 -31.438 -26.297 1 91.31 118 GLU B N 1
ATOM 5366 C CA . GLU B 1 118 ? 10.406 -31.703 -27.109 1 91.31 118 GLU B CA 1
ATOM 5367 C C . GLU B 1 118 ? 11.523 -32.344 -26.281 1 91.31 118 GLU B C 1
ATOM 5369 O O . GLU B 1 118 ? 12.359 -33.062 -26.828 1 91.31 118 GLU B O 1
ATOM 5374 N N . ASN B 1 119 ? 11.539 -32.094 -25.078 1 92.31 119 ASN B N 1
ATOM 5375 C CA . ASN B 1 119 ? 12.594 -32.625 -24.219 1 92.31 119 ASN B CA 1
ATOM 5376 C C . ASN B 1 119 ? 12.125 -33.875 -23.469 1 92.31 119 ASN B C 1
ATOM 5378 O O . ASN B 1 119 ? 12.812 -34.344 -22.578 1 92.31 119 ASN B O 1
ATOM 5382 N N . GLY B 1 120 ? 10.953 -34.344 -23.766 1 91 120 GLY B N 1
ATOM 5383 C CA . GLY B 1 120 ? 10.43 -35.594 -23.203 1 91 120 GLY B CA 1
ATOM 5384 C C . GLY B 1 120 ? 10.18 -35.5 -21.719 1 91 120 GLY B C 1
ATOM 5385 O O . GLY B 1 120 ? 10.445 -36.469 -20.984 1 91 120 GLY B O 1
ATOM 5386 N N . LEU B 1 121 ? 9.672 -34.438 -21.25 1 93.56 121 LEU B N 1
ATOM 5387 C CA . LEU B 1 121 ? 9.562 -34.188 -19.812 1 93.56 121 LEU B CA 1
ATOM 5388 C C . LEU B 1 121 ? 8.172 -34.562 -19.312 1 93.56 121 LEU B C 1
ATOM 5390 O O . LEU B 1 121 ? 7.98 -34.781 -18.109 1 93.56 121 LEU B O 1
ATOM 5394 N N . VAL B 1 122 ? 7.125 -34.594 -20.016 1 92.12 122 VAL B N 1
ATOM 5395 C CA . VAL B 1 122 ? 5.762 -34.875 -19.578 1 92.12 122 VAL B CA 1
ATOM 5396 C C . VAL B 1 122 ? 5.625 -36.344 -19.219 1 92.12 122 VAL B C 1
ATOM 5398 O O . VAL B 1 122 ? 4.969 -36.688 -18.234 1 92.12 122 VAL B O 1
ATOM 5401 N N . ARG B 1 123 ? 6.234 -37.281 -19.906 1 87.75 123 ARG B N 1
ATOM 5402 C CA . ARG B 1 123 ? 6.234 -38.719 -19.672 1 87.75 123 ARG B CA 1
ATOM 5403 C C . ARG B 1 123 ? 4.867 -39.188 -19.203 1 87.75 123 ARG B C 1
ATOM 5405 O O . ARG B 1 123 ? 4.758 -39.875 -18.172 1 87.75 123 ARG B O 1
ATOM 5412 N N . GLN B 1 124 ? 3.75 -38.875 -19.719 1 90.19 124 GLN B N 1
ATOM 5413 C CA . GLN B 1 124 ? 2.367 -39.312 -19.578 1 90.19 124 GLN B CA 1
ATOM 5414 C C . GLN B 1 124 ? 1.694 -38.656 -18.375 1 90.19 124 GLN B C 1
ATOM 5416 O O . GLN B 1 124 ? 0.507 -38.875 -18.125 1 90.19 124 GLN B O 1
ATOM 5421 N N . LYS B 1 125 ? 2.416 -37.938 -17.578 1 94.38 125 LYS B N 1
ATOM 5422 C CA . LYS B 1 125 ? 1.816 -37.344 -16.391 1 94.38 125 LYS B CA 1
ATOM 5423 C C . LYS B 1 125 ? 2.264 -35.875 -16.219 1 94.38 125 LYS B C 1
ATOM 5425 O O . LYS B 1 125 ? 3.457 -35.594 -16.297 1 94.38 125 LYS B O 1
ATOM 5430 N N . ILE B 1 126 ? 1.351 -34.969 -16 1 96.56 126 ILE B N 1
ATOM 5431 C CA . ILE B 1 126 ? 1.677 -33.562 -15.773 1 96.56 126 ILE B CA 1
ATOM 5432 C C . ILE B 1 126 ? 0.754 -33 -14.703 1 96.56 126 ILE B C 1
ATOM 5434 O O . ILE B 1 126 ? -0.437 -33.312 -14.664 1 96.56 126 ILE B O 1
ATOM 5438 N N . PHE B 1 127 ? 1.313 -32.219 -13.805 1 97.56 127 PHE B N 1
ATOM 5439 C CA . PHE B 1 127 ? 0.56 -31.531 -12.766 1 97.56 127 PHE B CA 1
ATOM 5440 C C . PHE B 1 127 ? 0.501 -30.031 -13.031 1 97.56 127 PHE B C 1
ATOM 5442 O O . PHE B 1 127 ? 1.49 -29.438 -13.461 1 97.56 127 PHE B O 1
ATOM 5449 N N . LEU B 1 128 ? -0.655 -29.453 -12.844 1 97.31 128 LEU B N 1
ATOM 5450 C CA . LEU B 1 128 ? -0.877 -28.031 -13.07 1 97.31 128 LEU B CA 1
ATOM 5451 C C . LEU B 1 128 ? -1.413 -27.344 -11.82 1 97.31 128 LEU B C 1
ATOM 5453 O O . LEU B 1 128 ? -2.164 -27.953 -11.047 1 97.31 128 LEU B O 1
ATOM 5457 N N . THR B 1 129 ? -1.024 -26.172 -11.586 1 95.5 129 THR B N 1
ATOM 5458 C CA . THR B 1 129 ? -1.611 -25.312 -10.555 1 95.5 129 THR B CA 1
ATOM 5459 C C . THR B 1 129 ? -1.686 -23.859 -11.023 1 95.5 129 THR B C 1
ATOM 5461 O O . THR B 1 129 ? -1.415 -23.578 -12.195 1 95.5 129 THR B O 1
ATOM 5464 N N . GLY B 1 130 ? -2.311 -23 -10.141 1 90.69 130 GLY B N 1
ATOM 5465 C CA . GLY B 1 130 ? -2.492 -21.609 -10.523 1 90.69 130 GLY B CA 1
ATOM 5466 C C . GLY B 1 130 ? -3.812 -21.344 -11.227 1 90.69 130 GLY B C 1
ATOM 5467 O O . GLY B 1 130 ? -4.496 -22.297 -11.633 1 90.69 130 GLY B O 1
ATOM 5468 N N . GLY B 1 131 ? -4.113 -20.125 -11.398 1 86.38 131 GLY B N 1
ATOM 5469 C CA . GLY B 1 131 ? -5.336 -19.766 -12.102 1 86.38 131 GLY B CA 1
ATOM 5470 C C . GLY B 1 131 ? -5.363 -20.25 -13.539 1 86.38 131 GLY B C 1
ATOM 5471 O O . GLY B 1 131 ? -6.422 -20.625 -14.047 1 86.38 131 GLY B O 1
ATOM 5472 N N . GLY B 1 132 ? -4.238 -20.312 -14.141 1 89.5 132 GLY B N 1
ATOM 5473 C CA . GLY B 1 132 ? -4.148 -20.766 -15.516 1 89.5 132 GLY B CA 1
ATOM 5474 C C . GLY B 1 132 ? -4.441 -22.25 -15.68 1 89.5 132 GLY B C 1
ATOM 5475 O O . GLY B 1 132 ? -4.762 -22.703 -16.781 1 89.5 132 GLY B O 1
ATOM 5476 N N . ALA B 1 133 ? -4.219 -22.969 -14.617 1 92.25 133 ALA B N 1
ATOM 5477 C CA . ALA B 1 133 ? -4.543 -24.391 -14.672 1 92.25 133 ALA B CA 1
ATOM 5478 C C . ALA B 1 133 ? -6.027 -24.609 -14.938 1 92.25 133 ALA B C 1
ATOM 5480 O O . ALA B 1 133 ? -6.422 -25.641 -15.492 1 92.25 133 ALA B O 1
ATOM 5481 N N . HIS B 1 134 ? -6.789 -23.641 -14.547 1 88.62 134 HIS B N 1
ATOM 5482 C CA . HIS B 1 134 ? -8.227 -23.703 -14.797 1 88.62 134 HIS B CA 1
ATOM 5483 C C . HIS B 1 134 ? -8.57 -23.109 -16.156 1 88.62 134 HIS B C 1
ATOM 5485 O O . HIS B 1 134 ? -9.32 -23.719 -16.938 1 88.62 134 HIS B O 1
ATOM 5491 N N . LYS B 1 135 ? -8.008 -22.047 -16.406 1 87.38 135 LYS B N 1
ATOM 5492 C CA . LYS B 1 135 ? -8.312 -21.312 -17.625 1 87.38 135 LYS B CA 1
ATOM 5493 C C . LYS B 1 135 ? -7.859 -22.078 -18.859 1 87.38 135 LYS B C 1
ATOM 5495 O O . LYS B 1 135 ? -8.562 -22.109 -19.875 1 87.38 135 LYS B O 1
ATOM 5500 N N . PHE B 1 136 ? -6.73 -22.719 -18.797 1 93 136 PHE B N 1
ATOM 5501 C CA . PHE B 1 136 ? -6.117 -23.312 -19.984 1 93 136 PHE B CA 1
ATOM 5502 C C . PHE B 1 136 ? -6.133 -24.828 -19.891 1 93 136 PHE B C 1
ATOM 5504 O O . PHE B 1 136 ? -5.348 -25.5 -20.562 1 93 136 PHE B O 1
ATOM 5511 N N . TYR B 1 137 ? -6.973 -25.375 -19.078 1 93.88 137 TYR B N 1
ATOM 5512 C CA . TYR B 1 137 ? -6.953 -26.797 -18.781 1 93.88 137 TYR B CA 1
ATOM 5513 C C . TYR B 1 137 ? -7.09 -27.625 -20.062 1 93.88 137 TYR B C 1
ATOM 5515 O O . TYR B 1 137 ? -6.215 -28.438 -20.375 1 93.88 137 TYR B O 1
ATOM 5523 N N . PHE B 1 138 ? -8.141 -27.422 -20.844 1 95 138 PHE B N 1
ATOM 5524 C CA . PHE B 1 138 ? -8.367 -28.188 -22.062 1 95 138 PHE B CA 1
ATOM 5525 C C . PHE B 1 138 ? -7.262 -27.906 -23.078 1 95 138 PHE B C 1
ATOM 5527 O O . PHE B 1 138 ? -6.789 -28.828 -23.766 1 95 138 PHE B O 1
ATOM 5534 N N . TYR B 1 139 ? -6.934 -26.672 -23.141 1 95.19 139 TYR B N 1
ATOM 5535 C CA . TYR B 1 139 ? -5.922 -26.281 -24.125 1 95.19 139 TYR B CA 1
ATOM 5536 C C . TYR B 1 139 ? -4.621 -27.047 -23.891 1 95.19 139 TYR B C 1
ATOM 5538 O O . TYR B 1 139 ? -4.012 -27.547 -24.844 1 95.19 139 TYR B O 1
ATOM 5546 N N . ILE B 1 140 ? -4.207 -27.141 -22.703 1 96.69 140 ILE B N 1
ATOM 5547 C CA . ILE B 1 140 ? -2.963 -27.812 -22.344 1 96.69 140 ILE B CA 1
ATOM 5548 C C . ILE B 1 140 ? -3.059 -29.297 -22.672 1 96.69 140 ILE B C 1
ATOM 5550 O O . ILE B 1 140 ? -2.162 -29.859 -23.312 1 96.69 140 ILE B O 1
ATOM 5554 N N . ILE B 1 141 ? -4.121 -29.875 -22.297 1 96.31 141 ILE B N 1
ATOM 5555 C CA . ILE B 1 141 ? -4.336 -31.297 -22.562 1 96.31 141 ILE B CA 1
ATOM 5556 C C . ILE B 1 141 ? -4.312 -31.547 -24.062 1 96.31 141 ILE B C 1
ATOM 5558 O O . ILE B 1 141 ? -3.605 -32.438 -24.547 1 96.31 141 ILE B O 1
ATOM 5562 N N . ASN B 1 142 ? -5.051 -30.734 -24.75 1 95.12 142 ASN B N 1
ATOM 5563 C CA . ASN B 1 142 ? -5.168 -30.891 -26.203 1 95.12 142 ASN B CA 1
ATOM 5564 C C . ASN B 1 142 ? -3.814 -30.75 -26.891 1 95.12 142 ASN B C 1
ATOM 5566 O O . ASN B 1 142 ? -3.498 -31.5 -27.812 1 95.12 142 ASN B O 1
ATOM 5570 N N . GLN B 1 143 ? -3.016 -29.797 -26.484 1 94.5 143 GLN B N 1
ATOM 5571 C CA . GLN B 1 143 ? -1.712 -29.562 -27.094 1 94.5 143 GLN B CA 1
ATOM 5572 C C . GLN B 1 143 ? -0.762 -30.719 -26.828 1 94.5 143 GLN B C 1
ATOM 5574 O O . GLN B 1 143 ? -0.02 -31.141 -27.734 1 94.5 143 GLN B O 1
ATOM 5579 N N . ILE B 1 144 ? -0.803 -31.25 -25.672 1 94.81 144 ILE B N 1
ATOM 5580 C CA . ILE B 1 144 ? 0.09 -32.344 -25.312 1 94.81 144 ILE B CA 1
ATOM 5581 C C . ILE B 1 144 ? -0.309 -33.594 -26.094 1 94.81 144 ILE B C 1
ATOM 5583 O O . ILE B 1 144 ? 0.549 -34.312 -26.625 1 94.81 144 ILE B O 1
ATOM 5587 N N . ILE B 1 145 ? -1.586 -33.844 -26.172 1 93.31 145 ILE B N 1
ATOM 5588 C CA . ILE B 1 145 ? -2.09 -35.031 -26.859 1 93.31 145 ILE B CA 1
ATOM 5589 C C . ILE B 1 145 ? -1.749 -34.969 -28.344 1 93.31 145 ILE B C 1
ATOM 5591 O O . ILE B 1 145 ? -1.312 -35.938 -28.938 1 93.31 145 ILE B O 1
ATOM 5595 N N . LYS B 1 146 ? -1.947 -33.844 -28.891 1 91.12 146 LYS B N 1
ATOM 5596 C CA . LYS B 1 146 ? -1.625 -33.656 -30.297 1 91.12 146 LYS B CA 1
ATOM 5597 C C . LYS B 1 146 ? -0.152 -33.969 -30.578 1 91.12 146 LYS B C 1
ATOM 5599 O O . LYS B 1 146 ? 0.186 -34.625 -31.547 1 91.12 146 LYS B O 1
ATOM 5604 N N . HIS B 1 147 ? 0.644 -33.469 -29.766 1 91.56 147 HIS B N 1
ATOM 5605 C CA . HIS B 1 147 ? 2.074 -33.719 -29.906 1 91.56 147 HIS B CA 1
ATOM 5606 C C . HIS B 1 147 ? 2.398 -35.188 -29.75 1 91.56 147 HIS B C 1
ATOM 5608 O O . HIS B 1 147 ? 3.207 -35.75 -30.5 1 91.56 147 HIS B O 1
ATOM 5614 N N . GLU B 1 148 ? 1.775 -35.844 -28.781 1 89.38 148 GLU B N 1
ATOM 5615 C CA . GLU B 1 148 ? 2.027 -37.25 -28.516 1 89.38 148 GLU B CA 1
ATOM 5616 C C . GLU B 1 148 ? 1.602 -38.125 -29.688 1 89.38 148 GLU B C 1
ATOM 5618 O O . GLU B 1 148 ? 2.285 -39.094 -30.031 1 89.38 148 GLU B O 1
ATOM 5623 N N . ILE B 1 149 ? 0.554 -37.781 -30.281 1 87.81 149 ILE B N 1
ATOM 5624 C CA . ILE B 1 149 ? 0.015 -38.562 -31.391 1 87.81 149 ILE B CA 1
ATOM 5625 C C . ILE B 1 149 ? 0.935 -38.438 -32.594 1 87.81 149 ILE B C 1
ATOM 5627 O O . ILE B 1 149 ? 1.219 -39.438 -33.281 1 87.81 149 ILE B O 1
ATOM 5631 N N . ILE B 1 150 ? 1.391 -37.312 -32.781 1 87.5 150 ILE B N 1
ATOM 5632 C CA . ILE B 1 150 ? 2.283 -37.062 -33.906 1 87.5 150 ILE B CA 1
ATOM 5633 C C . ILE B 1 150 ? 3.635 -37.719 -33.656 1 87.5 150 ILE B C 1
ATOM 5635 O O . ILE B 1 150 ? 4.207 -38.375 -34.531 1 87.5 150 ILE B O 1
ATOM 5639 N N . SER B 1 151 ? 4.121 -37.594 -32.5 1 86.75 151 SER B N 1
ATOM 5640 C CA . SER B 1 151 ? 5.434 -38.125 -32.156 1 86.75 151 SER B CA 1
ATOM 5641 C C . SER B 1 151 ? 5.445 -39.656 -32.219 1 86.75 151 SER B C 1
ATOM 5643 O O . SER B 1 151 ? 6.484 -40.25 -32.5 1 86.75 151 SER B O 1
ATOM 5645 N N . ARG B 1 152 ? 4.34 -40.281 -32 1 82.81 152 ARG B N 1
ATOM 5646 C CA . ARG B 1 152 ? 4.227 -41.719 -32.062 1 82.81 152 ARG B CA 1
ATOM 5647 C C . ARG B 1 152 ? 4.039 -42.188 -33.5 1 82.81 152 ARG B C 1
ATOM 5649 O O . ARG B 1 152 ? 4.016 -43.406 -33.75 1 82.81 152 ARG B O 1
ATOM 5656 N N . GLY B 1 153 ? 3.891 -41.219 -34.344 1 80.12 153 GLY B N 1
ATOM 5657 C CA . GLY B 1 153 ? 3.773 -41.562 -35.781 1 80.12 153 GLY B CA 1
ATOM 5658 C C . GLY B 1 153 ? 2.396 -42.062 -36.156 1 80.12 153 GLY B C 1
ATOM 5659 O O . GLY B 1 153 ? 2.244 -42.75 -37.156 1 80.12 153 GLY B O 1
ATOM 5660 N N . ILE B 1 154 ? 1.436 -41.875 -35.375 1 75.75 154 ILE B N 1
ATOM 5661 C CA . ILE B 1 154 ? 0.086 -42.344 -35.656 1 75.75 154 ILE B CA 1
ATOM 5662 C C . ILE B 1 154 ? -0.535 -41.562 -36.781 1 75.75 154 ILE B C 1
ATOM 5664 O O . ILE B 1 154 ? -1.21 -42.125 -37.656 1 75.75 154 ILE B O 1
ATOM 5668 N N . VAL B 1 155 ? -0.316 -40.25 -36.719 1 76.5 155 VAL B N 1
ATOM 5669 C CA . VAL B 1 155 ? -0.774 -39.375 -37.781 1 76.5 155 VAL B CA 1
ATOM 5670 C C . VAL B 1 155 ? 0.329 -38.375 -38.125 1 76.5 155 VAL B C 1
ATOM 5672 O O . VAL B 1 155 ? 1.2 -38.094 -37.312 1 76.5 155 VAL B O 1
ATOM 5675 N N . SER B 1 156 ? 0.249 -38.062 -39.375 1 73.38 156 SER B N 1
ATOM 5676 C CA . SER B 1 156 ? 1.248 -37.094 -39.844 1 73.38 156 SER B CA 1
ATOM 5677 C C . SER B 1 156 ? 0.792 -35.656 -39.625 1 73.38 156 SER B C 1
ATOM 5679 O O . SER B 1 156 ? 1.614 -34.75 -39.531 1 73.38 156 SER B O 1
ATOM 5681 N N . GLU B 1 157 ? -0.555 -35.469 -39.656 1 75.19 157 GLU B N 1
ATOM 5682 C CA . GLU B 1 157 ? -1.099 -34.125 -39.438 1 75.19 157 GLU B CA 1
ATOM 5683 C C . GLU B 1 157 ? -2.17 -34.125 -38.344 1 75.19 157 GLU B C 1
ATOM 5685 O O . GLU B 1 157 ? -2.631 -35.188 -37.938 1 75.19 157 GLU B O 1
ATOM 5690 N N . GLU B 1 158 ? -2.475 -32.906 -37.906 1 76.31 158 GLU B N 1
ATOM 5691 C CA . GLU B 1 158 ? -3.494 -32.75 -36.875 1 76.31 158 GLU B CA 1
ATOM 5692 C C . GLU B 1 158 ? -4.848 -33.281 -37.344 1 76.31 158 GLU B C 1
ATOM 5694 O O . GLU B 1 158 ? -5.258 -33 -38.469 1 76.31 158 GLU B O 1
ATOM 5699 N N . CYS B 1 159 ? -5.371 -34.219 -36.562 1 76.25 159 CYS B N 1
ATOM 5700 C CA . CYS B 1 159 ? -6.672 -34.812 -36.875 1 76.25 159 CYS B CA 1
ATOM 5701 C C . CYS B 1 159 ? -7.641 -34.656 -35.719 1 76.25 159 CYS B C 1
ATOM 5703 O O . CYS B 1 159 ? -7.223 -34.594 -34.562 1 76.25 159 CYS B O 1
ATOM 5705 N N . PRO B 1 160 ? -8.844 -34.5 -36.062 1 82.62 160 PRO B N 1
ATOM 5706 C CA . PRO B 1 160 ? -9.836 -34.406 -35 1 82.62 160 PRO B CA 1
ATOM 5707 C C . PRO B 1 160 ? -9.938 -35.688 -34.188 1 82.62 160 PRO B C 1
ATOM 5709 O O . PRO B 1 160 ? -9.797 -36.812 -34.719 1 82.62 160 PRO B O 1
ATOM 5712 N N . LEU B 1 161 ? -10.094 -35.562 -32.906 1 88.38 161 LEU B N 1
ATOM 5713 C CA . LEU B 1 161 ? -10.18 -36.688 -31.984 1 88.38 161 LEU B CA 1
ATOM 5714 C C . LEU B 1 161 ? -11.602 -36.844 -31.453 1 88.38 161 LEU B C 1
ATOM 5716 O O . LEU B 1 161 ? -12.297 -35.875 -31.219 1 88.38 161 LEU B O 1
ATOM 5720 N N . TRP B 1 162 ? -12.008 -38.094 -31.359 1 89.56 162 TRP B N 1
ATOM 5721 C CA . TRP B 1 162 ? -13.336 -38.406 -30.844 1 89.56 162 TRP B CA 1
ATOM 5722 C C . TRP B 1 162 ? -13.25 -39.281 -29.594 1 89.56 162 TRP B C 1
ATOM 5724 O O . TRP B 1 162 ? -12.367 -40.156 -29.5 1 89.56 162 TRP B O 1
ATOM 5734 N N . VAL B 1 163 ? -14.188 -39.094 -28.703 1 91.88 163 VAL B N 1
ATOM 5735 C CA . VAL B 1 163 ? -14.273 -39.875 -27.469 1 91.88 163 VAL B CA 1
ATOM 5736 C C . VAL B 1 163 ? -15.141 -41.125 -27.703 1 91.88 163 VAL B C 1
ATOM 5738 O O . VAL B 1 163 ? -16.344 -41 -27.938 1 91.88 163 VAL B O 1
ATOM 5741 N N . SER B 1 164 ? -14.609 -42.219 -27.562 1 87.5 164 SER B N 1
ATOM 5742 C CA . SER B 1 164 ? -15.352 -43.469 -27.75 1 87.5 164 SER B CA 1
ATOM 5743 C C . SER B 1 164 ? -15.93 -43.969 -26.438 1 87.5 164 SER B C 1
ATOM 5745 O O . SER B 1 164 ? -17.016 -44.562 -26.406 1 87.5 164 SER B O 1
ATOM 5747 N N . LYS B 1 165 ? -15.148 -43.812 -25.422 1 88.88 165 LYS B N 1
ATOM 5748 C CA . LYS B 1 165 ? -15.578 -44.156 -24.078 1 88.88 165 LYS B CA 1
ATOM 5749 C C . LYS B 1 165 ? -15.188 -43.094 -23.062 1 88.88 165 LYS B C 1
ATOM 5751 O O . LYS B 1 165 ? -14.203 -42.375 -23.25 1 88.88 165 LYS B O 1
ATOM 5756 N N . ARG B 1 166 ? -15.977 -42.938 -22.094 1 91.56 166 ARG B N 1
ATOM 5757 C CA . ARG B 1 166 ? -15.641 -42 -21.016 1 91.56 166 ARG B CA 1
ATOM 5758 C C . ARG B 1 166 ? -16.109 -42.531 -19.672 1 91.56 166 ARG B C 1
ATOM 5760 O O . ARG B 1 166 ? -17.094 -43.281 -19.594 1 91.56 166 ARG B O 1
ATOM 5767 N N . TYR B 1 167 ? -15.414 -42.25 -18.703 1 92.69 167 TYR B N 1
ATOM 5768 C CA . TYR B 1 167 ? -15.734 -42.625 -17.328 1 92.69 167 TYR B CA 1
ATOM 5769 C C . TYR B 1 167 ? -15.406 -41.469 -16.375 1 92.69 167 TYR B C 1
ATOM 5771 O O . TYR B 1 167 ? -14.289 -40.969 -16.391 1 92.69 167 TYR B O 1
ATOM 5779 N N . HIS B 1 168 ? -16.391 -41.062 -15.648 1 92.88 168 HIS B N 1
ATOM 5780 C CA . HIS B 1 168 ? -16.188 -40 -14.664 1 92.88 168 HIS B CA 1
ATOM 5781 C C . HIS B 1 168 ? -16.344 -40.531 -13.242 1 92.88 168 HIS B C 1
ATOM 5783 O O . HIS B 1 168 ? -17.391 -41.094 -12.898 1 92.88 168 HIS B O 1
ATOM 5789 N N . CYS B 1 169 ? -15.32 -40.438 -12.477 1 90.75 169 CYS B N 1
ATOM 5790 C CA . CYS B 1 169 ? -15.359 -40.781 -11.062 1 90.75 169 CYS B CA 1
ATOM 5791 C C . CYS B 1 169 ? -15.469 -39.531 -10.188 1 90.75 169 CYS B C 1
ATOM 5793 O O . CYS B 1 169 ? -14.492 -38.812 -10.031 1 90.75 169 CYS B O 1
ATOM 5795 N N . GLU B 1 170 ? -16.516 -39.344 -9.508 1 87.38 170 GLU B N 1
ATOM 5796 C CA . GLU B 1 170 ? -16.766 -38.156 -8.703 1 87.38 170 GLU B CA 1
ATOM 5797 C C . GLU B 1 170 ? -15.914 -38.156 -7.426 1 87.38 170 GLU B C 1
ATOM 5799 O O . GLU B 1 170 ? -15.438 -37.094 -6.988 1 87.38 170 GLU B O 1
ATOM 5804 N N . LYS B 1 171 ? -15.82 -39.281 -6.891 1 85.62 171 LYS B N 1
ATOM 5805 C CA . LYS B 1 171 ? -15.07 -39.406 -5.645 1 85.62 171 LYS B CA 1
ATOM 5806 C C . LYS B 1 171 ? -13.617 -39 -5.84 1 85.62 171 LYS B C 1
ATOM 5808 O O . LYS B 1 171 ? -13.062 -38.25 -5.023 1 85.62 171 LYS B O 1
ATOM 5813 N N . LEU B 1 172 ? -13.086 -39.438 -6.961 1 89.56 172 LEU B N 1
ATOM 5814 C CA . LEU B 1 172 ? -11.688 -39.125 -7.246 1 89.56 172 LEU B CA 1
ATOM 5815 C C . LEU B 1 172 ? -11.562 -37.875 -8.086 1 89.56 172 LEU B C 1
ATOM 5817 O O . LEU B 1 172 ? -10.453 -37.375 -8.336 1 89.56 172 LEU B O 1
ATOM 5821 N N . ARG B 1 173 ? -12.656 -37.344 -8.508 1 93.56 173 ARG B N 1
ATOM 5822 C CA . ARG B 1 173 ? -12.688 -36.156 -9.375 1 93.56 173 ARG B CA 1
ATOM 5823 C C . ARG B 1 173 ? -11.844 -36.375 -10.625 1 93.56 173 ARG B C 1
ATOM 5825 O O . ARG B 1 173 ? -11.016 -35.531 -10.969 1 93.56 173 ARG B O 1
ATOM 5832 N N . THR B 1 174 ? -12.023 -37.531 -11.18 1 94.5 174 THR B N 1
ATOM 5833 C CA . THR B 1 174 ? -11.234 -37.938 -12.336 1 94.5 174 THR B CA 1
ATOM 5834 C C . THR B 1 174 ? -12.141 -38.25 -13.531 1 94.5 174 THR B C 1
ATOM 5836 O O . THR B 1 174 ? -13.18 -38.906 -13.375 1 94.5 174 THR B O 1
ATOM 5839 N N . LEU B 1 175 ? -11.789 -37.75 -14.68 1 95.44 175 LEU B N 1
ATOM 5840 C CA . LEU B 1 175 ? -12.43 -38.062 -15.953 1 95.44 175 LEU B CA 1
ATOM 5841 C C . LEU B 1 175 ? -11.484 -38.844 -16.859 1 95.44 175 LEU B C 1
ATOM 5843 O O . LEU B 1 175 ? -10.398 -38.375 -17.188 1 95.44 175 LEU B O 1
ATOM 5847 N N . SER B 1 176 ? -11.883 -40.062 -17.172 1 95 176 SER B N 1
ATOM 5848 C CA . SER B 1 176 ? -11.133 -40.875 -18.125 1 95 176 SER B CA 1
ATOM 5849 C C . SER B 1 176 ? -11.812 -40.875 -19.5 1 95 176 SER B C 1
ATOM 5851 O O . SER B 1 176 ? -13.031 -41.062 -19.594 1 95 176 SER B O 1
ATOM 5853 N N . VAL B 1 177 ? -11 -40.594 -20.5 1 94.88 177 VAL B N 1
ATOM 5854 C CA . VAL B 1 177 ? -11.562 -40.594 -21.844 1 94.88 177 VAL B CA 1
ATOM 5855 C C . VAL B 1 177 ? -10.703 -41.469 -22.766 1 94.88 177 VAL B C 1
ATOM 5857 O O . VAL B 1 177 ? -9.477 -41.5 -22.641 1 94.88 177 VAL B O 1
ATOM 5860 N N . GLN B 1 178 ? -11.375 -42.219 -23.5 1 93 178 GLN B N 1
ATOM 5861 C CA . GLN B 1 178 ? -10.711 -42.969 -24.578 1 93 178 GLN B CA 1
ATOM 5862 C C . GLN B 1 178 ? -10.914 -42.281 -25.922 1 93 178 GLN B C 1
ATOM 5864 O O . GLN B 1 178 ? -12.047 -42.031 -26.344 1 93 178 GLN B O 1
ATOM 5869 N N . LEU B 1 179 ? -9.781 -42 -26.547 1 92.38 179 LEU B N 1
ATOM 5870 C CA . LEU B 1 179 ? -9.836 -41.25 -27.812 1 92.38 179 LEU B CA 1
ATOM 5871 C C . LEU B 1 179 ? -9.555 -42.188 -28.984 1 92.38 179 LEU B C 1
ATOM 5873 O O . LEU B 1 179 ? -8.812 -43.156 -28.859 1 92.38 179 LEU B O 1
ATOM 5877 N N . GLN B 1 180 ? -10.258 -41.812 -30.109 1 87.81 180 GLN B N 1
ATOM 5878 C CA . GLN B 1 180 ? -10.047 -42.5 -31.391 1 87.81 180 GLN B CA 1
ATOM 5879 C C . GLN B 1 180 ? -9.93 -41.5 -32.531 1 87.81 180 GLN B C 1
ATOM 5881 O O . GLN B 1 180 ? -10.461 -40.375 -32.469 1 87.81 180 GLN B O 1
ATOM 5886 N N . LEU B 1 181 ? -9.172 -41.875 -33.594 1 82.69 181 LEU B N 1
ATOM 5887 C CA . LEU B 1 181 ? -9.023 -41.031 -34.781 1 82.69 181 LEU B CA 1
ATOM 5888 C C . LEU B 1 181 ? -10.195 -41.219 -35.75 1 82.69 181 LEU B C 1
ATOM 5890 O O . LEU B 1 181 ? -10.75 -42.344 -35.844 1 82.69 181 LEU B O 1
ATOM 5894 N N . ARG B 1 182 ? -10.883 -40.219 -36.344 1 66.56 182 ARG B N 1
ATOM 5895 C CA . ARG B 1 182 ? -12.016 -40.344 -37.25 1 66.56 182 ARG B CA 1
ATOM 5896 C C . ARG B 1 182 ? -11.609 -41.062 -38.531 1 66.56 182 ARG B C 1
ATOM 5898 O O . ARG B 1 182 ? -12.461 -41.625 -39.25 1 66.56 182 ARG B O 1
ATOM 5905 N N . GLY B 1 183 ? -10.469 -40.938 -39.219 1 54.81 183 GLY B N 1
ATOM 5906 C CA . GLY B 1 183 ? -10.305 -41.531 -40.531 1 54.81 183 GLY B CA 1
ATOM 5907 C C . GLY B 1 183 ? -10.664 -43 -40.562 1 54.81 183 GLY B C 1
ATOM 5908 O O . GLY B 1 183 ? -10.492 -43.656 -41.594 1 54.81 183 GLY B O 1
ATOM 5909 N N . SER B 1 184 ? -10.531 -43.719 -39.562 1 44.78 184 SER B N 1
ATOM 5910 C CA . SER B 1 184 ? -10.703 -45.125 -39.906 1 44.78 184 SER B CA 1
ATOM 5911 C C . SER B 1 184 ? -12.07 -45.375 -40.531 1 44.78 184 SER B C 1
ATOM 5913 O O . SER B 1 184 ? -13.102 -45.031 -39.938 1 44.78 184 SER B O 1
ATOM 5915 N N . THR B 1 185 ? -12.062 -45.094 -41.844 1 39.44 185 THR B N 1
ATOM 5916 C CA . THR B 1 185 ? -13.148 -45.406 -42.781 1 39.44 185 THR B CA 1
ATOM 5917 C C . THR B 1 185 ? -13.797 -46.75 -42.406 1 39.44 185 THR B C 1
ATOM 5919 O O . THR B 1 185 ? -13.984 -47.625 -43.25 1 39.44 185 THR B O 1
ATOM 5922 N N . HIS B 1 186 ? -13.75 -47.375 -41.406 1 37.62 186 HIS B N 1
ATOM 5923 C CA . HIS B 1 186 ? -14.562 -48.562 -41.562 1 37.62 186 HIS B CA 1
ATOM 5924 C C . HIS B 1 186 ? -15.945 -48.219 -42.094 1 37.62 186 HIS B C 1
ATOM 5926 O O . HIS B 1 186 ? -16.625 -47.312 -41.594 1 37.62 186 HIS B O 1
ATOM 5932 N N . PRO B 1 187 ? -16.172 -48.406 -43.562 1 36.94 187 PRO B N 1
ATOM 5933 C CA . PRO B 1 187 ? -17.438 -48.219 -44.25 1 36.94 187 PRO B CA 1
ATOM 5934 C C . PRO B 1 187 ? -18.656 -48.312 -43.312 1 36.94 187 PRO B C 1
ATOM 5936 O O . PRO B 1 187 ? -19.625 -47.594 -43.469 1 36.94 187 PRO B O 1
ATOM 5939 N N . ASP B 1 188 ? -18.906 -49.594 -42.875 1 35.69 188 ASP B N 1
ATOM 5940 C CA . ASP B 1 188 ? -20.203 -50.062 -42.375 1 35.69 188 ASP B CA 1
ATOM 5941 C C . ASP B 1 188 ? -20.594 -49.281 -41.125 1 35.69 188 ASP B C 1
ATOM 5943 O O . ASP B 1 188 ? -21.703 -49.469 -40.594 1 35.69 188 ASP B O 1
ATOM 5947 N N . ASP B 1 189 ? -19.594 -48.969 -40.219 1 35.97 189 ASP B N 1
ATOM 5948 C CA . ASP B 1 189 ? -20.125 -48.562 -38.906 1 35.97 189 ASP B CA 1
ATOM 5949 C C . ASP B 1 189 ? -20.562 -47.094 -38.906 1 35.97 189 ASP B C 1
ATOM 5951 O O . ASP B 1 189 ? -19.719 -46.219 -39 1 35.97 189 ASP B O 1
ATOM 5955 N N . HIS B 1 190 ? -21.516 -46.562 -39.625 1 37.91 190 HIS B N 1
ATOM 5956 C CA . HIS B 1 190 ? -22.375 -45.375 -39.469 1 37.91 190 HIS B CA 1
ATOM 5957 C C . HIS B 1 190 ? -22.328 -44.844 -38.031 1 37.91 190 HIS B C 1
ATOM 5959 O O . HIS B 1 190 ? -22.844 -43.781 -37.75 1 37.91 190 HIS B O 1
ATOM 5965 N N . SER B 1 191 ? -22.516 -45.656 -36.938 1 38.38 191 SER B N 1
ATOM 5966 C CA . SER B 1 191 ? -22.797 -45.25 -35.594 1 38.38 191 SER B CA 1
ATOM 5967 C C . SER B 1 191 ? -21.562 -44.594 -34.969 1 38.38 191 SER B C 1
ATOM 5969 O O . SER B 1 191 ? -20.75 -45.281 -34.312 1 38.38 191 SER B O 1
ATOM 5971 N N . HIS B 1 192 ? -20.859 -43.906 -35.562 1 45.38 192 HIS B N 1
ATOM 5972 C CA . HIS B 1 192 ? -19.797 -43.156 -34.875 1 45.38 192 HIS B CA 1
ATOM 5973 C C . HIS B 1 192 ? -20.312 -42.594 -33.562 1 45.38 192 HIS B C 1
ATOM 5975 O O . HIS B 1 192 ? -20.906 -41.531 -33.5 1 45.38 192 HIS B O 1
ATOM 5981 N N . GLU B 1 193 ? -20.641 -43.312 -32.656 1 53.25 193 GLU B N 1
ATOM 5982 C CA . GLU B 1 193 ? -21.188 -43.062 -31.328 1 53.25 193 GLU B CA 1
ATOM 5983 C C . GLU B 1 193 ? -20.156 -42.375 -30.422 1 53.25 193 GLU B C 1
ATOM 5985 O O . GLU B 1 193 ? -19.516 -43.031 -29.594 1 53.25 193 GLU B O 1
ATOM 5990 N N . GLY B 1 194 ? -19.297 -41.344 -31 1 70.12 194 GLY B N 1
ATOM 5991 C CA . GLY B 1 194 ? -18.438 -40.656 -30.047 1 70.12 194 GLY B CA 1
ATOM 5992 C C . GLY B 1 194 ? -18.672 -39.156 -30.031 1 70.12 194 GLY B C 1
ATOM 5993 O O . GLY B 1 194 ? -19.391 -38.625 -30.875 1 70.12 194 GLY B O 1
ATOM 5994 N N . VAL B 1 195 ? -18.438 -38.562 -29.016 1 84.56 195 VAL B N 1
ATOM 5995 C CA . VAL B 1 195 ? -18.5 -37.094 -28.844 1 84.56 195 VAL B CA 1
ATOM 5996 C C . VAL B 1 195 ? -17.125 -36.5 -29.109 1 84.56 195 VAL B C 1
ATOM 5998 O O . VAL B 1 195 ? -16.094 -37.094 -28.781 1 84.56 195 VAL B O 1
ATOM 6001 N N . PRO B 1 196 ? -17.125 -35.406 -29.922 1 89.75 196 PRO B N 1
ATOM 6002 C CA . PRO B 1 196 ? -15.844 -34.75 -30.156 1 89.75 196 PRO B CA 1
ATOM 6003 C C . PRO B 1 196 ? -15.109 -34.406 -28.859 1 89.75 196 PRO B C 1
ATOM 6005 O O . PRO B 1 196 ? -15.75 -34.031 -27.859 1 89.75 196 PRO B O 1
ATOM 6008 N N . PHE B 1 197 ? -13.828 -34.656 -28.891 1 93.31 197 PHE B N 1
ATOM 6009 C CA . PHE B 1 197 ? -13.008 -34.219 -27.766 1 93.31 197 PHE B CA 1
ATOM 6010 C C . PHE B 1 197 ? -12.711 -32.719 -27.844 1 93.31 197 PHE B C 1
ATOM 6012 O O . PHE B 1 197 ? -11.75 -32.312 -28.484 1 93.31 197 PHE B O 1
ATOM 6019 N N . ASP B 1 198 ? -13.461 -31.953 -27.156 1 91.81 198 ASP B N 1
ATOM 6020 C CA . ASP B 1 198 ? -13.32 -30.5 -27.188 1 91.81 198 ASP B CA 1
ATOM 6021 C C . ASP B 1 198 ? -13.516 -29.891 -25.812 1 91.81 198 ASP B C 1
ATOM 6023 O O . ASP B 1 198 ? -13.664 -30.625 -24.812 1 91.81 198 ASP B O 1
ATOM 6027 N N . LYS B 1 199 ? -13.367 -28.609 -25.781 1 92.19 199 LYS B N 1
ATOM 6028 C CA . LYS B 1 199 ? -13.422 -27.891 -24.516 1 92.19 199 LYS B CA 1
ATOM 6029 C C . LYS B 1 199 ? -14.781 -28.062 -23.844 1 92.19 199 LYS B C 1
ATOM 6031 O O . LYS B 1 199 ? -14.875 -28.125 -22.609 1 92.19 199 LYS B O 1
ATOM 6036 N N . SER B 1 200 ? -15.812 -28.094 -24.625 1 90.44 200 SER B N 1
ATOM 6037 C CA . SER B 1 200 ? -17.172 -28.234 -24.094 1 90.44 200 SER B CA 1
ATOM 6038 C C . SER B 1 200 ? -17.328 -29.531 -23.328 1 90.44 200 SER B C 1
ATOM 6040 O O . SER B 1 200 ? -18.062 -29.594 -22.344 1 90.44 200 SER B O 1
ATOM 6042 N N . LEU B 1 201 ? -16.703 -30.562 -23.797 1 90.88 201 LEU B N 1
ATOM 6043 C CA . LEU B 1 201 ? -16.766 -31.828 -23.094 1 90.88 201 LEU B CA 1
ATOM 6044 C C . LEU B 1 201 ? -16.172 -31.703 -21.688 1 90.88 201 LEU B C 1
ATOM 6046 O O . LEU B 1 201 ? -16.797 -32.125 -20.703 1 90.88 201 LEU B O 1
ATOM 6050 N N . LEU B 1 202 ? -15.008 -31.203 -21.562 1 91.19 202 LEU B N 1
ATOM 6051 C CA . LEU B 1 202 ? -14.359 -31.078 -20.25 1 91.19 202 LEU B CA 1
ATOM 6052 C C . LEU B 1 202 ? -15.133 -30.141 -19.344 1 91.19 202 LEU B C 1
ATOM 6054 O O . LEU B 1 202 ? -15.203 -30.344 -18.141 1 91.19 202 LEU B O 1
ATOM 6058 N N . ASP B 1 203 ? -15.672 -29.078 -19.969 1 88.56 203 ASP B N 1
ATOM 6059 C CA . ASP B 1 203 ? -16.422 -28.078 -19.203 1 88.56 203 ASP B CA 1
ATOM 6060 C C . ASP B 1 203 ? -17.672 -28.703 -18.578 1 88.56 203 ASP B C 1
ATOM 6062 O O . ASP B 1 203 ? -18.234 -28.141 -17.625 1 88.56 203 ASP B O 1
ATOM 6066 N N . SER B 1 204 ? -18.125 -29.719 -19.109 1 89.12 204 SER B N 1
ATOM 6067 C CA . SER B 1 204 ? -19.297 -30.406 -18.578 1 89.12 204 SER B CA 1
ATOM 6068 C C . SER B 1 204 ? -18.969 -31.109 -17.266 1 89.12 204 SER B C 1
ATOM 6070 O O . SER B 1 204 ? -19.875 -31.531 -16.547 1 89.12 204 SER B O 1
ATOM 6072 N N . PHE B 1 205 ? -17.75 -31.203 -16.922 1 90.69 205 PHE B N 1
ATOM 6073 C CA . PHE B 1 205 ? -17.312 -31.766 -15.656 1 90.69 205 PHE B CA 1
ATOM 6074 C C . PHE B 1 205 ? -16.516 -30.75 -14.852 1 90.69 205 PHE B C 1
ATOM 6076 O O . PHE B 1 205 ? -15.32 -30.922 -14.609 1 90.69 205 PHE B O 1
ATOM 6083 N N . PRO B 1 206 ? -17.109 -29.812 -14.281 1 82.44 206 PRO B N 1
ATOM 6084 C CA . PRO B 1 206 ? -16.438 -28.688 -13.648 1 82.44 206 PRO B CA 1
ATOM 6085 C C . PRO B 1 206 ? -15.648 -29.094 -12.406 1 82.44 206 PRO B C 1
ATOM 6087 O O . PRO B 1 206 ? -14.688 -28.422 -12.031 1 82.44 206 PRO B O 1
ATOM 6090 N N . THR B 1 207 ? -15.992 -30.172 -11.789 1 84.56 207 THR B N 1
ATOM 6091 C CA . THR B 1 207 ? -15.336 -30.578 -10.547 1 84.56 207 THR B CA 1
ATOM 6092 C C . THR B 1 207 ? -14.133 -31.469 -10.836 1 84.56 207 THR B C 1
ATOM 6094 O O . THR B 1 207 ? -13.414 -31.875 -9.922 1 84.56 207 THR B O 1
ATOM 6097 N N . CYS B 1 208 ? -13.945 -31.734 -12.047 1 91.25 208 CYS B N 1
ATOM 6098 C CA . CYS B 1 208 ? -12.891 -32.656 -12.438 1 91.25 208 CYS B CA 1
ATOM 6099 C C . CYS B 1 208 ? -11.516 -32.062 -12.188 1 91.25 208 CYS B C 1
ATOM 6101 O O . CYS B 1 208 ? -11.234 -30.938 -12.625 1 91.25 208 CYS B O 1
ATOM 6103 N N . GLU B 1 209 ? -10.633 -32.812 -11.508 1 94 209 GLU B N 1
ATOM 6104 C CA . GLU B 1 209 ? -9.281 -32.344 -11.203 1 94 209 GLU B CA 1
ATOM 6105 C C . GLU B 1 209 ? -8.242 -33.125 -12.023 1 94 209 GLU B C 1
ATOM 6107 O O . GLU B 1 209 ? -7.137 -32.625 -12.242 1 94 209 GLU B O 1
ATOM 6112 N N . THR B 1 210 ? -8.641 -34.281 -12.406 1 96.38 210 THR B N 1
ATOM 6113 C CA . THR B 1 210 ? -7.719 -35.125 -13.172 1 96.38 210 THR B CA 1
ATOM 6114 C C . THR B 1 210 ? -8.391 -35.656 -14.445 1 96.38 210 THR B C 1
ATOM 6116 O O . THR B 1 210 ? -9.555 -36.062 -14.414 1 96.38 210 THR B O 1
ATOM 6119 N N . VAL B 1 211 ? -7.691 -35.531 -15.516 1 96.81 211 VAL B N 1
ATOM 6120 C CA . VAL B 1 211 ? -8.148 -36.094 -16.781 1 96.81 211 VAL B CA 1
ATOM 6121 C C . VAL B 1 211 ? -7.148 -37.125 -17.266 1 96.81 211 VAL B C 1
ATOM 6123 O O . VAL B 1 211 ? -5.949 -36.875 -17.375 1 96.81 211 VAL B O 1
ATOM 6126 N N . ARG B 1 212 ? -7.621 -38.344 -17.516 1 96.06 212 ARG B N 1
ATOM 6127 C CA . ARG B 1 212 ? -6.828 -39.406 -18.094 1 96.06 212 ARG B CA 1
ATOM 6128 C C . ARG B 1 212 ? -7.234 -39.688 -19.531 1 96.06 212 ARG B C 1
ATOM 6130 O O . ARG B 1 212 ? -8.414 -39.906 -19.828 1 96.06 212 ARG B O 1
ATOM 6137 N N . VAL B 1 213 ? -6.281 -39.656 -20.391 1 95.88 213 VAL B N 1
ATOM 6138 C CA . VAL B 1 213 ? -6.562 -39.812 -21.828 1 95.88 213 VAL B CA 1
ATOM 6139 C C . VAL B 1 213 ? -5.941 -41.094 -22.328 1 95.88 213 VAL B C 1
ATOM 6141 O O . VAL B 1 213 ? -4.73 -41.281 -22.234 1 95.88 213 VAL B O 1
ATOM 6144 N N . TYR B 1 214 ? -6.805 -41.906 -22.844 1 93.94 214 TYR B N 1
ATOM 6145 C CA . TYR B 1 214 ? -6.402 -43.188 -23.469 1 93.94 214 TYR B CA 1
ATOM 6146 C C . TYR B 1 214 ? -6.543 -43.094 -24.984 1 93.94 214 TYR B C 1
ATOM 6148 O O . TYR B 1 214 ? -7.496 -42.5 -25.5 1 93.94 214 TYR B O 1
ATOM 6156 N N . LEU B 1 215 ? -5.598 -43.625 -25.688 1 92.19 215 LEU B N 1
ATOM 6157 C CA . LEU B 1 215 ? -5.645 -43.594 -27.141 1 92.19 215 LEU B CA 1
ATOM 6158 C C . LEU B 1 215 ? -5.688 -45 -27.719 1 92.19 215 LEU B C 1
ATOM 6160 O O . LEU B 1 215 ? -4.855 -45.844 -27.375 1 92.19 215 LEU B O 1
ATOM 6164 N N . VAL B 1 216 ? -6.684 -45.188 -28.609 1 88 216 VAL B N 1
ATOM 6165 C CA . VAL B 1 216 ? -6.812 -46.469 -29.297 1 88 216 VAL B CA 1
ATOM 6166 C C . VAL B 1 216 ? -5.91 -46.5 -30.531 1 88 216 VAL B C 1
ATOM 6168 O O . VAL B 1 216 ? -5.895 -45.531 -31.312 1 88 216 VAL B O 1
ATOM 6171 N N . HIS B 1 217 ? -5.051 -47.562 -30.656 1 79.06 217 HIS B N 1
ATOM 6172 C CA . HIS B 1 217 ? -4.195 -47.688 -31.828 1 79.06 217 HIS B CA 1
ATOM 6173 C C . HIS B 1 217 ? -5.008 -48.062 -33.062 1 79.06 217 HIS B C 1
ATOM 6175 O O . HIS B 1 217 ? -5.906 -48.906 -33 1 79.06 217 HIS B O 1
ATOM 6181 N N . PRO B 1 218 ? -4.82 -47.375 -34.125 1 66.94 218 PRO B N 1
ATOM 6182 C CA . PRO B 1 218 ? -5.586 -47.688 -35.344 1 66.94 218 PRO B CA 1
ATOM 6183 C C . PRO B 1 218 ? -5.379 -49.156 -35.781 1 66.94 218 PRO B C 1
ATOM 6185 O O . PRO B 1 218 ? -6.309 -49.781 -36.281 1 66.94 218 PRO B O 1
ATOM 6188 N N . ASN B 1 219 ? -3.969 -49.688 -36.062 1 56.41 219 ASN B N 1
ATOM 6189 C CA . ASN B 1 219 ? -3.711 -51 -36.656 1 56.41 219 ASN B CA 1
ATOM 6190 C C . ASN B 1 219 ? -3.949 -52.094 -35.656 1 56.41 219 ASN B C 1
ATOM 6192 O O . ASN B 1 219 ? -3.545 -53.25 -35.875 1 56.41 219 ASN B O 1
ATOM 6196 N N . GLY B 1 220 ? -4.168 -52 -34.5 1 45.91 220 GLY B N 1
ATOM 6197 C CA . GLY B 1 220 ? -4.238 -53.156 -33.625 1 45.91 220 GLY B CA 1
ATOM 6198 C C . GLY B 1 220 ? -5.293 -54.156 -34.062 1 45.91 220 GLY B C 1
ATOM 6199 O O . GLY B 1 220 ? -6.488 -53.875 -34.031 1 45.91 220 GLY B O 1
ATOM 6200 N N . GLU B 1 221 ? -4.891 -55.031 -34.938 1 37.69 221 GLU B N 1
ATOM 6201 C CA . GLU B 1 221 ? -5.535 -56.344 -35.094 1 37.69 221 GLU B CA 1
ATOM 6202 C C . GLU B 1 221 ? -5.883 -56.938 -33.75 1 37.69 221 GLU B C 1
ATOM 6204 O O . GLU B 1 221 ? -5.113 -56.844 -32.781 1 37.69 221 GLU B O 1
ATOM 6209 N N . GLU B 1 222 ? -7.031 -57.312 -33.438 1 38.06 222 GLU B N 1
ATOM 6210 C CA . GLU B 1 222 ? -7.461 -58.25 -32.406 1 38.06 222 GLU B CA 1
ATOM 6211 C C . GLU B 1 222 ? -6.551 -59.469 -32.375 1 38.06 222 GLU B C 1
ATOM 6213 O O . GLU B 1 222 ? -6.633 -60.344 -33.25 1 38.06 222 GLU B O 1
ATOM 6218 N N . GLN B 1 223 ? -5.211 -59.531 -32.281 1 32.19 223 GLN B N 1
ATOM 6219 C CA . GLN B 1 223 ? -4.637 -60.875 -32.188 1 32.19 223 GLN B CA 1
ATOM 6220 C C . GLN B 1 223 ? -5.316 -61.719 -31.109 1 32.19 223 GLN B C 1
ATOM 6222 O O . GLN B 1 223 ? -5.48 -61.25 -29.984 1 32.19 223 GLN B O 1
ATOM 6227 N N . PRO B 1 224 ? -5.992 -62.906 -31.484 1 31.02 224 PRO B N 1
ATOM 6228 C CA . PRO B 1 224 ? -6.484 -63.938 -30.594 1 31.02 224 PRO B CA 1
ATOM 6229 C C . PRO B 1 224 ? -5.402 -64.438 -29.641 1 31.02 224 PRO B C 1
ATOM 6231 O O . PRO B 1 224 ? -4.324 -64.875 -30.094 1 31.02 224 PRO B O 1
ATOM 6234 N N . LYS B 1 225 ? -5.168 -64 -28.484 1 31.69 225 LYS B N 1
ATOM 6235 C CA . LYS B 1 225 ? -4.336 -64.625 -27.469 1 31.69 225 LYS B CA 1
ATOM 6236 C C . LYS B 1 225 ? -4.672 -66.125 -27.328 1 31.69 225 LYS B C 1
ATOM 6238 O O . LYS B 1 225 ? -5.789 -66.438 -26.938 1 31.69 225 LYS B O 1
ATOM 6243 N N . GLY B 1 226 ? -4.145 -67.062 -28.031 1 25.41 226 GLY B N 1
ATOM 6244 C CA . GLY B 1 226 ? -4.082 -68.5 -27.703 1 25.41 226 GLY B CA 1
ATOM 6245 C C . GLY B 1 226 ? -3.771 -68.75 -26.234 1 25.41 226 GLY B C 1
ATOM 6246 O O . GLY B 1 226 ? -3.896 -67.812 -25.406 1 25.41 226 GLY B O 1
ATOM 6247 N N . GLY B 1 227 ? -2.623 -69.562 -25.812 1 24.39 227 GLY B N 1
ATOM 6248 C CA . GLY B 1 227 ? -2.395 -70.625 -24.875 1 24.39 227 GLY B CA 1
ATOM 6249 C C . GLY B 1 227 ? -2.176 -70.125 -23.453 1 24.39 227 GLY B C 1
ATOM 6250 O O . GLY B 1 227 ? -1.935 -70.938 -22.547 1 24.39 227 GLY B O 1
ATOM 6251 N N . SER B 1 228 ? -1.47 -69.125 -23.078 1 21.64 228 SER B N 1
ATOM 6252 C CA . SER B 1 228 ? -0.741 -69.312 -21.828 1 21.64 228 SER B CA 1
ATOM 6253 C C . SER B 1 228 ? -1.686 -69.625 -20.688 1 21.64 228 SER B C 1
ATOM 6255 O O . SER B 1 228 ? -2.889 -69.375 -20.766 1 21.64 228 SER B O 1
ATOM 6257 N N . ILE B 1 229 ? -1.035 -70.188 -19.484 1 22.55 229 ILE B N 1
ATOM 6258 C CA . ILE B 1 229 ? -1.08 -70.875 -18.203 1 22.55 229 ILE B CA 1
ATOM 6259 C C . ILE B 1 229 ? -1.895 -70.125 -17.203 1 22.55 229 ILE B C 1
ATOM 6261 O O . ILE B 1 229 ? -1.668 -68.875 -17.031 1 22.55 229 ILE B O 1
ATOM 6265 N N . SER B 1 230 ? -3.01 -70.688 -16.75 1 22.16 230 SER B N 1
ATOM 6266 C CA . SER B 1 230 ? -4 -70.5 -15.688 1 22.16 230 SER B CA 1
ATOM 6267 C C . SER B 1 230 ? -3.336 -70.438 -14.32 1 22.16 230 SER B C 1
ATOM 6269 O O . SER B 1 230 ? -3.934 -70.75 -13.297 1 22.16 230 SER B O 1
ATOM 6271 N N . THR B 1 231 ? -2.061 -69.938 -14.164 1 21.66 231 THR B N 1
ATOM 6272 C CA . THR B 1 231 ? -1.681 -70.125 -12.758 1 21.66 231 THR B CA 1
ATOM 6273 C C . THR B 1 231 ? -2.748 -69.5 -11.844 1 21.66 231 THR B C 1
ATOM 6275 O O . THR B 1 231 ? -3.104 -68.312 -11.977 1 21.66 231 THR B O 1
ATOM 6278 N N . GLN B 1 232 ? -3.588 -70.375 -11.281 1 21.91 232 GLN B N 1
ATOM 6279 C CA . GLN B 1 232 ? -4.59 -70.375 -10.227 1 21.91 232 GLN B CA 1
ATOM 6280 C C . GLN B 1 232 ? -4.043 -69.75 -8.945 1 21.91 232 GLN B C 1
ATOM 6282 O O . GLN B 1 232 ? -3.6 -70.438 -8.039 1 21.91 232 GLN B O 1
ATOM 6287 N N . ILE B 1 233 ? -3.146 -68.688 -8.984 1 21.53 233 ILE B N 1
ATOM 6288 C CA . ILE B 1 233 ? -2.775 -68.375 -7.621 1 21.53 233 ILE B CA 1
ATOM 6289 C C . ILE B 1 233 ? -4.031 -68.062 -6.801 1 21.53 233 ILE B C 1
ATOM 6291 O O . ILE B 1 233 ? -4.922 -67.312 -7.25 1 21.53 233 ILE B O 1
ATOM 6295 N N . ASN B 1 234 ? -4.332 -68.938 -5.902 1 21.05 234 ASN B N 1
ATOM 6296 C CA . ASN B 1 234 ? -5.297 -69 -4.809 1 21.05 234 ASN B CA 1
ATOM 6297 C C . ASN B 1 234 ? -5.285 -67.688 -3.992 1 21.05 234 ASN B C 1
ATOM 6299 O O . ASN B 1 234 ? -4.398 -67.5 -3.162 1 21.05 234 ASN B O 1
ATOM 6303 N N . TYR B 1 235 ? -5.445 -66.562 -4.672 1 20.36 235 TYR B N 1
ATOM 6304 C CA . TYR B 1 235 ? -5.566 -65.312 -3.877 1 20.36 235 TYR B CA 1
ATOM 6305 C C . TYR B 1 235 ? -6.648 -65.5 -2.814 1 20.36 235 TYR B C 1
ATOM 6307 O O . TYR B 1 235 ? -7.805 -65.75 -3.133 1 20.36 235 TYR B O 1
ATOM 6315 N N . GLU B 1 236 ? -6.277 -66 -1.689 1 22.3 236 GLU B N 1
ATOM 6316 C CA . GLU B 1 236 ? -7.082 -65.938 -0.471 1 22.3 236 GLU B CA 1
ATOM 6317 C C . GLU B 1 236 ? -7.883 -64.688 -0.352 1 22.3 236 GLU B C 1
ATOM 6319 O O . GLU B 1 236 ? -7.543 -63.656 -0.978 1 22.3 236 GLU B O 1
ATOM 6324 N N . GLN B 1 237 ? -8.961 -64.688 0.59 1 24.7 237 GLN B N 1
ATOM 6325 C CA . GLN B 1 237 ? -10.133 -63.906 1.029 1 24.7 237 GLN B CA 1
ATOM 6326 C C . GLN B 1 237 ? -9.75 -62.5 1.482 1 24.7 237 GLN B C 1
ATOM 6328 O O . GLN B 1 237 ? -10.148 -62.062 2.564 1 24.7 237 GLN B O 1
ATOM 6333 N N . VAL B 1 238 ? -8.578 -62 1.271 1 24.31 238 VAL B N 1
ATOM 6334 C CA . VAL B 1 238 ? -8.406 -60.812 2.094 1 24.31 238 VAL B CA 1
ATOM 6335 C C . VAL B 1 238 ? -9.578 -59.875 1.873 1 24.31 238 VAL B C 1
ATOM 6337 O O . VAL B 1 238 ? -10.281 -59.938 0.862 1 24.31 238 VAL B O 1
ATOM 6340 N N . ASP B 1 239 ? -9.656 -58.625 2.543 1 27.62 239 ASP B N 1
ATOM 6341 C CA . ASP B 1 239 ? -10.766 -57.812 3.047 1 27.62 239 ASP B CA 1
ATOM 6342 C C . ASP B 1 239 ? -11.578 -57.219 1.898 1 27.62 239 ASP B C 1
ATOM 6344 O O . ASP B 1 239 ? -11.023 -56.875 0.852 1 27.62 239 ASP B O 1
ATOM 6348 N N . LYS B 1 240 ? -12.906 -57.312 1.844 1 30.45 240 LYS B N 1
ATOM 6349 C CA . LYS B 1 240 ? -14.062 -56.969 1.025 1 30.45 240 LYS B CA 1
ATOM 6350 C C . LYS B 1 240 ? -13.984 -55.531 0.519 1 30.45 240 LYS B C 1
ATOM 6352 O O . LYS B 1 240 ? -14.82 -55.125 -0.279 1 30.45 240 LYS B O 1
ATOM 6357 N N . ALA B 1 241 ? -13.633 -54.625 1.376 1 30.95 241 ALA B N 1
ATOM 6358 C CA . ALA B 1 241 ? -13.828 -53.219 0.956 1 30.95 241 ALA B CA 1
ATOM 6359 C C . ALA B 1 241 ? -13.039 -52.938 -0.317 1 30.95 241 ALA B C 1
ATOM 6361 O O . ALA B 1 241 ? -13.078 -51.812 -0.821 1 30.95 241 ALA B O 1
ATOM 6362 N N . ARG B 1 242 ? -12 -53.688 -0.733 1 33.31 242 ARG B N 1
ATOM 6363 C CA . ARG B 1 242 ? -11.133 -53.594 -1.9 1 33.31 242 ARG B CA 1
ATOM 6364 C C . ARG B 1 242 ? -11.914 -53.781 -3.191 1 33.31 242 ARG B C 1
ATOM 6366 O O . ARG B 1 242 ? -11.336 -53.875 -4.273 1 33.31 242 ARG B O 1
ATOM 6373 N N . ASP B 1 243 ? -13.148 -54.281 -3.143 1 35.06 243 ASP B N 1
ATOM 6374 C CA . ASP B 1 243 ? -13.914 -54.812 -4.262 1 35.06 243 ASP B CA 1
ATOM 6375 C C . ASP B 1 243 ? -14.312 -53.719 -5.234 1 35.06 243 ASP B C 1
ATOM 6377 O O . ASP B 1 243 ? -14.797 -53.969 -6.332 1 35.06 243 ASP B O 1
ATOM 6381 N N . GLU B 1 244 ? -14.734 -52.531 -4.73 1 39.5 244 GLU B N 1
ATOM 6382 C CA . GLU B 1 244 ? -15.156 -51.531 -5.715 1 39.5 244 GLU B CA 1
ATOM 6383 C C . GLU B 1 244 ? -14.031 -51.219 -6.703 1 39.5 244 GLU B C 1
ATOM 6385 O O . GLU B 1 244 ? -14.227 -50.469 -7.656 1 39.5 244 GLU B O 1
ATOM 6390 N N . GLU B 1 245 ? -12.797 -51.344 -6.496 1 40.88 245 GLU B N 1
ATOM 6391 C CA . GLU B 1 245 ? -11.617 -51.25 -7.348 1 40.88 245 GLU B CA 1
ATOM 6392 C C . GLU B 1 245 ? -11.711 -52.156 -8.547 1 40.88 245 GLU B C 1
ATOM 6394 O O . GLU B 1 245 ? -10.945 -52.031 -9.508 1 40.88 245 GLU B O 1
ATOM 6399 N N . TYR B 1 246 ? -12.25 -53.25 -8.484 1 45.03 246 TYR B N 1
ATOM 6400 C CA . TYR B 1 246 ? -12.266 -54.281 -9.508 1 45.03 246 TYR B CA 1
ATOM 6401 C C . TYR B 1 246 ? -12.906 -53.781 -10.789 1 45.03 246 TYR B C 1
ATOM 6403 O O .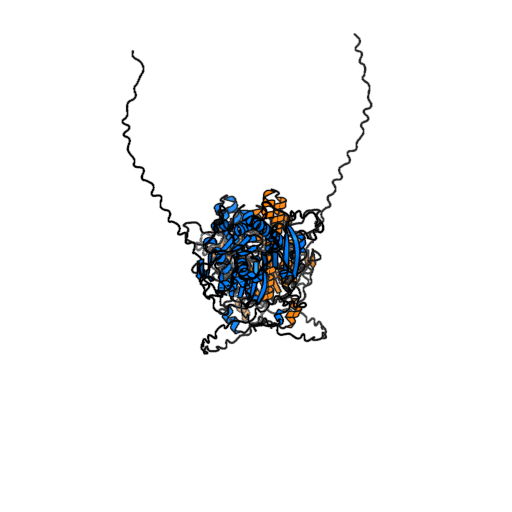 TYR B 1 246 ? -12.43 -54.062 -11.891 1 45.03 246 TYR B O 1
ATOM 6411 N N . ASN B 1 247 ? -14.266 -53.281 -10.711 1 53.31 247 ASN B N 1
ATOM 6412 C CA . ASN B 1 247 ? -14.977 -53.062 -11.961 1 53.31 247 ASN B CA 1
ATOM 6413 C C . ASN B 1 247 ? -14.812 -51.625 -12.453 1 53.31 247 ASN B C 1
ATOM 6415 O O . ASN B 1 247 ? -15.781 -51 -12.867 1 53.31 247 ASN B O 1
ATOM 6419 N N . CYS B 1 248 ? -13.68 -51.031 -12.25 1 68.44 248 CYS B N 1
ATOM 6420 C CA . CYS B 1 248 ? -13.547 -49.656 -12.773 1 68.44 248 CYS B CA 1
ATOM 6421 C C . CYS B 1 248 ? -13.711 -49.656 -14.289 1 68.44 248 CYS B C 1
ATOM 6423 O O . CYS B 1 248 ? -13.008 -50.375 -15 1 68.44 248 CYS B O 1
ATOM 6425 N N . PRO B 1 249 ? -14.828 -49.094 -14.742 1 76.38 249 PRO B N 1
ATOM 6426 C CA . PRO B 1 249 ? -15.078 -49.031 -16.188 1 76.38 249 PRO B CA 1
ATOM 6427 C C . PRO B 1 249 ? -13.852 -48.594 -16.984 1 76.38 249 PRO B C 1
ATOM 6429 O O . PRO B 1 249 ? -13.75 -48.906 -18.172 1 76.38 249 PRO B O 1
ATOM 6432 N N . GLU B 1 250 ? -12.922 -48 -16.312 1 86.12 250 GLU B N 1
ATOM 6433 C CA . GLU B 1 250 ? -11.711 -47.562 -17 1 86.12 250 GLU B CA 1
ATOM 6434 C C . GLU B 1 250 ? -10.906 -48.781 -17.484 1 86.12 250 GLU B C 1
ATOM 6436 O O . GLU B 1 250 ? -10.172 -48.688 -18.469 1 86.12 250 GLU B O 1
ATOM 6441 N N . LYS B 1 251 ? -11.016 -49.812 -16.797 1 79.56 251 LYS B N 1
ATOM 6442 C CA . LYS B 1 251 ? -10.273 -51.031 -17.141 1 79.56 251 LYS B CA 1
ATOM 6443 C C . LYS B 1 251 ? -10.742 -51.594 -18.484 1 79.56 251 LYS B C 1
ATOM 6445 O O . LYS B 1 251 ? -10.031 -52.375 -19.109 1 79.56 251 LYS B O 1
ATOM 6450 N N . LEU B 1 252 ? -11.914 -51.156 -18.828 1 81.88 252 LEU B N 1
ATOM 6451 C CA . LEU B 1 252 ? -12.492 -51.656 -20.062 1 81.88 252 LEU B CA 1
ATOM 6452 C C . LEU B 1 252 ? -11.961 -50.875 -21.266 1 81.88 252 LEU B C 1
ATOM 6454 O O . LEU B 1 252 ? -12.25 -51.219 -22.422 1 81.88 252 LEU B O 1
ATOM 6458 N N . PHE B 1 253 ? -11.141 -49.906 -20.922 1 88.69 253 PHE B N 1
ATOM 6459 C CA . PHE B 1 253 ? -10.602 -49.125 -22.031 1 88.69 253 PHE B CA 1
ATOM 6460 C C . PHE B 1 253 ? -9.57 -49.938 -22.812 1 88.69 253 PHE B C 1
ATOM 6462 O O . PHE B 1 253 ? -8.758 -50.625 -22.219 1 88.69 253 PHE B O 1
ATOM 6469 N N . GLN B 1 254 ? -9.656 -49.938 -24.047 1 84.25 254 GLN B N 1
ATOM 6470 C CA . GLN B 1 254 ? -8.758 -50.688 -24.922 1 84.25 254 GLN B CA 1
ATOM 6471 C C . GLN B 1 254 ? -7.523 -49.875 -25.281 1 84.25 254 GLN B C 1
ATOM 6473 O O . GLN B 1 254 ? -6.5 -50.438 -25.688 1 84.25 254 GLN B O 1
ATOM 6478 N N . GLY B 1 255 ? -7.633 -48.688 -25.047 1 87.25 255 GLY B N 1
ATOM 6479 C CA . GLY B 1 255 ? -6.531 -47.812 -25.422 1 87.25 255 GLY B CA 1
ATOM 6480 C C . GLY B 1 255 ? -5.445 -47.719 -24.359 1 87.25 255 GLY B C 1
ATOM 6481 O O . GLY B 1 255 ? -5.645 -48.188 -23.234 1 87.25 255 GLY B O 1
ATOM 6482 N N . ASP B 1 256 ? -4.219 -47.25 -24.781 1 89.88 256 ASP B N 1
ATOM 6483 C CA . ASP B 1 256 ? -3.102 -47 -23.875 1 89.88 256 ASP B CA 1
ATOM 6484 C C . ASP B 1 256 ? -3.182 -45.594 -23.266 1 89.88 256 ASP B C 1
ATOM 6486 O O . ASP B 1 256 ? -3.562 -44.656 -23.953 1 89.88 256 ASP B O 1
ATOM 6490 N N . LEU B 1 257 ? -2.805 -45.594 -22.016 1 92.81 257 LEU B N 1
ATOM 6491 C CA . LEU B 1 257 ? -2.746 -44.281 -21.359 1 92.81 257 LEU B CA 1
ATOM 6492 C C . LEU B 1 257 ? -1.651 -43.438 -21.984 1 92.81 257 LEU B C 1
ATOM 6494 O O . LEU B 1 257 ? -0.484 -43.812 -22 1 92.81 257 LEU B O 1
ATOM 6498 N N . ILE B 1 258 ? -1.995 -42.25 -22.484 1 91.81 258 ILE B N 1
ATOM 6499 C CA . ILE B 1 258 ? -0.988 -41.406 -23.125 1 91.81 258 ILE B CA 1
ATOM 6500 C C . ILE B 1 258 ? -0.754 -40.156 -22.281 1 91.81 258 ILE B C 1
ATOM 6502 O O . ILE B 1 258 ? 0.296 -39.5 -22.391 1 91.81 258 ILE B O 1
ATOM 6506 N N . LEU B 1 259 ? -1.851 -39.812 -21.484 1 95.44 259 LEU B N 1
ATOM 6507 C CA . LEU B 1 259 ? -1.662 -38.625 -20.672 1 95.44 259 LEU B CA 1
ATOM 6508 C C . LEU B 1 259 ? -2.559 -38.656 -19.438 1 95.44 259 LEU B C 1
ATOM 6510 O O . LEU B 1 259 ? -3.729 -39.031 -19.531 1 95.44 259 LEU B O 1
ATOM 6514 N N . GLN B 1 260 ? -2.043 -38.375 -18.359 1 96.25 260 GLN B N 1
ATOM 6515 C CA . GLN B 1 260 ? -2.771 -38 -17.156 1 96.25 260 GLN B CA 1
ATOM 6516 C C . GLN B 1 260 ? -2.461 -36.562 -16.734 1 96.25 260 GLN B C 1
ATOM 6518 O O . GLN B 1 260 ? -1.313 -36.25 -16.422 1 96.25 260 GLN B O 1
ATOM 6523 N N . CYS B 1 261 ? -3.393 -35.688 -16.781 1 97 261 CYS B N 1
ATOM 6524 C CA . CYS B 1 261 ? -3.242 -34.281 -16.406 1 97 261 CYS B CA 1
ATOM 6525 C C . CYS B 1 261 ? -4.043 -33.938 -15.156 1 97 261 CYS B C 1
ATOM 6527 O O . CYS B 1 261 ? -5.266 -34.125 -15.133 1 97 261 CYS B O 1
ATOM 6529 N N . SER B 1 262 ? -3.377 -33.531 -14.141 1 96.56 262 SER B N 1
ATOM 6530 C CA . SER B 1 262 ? -4.031 -33.25 -12.867 1 96.56 262 SER B CA 1
ATOM 6531 C C . SER B 1 262 ? -3.844 -31.781 -12.461 1 96.56 262 SER B C 1
ATOM 6533 O O . SER B 1 262 ? -2.744 -31.234 -12.57 1 96.56 262 SER B O 1
ATOM 6535 N N . ARG B 1 263 ? -4.848 -31.141 -12.016 1 95 263 ARG B N 1
ATOM 6536 C CA . ARG B 1 263 ? -4.781 -29.797 -11.453 1 95 263 ARG B CA 1
ATOM 6537 C C . ARG B 1 263 ? -4.855 -29.844 -9.93 1 95 263 ARG B C 1
ATOM 6539 O O . ARG B 1 263 ? -5.645 -30.594 -9.359 1 95 263 ARG B O 1
ATOM 6546 N N . LYS B 1 264 ? -4.004 -29.094 -9.32 1 94.12 264 LYS B N 1
ATOM 6547 C CA . LYS B 1 264 ? -3.926 -29.016 -7.863 1 94.12 264 LYS B CA 1
ATOM 6548 C C . LYS B 1 264 ? -4.184 -27.609 -7.367 1 94.12 264 LYS B C 1
ATOM 6550 O O . LYS B 1 264 ? -3.918 -26.641 -8.078 1 94.12 264 LYS B O 1
ATOM 6555 N N . ASP B 1 265 ? -4.734 -27.5 -6.156 1 91.56 265 ASP B N 1
ATOM 6556 C CA . ASP B 1 265 ? -4.992 -26.203 -5.539 1 91.56 265 ASP B CA 1
ATOM 6557 C C . ASP B 1 265 ? -3.697 -25.422 -5.355 1 91.56 265 ASP B C 1
ATOM 6559 O O . ASP B 1 265 ? -2.678 -25.984 -4.945 1 91.56 265 ASP B O 1
ATOM 6563 N N . GLU B 1 266 ? -3.807 -24.188 -5.672 1 90.31 266 GLU B N 1
ATOM 6564 C CA . GLU B 1 266 ? -2.623 -23.344 -5.664 1 90.31 266 GLU B CA 1
ATOM 6565 C C . GLU B 1 266 ? -2.057 -23.203 -4.254 1 90.31 266 GLU B C 1
ATOM 6567 O O . GLU B 1 266 ? -0.847 -23.312 -4.051 1 90.31 266 GLU B O 1
ATOM 6572 N N . MET B 1 267 ? -2.916 -22.953 -3.305 1 91 267 MET B N 1
ATOM 6573 C CA . MET B 1 267 ? -2.453 -22.75 -1.935 1 91 267 MET B CA 1
ATOM 6574 C C . MET B 1 267 ? -1.837 -24.016 -1.368 1 91 267 MET B C 1
ATOM 6576 O O . MET B 1 267 ? -0.846 -23.969 -0.638 1 91 267 MET B O 1
ATOM 6580 N N . HIS B 1 268 ? -2.439 -25.062 -1.746 1 92.19 268 HIS B N 1
ATOM 6581 C CA . HIS B 1 268 ? -1.886 -26.344 -1.332 1 92.19 268 HIS B CA 1
ATOM 6582 C C . HIS B 1 268 ? -0.483 -26.547 -1.896 1 92.19 268 HIS B C 1
ATOM 6584 O O . HIS B 1 268 ? 0.415 -27.016 -1.188 1 92.19 268 HIS B O 1
ATOM 6590 N N . CYS B 1 269 ? -0.344 -26.219 -3.113 1 94.69 269 CYS B N 1
ATOM 6591 C CA . CYS B 1 269 ? 0.95 -26.406 -3.762 1 94.69 269 CYS B CA 1
ATOM 6592 C C . CYS B 1 269 ? 2.012 -25.516 -3.127 1 94.69 269 CYS B C 1
ATOM 6594 O O . CYS B 1 269 ? 3.158 -25.922 -2.957 1 94.69 269 CYS B O 1
ATOM 6596 N N . VAL B 1 270 ? 1.651 -24.312 -2.773 1 93.94 270 VAL B N 1
ATOM 6597 C CA . VAL B 1 270 ? 2.58 -23.391 -2.121 1 93.94 270 VAL B CA 1
ATOM 6598 C C . VAL B 1 270 ? 3.031 -23.984 -0.786 1 93.94 270 VAL B C 1
ATOM 6600 O O . VAL B 1 270 ? 4.23 -24.047 -0.498 1 93.94 270 VAL B O 1
ATOM 6603 N N . MET B 1 271 ? 2.123 -24.469 -0.029 1 93.81 271 MET B N 1
ATOM 6604 C CA . MET B 1 271 ? 2.438 -25.031 1.278 1 93.81 271 MET B CA 1
ATOM 6605 C C . MET B 1 271 ? 3.271 -26.297 1.134 1 93.81 271 MET B C 1
ATOM 6607 O O . MET B 1 271 ? 4.254 -26.484 1.854 1 93.81 271 MET B O 1
ATOM 6611 N N . ASN B 1 272 ? 2.82 -27.109 0.222 1 93.19 272 ASN B N 1
ATOM 6612 C CA . ASN B 1 272 ? 3.57 -28.344 -0.032 1 93.19 272 ASN B CA 1
ATOM 6613 C C . ASN B 1 272 ? 5.008 -28.031 -0.443 1 93.19 272 ASN B C 1
ATOM 6615 O O . ASN B 1 272 ? 5.941 -28.688 0.03 1 93.19 272 ASN B O 1
ATOM 6619 N N . GLY B 1 273 ? 5.16 -27.062 -1.331 1 93.12 273 GLY B N 1
ATOM 6620 C CA . GLY B 1 273 ? 6.492 -26.641 -1.735 1 93.12 273 GLY B CA 1
ATOM 6621 C C . GLY B 1 273 ? 7.332 -26.125 -0.58 1 93.12 273 GLY B C 1
ATOM 6622 O O . GLY B 1 273 ? 8.523 -26.438 -0.488 1 93.12 273 GLY B O 1
ATOM 6623 N N . LEU B 1 274 ? 6.723 -25.406 0.264 1 92.81 274 LEU B N 1
ATOM 6624 C CA . LEU B 1 274 ? 7.414 -24.875 1.429 1 92.81 274 LEU B CA 1
ATOM 6625 C C . LEU B 1 274 ? 7.93 -25.984 2.326 1 92.81 274 LEU B C 1
ATOM 6627 O O . LEU B 1 274 ? 9.094 -25.969 2.744 1 92.81 274 LEU B O 1
ATOM 6631 N N . TYR B 1 275 ? 7.105 -26.922 2.611 1 89.81 275 TYR B N 1
ATOM 6632 C CA . TYR B 1 275 ? 7.484 -28.016 3.514 1 89.81 275 TYR B CA 1
ATOM 6633 C C . TYR B 1 275 ? 8.57 -28.891 2.895 1 89.81 275 TYR B C 1
ATOM 66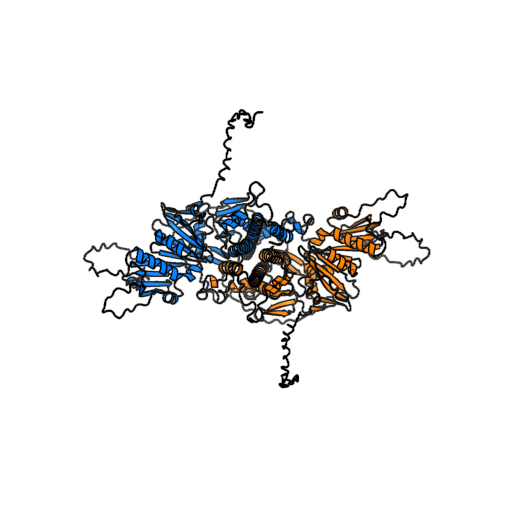35 O O . TYR B 1 275 ? 9.414 -29.438 3.605 1 89.81 275 TYR B O 1
ATOM 6643 N N . LYS B 1 276 ? 8.531 -28.984 1.573 1 88.69 276 LYS B N 1
ATOM 6644 C CA . LYS B 1 276 ? 9.617 -29.703 0.914 1 88.69 276 LYS B CA 1
ATOM 6645 C C . LYS B 1 276 ? 10.938 -28.938 1.064 1 88.69 276 LYS B C 1
ATOM 6647 O O . LYS B 1 276 ? 11.984 -29.547 1.31 1 88.69 276 LYS B O 1
ATOM 6652 N N . LEU B 1 277 ? 10.875 -27.672 0.976 1 88.56 277 LEU B N 1
ATOM 6653 C CA . LEU B 1 277 ? 12.094 -26.875 1.027 1 88.56 277 LEU B CA 1
ATOM 6654 C C . LEU B 1 277 ? 12.641 -26.797 2.449 1 88.56 277 LEU B C 1
ATOM 6656 O O . LEU B 1 277 ? 13.828 -26.547 2.65 1 88.56 277 LEU B O 1
ATOM 6660 N N . PHE B 1 278 ? 11.781 -26.969 3.438 1 86.75 278 PHE B N 1
ATOM 6661 C CA . PHE B 1 278 ? 12.266 -27.062 4.809 1 86.75 278 PHE B CA 1
ATOM 6662 C C . PHE B 1 278 ? 13.25 -28.219 4.957 1 86.75 278 PHE B C 1
ATOM 6664 O O . PHE B 1 278 ? 14.133 -28.188 5.812 1 86.75 278 PHE B O 1
ATOM 6671 N N . GLY B 1 279 ? 13.062 -29.188 4.098 1 82.81 279 GLY B N 1
ATOM 6672 C CA . GLY B 1 279 ? 13.922 -30.344 4.152 1 82.81 279 GLY B CA 1
ATOM 6673 C C . GLY B 1 279 ? 15.172 -30.203 3.307 1 82.81 279 GLY B C 1
ATOM 6674 O O . GLY B 1 279 ? 15.961 -31.141 3.191 1 82.81 279 GLY B O 1
ATOM 6675 N N . VAL B 1 280 ? 15.359 -29.109 2.721 1 83.25 280 VAL B N 1
ATOM 6676 C CA . VAL B 1 280 ? 16.516 -28.859 1.877 1 83.25 280 VAL B CA 1
ATOM 6677 C C . VAL B 1 280 ? 17.531 -28.016 2.637 1 83.25 280 VAL B C 1
ATOM 6679 O O . VAL B 1 280 ? 17.188 -26.953 3.164 1 83.25 280 VAL B O 1
ATOM 6682 N N . LYS B 1 281 ? 18.719 -28.391 2.65 1 78.75 281 LYS B N 1
ATOM 6683 C CA . LYS B 1 281 ? 19.766 -27.734 3.422 1 78.75 281 LYS B CA 1
ATOM 6684 C C . LYS B 1 281 ? 20.062 -26.344 2.859 1 78.75 281 LYS B C 1
ATOM 6686 O O . LYS B 1 281 ? 20.156 -26.172 1.644 1 78.75 281 LYS B O 1
ATOM 6691 N N . LYS B 1 282 ? 20.156 -25.359 3.717 1 79.88 282 LYS B N 1
ATOM 6692 C CA . LYS B 1 282 ? 20.594 -23.984 3.434 1 79.88 282 LYS B CA 1
ATOM 6693 C C . LYS B 1 282 ? 19.656 -23.297 2.445 1 79.88 282 LYS B C 1
ATOM 6695 O O . LYS B 1 282 ? 20.078 -22.453 1.669 1 79.88 282 LYS B O 1
ATOM 6700 N N . SER B 1 283 ? 18.5 -23.781 2.414 1 85.06 283 SER B N 1
ATOM 6701 C CA . SER B 1 283 ? 17.547 -23.219 1.462 1 85.06 283 SER B CA 1
ATOM 6702 C C . SER B 1 283 ? 16.828 -22 2.045 1 85.06 283 SER B C 1
ATOM 6704 O O . SER B 1 283 ? 16.156 -21.281 1.324 1 85.06 283 SER B O 1
ATOM 6706 N N . ILE B 1 284 ? 17.047 -21.797 3.357 1 91.06 284 ILE B N 1
ATOM 6707 C CA . ILE B 1 284 ? 16.359 -20.703 4.023 1 91.06 284 ILE B CA 1
ATOM 6708 C C . ILE B 1 284 ? 17.375 -19.641 4.465 1 91.06 284 ILE B C 1
ATOM 6710 O O . ILE B 1 284 ? 18.438 -19.984 4.992 1 91.06 284 ILE B O 1
ATOM 6714 N N . VAL B 1 285 ? 17.031 -18.375 4.223 1 93.56 285 VAL B N 1
ATOM 6715 C CA . VAL B 1 285 ? 17.969 -17.297 4.559 1 93.56 285 VAL B CA 1
ATOM 6716 C C . VAL B 1 285 ? 17.203 -16.156 5.23 1 93.56 285 VAL B C 1
ATOM 6718 O O . VAL B 1 285 ? 15.977 -16.078 5.148 1 93.56 285 VAL B O 1
ATOM 6721 N N . ARG B 1 286 ? 17.875 -15.391 5.941 1 95.38 286 ARG B N 1
ATOM 6722 C CA . ARG B 1 286 ? 17.406 -14.102 6.426 1 95.38 286 ARG B CA 1
ATOM 6723 C C . ARG B 1 286 ? 18.281 -12.969 5.891 1 95.38 286 ARG B C 1
ATOM 6725 O O . ARG B 1 286 ? 19.438 -13.172 5.555 1 95.38 286 ARG B O 1
ATOM 6732 N N . TYR B 1 287 ? 17.719 -11.812 5.676 1 95 287 TYR B N 1
ATOM 6733 C CA . TYR B 1 287 ? 18.516 -10.648 5.309 1 95 287 TYR B CA 1
ATOM 6734 C C . TYR B 1 287 ? 19 -9.906 6.547 1 95 287 TYR B C 1
ATOM 6736 O O . TYR B 1 287 ? 18.203 -9.438 7.355 1 95 287 TYR B O 1
ATOM 6744 N N . ASP B 1 288 ? 20.266 -9.82 6.691 1 93.19 288 ASP B N 1
ATOM 6745 C CA . ASP B 1 288 ? 20.859 -9.117 7.816 1 93.19 288 ASP B CA 1
ATOM 6746 C C . ASP B 1 288 ? 21.016 -7.629 7.512 1 93.19 288 ASP B C 1
ATOM 6748 O O . ASP B 1 288 ? 21.812 -7.254 6.641 1 93.19 288 ASP B O 1
ATOM 6752 N N . LEU B 1 289 ? 20.375 -6.785 8.273 1 87.88 289 LEU B N 1
ATOM 6753 C CA . LEU B 1 289 ? 20.344 -5.352 8 1 87.88 289 LEU B CA 1
ATOM 6754 C C . LEU B 1 289 ? 21.672 -4.695 8.367 1 87.88 289 LEU B C 1
ATOM 6756 O O . LEU B 1 289 ? 22.016 -3.631 7.84 1 87.88 289 LEU B O 1
ATOM 6760 N N . PHE B 1 290 ? 22.391 -5.285 9.211 1 87.69 290 PHE B N 1
ATOM 6761 C CA . PHE B 1 290 ? 23.688 -4.75 9.609 1 87.69 290 PHE B CA 1
ATOM 6762 C C . PHE B 1 290 ? 24.766 -5.148 8.609 1 87.69 290 PHE B C 1
ATOM 6764 O O . PHE B 1 290 ? 25.547 -4.305 8.156 1 87.69 290 PHE B O 1
ATOM 6771 N N . LEU B 1 291 ? 24.766 -6.441 8.266 1 89.06 291 LEU B N 1
ATOM 6772 C CA . LEU B 1 291 ? 25.766 -6.953 7.328 1 89.06 291 LEU B CA 1
ATOM 6773 C C . LEU B 1 291 ? 25.375 -6.629 5.891 1 89.06 291 LEU B C 1
ATOM 6775 O O . LEU B 1 291 ? 26.203 -6.723 4.98 1 89.06 291 LEU B O 1
ATOM 6779 N N . LYS B 1 292 ? 24.125 -6.305 5.723 1 88.38 292 LYS B N 1
ATOM 6780 C CA . LYS B 1 292 ? 23.562 -5.969 4.414 1 88.38 292 LYS B CA 1
ATOM 6781 C C . LYS B 1 292 ? 23.766 -7.117 3.426 1 88.38 292 LYS B C 1
ATOM 6783 O O . LYS B 1 292 ? 24.25 -6.91 2.314 1 88.38 292 LYS B O 1
ATOM 6788 N N . THR B 1 293 ? 23.469 -8.25 3.896 1 90.62 293 THR B N 1
ATOM 6789 C CA . THR B 1 293 ? 23.578 -9.445 3.07 1 90.62 293 THR B CA 1
ATOM 6790 C C . THR B 1 293 ? 22.672 -10.562 3.598 1 90.62 293 THR B C 1
ATOM 6792 O O . THR B 1 293 ? 22.125 -10.453 4.699 1 90.62 293 THR B O 1
ATOM 6795 N N . GLN B 1 294 ? 22.453 -11.586 2.727 1 92 294 GLN B N 1
ATOM 6796 C CA . GLN B 1 294 ? 21.703 -12.766 3.121 1 92 294 GLN B CA 1
ATOM 6797 C C . GLN B 1 294 ? 22.531 -13.688 4.004 1 92 294 GLN B C 1
ATOM 6799 O O . GLN B 1 294 ? 23.719 -13.891 3.746 1 92 294 GLN B O 1
ATOM 6804 N N . VAL B 1 295 ? 21.922 -14.211 5.051 1 93.19 295 VAL B N 1
ATOM 6805 C CA . VAL B 1 295 ? 22.562 -15.156 5.949 1 93.19 295 VAL B CA 1
ATOM 6806 C C . VAL B 1 295 ? 21.719 -16.438 6.047 1 93.19 295 VAL B C 1
ATOM 6808 O O . VAL B 1 295 ? 20.516 -16.359 6.312 1 93.19 295 VAL B O 1
ATOM 6811 N N . PRO B 1 296 ? 22.344 -17.578 5.801 1 89.88 296 PRO B N 1
ATOM 6812 C CA . PRO B 1 296 ? 21.594 -18.828 5.941 1 89.88 296 PRO B CA 1
ATOM 6813 C C . PRO B 1 296 ? 21.109 -19.078 7.371 1 89.88 296 PRO B C 1
ATOM 6815 O O . PRO B 1 296 ? 21.828 -18.75 8.328 1 89.88 296 PRO B O 1
ATOM 6818 N N . VAL B 1 297 ? 19.922 -19.594 7.441 1 90.81 297 VAL B N 1
ATOM 6819 C CA . VAL B 1 297 ? 19.312 -19.875 8.742 1 90.81 297 VAL B CA 1
ATOM 6820 C C . VAL B 1 297 ? 18.875 -21.328 8.812 1 90.81 297 VAL B C 1
ATOM 6822 O O . VAL B 1 297 ? 18.359 -21.875 7.836 1 90.81 297 VAL B O 1
ATOM 6825 N N . GLN B 1 298 ? 19.141 -21.953 9.938 1 84.88 298 GLN B N 1
ATOM 6826 C CA . GLN B 1 298 ? 18.547 -23.25 10.227 1 84.88 298 GLN B CA 1
ATOM 6827 C C . GLN B 1 298 ? 17.266 -23.109 11.047 1 84.88 298 GLN B C 1
ATOM 6829 O O . GLN B 1 298 ? 17.312 -22.781 12.234 1 84.88 298 GLN B O 1
ATOM 6834 N N . VAL B 1 299 ? 16.219 -23.344 10.336 1 86.06 299 VAL B N 1
ATOM 6835 C CA . VAL B 1 299 ? 14.938 -23.203 11.016 1 86.06 299 VAL B CA 1
ATOM 6836 C C . VAL B 1 299 ? 14.719 -24.375 11.961 1 86.06 299 VAL B C 1
ATOM 6838 O O . VAL B 1 299 ? 14.875 -25.547 11.57 1 86.06 299 VAL B O 1
ATOM 6841 N N . LYS B 1 300 ? 14.391 -24.031 13.195 1 81.88 300 LYS B N 1
ATOM 6842 C CA . LYS B 1 300 ? 14.195 -25.062 14.211 1 81.88 300 LYS B CA 1
ATOM 6843 C C . LYS B 1 300 ? 12.75 -25.547 14.242 1 81.88 300 LYS B C 1
ATOM 6845 O O . LYS B 1 300 ? 11.828 -24.75 14.023 1 81.88 300 LYS B O 1
ATOM 6850 N N . CYS B 1 301 ? 12.562 -26.812 14.508 1 84.81 301 CYS B N 1
ATOM 6851 C CA . CYS B 1 301 ? 11.234 -27.375 14.727 1 84.81 301 CYS B CA 1
ATOM 6852 C C . CYS B 1 301 ? 10.719 -27.016 16.125 1 84.81 301 CYS B C 1
ATOM 6854 O O . CYS B 1 301 ? 11.5 -26.875 17.062 1 84.81 301 CYS B O 1
ATOM 6856 N N . PRO B 1 302 ? 9.352 -26.969 16.359 1 88.75 302 PRO B N 1
ATOM 6857 C CA . PRO B 1 302 ? 8.359 -26.984 15.289 1 88.75 302 PRO B CA 1
ATOM 6858 C C . PRO B 1 302 ? 8.414 -25.75 14.414 1 88.75 302 PRO B C 1
ATOM 6860 O O . PRO B 1 302 ? 8.711 -24.656 14.906 1 88.75 302 PRO B O 1
ATOM 6863 N N . TYR B 1 303 ? 8.211 -25.953 13.141 1 88.75 303 TYR B N 1
ATOM 6864 C CA . TYR B 1 303 ? 8.219 -24.828 12.219 1 88.75 303 TYR B CA 1
ATOM 6865 C C . TYR B 1 303 ? 7.074 -23.859 12.523 1 88.75 303 TYR B C 1
ATOM 6867 O O . TYR B 1 303 ? 7.211 -22.656 12.367 1 88.75 303 TYR B O 1
ATOM 6875 N N . GLU B 1 304 ? 5.934 -24.422 12.883 1 89.44 304 GLU B N 1
ATOM 6876 C CA . GLU B 1 304 ? 4.695 -23.688 13.086 1 89.44 304 GLU B CA 1
ATOM 6877 C C . GLU B 1 304 ? 4.59 -23.172 14.516 1 89.44 304 GLU B C 1
ATOM 6879 O O . GLU B 1 304 ? 5.238 -23.688 15.422 1 89.44 304 GLU B O 1
ATOM 6884 N N . PRO B 1 305 ? 3.785 -22.156 14.719 1 95.06 305 PRO B N 1
ATOM 6885 C CA . PRO B 1 305 ? 3.014 -21.453 13.695 1 95.06 305 PRO B CA 1
ATOM 6886 C C . PRO B 1 305 ? 3.859 -20.469 12.891 1 95.06 305 PRO B C 1
ATOM 6888 O O . PRO B 1 305 ? 4.828 -19.906 13.414 1 95.06 305 PRO B O 1
ATOM 6891 N N . PHE B 1 306 ? 3.58 -20.344 11.609 1 96.5 306 PHE B N 1
ATOM 6892 C CA . PHE B 1 306 ? 4.242 -19.328 10.781 1 96.5 306 PHE B CA 1
ATOM 6893 C C . PHE B 1 306 ? 3.279 -18.766 9.75 1 96.5 306 PHE B C 1
ATOM 6895 O O . PHE B 1 306 ? 2.207 -19.328 9.516 1 96.5 306 PHE B O 1
ATOM 6902 N N . ILE B 1 307 ? 3.566 -17.547 9.25 1 97.19 307 ILE B N 1
ATOM 6903 C CA . ILE B 1 307 ? 2.879 -16.922 8.133 1 97.19 307 ILE B CA 1
ATOM 6904 C C . ILE B 1 307 ? 3.771 -16.938 6.895 1 97.19 307 ILE B C 1
ATOM 6906 O O . ILE B 1 307 ? 4.984 -16.75 6.992 1 97.19 307 ILE B O 1
ATOM 6910 N N . ILE B 1 308 ? 3.211 -17.297 5.781 1 96.75 308 ILE B N 1
ATOM 6911 C CA . ILE B 1 308 ? 3.945 -17.172 4.527 1 96.75 308 ILE B CA 1
ATOM 6912 C C . ILE B 1 308 ? 3.215 -16.219 3.588 1 96.75 308 ILE B C 1
ATOM 6914 O O . ILE B 1 308 ? 2.004 -16.344 3.385 1 96.75 308 ILE B O 1
ATOM 6918 N N . ALA B 1 309 ? 3.879 -15.203 3.131 1 96.88 309 ALA B N 1
ATOM 6919 C CA . ALA B 1 309 ? 3.391 -14.305 2.088 1 96.88 309 ALA B CA 1
ATOM 6920 C C . ALA B 1 309 ? 3.982 -14.672 0.729 1 96.88 309 ALA B C 1
ATOM 6922 O O . ALA B 1 309 ? 5.176 -14.469 0.491 1 96.88 309 ALA B O 1
ATOM 6923 N N . ASN B 1 310 ? 3.184 -15.25 -0.118 1 94.69 310 ASN B N 1
ATOM 6924 C CA . ASN B 1 310 ? 3.596 -15.594 -1.475 1 94.69 310 ASN B CA 1
ATOM 6925 C C . ASN B 1 310 ? 3.336 -14.445 -2.447 1 94.69 310 ASN B C 1
ATOM 6927 O O . ASN B 1 310 ? 2.188 -14.18 -2.803 1 94.69 310 ASN B O 1
ATOM 6931 N N . ILE B 1 311 ? 4.461 -13.844 -2.918 1 95 311 ILE B N 1
ATOM 6932 C CA . ILE B 1 311 ? 4.363 -12.586 -3.645 1 95 311 ILE B CA 1
ATOM 6933 C C . ILE B 1 311 ? 4.598 -12.828 -5.133 1 95 311 ILE B C 1
ATOM 6935 O O . ILE B 1 311 ? 5.738 -13.008 -5.566 1 95 311 ILE B O 1
ATOM 6939 N N . GLY B 1 312 ? 3.592 -12.812 -5.941 1 90.62 312 GLY B N 1
ATOM 6940 C CA . GLY B 1 312 ? 3.635 -12.781 -7.395 1 90.62 312 GLY B CA 1
ATOM 6941 C C . GLY B 1 312 ? 3.145 -11.461 -7.973 1 90.62 312 GLY B C 1
ATOM 6942 O O . GLY B 1 312 ? 3.588 -10.391 -7.555 1 90.62 312 GLY B O 1
ATOM 6943 N N . SER B 1 313 ? 2.164 -11.609 -8.992 1 86.12 313 SER B N 1
ATOM 6944 C CA . SER B 1 313 ? 1.484 -10.391 -9.422 1 86.12 313 SER B CA 1
ATOM 6945 C C . SER B 1 313 ? 0.688 -9.773 -8.281 1 86.12 313 SER B C 1
ATOM 6947 O O . SER B 1 313 ? 0.719 -8.555 -8.078 1 86.12 313 SER B O 1
ATOM 6949 N N . GLY B 1 314 ? -0.052 -10.578 -7.664 1 87.69 314 GLY B N 1
ATOM 6950 C CA . GLY B 1 314 ? -0.661 -10.266 -6.379 1 87.69 314 GLY B CA 1
ATOM 6951 C C . GLY B 1 314 ? -0.066 -11.055 -5.23 1 87.69 314 GLY B C 1
ATOM 6952 O O . GLY B 1 314 ? 0.989 -11.672 -5.375 1 87.69 314 GLY B O 1
ATOM 6953 N N . ILE B 1 315 ? -0.679 -10.945 -4.047 1 91.88 315 ILE B N 1
ATOM 6954 C CA . ILE B 1 315 ? -0.084 -11.578 -2.877 1 91.88 315 ILE B CA 1
ATOM 6955 C C . ILE B 1 315 ? -1.13 -12.438 -2.17 1 91.88 315 ILE B C 1
ATOM 6957 O O . ILE B 1 315 ? -2.289 -12.039 -2.043 1 91.88 315 ILE B O 1
ATOM 6961 N N . SER B 1 316 ? -0.759 -13.625 -1.827 1 90.88 316 SER B N 1
ATOM 6962 C CA . SER B 1 316 ? -1.537 -14.484 -0.942 1 90.88 316 SER B CA 1
ATOM 6963 C C . SER B 1 316 ? -0.808 -14.727 0.375 1 90.88 316 SER B C 1
ATOM 6965 O O . SER B 1 316 ? 0.378 -15.062 0.381 1 90.88 316 SER B O 1
ATOM 6967 N N . ILE B 1 317 ? -1.48 -14.492 1.438 1 94.56 317 ILE B N 1
ATOM 6968 C CA . ILE B 1 317 ? -0.881 -14.656 2.758 1 94.56 317 ILE B CA 1
ATOM 6969 C C . ILE B 1 317 ? -1.572 -15.797 3.5 1 94.56 317 ILE B C 1
ATOM 6971 O O . ILE B 1 317 ? -2.789 -15.773 3.697 1 94.56 317 ILE B O 1
ATOM 6975 N N . LEU B 1 318 ? -0.778 -16.812 3.936 1 95 318 LEU B N 1
ATOM 6976 C CA . LEU B 1 318 ? -1.306 -18.016 4.566 1 95 318 LEU B CA 1
ATOM 6977 C C . LEU B 1 318 ? -0.761 -18.156 5.984 1 95 318 LEU B C 1
ATOM 6979 O O . LEU B 1 318 ? 0.389 -17.812 6.254 1 95 318 LEU B O 1
ATOM 6983 N N . LEU B 1 319 ? -1.601 -18.656 6.867 1 95.75 319 LEU B N 1
ATOM 6984 C CA . LEU B 1 319 ? -1.229 -19.062 8.219 1 95.75 319 LEU B CA 1
ATOM 6985 C C . LEU B 1 319 ? -1.161 -20.578 8.336 1 95.75 319 LEU B C 1
ATOM 6987 O O . LEU B 1 319 ? -2.076 -21.281 7.898 1 95.75 319 LEU B O 1
ATOM 6991 N N . SER B 1 320 ? -0.033 -21.062 8.805 1 95.75 320 SER B N 1
ATOM 6992 C CA . SER B 1 320 ? 0.107 -22.5 8.984 1 95.75 320 SER B CA 1
ATOM 6993 C C . SER B 1 320 ? 0.273 -22.859 10.453 1 95.75 320 SER B C 1
ATOM 6995 O O . SER B 1 320 ? 1.069 -22.25 11.164 1 95.75 320 SER B O 1
ATOM 6997 N N . ASN B 1 321 ? -0.488 -23.828 10.922 1 92.81 321 ASN B N 1
ATOM 6998 C CA . ASN B 1 321 ? -0.365 -24.375 12.266 1 92.81 321 ASN B CA 1
ATOM 6999 C C . ASN B 1 321 ? 0.103 -25.82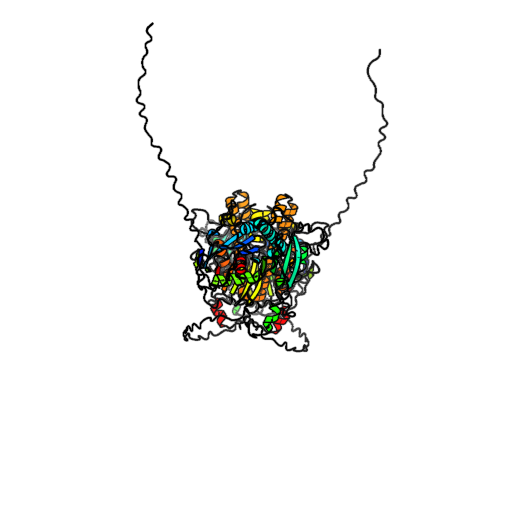8 12.242 1 92.81 321 ASN B C 1
ATOM 7001 O O . ASN B 1 321 ? 0.039 -26.531 13.258 1 92.81 321 ASN B O 1
ATOM 7005 N N . GLY B 1 322 ? 0.474 -26.266 11.07 1 89.19 322 GLY B N 1
ATOM 7006 C CA . GLY B 1 322 ? 0.937 -27.641 10.891 1 89.19 322 GLY B CA 1
ATOM 7007 C C . GLY B 1 322 ? 0.835 -28.109 9.453 1 89.19 322 GLY B C 1
ATOM 7008 O O . GLY B 1 322 ? 0.27 -27.422 8.602 1 89.19 322 GLY B O 1
ATOM 7009 N N . LEU B 1 323 ? 1.363 -29.328 9.266 1 84.94 323 LEU B N 1
ATOM 7010 C CA . LEU B 1 323 ? 1.291 -29.922 7.941 1 84.94 323 LEU B CA 1
ATOM 7011 C C . LEU B 1 323 ? -0.158 -30.078 7.492 1 84.94 323 LEU B C 1
ATOM 7013 O O . LEU B 1 323 ? -0.977 -30.641 8.219 1 84.94 323 LEU B O 1
ATOM 7017 N N . ASN B 1 324 ? -0.539 -29.469 6.391 1 86 324 ASN B N 1
ATOM 7018 C CA . ASN B 1 324 ? -1.868 -29.5 5.793 1 86 324 ASN B CA 1
ATOM 7019 C C . ASN B 1 324 ? -2.889 -28.766 6.656 1 86 324 ASN B C 1
ATOM 7021 O O . ASN B 1 324 ? -4.094 -29 6.539 1 86 324 ASN B O 1
ATOM 7025 N N . LYS B 1 325 ? -2.465 -28.062 7.641 1 91.25 325 LYS B N 1
ATOM 7026 C CA . LYS B 1 325 ? -3.314 -27.219 8.477 1 91.25 325 LYS B CA 1
ATOM 7027 C C . LYS B 1 325 ? -3.004 -25.734 8.258 1 91.25 325 LYS B C 1
ATOM 7029 O O . LYS B 1 325 ? -2.334 -25.109 9.078 1 91.25 325 LYS B O 1
ATOM 7034 N N . TYR B 1 326 ? -3.502 -25.266 7.16 1 92.25 326 TYR B N 1
ATOM 7035 C CA . TYR B 1 326 ? -3.242 -23.875 6.816 1 92.25 326 TYR B CA 1
ATOM 7036 C C . TYR B 1 326 ? -4.52 -23.172 6.367 1 92.25 326 TYR B C 1
ATOM 7038 O O . TYR B 1 326 ? -5.516 -23.828 6.055 1 92.25 326 TYR B O 1
ATOM 7046 N N . LYS B 1 327 ? -4.52 -21.875 6.457 1 90.5 327 LYS B N 1
ATOM 7047 C CA . LYS B 1 327 ? -5.633 -21.047 6.008 1 90.5 327 LYS B CA 1
ATOM 7048 C C . LYS B 1 327 ? -5.133 -19.75 5.398 1 90.5 327 LYS B C 1
ATOM 7050 O O . LYS B 1 327 ? -4.152 -19.172 5.871 1 90.5 327 LYS B O 1
ATOM 7055 N N . ARG B 1 328 ? -5.781 -19.375 4.297 1 90.38 328 ARG B N 1
ATOM 7056 C CA . ARG B 1 328 ? -5.504 -18.047 3.742 1 90.38 328 ARG B CA 1
ATOM 7057 C C . ARG B 1 328 ? -6.105 -16.953 4.613 1 90.38 328 ARG B C 1
ATOM 7059 O O . ARG B 1 328 ? -7.32 -16.891 4.805 1 90.38 328 ARG B O 1
ATOM 7066 N N . ILE B 1 329 ? -5.309 -16.031 5.117 1 90.81 329 ILE B N 1
ATOM 7067 C CA . ILE B 1 329 ? -5.785 -15.07 6.105 1 90.81 329 ILE B CA 1
ATOM 7068 C C . ILE B 1 329 ? -5.797 -13.664 5.504 1 90.81 329 ILE B C 1
ATOM 7070 O O . ILE B 1 329 ? -6.285 -12.719 6.125 1 90.81 329 ILE B O 1
ATOM 7074 N N . GLY B 1 330 ? -5.195 -13.578 4.328 1 88.31 330 GLY B N 1
ATOM 7075 C CA . GLY B 1 330 ? -5.172 -12.258 3.725 1 88.31 330 GLY B CA 1
ATOM 7076 C C . GLY B 1 330 ? -4.52 -12.234 2.357 1 88.31 330 GLY B C 1
ATOM 7077 O O . GLY B 1 330 ? -4.129 -13.281 1.831 1 88.31 330 GLY B O 1
ATOM 7078 N N . GLY B 1 331 ? -4.469 -11.055 1.784 1 89.5 331 GLY B N 1
ATOM 7079 C CA . GLY B 1 331 ? -3.869 -10.734 0.499 1 89.5 331 GLY B CA 1
ATOM 7080 C C . GLY B 1 331 ? -3.877 -9.242 0.19 1 89.5 331 GLY B C 1
ATOM 7081 O O . GLY B 1 331 ? -4.496 -8.461 0.912 1 89.5 331 GLY B O 1
ATOM 7082 N N . THR B 1 332 ? -3.096 -8.867 -0.725 1 89.5 332 THR B N 1
ATOM 7083 C CA . THR B 1 332 ? -3.107 -7.477 -1.18 1 89.5 332 THR B CA 1
ATOM 7084 C C . THR B 1 332 ? -2.859 -7.402 -2.684 1 89.5 332 THR B C 1
ATOM 7086 O O . THR B 1 332 ? -2.248 -8.297 -3.266 1 89.5 332 THR B O 1
ATOM 7089 N N . ALA B 1 333 ? -3.42 -6.379 -3.205 1 90.25 333 ALA B N 1
ATOM 7090 C CA . ALA B 1 333 ? -3.322 -6.184 -4.648 1 90.25 333 ALA B CA 1
ATOM 7091 C C . ALA B 1 333 ? -2.035 -5.445 -5.016 1 90.25 333 ALA B C 1
ATOM 7093 O O . ALA B 1 333 ? -1.715 -5.297 -6.195 1 90.25 333 ALA B O 1
ATOM 7094 N N . ILE B 1 334 ? -1.312 -4.973 -4.074 1 94.25 334 ILE B N 1
ATOM 7095 C CA . ILE B 1 334 ? -0.032 -4.328 -4.336 1 94.25 334 ILE B CA 1
ATOM 7096 C C . ILE B 1 334 ? 1.091 -5.359 -4.266 1 94.25 334 ILE B C 1
ATOM 7098 O O . ILE B 1 334 ? 1.459 -5.812 -3.18 1 94.25 334 ILE B O 1
ATOM 7102 N N . GLY B 1 335 ? 1.589 -5.801 -5.41 1 93.69 335 GLY B N 1
ATOM 7103 C CA . GLY B 1 335 ? 2.635 -6.805 -5.523 1 93.69 335 GLY B CA 1
ATOM 7104 C C . GLY B 1 335 ? 3.533 -6.598 -6.727 1 93.69 335 GLY B C 1
ATOM 7105 O O . GLY B 1 335 ? 3.816 -5.461 -7.109 1 93.69 335 GLY B O 1
ATOM 7106 N N . GLY B 1 336 ? 4.062 -7.664 -7.223 1 92.31 336 GLY B N 1
ATOM 7107 C CA . GLY B 1 336 ? 4.945 -7.594 -8.375 1 92.31 336 GLY B CA 1
ATOM 7108 C C . GLY B 1 336 ? 4.277 -7.016 -9.609 1 92.31 336 GLY B C 1
ATOM 7109 O O . GLY B 1 336 ? 4.914 -6.312 -10.391 1 92.31 336 GLY B O 1
ATOM 7110 N N . GLY B 1 337 ? 3.051 -7.355 -9.82 1 89.62 337 GLY B N 1
ATOM 7111 C CA . GLY B 1 337 ? 2.314 -6.781 -10.93 1 89.62 337 GLY B CA 1
ATOM 7112 C C . GLY B 1 337 ? 2.217 -5.27 -10.859 1 89.62 337 GLY B C 1
ATOM 7113 O O . GLY B 1 337 ? 2.27 -4.59 -11.891 1 89.62 337 GLY B O 1
ATOM 7114 N N . THR B 1 338 ? 2.01 -4.758 -9.695 1 93.62 338 THR B N 1
ATOM 7115 C CA . THR B 1 338 ? 1.951 -3.314 -9.484 1 93.62 338 THR B CA 1
ATOM 7116 C C . THR B 1 338 ? 3.281 -2.66 -9.844 1 93.62 338 THR B C 1
ATOM 7118 O O . THR B 1 338 ? 3.312 -1.658 -10.555 1 93.62 338 THR B O 1
ATOM 7121 N N . LEU B 1 339 ? 4.352 -3.287 -9.305 1 94.12 339 LEU B N 1
ATOM 7122 C CA . LEU B 1 339 ? 5.691 -2.768 -9.562 1 94.12 339 LEU B CA 1
ATOM 7123 C C . LEU B 1 339 ? 5.977 -2.705 -11.055 1 94.12 339 LEU B C 1
ATOM 7125 O O . LEU B 1 339 ? 6.375 -1.658 -11.57 1 94.12 339 LEU B O 1
ATOM 7129 N N . LEU B 1 340 ? 5.758 -3.752 -11.727 1 89.94 340 LEU B N 1
ATOM 7130 C CA . LEU B 1 340 ? 6.09 -3.84 -13.148 1 89.94 340 LEU B CA 1
ATOM 7131 C C . LEU B 1 340 ? 5.16 -2.959 -13.977 1 89.94 340 LEU B C 1
ATOM 7133 O O . LEU B 1 340 ? 5.594 -2.322 -14.938 1 89.94 340 LEU B O 1
ATOM 7137 N N . GLY B 1 341 ? 3.881 -2.973 -13.656 1 90.62 341 GLY B N 1
ATOM 7138 C CA . GLY B 1 341 ? 2.936 -2.129 -14.367 1 90.62 341 GLY B CA 1
ATOM 7139 C C . GLY B 1 341 ? 3.283 -0.654 -14.305 1 90.62 341 GLY B C 1
ATOM 7140 O O . GLY B 1 341 ? 3.312 0.031 -15.328 1 90.62 341 GLY B O 1
ATOM 7141 N N . LEU B 1 342 ? 3.525 -0.12 -13.117 1 93.31 342 LEU B N 1
ATOM 7142 C CA . LEU B 1 342 ? 3.895 1.279 -12.93 1 93.31 342 LEU B CA 1
ATOM 7143 C C . LEU B 1 342 ? 5.219 1.588 -13.617 1 93.31 342 LEU B C 1
ATOM 7145 O O . LEU B 1 342 ? 5.367 2.639 -14.25 1 93.31 342 LEU B O 1
ATOM 7149 N N . ALA B 1 343 ? 6.18 0.67 -13.508 1 92.94 343 ALA B N 1
ATOM 7150 C CA . ALA B 1 343 ? 7.469 0.863 -14.156 1 92.94 343 ALA B CA 1
ATOM 7151 C C . ALA B 1 343 ? 7.309 0.984 -15.672 1 92.94 343 ALA B C 1
ATOM 7153 O O . ALA B 1 343 ? 7.922 1.851 -16.297 1 92.94 343 ALA B O 1
ATOM 7154 N N . GLN B 1 344 ? 6.508 0.157 -16.203 1 89.31 344 GLN B N 1
ATOM 7155 C CA . GLN B 1 344 ? 6.34 0.152 -17.656 1 89.31 344 GLN B CA 1
ATOM 7156 C C . GLN B 1 344 ? 5.621 1.411 -18.125 1 89.31 344 GLN B C 1
ATOM 7158 O O . GLN B 1 344 ? 5.906 1.924 -19.219 1 89.31 344 GLN B O 1
ATOM 7163 N N . ILE B 1 345 ? 4.691 1.888 -17.359 1 89.31 345 ILE B N 1
ATOM 7164 C CA . ILE B 1 345 ? 3.979 3.111 -17.719 1 89.31 345 ILE B CA 1
ATOM 7165 C C . ILE B 1 345 ? 4.941 4.293 -17.688 1 89.31 345 ILE B C 1
ATOM 7167 O O . ILE B 1 345 ? 4.863 5.184 -18.547 1 89.31 345 ILE B O 1
ATOM 7171 N N . ILE B 1 346 ? 5.859 4.297 -16.75 1 89.56 346 ILE B N 1
ATOM 7172 C CA . ILE B 1 346 ? 6.734 5.438 -16.516 1 89.56 346 ILE B CA 1
ATOM 7173 C C . ILE B 1 346 ? 7.941 5.363 -17.438 1 89.56 346 ILE B C 1
ATOM 7175 O O . ILE B 1 346 ? 8.32 6.367 -18.062 1 89.56 346 ILE B O 1
ATOM 7179 N N . LEU B 1 347 ? 8.539 4.137 -17.594 1 88.75 347 LEU B N 1
ATOM 7180 C CA . LEU B 1 347 ? 9.828 3.996 -18.25 1 88.75 347 LEU B CA 1
ATOM 7181 C C . LEU B 1 347 ? 9.664 3.383 -19.641 1 88.75 347 LEU B C 1
ATOM 7183 O O . LEU B 1 347 ? 10.602 3.363 -20.438 1 88.75 347 LEU B O 1
ATOM 7187 N N . GLY B 1 348 ? 8.492 2.916 -19.922 1 85.25 348 GLY B N 1
ATOM 7188 C CA . GLY B 1 348 ? 8.32 2.152 -21.141 1 85.25 348 GLY B CA 1
ATOM 7189 C C . GLY B 1 348 ? 8.57 0.667 -20.969 1 85.25 348 GLY B C 1
ATOM 7190 O O . GLY B 1 348 ? 8.344 0.124 -19.875 1 85.25 348 GLY B O 1
ATOM 7191 N N . LYS B 1 349 ? 8.922 0.017 -22.062 1 81.62 349 LYS B N 1
ATOM 7192 C CA . LYS B 1 349 ? 9.141 -1.426 -22 1 81.62 349 LYS B CA 1
ATOM 7193 C C . LYS B 1 349 ? 10.375 -1.768 -21.172 1 81.62 349 LYS B C 1
ATOM 7195 O O . LYS B 1 349 ? 11.5 -1.461 -21.578 1 81.62 349 LYS B O 1
ATOM 7200 N N . VAL B 1 350 ? 10.203 -2.248 -20 1 86.75 350 VAL B N 1
ATOM 7201 C CA . VAL B 1 350 ? 11.273 -2.652 -19.094 1 86.75 350 VAL B CA 1
ATOM 7202 C C . VAL B 1 350 ? 10.922 -3.986 -18.438 1 86.75 350 VAL B C 1
ATOM 7204 O O . VAL B 1 350 ? 9.773 -4.223 -18.078 1 86.75 350 VAL B O 1
ATOM 7207 N N . SER B 1 351 ? 11.945 -4.91 -18.406 1 84.38 351 SER B N 1
ATOM 7208 C CA . SER B 1 351 ? 11.75 -6.18 -17.703 1 84.38 351 SER B CA 1
ATOM 7209 C C . SER B 1 351 ? 11.984 -6.035 -16.203 1 84.38 351 SER B C 1
ATOM 7211 O O . SER B 1 351 ? 12.539 -5.031 -15.758 1 84.38 351 SER B O 1
ATOM 7213 N N . PHE B 1 352 ? 11.523 -6.996 -15.562 1 88.38 352 PHE B N 1
ATOM 7214 C CA . PHE B 1 352 ? 11.727 -7.02 -14.117 1 88.38 352 PHE B CA 1
ATOM 7215 C C . PHE B 1 352 ? 13.211 -6.984 -13.781 1 88.38 352 PHE B C 1
ATOM 7217 O O . PHE B 1 352 ? 13.633 -6.227 -12.914 1 88.38 352 PHE B O 1
ATOM 7224 N N . GLU B 1 353 ? 13.953 -7.781 -14.43 1 85.38 353 GLU B N 1
ATOM 7225 C CA . GLU B 1 353 ? 15.391 -7.855 -14.188 1 85.38 353 GLU B CA 1
ATOM 7226 C C . GLU B 1 353 ? 16.078 -6.523 -14.492 1 85.38 353 GLU B C 1
ATOM 7228 O O . GLU B 1 353 ? 17 -6.121 -13.797 1 85.38 353 GLU B O 1
ATOM 7233 N N . GLU B 1 354 ? 15.641 -5.879 -15.477 1 87.94 354 GLU B N 1
ATOM 7234 C CA . GLU B 1 354 ? 16.188 -4.562 -15.805 1 87.94 354 GLU B CA 1
ATOM 7235 C C . GLU B 1 354 ? 15.883 -3.553 -14.703 1 87.94 354 GLU B C 1
ATOM 7237 O O . GLU B 1 354 ? 16.719 -2.711 -14.383 1 87.94 354 GLU B O 1
ATOM 7242 N N . LEU B 1 355 ? 14.727 -3.678 -14.227 1 89.56 355 LEU B N 1
ATOM 7243 C CA . LEU B 1 355 ? 14.344 -2.775 -13.148 1 89.56 355 LEU B CA 1
ATOM 7244 C C . LEU B 1 355 ? 15.227 -2.98 -11.922 1 89.56 355 LEU B C 1
ATOM 7246 O O . LEU B 1 355 ? 15.617 -2.014 -11.266 1 89.56 355 LEU B O 1
ATOM 7250 N N . ILE B 1 356 ? 15.484 -4.215 -11.633 1 89.25 356 ILE B N 1
ATOM 7251 C CA . ILE B 1 356 ? 16.359 -4.535 -10.508 1 89.25 356 ILE B CA 1
ATOM 7252 C C . ILE B 1 356 ? 17.75 -3.973 -10.758 1 89.25 356 ILE B C 1
ATOM 7254 O O . ILE B 1 356 ? 18.391 -3.451 -9.844 1 89.25 356 ILE B O 1
ATOM 7258 N N . ASN B 1 357 ? 18.172 -4.059 -11.922 1 88.12 357 ASN B N 1
ATOM 7259 C CA . ASN B 1 357 ? 19.484 -3.523 -12.281 1 88.12 357 ASN B CA 1
ATOM 7260 C C . ASN B 1 357 ? 19.516 -2.006 -12.133 1 88.12 357 ASN B C 1
ATOM 7262 O O . ASN B 1 357 ? 20.547 -1.446 -11.719 1 88.12 357 ASN B O 1
ATOM 7266 N N . PHE B 1 358 ? 18.438 -1.347 -12.516 1 87.31 358 PHE B N 1
ATOM 7267 C CA . PHE B 1 358 ? 18.328 0.098 -12.344 1 87.31 358 PHE B CA 1
ATOM 7268 C C . PHE B 1 358 ? 18.484 0.478 -10.875 1 87.31 358 PHE B C 1
ATOM 7270 O O . PHE B 1 358 ? 19.062 1.513 -10.555 1 87.31 358 PHE B O 1
ATOM 7277 N N . ALA B 1 359 ? 17.969 -0.335 -10.047 1 87.94 359 ALA B N 1
ATOM 7278 C CA . ALA B 1 359 ? 17.922 -0.016 -8.617 1 87.94 359 ALA B CA 1
ATOM 7279 C C . ALA B 1 359 ? 19.297 -0.195 -7.969 1 87.94 359 ALA B C 1
ATOM 7281 O O . ALA B 1 359 ? 19.516 0.289 -6.859 1 87.94 359 ALA B O 1
ATOM 7282 N N . ALA B 1 360 ? 20.219 -0.881 -8.617 1 80.06 360 ALA B N 1
ATOM 7283 C CA . ALA B 1 360 ? 21.547 -1.154 -8.086 1 80.06 360 ALA B CA 1
ATOM 7284 C C . ALA B 1 360 ? 22.344 0.134 -7.926 1 80.06 360 ALA B C 1
ATOM 7286 O O . ALA B 1 360 ? 22.172 1.078 -8.703 1 80.06 360 ALA B O 1
ATOM 7287 N N . PRO B 1 361 ? 23.094 0.25 -6.75 1 70.38 361 PRO B N 1
ATOM 7288 C CA . PRO B 1 361 ? 23.922 1.451 -6.574 1 70.38 361 PRO B CA 1
ATOM 7289 C C . PRO B 1 361 ? 24.891 1.68 -7.73 1 70.38 361 PRO B C 1
ATOM 7291 O O . PRO B 1 361 ? 25.297 0.725 -8.391 1 70.38 361 PRO B O 1
ATOM 7294 N N . TRP B 1 362 ? 25.031 3.01 -8.086 1 54.84 362 TRP B N 1
ATOM 7295 C CA . TRP B 1 362 ? 25.984 3.365 -9.133 1 54.84 362 TRP B CA 1
ATOM 7296 C C . TRP B 1 362 ? 27.375 2.871 -8.797 1 54.84 362 TRP B C 1
ATOM 7298 O O . TRP B 1 362 ? 27.75 2.801 -7.625 1 54.84 362 TRP B O 1
ATOM 7308 N N . GLU B 1 363 ? 28.094 2.383 -9.891 1 51.59 363 GLU B N 1
ATOM 7309 C CA . GLU B 1 363 ? 29.484 1.97 -9.789 1 51.59 363 GLU B CA 1
ATOM 7310 C C . GLU B 1 363 ? 30.344 3.059 -9.141 1 51.59 363 GLU B C 1
ATOM 7312 O O . GLU B 1 363 ? 30.188 4.238 -9.461 1 51.59 363 GLU B O 1
ATOM 7317 N N . GLY B 1 364 ? 31.266 2.781 -8.141 1 46.22 364 GLY B N 1
ATOM 7318 C CA . GLY B 1 364 ? 32.219 3.609 -7.418 1 46.22 364 GLY B CA 1
ATOM 7319 C C . GLY B 1 364 ? 31.656 4.219 -6.152 1 46.22 364 GLY B C 1
ATOM 7320 O O . GLY B 1 364 ? 32.375 4.836 -5.371 1 46.22 364 GLY B O 1
ATOM 7321 N N . ILE B 1 365 ? 30.594 4.73 -6.293 1 44.31 365 ILE B N 1
ATOM 7322 C CA . ILE B 1 365 ? 30.062 5.297 -5.059 1 44.31 365 ILE B CA 1
ATOM 7323 C C . ILE B 1 365 ? 29.734 4.176 -4.078 1 44.31 365 ILE B C 1
ATOM 7325 O O . ILE B 1 365 ? 28.891 3.318 -4.375 1 44.31 365 ILE B O 1
ATOM 7329 N N . SER B 1 366 ? 30.766 3.883 -3.449 1 38.28 366 SER B N 1
ATOM 7330 C CA . SER B 1 366 ? 30.719 2.828 -2.439 1 38.28 366 SER B CA 1
ATOM 7331 C C . SER B 1 366 ? 29.391 2.838 -1.688 1 38.28 366 SER B C 1
ATOM 7333 O O . SER B 1 366 ? 29.141 1.973 -0.848 1 38.28 366 SER B O 1
ATOM 7335 N N . SER B 1 367 ? 29.031 4.043 -1.229 1 40.75 367 SER B N 1
ATOM 7336 C CA . SER B 1 367 ? 28.031 3.996 -0.167 1 40.75 367 SER B CA 1
ATOM 7337 C C . SER B 1 367 ? 26.688 3.51 -0.695 1 40.75 367 SER B C 1
ATOM 7339 O O . SER B 1 367 ? 26.109 4.105 -1.614 1 40.75 367 SER B O 1
ATOM 7341 N N . ARG B 1 368 ? 26.406 2.229 -0.645 1 39.34 368 ARG B N 1
ATOM 7342 C CA . ARG B 1 368 ? 25.328 1.287 -0.908 1 39.34 368 ARG B CA 1
ATOM 7343 C C . ARG B 1 368 ? 23.969 1.988 -0.877 1 39.34 368 ARG B C 1
ATOM 7345 O O . ARG B 1 368 ? 23.891 3.17 -0.538 1 39.34 368 ARG B O 1
ATOM 7352 N N . TRP B 1 369 ? 22.734 1.051 -0.885 1 44.09 369 TRP B N 1
ATOM 7353 C CA . TRP B 1 369 ? 21.297 1.187 -0.652 1 44.09 369 TRP B CA 1
ATOM 7354 C C . TRP B 1 369 ? 21.016 2.207 0.447 1 44.09 369 TRP B C 1
ATOM 7356 O O . TRP B 1 369 ? 19.875 2.355 0.889 1 44.09 369 TRP B O 1
ATOM 7366 N N . LEU B 1 370 ? 22.125 2.994 0.812 1 47.97 370 LEU B N 1
ATOM 7367 C CA . LEU B 1 370 ? 22 3.787 2.029 1 47.97 370 LEU B CA 1
ATOM 7368 C C . LEU B 1 370 ? 21.344 5.129 1.741 1 47.97 370 LEU B C 1
ATOM 7370 O O . LEU B 1 370 ? 21 5.871 2.666 1 47.97 370 LEU B O 1
ATOM 7374 N N . GLN B 1 371 ? 21.25 5.324 0.386 1 60.25 371 GLN B N 1
ATOM 7375 C CA . GLN B 1 371 ? 20.562 6.598 0.197 1 60.25 371 GLN B CA 1
ATOM 7376 C C . GLN B 1 371 ? 19.062 6.395 0.018 1 60.25 371 GLN B C 1
ATOM 7378 O O . GLN B 1 371 ? 18.625 5.469 -0.677 1 60.25 371 GLN B O 1
ATOM 7383 N N . PRO B 1 372 ? 18.359 7.172 0.729 1 72.5 372 PRO B N 1
ATOM 7384 C CA . PRO B 1 372 ? 16.906 7.09 0.548 1 72.5 372 PRO B CA 1
ATOM 7385 C C . PRO B 1 372 ? 16.484 7.32 -0.9 1 72.5 372 PRO B C 1
ATOM 7387 O O . PRO B 1 372 ? 17.125 8.078 -1.626 1 72.5 372 PRO B O 1
ATOM 7390 N N . PRO B 1 373 ? 15.547 6.473 -1.376 1 79.06 373 PRO B N 1
ATOM 7391 C CA . PRO B 1 373 ? 15.062 6.68 -2.742 1 79.06 373 PRO B CA 1
ATOM 7392 C C . PRO B 1 373 ? 14.742 8.148 -3.039 1 79.06 373 PRO B C 1
ATOM 7394 O O . PRO B 1 373 ? 14.141 8.828 -2.211 1 79.06 373 PRO B O 1
ATOM 7397 N N . GLN B 1 374 ? 15.055 8.602 -4.141 1 79.75 374 GLN B N 1
ATOM 7398 C CA . GLN B 1 374 ? 15.094 10.008 -4.516 1 79.75 374 GLN B CA 1
ATOM 7399 C C . GLN B 1 374 ? 13.688 10.602 -4.578 1 79.75 374 GLN B C 1
ATOM 7401 O O . GLN B 1 374 ? 13.508 11.812 -4.414 1 79.75 374 GLN B O 1
ATOM 7406 N N . PHE B 1 375 ? 12.727 9.812 -4.832 1 87.31 375 PHE B N 1
ATOM 7407 C CA . PHE B 1 375 ? 11.383 10.352 -5.027 1 87.31 375 PHE B CA 1
ATOM 7408 C C . PHE B 1 375 ? 10.578 10.266 -3.742 1 87.31 375 PHE B C 1
ATOM 7410 O O . PHE B 1 375 ? 9.453 10.766 -3.676 1 87.31 375 PHE B O 1
ATOM 7417 N N . ASP B 1 376 ? 11.156 9.766 -2.707 1 84.88 376 ASP B N 1
ATOM 7418 C CA . ASP B 1 376 ? 10.445 9.57 -1.449 1 84.88 376 ASP B CA 1
ATOM 7419 C C . ASP B 1 376 ? 10.641 10.758 -0.514 1 84.88 376 ASP B C 1
ATOM 7421 O O . ASP B 1 376 ? 11.742 11.312 -0.434 1 84.88 376 ASP B O 1
ATOM 7425 N N . LEU B 1 377 ? 9.516 11.141 0.154 1 80.19 377 LEU B N 1
ATOM 7426 C CA . LEU B 1 377 ? 9.547 12.18 1.173 1 80.19 377 LEU B CA 1
ATOM 7427 C C . LEU B 1 377 ? 9.859 11.594 2.545 1 80.19 377 LEU B C 1
ATOM 7429 O O . LEU B 1 377 ? 9.227 10.625 2.967 1 80.19 377 LEU B O 1
ATOM 7433 N N . HIS B 1 378 ? 10.859 12.156 3.18 1 76.38 378 HIS B N 1
ATOM 7434 C CA . HIS B 1 378 ? 11.242 11.734 4.523 1 76.38 378 HIS B CA 1
ATOM 7435 C C . HIS B 1 378 ? 11 12.852 5.535 1 76.38 378 HIS B C 1
ATOM 7437 O O . HIS B 1 378 ? 10.852 14.016 5.156 1 76.38 378 HIS B O 1
ATOM 7443 N N . LEU B 1 379 ? 10.844 12.516 6.762 1 70.81 379 LEU B N 1
ATOM 7444 C CA . LEU B 1 379 ? 10.562 13.469 7.832 1 70.81 379 LEU B CA 1
ATOM 7445 C C . LEU B 1 379 ? 11.586 14.602 7.836 1 70.81 379 LEU B C 1
ATOM 7447 O O . LEU B 1 379 ? 11.242 15.742 8.148 1 70.81 379 LEU B O 1
ATOM 7451 N N . ARG B 1 380 ? 12.82 14.281 7.461 1 69.12 380 ARG B N 1
ATOM 7452 C CA . ARG B 1 380 ? 13.875 15.289 7.449 1 69.12 380 ARG B CA 1
ATOM 7453 C C . ARG B 1 380 ? 13.547 16.422 6.48 1 69.12 380 ARG B C 1
ATOM 7455 O O . ARG B 1 380 ? 14.016 17.547 6.648 1 69.12 380 ARG B O 1
ATOM 7462 N N . HIS B 1 381 ? 12.789 16.078 5.531 1 70.25 381 HIS B N 1
ATOM 7463 C CA . HIS B 1 381 ? 12.406 17.094 4.551 1 70.25 381 HIS B CA 1
ATOM 7464 C C . HIS B 1 381 ? 11.312 18 5.094 1 70.25 381 HIS B C 1
ATOM 7466 O O . HIS B 1 381 ? 11.078 19.078 4.547 1 70.25 381 HIS B O 1
ATOM 7472 N N . MET B 1 382 ? 10.625 17.547 6.094 1 63.41 382 MET B N 1
ATOM 7473 C CA . MET B 1 382 ? 9.516 18.297 6.668 1 63.41 382 MET B CA 1
ATOM 7474 C C . MET B 1 382 ? 9.945 19 7.953 1 63.41 382 MET B C 1
ATOM 7476 O O . MET B 1 382 ? 9.422 20.062 8.289 1 63.41 382 MET B O 1
ATOM 7480 N N . ARG B 1 383 ? 10.664 18.25 8.781 1 56.66 383 ARG B N 1
ATOM 7481 C CA . ARG B 1 383 ? 11.133 18.781 10.055 1 56.66 383 ARG B CA 1
ATOM 7482 C C . ARG B 1 383 ? 12.656 18.797 10.117 1 56.66 383 ARG B C 1
ATOM 7484 O O . ARG B 1 383 ? 13.289 17.75 10 1 56.66 383 ARG B O 1
ATOM 7491 N N . LYS B 1 384 ? 13.336 19.797 9.625 1 45.06 384 LYS B N 1
ATOM 7492 C CA . LYS B 1 384 ? 14.781 19.734 9.797 1 45.06 384 LYS B CA 1
ATOM 7493 C C . LYS B 1 384 ? 15.164 19.297 11.203 1 45.06 384 LYS B C 1
ATOM 7495 O O . LYS B 1 384 ? 16.125 18.547 11.391 1 45.06 384 LYS B O 1
ATOM 7500 N N . ASP B 1 385 ? 14.695 19.953 12.219 1 40.06 385 ASP B N 1
ATOM 7501 C CA . ASP B 1 385 ? 15.148 19.844 13.602 1 40.06 385 ASP B CA 1
ATOM 7502 C C . ASP B 1 385 ? 14.328 18.812 14.375 1 40.06 385 ASP B C 1
ATOM 7504 O O . ASP B 1 385 ? 14.305 18.844 15.609 1 40.06 385 ASP B O 1
ATOM 7508 N N . ALA B 1 386 ? 13.578 18 13.727 1 39 386 ALA B N 1
ATOM 7509 C CA . ALA B 1 386 ? 12.766 17.078 14.508 1 39 386 ALA B CA 1
ATOM 7510 C C . ALA B 1 386 ? 13.641 16.188 15.398 1 39 386 ALA B C 1
ATOM 7512 O O . ALA B 1 386 ? 13.125 15.414 16.203 1 39 386 ALA B O 1
ATOM 7513 N N . ALA B 1 387 ? 14.828 16.047 15.172 1 34.34 387 ALA B N 1
ATOM 7514 C CA . ALA B 1 387 ? 15.758 15.273 15.992 1 34.34 387 ALA B CA 1
ATOM 7515 C C . ALA B 1 387 ? 15.664 15.68 17.453 1 34.34 387 ALA B C 1
ATOM 7517 O O . ALA B 1 387 ? 16.062 14.922 18.344 1 34.34 387 ALA B O 1
ATOM 7518 N N . GLY B 1 388 ? 15.383 16.828 17.688 1 32.59 388 GLY B N 1
ATOM 7519 C CA . GLY B 1 388 ? 15.633 17.203 19.062 1 32.59 388 GLY B CA 1
ATOM 7520 C C . GLY B 1 388 ? 14.523 16.75 20 1 32.59 388 GLY B C 1
ATOM 7521 O O . GLY B 1 388 ? 14.758 16.578 21.203 1 32.59 388 GLY B O 1
ATOM 7522 N N . THR B 1 389 ? 13.195 17.141 19.781 1 32.38 389 THR B N 1
ATOM 7523 C CA . THR B 1 389 ? 12.211 17 20.859 1 32.38 389 THR B CA 1
ATOM 7524 C C . THR B 1 389 ? 11.375 15.742 20.656 1 32.38 389 THR B C 1
ATOM 7526 O O . THR B 1 389 ? 10.562 15.656 19.734 1 32.38 389 THR B O 1
ATOM 7529 N N . GLY B 1 390 ? 11.711 14.57 21.359 1 37.38 390 GLY B N 1
ATOM 7530 C CA . GLY B 1 390 ? 11.125 13.289 21.75 1 37.38 390 GLY B CA 1
ATOM 7531 C C . GLY B 1 390 ? 10.922 12.352 20.578 1 37.38 390 GLY B C 1
ATOM 7532 O O . GLY B 1 390 ? 10.219 11.344 20.688 1 37.38 390 GLY B O 1
ATOM 7533 N N . ALA B 1 391 ? 11.062 12.891 19.375 1 40.03 391 ALA B N 1
ATOM 7534 C CA . ALA B 1 391 ? 10.969 11.852 18.344 1 40.03 391 ALA B CA 1
ATOM 7535 C C . ALA B 1 391 ? 12.133 10.867 18.453 1 40.03 391 ALA B C 1
ATOM 7537 O O . ALA B 1 391 ? 13.227 11.242 18.875 1 40.03 391 ALA B O 1
ATOM 7538 N N . PRO B 1 392 ? 11.922 9.633 18.484 1 42.31 392 PRO B N 1
ATOM 7539 C CA . PRO B 1 392 ? 13.055 8.711 18.547 1 42.31 392 PRO B CA 1
ATOM 7540 C C . PRO B 1 392 ? 14.188 9.102 17.609 1 42.31 392 PRO B C 1
ATOM 7542 O O . PRO B 1 392 ? 13.953 9.781 16.594 1 42.31 392 PRO B O 1
ATOM 7545 N N . ALA B 1 393 ? 15.562 9.086 18.062 1 42.75 393 ALA B N 1
ATOM 7546 C CA . ALA B 1 393 ? 16.859 9.328 17.422 1 42.75 393 ALA B CA 1
ATOM 7547 C C . ALA B 1 393 ? 16.812 8.992 15.938 1 42.75 393 ALA B C 1
ATOM 7549 O O . ALA B 1 393 ? 17.531 9.594 15.141 1 42.75 393 ALA B O 1
ATOM 7550 N N . HIS B 1 394 ? 16.094 8.008 15.477 1 48.41 394 HIS B N 1
ATOM 7551 C CA . HIS B 1 394 ? 16.125 7.527 14.102 1 48.41 394 HIS B CA 1
ATOM 7552 C C . HIS B 1 394 ? 14.891 7.961 13.32 1 48.41 394 HIS B C 1
ATOM 7554 O O . HIS B 1 394 ? 14.641 7.465 12.219 1 48.41 394 HIS B O 1
ATOM 7560 N N . GLY B 1 395 ? 14.32 9.094 13.867 1 57.12 395 GLY B N 1
ATOM 7561 C CA . GLY B 1 395 ? 13.016 9.508 13.375 1 57.12 395 GLY B CA 1
ATOM 7562 C C . GLY B 1 395 ? 13.094 10.367 12.133 1 57.12 395 GLY B C 1
ATOM 7563 O O . GLY B 1 395 ? 12.18 10.359 11.305 1 57.12 395 GLY B O 1
ATOM 7564 N N . GLU B 1 396 ? 14.281 10.898 11.852 1 60.62 396 GLU B N 1
ATOM 7565 C CA . GLU B 1 396 ? 14.391 11.812 10.727 1 60.62 396 GLU B CA 1
ATOM 7566 C C . GLU B 1 396 ? 14.328 11.07 9.398 1 60.62 396 GLU B C 1
ATOM 7568 O O . GLU B 1 396 ? 13.875 11.617 8.391 1 60.62 396 GLU B O 1
ATOM 7573 N N . ASP B 1 397 ? 14.688 9.859 9.484 1 66.12 397 ASP B N 1
ATOM 7574 C CA . ASP B 1 397 ? 14.766 9.102 8.234 1 66.12 397 ASP B CA 1
ATOM 7575 C C . ASP B 1 397 ? 13.484 8.312 7.992 1 66.12 397 ASP B C 1
ATOM 7577 O O . ASP B 1 397 ? 13.367 7.602 6.992 1 66.12 397 ASP B O 1
ATOM 7581 N N . ALA B 1 398 ? 12.656 8.617 8.82 1 73.06 398 ALA B N 1
ATOM 7582 C CA . ALA B 1 398 ? 11.406 7.879 8.641 1 73.06 398 ALA B CA 1
ATOM 7583 C C . ALA B 1 398 ? 10.695 8.297 7.355 1 73.06 398 ALA B C 1
ATOM 7585 O O . ALA B 1 398 ? 10.602 9.484 7.051 1 73.06 398 ALA B O 1
ATOM 7586 N N . LEU B 1 399 ? 10.43 7.32 6.562 1 74.75 399 LEU B N 1
ATOM 7587 C CA . LEU B 1 399 ? 9.695 7.531 5.32 1 74.75 399 LEU B CA 1
ATOM 7588 C C . LEU B 1 399 ? 8.305 8.102 5.598 1 74.75 399 LEU B C 1
ATOM 7590 O O . LEU B 1 399 ? 7.539 7.535 6.375 1 74.75 399 LEU B O 1
ATOM 7594 N N . THR B 1 400 ? 8.055 9.312 5.043 1 75.19 400 THR B N 1
ATOM 7595 C CA . THR B 1 400 ? 6.785 10 5.246 1 75.19 400 THR B CA 1
ATOM 7596 C C . THR B 1 400 ? 5.809 9.68 4.117 1 75.19 400 THR B C 1
ATOM 7598 O O . THR B 1 400 ? 4.633 9.414 4.363 1 75.19 400 THR B O 1
ATOM 7601 N N . ALA B 1 401 ? 6.301 9.766 2.871 1 84.31 401 ALA B N 1
ATOM 7602 C CA . ALA B 1 401 ? 5.434 9.5 1.725 1 84.31 401 ALA B CA 1
ATOM 7603 C C . ALA B 1 401 ? 6.23 8.922 0.558 1 84.31 401 ALA B C 1
ATOM 7605 O O . ALA B 1 401 ? 7.188 9.539 0.086 1 84.31 401 ALA B O 1
ATOM 7606 N N . SER B 1 402 ? 5.812 7.746 0.067 1 90.62 402 SER B N 1
ATOM 7607 C CA . SER B 1 402 ? 6.383 7.191 -1.156 1 90.62 402 SER B CA 1
ATOM 7608 C C . SER B 1 402 ? 6 8.023 -2.373 1 90.62 402 SER B C 1
ATOM 7610 O O . SER B 1 402 ? 4.824 8.336 -2.57 1 90.62 402 SER B O 1
ATOM 7612 N N . PHE B 1 403 ? 7.066 8.484 -3.168 1 89.06 403 PHE B N 1
ATOM 7613 C CA . PHE B 1 403 ? 6.859 9.312 -4.348 1 89.06 403 PHE B CA 1
ATOM 7614 C C . PHE B 1 403 ? 6.297 10.672 -3.963 1 89.06 403 PHE B C 1
ATOM 7616 O O . PHE B 1 403 ? 5.605 11.312 -4.758 1 89.06 403 PHE B O 1
ATOM 7623 N N . GLY B 1 404 ? 6.535 11.07 -2.727 1 83.25 404 GLY B N 1
ATOM 7624 C CA . GLY B 1 404 ? 5.938 12.297 -2.221 1 83.25 404 GLY B CA 1
ATOM 7625 C C . GLY B 1 404 ? 6.816 13.516 -2.434 1 83.25 404 GLY B C 1
ATOM 7626 O O . GLY B 1 404 ? 6.398 14.641 -2.156 1 83.25 404 GLY B O 1
ATOM 7627 N N . PHE B 1 405 ? 8.023 13.289 -2.84 1 79.44 405 PHE B N 1
ATOM 7628 C CA . PHE B 1 405 ? 8.953 14.398 -3.014 1 79.44 405 PHE B CA 1
ATOM 7629 C C . PHE B 1 405 ? 8.781 15.039 -4.387 1 79.44 405 PHE B C 1
ATOM 7631 O O . PHE B 1 405 ? 9.617 14.844 -5.277 1 79.44 405 PHE B O 1
ATOM 7638 N N . MET B 1 406 ? 7.852 15.922 -4.531 1 74.44 406 MET B N 1
ATOM 7639 C CA . MET B 1 406 ? 7.414 16.484 -5.805 1 74.44 406 MET B CA 1
ATOM 7640 C C . MET B 1 406 ? 8.531 17.281 -6.461 1 74.44 406 MET B C 1
ATOM 7642 O O . MET B 1 406 ? 8.727 17.203 -7.676 1 74.44 406 MET B O 1
ATOM 7646 N N . GLY B 1 407 ? 9.242 18.094 -5.621 1 75.25 407 GLY B N 1
ATOM 7647 C CA . GLY B 1 407 ? 10.328 18.891 -6.176 1 75.25 407 GLY B CA 1
ATOM 7648 C C . GLY B 1 407 ? 11.344 18.062 -6.938 1 75.25 407 GLY B C 1
ATOM 7649 O O . GLY B 1 407 ? 11.742 18.422 -8.047 1 75.25 407 GLY B O 1
ATOM 7650 N N . ASN B 1 408 ? 11.695 16.922 -6.387 1 77.56 408 ASN B N 1
ATOM 7651 C CA . ASN B 1 408 ? 12.695 16.062 -7.008 1 77.56 408 ASN B CA 1
ATOM 7652 C C . ASN B 1 408 ? 12.117 15.336 -8.227 1 77.56 408 ASN B C 1
ATOM 7654 O O . ASN B 1 408 ? 12.844 15.07 -9.188 1 77.56 408 ASN B O 1
ATOM 7658 N N . ILE B 1 409 ? 10.906 15.008 -8.219 1 78.62 409 ILE B N 1
ATOM 7659 C CA . ILE B 1 409 ? 10.25 14.32 -9.32 1 78.62 409 ILE B CA 1
ATOM 7660 C C . ILE B 1 409 ? 10.25 15.219 -10.562 1 78.62 409 ILE B C 1
ATOM 7662 O O . ILE B 1 409 ? 10.656 14.797 -11.641 1 78.62 409 ILE B O 1
ATOM 7666 N N . VAL B 1 410 ? 9.93 16.469 -10.32 1 75.12 410 VAL B N 1
ATOM 7667 C CA . VAL B 1 410 ? 9.867 17.422 -11.422 1 75.12 410 VAL B CA 1
ATOM 7668 C C . VAL B 1 410 ? 11.273 17.672 -11.961 1 75.12 410 VAL B C 1
ATOM 7670 O O . VAL B 1 410 ? 11.484 17.688 -13.18 1 75.12 410 VAL B O 1
ATOM 7673 N N . LYS B 1 411 ? 12.211 17.797 -11.094 1 76.25 411 LYS B N 1
ATOM 7674 C CA . LYS B 1 411 ? 13.594 18.062 -11.469 1 76.25 411 LYS B CA 1
ATOM 7675 C C . LYS B 1 411 ? 14.18 16.922 -12.289 1 76.25 411 LYS B C 1
ATOM 7677 O O . LYS B 1 411 ? 14.828 17.141 -13.312 1 76.25 411 LYS B O 1
ATOM 7682 N N . THR B 1 412 ? 14 15.711 -11.859 1 78.88 412 THR B N 1
ATOM 7683 C CA . THR B 1 412 ? 14.57 14.531 -12.5 1 78.88 412 THR B CA 1
ATOM 7684 C C . THR B 1 412 ? 13.93 14.297 -13.867 1 78.88 412 THR B C 1
ATOM 7686 O O . THR B 1 412 ? 14.617 13.93 -14.828 1 78.88 412 THR B O 1
ATOM 7689 N N . LYS B 1 413 ? 12.695 14.523 -13.93 1 76.38 413 LYS B N 1
ATOM 7690 C CA . LYS B 1 413 ? 12 14.344 -15.195 1 76.38 413 LYS B CA 1
ATOM 7691 C C . LYS B 1 413 ? 12.477 15.352 -16.234 1 76.38 413 LYS B C 1
ATOM 7693 O O . LYS B 1 413 ? 12.609 15.016 -17.422 1 76.38 413 LYS B O 1
ATOM 7698 N N . ASN B 1 414 ? 12.789 16.516 -15.789 1 75 414 ASN B N 1
ATOM 7699 C CA . ASN B 1 414 ? 13.234 17.578 -16.688 1 75 414 ASN B CA 1
ATOM 7700 C C . ASN B 1 414 ? 14.688 17.375 -17.109 1 75 414 ASN B C 1
ATOM 7702 O O . ASN B 1 414 ? 15.094 17.859 -18.172 1 75 414 ASN B O 1
ATOM 7706 N N . ALA B 1 415 ? 15.508 16.797 -16.25 1 72.56 415 ALA B N 1
ATOM 7707 C CA . ALA B 1 415 ? 16.922 16.594 -16.562 1 72.56 415 ALA B CA 1
ATOM 7708 C C . ALA B 1 415 ? 17.094 15.586 -17.688 1 72.56 415 ALA B C 1
ATOM 7710 O O . ALA B 1 415 ? 18.156 15.516 -18.328 1 72.56 415 ALA B O 1
ATOM 7711 N N . GLU B 1 416 ? 16.172 15.078 -18.234 1 64.69 416 GLU B N 1
ATOM 7712 C CA . GLU B 1 416 ? 16.109 14.203 -19.406 1 64.69 416 GLU B CA 1
ATOM 7713 C C . GLU B 1 416 ? 17.172 13.109 -19.328 1 64.69 416 GLU B C 1
ATOM 7715 O O . GLU B 1 416 ? 17.703 12.68 -20.359 1 64.69 416 GLU B O 1
ATOM 7720 N N . ASP B 1 417 ? 17.719 12.812 -18.156 1 75.81 417 ASP B N 1
ATOM 7721 C CA . ASP B 1 417 ? 18.609 11.68 -17.984 1 75.81 417 ASP B CA 1
ATOM 7722 C C . ASP B 1 417 ? 17.844 10.398 -17.656 1 75.81 417 ASP B C 1
ATOM 7724 O O . ASP B 1 417 ? 17.422 10.203 -16.531 1 75.81 417 ASP B O 1
ATOM 7728 N N . THR B 1 418 ? 17.828 9.555 -18.625 1 75.81 418 THR B N 1
ATOM 7729 C CA . THR B 1 418 ? 17 8.352 -18.562 1 75.81 418 THR B CA 1
ATOM 7730 C C . THR B 1 418 ? 17.531 7.402 -17.484 1 75.81 418 THR B C 1
ATOM 7732 O O . THR B 1 418 ? 16.75 6.742 -16.797 1 75.81 418 THR B O 1
ATOM 7735 N N . LYS B 1 419 ? 18.781 7.449 -17.344 1 79.44 419 LYS B N 1
ATOM 7736 C CA . LYS B 1 419 ? 19.375 6.535 -16.375 1 79.44 419 LYS B CA 1
ATOM 7737 C C . LYS B 1 419 ? 19.047 6.965 -14.945 1 79.44 419 LYS B C 1
ATOM 7739 O O . LYS B 1 419 ? 18.719 6.129 -14.102 1 79.44 419 LYS B O 1
ATOM 7744 N N . SER B 1 420 ? 19.109 8.234 -14.734 1 82.5 420 SER B N 1
ATOM 7745 C CA . SER B 1 420 ? 18.797 8.758 -13.406 1 82.5 420 SER B CA 1
ATOM 7746 C C . SER B 1 420 ? 17.312 8.578 -13.078 1 82.5 420 SER B C 1
ATOM 7748 O O . SER B 1 420 ? 16.969 8.242 -11.945 1 82.5 420 SER B O 1
ATOM 7750 N N . LEU B 1 421 ? 16.562 8.75 -14.07 1 86.44 421 LEU B N 1
ATOM 7751 C CA . LEU B 1 421 ? 15.125 8.562 -13.883 1 86.44 421 LEU B CA 1
ATOM 7752 C C . LEU B 1 421 ? 14.805 7.098 -13.602 1 86.44 421 LEU B C 1
ATOM 7754 O O . LEU B 1 421 ? 14.023 6.789 -12.703 1 86.44 421 LEU B O 1
ATOM 7758 N N . GLY B 1 422 ? 15.445 6.234 -14.352 1 88.25 422 GLY B N 1
ATOM 7759 C CA . GLY B 1 422 ? 15.234 4.809 -14.164 1 88.25 422 GLY B CA 1
ATOM 7760 C C . GLY B 1 422 ? 15.602 4.336 -12.773 1 88.25 422 GLY B C 1
ATOM 7761 O O . GLY B 1 422 ? 14.859 3.564 -12.156 1 88.25 422 GLY B O 1
ATOM 7762 N N . GLN B 1 423 ? 16.688 4.805 -12.32 1 88.94 423 GLN B N 1
ATOM 7763 C CA . GLN B 1 423 ? 17.141 4.402 -10.992 1 88.94 423 GLN B CA 1
ATOM 7764 C C . GLN B 1 423 ? 16.203 4.938 -9.914 1 88.94 423 GLN B C 1
ATOM 7766 O O . GLN B 1 423 ? 15.828 4.207 -8.992 1 88.94 423 GLN B O 1
ATOM 7771 N N . ALA B 1 424 ? 15.875 6.227 -10.039 1 88.94 424 ALA B N 1
ATOM 7772 C CA . ALA B 1 424 ? 14.984 6.844 -9.055 1 88.94 424 ALA B CA 1
ATOM 7773 C C . ALA B 1 424 ? 13.641 6.125 -9.016 1 88.94 424 ALA B C 1
ATOM 7775 O O . ALA B 1 424 ? 13.125 5.828 -7.938 1 88.94 424 ALA B O 1
ATOM 7776 N N . VAL B 1 425 ? 13.148 5.797 -10.148 1 92.19 425 VAL B N 1
ATOM 7777 C CA . VAL B 1 425 ? 11.852 5.129 -10.273 1 92.19 425 VAL B CA 1
ATOM 7778 C C . VAL B 1 425 ? 11.945 3.715 -9.711 1 92.19 425 VAL B C 1
ATOM 7780 O O . VAL B 1 425 ? 11.102 3.299 -8.914 1 92.19 425 VAL B O 1
ATOM 7783 N N . ALA B 1 426 ? 12.953 3.008 -10.117 1 93 426 ALA B N 1
ATOM 7784 C CA . ALA B 1 426 ? 13.117 1.621 -9.688 1 93 426 ALA B CA 1
ATOM 7785 C C . ALA B 1 426 ? 13.234 1.529 -8.172 1 93 426 ALA B C 1
ATOM 7787 O O . ALA B 1 426 ? 12.531 0.743 -7.531 1 93 426 ALA B O 1
ATOM 7788 N N . ARG B 1 427 ? 14.039 2.346 -7.605 1 92.06 427 ARG B N 1
ATOM 7789 C CA . ARG B 1 427 ? 14.273 2.299 -6.168 1 92.06 427 ARG B CA 1
ATOM 7790 C C . ARG B 1 427 ? 13.023 2.678 -5.391 1 92.06 427 ARG B C 1
ATOM 7792 O O . ARG B 1 427 ? 12.664 2.016 -4.414 1 92.06 427 ARG B O 1
ATOM 7799 N N . SER B 1 428 ? 12.352 3.738 -5.773 1 93.31 428 SER B N 1
ATOM 7800 C CA . SER B 1 428 ? 11.156 4.191 -5.07 1 93.31 428 SER B CA 1
ATOM 7801 C C . SER B 1 428 ? 10.016 3.188 -5.215 1 93.31 428 SER B C 1
ATOM 7803 O O . SER B 1 428 ? 9.258 2.965 -4.27 1 93.31 428 SER B O 1
ATOM 7805 N N . LEU B 1 429 ? 9.914 2.566 -6.371 1 95.06 429 LEU B N 1
ATOM 7806 C CA . LEU B 1 429 ? 8.859 1.578 -6.586 1 95.06 429 LEU B CA 1
ATOM 7807 C C . LEU B 1 429 ? 9.102 0.334 -5.738 1 95.06 429 LEU B C 1
ATOM 7809 O O . LEU B 1 429 ? 8.18 -0.182 -5.102 1 95.06 429 LEU B O 1
ATOM 7813 N N . ILE B 1 430 ? 10.336 -0.154 -5.777 1 93.94 430 ILE B N 1
ATOM 7814 C CA . ILE B 1 430 ? 10.68 -1.341 -5 1 93.94 430 ILE B CA 1
ATOM 7815 C C . ILE B 1 430 ? 10.43 -1.072 -3.516 1 93.94 430 ILE B C 1
ATOM 7817 O O . ILE B 1 430 ? 9.828 -1.895 -2.822 1 93.94 430 ILE B O 1
ATOM 7821 N N . ASN B 1 431 ? 10.859 0.064 -3.084 1 93.25 431 ASN B N 1
ATOM 7822 C CA . ASN B 1 431 ? 10.656 0.41 -1.681 1 93.25 431 ASN B CA 1
ATOM 7823 C C . ASN B 1 431 ? 9.172 0.531 -1.341 1 93.25 431 ASN B C 1
ATOM 7825 O O . ASN B 1 431 ? 8.719 0.013 -0.318 1 93.25 431 ASN B O 1
ATOM 7829 N N . MET B 1 432 ? 8.445 1.188 -2.139 1 95.38 432 MET B N 1
ATOM 7830 C CA . MET B 1 432 ? 7.023 1.396 -1.906 1 95.38 432 MET B CA 1
ATOM 7831 C C . MET B 1 432 ? 6.289 0.063 -1.803 1 95.38 432 MET B C 1
ATOM 7833 O O . MET B 1 432 ? 5.582 -0.186 -0.826 1 95.38 432 MET B O 1
ATOM 7837 N N . VAL B 1 433 ? 6.496 -0.816 -2.75 1 96.38 433 VAL B N 1
ATOM 7838 C CA . VAL B 1 433 ? 5.77 -2.078 -2.854 1 96.38 433 VAL B CA 1
ATOM 7839 C C . VAL B 1 433 ? 6.219 -3.023 -1.741 1 96.38 433 VAL B C 1
ATOM 7841 O O . VAL B 1 433 ? 5.395 -3.535 -0.981 1 96.38 433 VAL B O 1
ATOM 7844 N N . SER B 1 434 ? 7.531 -3.213 -1.577 1 96.19 434 SER B N 1
ATOM 7845 C CA . SER B 1 434 ? 8.062 -4.188 -0.631 1 96.19 434 SER B CA 1
ATOM 7846 C C . SER B 1 434 ? 7.82 -3.752 0.809 1 96.19 434 SER B C 1
ATOM 7848 O O . SER B 1 434 ? 7.434 -4.562 1.651 1 96.19 434 SER B O 1
ATOM 7850 N N . TYR B 1 435 ? 8.07 -2.48 1.06 1 93.38 435 TYR B N 1
ATOM 7851 C CA . TYR B 1 435 ? 7.855 -1.969 2.41 1 93.38 435 TYR B CA 1
ATOM 7852 C C . TYR B 1 435 ? 6.398 -2.115 2.828 1 93.38 435 TYR B C 1
ATOM 7854 O O . TYR B 1 435 ? 6.109 -2.529 3.951 1 93.38 435 TYR B O 1
ATOM 7862 N N . ASN B 1 436 ? 5.516 -1.79 1.989 1 95.5 436 ASN B N 1
ATOM 7863 C CA . ASN B 1 436 ? 4.086 -1.924 2.258 1 95.5 436 ASN B CA 1
ATOM 7864 C C . ASN B 1 436 ? 3.703 -3.373 2.535 1 95.5 436 ASN B C 1
ATOM 7866 O O . ASN B 1 436 ? 2.93 -3.65 3.453 1 95.5 436 ASN B O 1
ATOM 7870 N N . ILE B 1 437 ? 4.172 -4.258 1.707 1 96.75 437 ILE B N 1
ATOM 7871 C CA . ILE B 1 437 ? 3.893 -5.68 1.898 1 96.75 437 ILE B CA 1
ATOM 7872 C C . ILE B 1 437 ? 4.398 -6.125 3.268 1 96.75 437 ILE B C 1
ATOM 7874 O O . ILE B 1 437 ? 3.668 -6.758 4.031 1 96.75 437 ILE B O 1
ATOM 7878 N N . GLY B 1 438 ? 5.691 -5.801 3.57 1 97 438 GLY B N 1
ATOM 7879 C CA . GLY B 1 438 ? 6.254 -6.168 4.859 1 97 438 GLY B CA 1
ATOM 7880 C C . GLY B 1 438 ? 5.434 -5.672 6.035 1 97 438 GLY B C 1
ATOM 7881 O O . GLY B 1 438 ? 5.176 -6.422 6.977 1 97 438 GLY B O 1
ATOM 7882 N N . TYR B 1 439 ? 5.031 -4.43 5.957 1 95.06 439 TYR B N 1
ATOM 7883 C CA . TYR B 1 439 ? 4.25 -3.822 7.027 1 95.06 439 TYR B CA 1
ATOM 7884 C C . TYR B 1 439 ? 2.908 -4.527 7.191 1 95.06 439 TYR B C 1
ATOM 7886 O O . TYR B 1 439 ? 2.5 -4.852 8.305 1 95.06 439 TYR B O 1
ATOM 7894 N N . LEU B 1 440 ? 2.191 -4.789 6.109 1 95.38 440 LEU B N 1
ATOM 7895 C CA . LEU B 1 440 ? 0.898 -5.461 6.133 1 95.38 440 LEU B CA 1
ATOM 7896 C C . LEU B 1 440 ? 1.021 -6.859 6.734 1 95.38 440 LEU B C 1
ATOM 7898 O O . LEU B 1 440 ? 0.184 -7.27 7.539 1 95.38 440 LEU B O 1
ATOM 7902 N N . VAL B 1 441 ? 2.037 -7.57 6.324 1 96.94 441 VAL B N 1
ATOM 7903 C CA . VAL B 1 441 ? 2.23 -8.93 6.82 1 96.94 441 VAL B CA 1
ATOM 7904 C C . VAL B 1 441 ? 2.518 -8.898 8.32 1 96.94 441 VAL B C 1
ATOM 7906 O O . VAL B 1 441 ? 2.072 -9.773 9.062 1 96.94 441 VAL B O 1
ATOM 7909 N N . HIS B 1 442 ? 3.227 -7.914 8.75 1 95.75 442 HIS B N 1
ATOM 7910 C CA . HIS B 1 442 ? 3.471 -7.758 10.18 1 95.75 442 HIS B CA 1
ATOM 7911 C C . HIS B 1 442 ? 2.166 -7.57 10.945 1 95.75 442 HIS B C 1
ATOM 7913 O O . HIS B 1 442 ? 1.979 -8.156 12.016 1 95.75 442 HIS B O 1
ATOM 7919 N N . LEU B 1 443 ? 1.328 -6.723 10.422 1 94.94 443 LEU B N 1
ATOM 7920 C CA . LEU B 1 443 ? 0.053 -6.488 11.086 1 94.94 443 LEU B CA 1
ATOM 7921 C C . LEU B 1 443 ? -0.755 -7.777 11.188 1 94.94 443 LEU B C 1
ATOM 7923 O O . LEU B 1 443 ? -1.364 -8.055 12.219 1 94.94 443 LEU B O 1
ATOM 7927 N N . LEU B 1 444 ? -0.736 -8.547 10.133 1 94.94 444 LEU B N 1
ATOM 7928 C CA . LEU B 1 444 ? -1.426 -9.836 10.164 1 94.94 444 LEU B CA 1
ATOM 7929 C C . LEU B 1 444 ? -0.771 -10.773 11.164 1 94.94 444 LEU B C 1
ATOM 7931 O O . LEU B 1 444 ? -1.46 -11.523 11.859 1 94.94 444 LEU B O 1
ATOM 7935 N N . ALA B 1 445 ? 0.548 -10.758 11.18 1 95.69 445 ALA B N 1
ATOM 7936 C CA . ALA B 1 445 ? 1.264 -11.578 12.156 1 95.69 445 ALA B CA 1
ATOM 7937 C C . ALA B 1 445 ? 0.862 -11.211 13.586 1 95.69 445 ALA B C 1
ATOM 7939 O O . ALA B 1 445 ? 0.686 -12.086 14.43 1 95.69 445 ALA B O 1
ATOM 7940 N N . ARG B 1 446 ? 0.67 -9.961 13.836 1 92.69 446 ARG B N 1
ATOM 7941 C CA . ARG B 1 446 ? 0.245 -9.5 15.156 1 92.69 446 ARG B CA 1
ATOM 7942 C C . ARG B 1 446 ? -1.174 -9.961 15.469 1 92.69 446 ARG B C 1
ATOM 7944 O O . ARG B 1 446 ? -1.465 -10.375 16.594 1 92.69 446 ARG B O 1
ATOM 7951 N N . ILE B 1 447 ? -2.018 -9.883 14.516 1 91.81 447 ILE B N 1
ATOM 7952 C CA . ILE B 1 447 ? -3.408 -10.289 14.688 1 91.81 447 ILE B CA 1
ATOM 7953 C C . ILE B 1 447 ? -3.471 -11.766 15.062 1 91.81 447 ILE B C 1
ATOM 7955 O O . ILE B 1 447 ? -4.266 -12.164 15.914 1 91.81 447 ILE B O 1
ATOM 7959 N N . HIS B 1 448 ? -2.568 -12.539 14.516 1 92.19 448 HIS B N 1
ATOM 7960 C CA . HIS B 1 448 ? -2.658 -13.984 14.688 1 92.19 448 HIS B CA 1
ATOM 7961 C C . HIS B 1 448 ? -1.624 -14.484 15.688 1 92.19 448 HIS B C 1
ATOM 7963 O O . HIS B 1 448 ? -1.492 -15.695 15.891 1 92.19 448 HIS B O 1
ATOM 7969 N N . GLY B 1 449 ? -0.841 -13.594 16.234 1 91.94 449 GLY B N 1
ATOM 7970 C CA . GLY B 1 449 ? 0.124 -13.945 17.266 1 91.94 449 GLY B CA 1
ATOM 7971 C C . GLY B 1 449 ? 1.258 -14.812 16.75 1 91.94 449 GLY B C 1
ATOM 7972 O O . GLY B 1 449 ? 1.667 -15.773 17.406 1 91.94 449 GLY B O 1
ATOM 7973 N N . VAL B 1 450 ? 1.694 -14.586 15.539 1 94.94 450 VAL B N 1
ATOM 7974 C CA . VAL B 1 450 ? 2.746 -15.375 14.898 1 94.94 450 VAL B CA 1
ATOM 7975 C C . VAL B 1 450 ? 4.023 -14.547 14.805 1 94.94 450 VAL B C 1
ATOM 7977 O O . VAL B 1 450 ? 3.975 -13.352 14.5 1 94.94 450 VAL B O 1
ATOM 7980 N N . ARG B 1 451 ? 5.172 -15.172 15.047 1 93.69 451 ARG B N 1
ATOM 7981 C CA . ARG B 1 451 ? 6.43 -14.43 15.055 1 93.69 451 ARG B CA 1
ATOM 7982 C C . ARG B 1 451 ? 7.344 -14.891 13.922 1 93.69 451 ARG B C 1
ATOM 7984 O O . ARG B 1 451 ? 8.375 -14.273 13.656 1 93.69 451 ARG B O 1
ATOM 7991 N N . ARG B 1 452 ? 7.047 -15.953 13.281 1 96 452 ARG B N 1
ATOM 7992 C CA . ARG B 1 452 ? 7.824 -16.438 12.148 1 96 452 ARG B CA 1
ATOM 7993 C C . ARG B 1 452 ? 7.137 -16.094 10.828 1 96 452 ARG B C 1
ATOM 7995 O O . ARG B 1 452 ? 6.035 -16.578 10.555 1 96 452 ARG B O 1
ATOM 8002 N N . ILE B 1 453 ? 7.789 -15.227 10.047 1 97.44 453 ILE B N 1
ATOM 8003 C CA . ILE B 1 453 ? 7.23 -14.766 8.781 1 97.44 453 ILE B CA 1
ATOM 8004 C C . ILE B 1 453 ? 8.133 -15.203 7.625 1 97.44 453 ILE B C 1
ATOM 8006 O O . ILE B 1 453 ? 9.328 -14.922 7.621 1 97.44 453 ILE B O 1
ATOM 8010 N N . LEU B 1 454 ? 7.594 -15.938 6.723 1 96.81 454 LEU B N 1
ATOM 8011 C CA . LEU B 1 454 ? 8.297 -16.344 5.512 1 96.81 454 LEU B CA 1
ATOM 8012 C C . LEU B 1 454 ? 7.781 -15.586 4.297 1 96.81 454 LEU B C 1
ATOM 8014 O O . LEU B 1 454 ? 6.574 -15.367 4.16 1 96.81 454 LEU B O 1
ATOM 8018 N N . PHE B 1 455 ? 8.688 -15.117 3.506 1 97.19 455 PHE B N 1
ATOM 8019 C CA . PHE B 1 455 ? 8.344 -14.5 2.229 1 97.19 455 PHE B CA 1
ATOM 8020 C C . PHE B 1 455 ? 8.789 -15.391 1.068 1 97.19 455 PHE B C 1
ATOM 8022 O O . PHE B 1 455 ? 9.883 -15.945 1.095 1 97.19 455 PHE B O 1
ATOM 8029 N N . SER B 1 456 ? 7.863 -15.492 0.103 1 94.38 456 SER B N 1
ATOM 8030 C CA . SER B 1 456 ? 8.164 -16.266 -1.103 1 94.38 456 SER B CA 1
ATOM 8031 C C . SER B 1 456 ? 7.508 -15.641 -2.33 1 94.38 456 SER B C 1
ATOM 8033 O O . SER B 1 456 ? 6.77 -14.656 -2.215 1 94.38 456 SER B O 1
ATOM 8035 N N . GLY B 1 457 ? 7.836 -16.141 -3.49 1 93.38 457 GLY B N 1
ATOM 8036 C CA . GLY B 1 457 ? 7.262 -15.672 -4.742 1 93.38 457 GLY B CA 1
ATOM 8037 C C . GLY B 1 457 ? 8.289 -15.102 -5.699 1 93.38 457 GLY B C 1
ATOM 8038 O O . GLY B 1 457 ? 9.359 -14.664 -5.273 1 93.38 457 GLY B O 1
ATOM 8039 N N . LYS B 1 458 ? 7.891 -15.062 -6.883 1 91 458 LYS B N 1
ATOM 8040 C CA . LYS B 1 458 ? 8.805 -14.664 -7.945 1 91 458 LYS B CA 1
ATOM 8041 C C . LYS B 1 458 ? 9.203 -13.195 -7.801 1 91 458 LYS B C 1
ATOM 8043 O O . LYS B 1 458 ? 10.25 -12.773 -8.312 1 91 458 LYS B O 1
ATOM 8048 N N . TYR B 1 459 ? 8.453 -12.461 -7.133 1 93 459 TYR B N 1
ATOM 8049 C CA . TYR B 1 459 ? 8.781 -11.055 -6.906 1 93 459 TYR B CA 1
ATOM 8050 C C . TYR B 1 459 ? 10.109 -10.914 -6.176 1 93 459 TYR B C 1
ATOM 8052 O O . TYR B 1 459 ? 10.875 -9.977 -6.434 1 93 459 TYR B O 1
ATOM 8060 N N . ILE B 1 460 ? 10.391 -11.758 -5.281 1 93.94 460 ILE B N 1
ATOM 8061 C CA . ILE B 1 460 ? 11.594 -11.656 -4.457 1 93.94 460 ILE B CA 1
ATOM 8062 C C . ILE B 1 460 ? 12.812 -12.094 -5.266 1 93.94 460 ILE B C 1
ATOM 8064 O O . ILE B 1 460 ? 13.805 -11.367 -5.348 1 93.94 460 ILE B O 1
ATOM 8068 N N . SER B 1 461 ? 12.758 -13.25 -5.891 1 87.25 461 SER B N 1
ATOM 8069 C CA . SER B 1 461 ? 13.742 -13.797 -6.812 1 87.25 461 SER B CA 1
ATOM 8070 C C . SER B 1 461 ? 15.164 -13.602 -6.293 1 87.25 461 SER B C 1
ATOM 8072 O O . SER B 1 461 ? 16.062 -13.203 -7.043 1 87.25 461 SER B O 1
ATOM 8074 N N . ASN B 1 462 ? 15.297 -13.688 -4.973 1 86.19 462 ASN B N 1
ATOM 8075 C CA . ASN B 1 462 ? 16.594 -13.648 -4.301 1 86.19 462 ASN B CA 1
ATOM 8076 C C . ASN B 1 462 ? 17.266 -12.289 -4.453 1 86.19 462 ASN B C 1
ATOM 8078 O O . ASN B 1 462 ? 18.5 -12.203 -4.48 1 86.19 462 ASN B O 1
ATOM 8082 N N . HIS B 1 463 ? 16.562 -11.305 -4.637 1 89.75 463 HIS B N 1
ATOM 8083 C CA . HIS B 1 463 ? 17.141 -9.969 -4.766 1 89.75 463 HIS B CA 1
ATOM 8084 C C . HIS B 1 463 ? 17.266 -9.289 -3.406 1 89.75 463 HIS B C 1
ATOM 8086 O O . HIS B 1 463 ? 16.25 -9.062 -2.73 1 89.75 463 HIS B O 1
ATOM 8092 N N . ASP B 1 464 ? 18.453 -8.812 -3.127 1 90.88 464 ASP B N 1
ATOM 8093 C CA . ASP B 1 464 ? 18.766 -8.25 -1.817 1 90.88 464 ASP B CA 1
ATOM 8094 C C . ASP B 1 464 ? 17.938 -7.004 -1.539 1 90.88 464 ASP B C 1
ATOM 8096 O O . ASP B 1 464 ? 17.453 -6.805 -0.419 1 90.88 464 ASP B O 1
ATOM 8100 N N . CYS B 1 465 ? 17.797 -6.16 -2.506 1 90.69 465 CYS B N 1
ATOM 8101 C CA . CYS B 1 465 ? 17.094 -4.898 -2.295 1 90.69 465 CYS B CA 1
ATOM 8102 C C . CYS B 1 465 ? 15.641 -5.141 -1.898 1 90.69 465 CYS B C 1
ATOM 8104 O O . CYS B 1 465 ? 15.094 -4.41 -1.072 1 90.69 465 CYS B O 1
ATOM 8106 N N . ILE B 1 466 ? 15.031 -6.145 -2.477 1 94.75 466 ILE B N 1
ATOM 8107 C CA . ILE B 1 466 ? 13.648 -6.488 -2.156 1 94.75 466 ILE B CA 1
ATOM 8108 C C . ILE B 1 466 ? 13.578 -7.105 -0.761 1 94.75 466 ILE B C 1
ATOM 8110 O O . ILE B 1 466 ? 12.734 -6.727 0.051 1 94.75 466 ILE B O 1
ATOM 8114 N N . MET B 1 467 ? 14.508 -8.023 -0.452 1 95.44 467 MET B N 1
ATOM 8115 C CA . MET B 1 467 ? 14.555 -8.672 0.855 1 95.44 467 MET B CA 1
ATOM 8116 C C . MET B 1 467 ? 14.781 -7.648 1.964 1 95.44 467 MET B C 1
ATOM 8118 O O . MET B 1 467 ? 14.156 -7.727 3.021 1 95.44 467 MET B O 1
ATOM 8122 N N . GLU B 1 468 ? 15.664 -6.742 1.708 1 93.56 468 GLU B N 1
ATOM 8123 C CA . GLU B 1 468 ? 15.938 -5.688 2.676 1 93.56 468 GLU B CA 1
ATOM 8124 C C . GLU B 1 468 ? 14.695 -4.852 2.955 1 93.56 468 GLU B C 1
ATOM 8126 O O . GLU B 1 468 ? 14.344 -4.617 4.113 1 93.56 468 GLU B O 1
ATOM 8131 N N . SER B 1 469 ? 14.062 -4.391 1.902 1 93.44 469 SER B N 1
ATOM 8132 C CA . SER B 1 469 ? 12.891 -3.531 2.041 1 93.44 469 SER B CA 1
ATOM 8133 C C . SER B 1 469 ? 11.734 -4.27 2.711 1 93.44 469 SER B C 1
ATOM 8135 O O . SER B 1 469 ? 11.016 -3.697 3.529 1 93.44 469 SER B O 1
ATOM 8137 N N . LEU B 1 470 ? 11.523 -5.531 2.354 1 96.38 470 LEU B N 1
ATOM 8138 C CA . LEU B 1 470 ? 10.508 -6.34 3.021 1 96.38 470 LEU B CA 1
ATOM 8139 C C . LEU B 1 470 ? 10.789 -6.434 4.516 1 96.38 470 LEU B C 1
ATOM 8141 O O . LEU B 1 470 ? 9.875 -6.266 5.336 1 96.38 470 LEU B O 1
ATOM 8145 N N . THR B 1 471 ? 12.008 -6.715 4.855 1 95.81 471 THR B N 1
ATOM 8146 C CA . THR B 1 471 ? 12.422 -6.848 6.25 1 95.81 471 THR B CA 1
ATOM 8147 C C . THR B 1 471 ? 12.188 -5.547 7.012 1 95.81 471 THR B C 1
ATOM 8149 O O . THR B 1 471 ? 11.664 -5.555 8.125 1 95.81 471 THR B O 1
ATOM 8152 N N . LEU B 1 472 ? 12.555 -4.445 6.414 1 91.12 472 LEU B N 1
ATOM 8153 C CA . LEU B 1 472 ? 12.352 -3.135 7.027 1 91.12 472 LEU B CA 1
ATOM 8154 C C . LEU B 1 472 ? 10.867 -2.859 7.227 1 91.12 472 LEU B C 1
ATOM 8156 O O . LEU B 1 472 ? 10.469 -2.271 8.234 1 91.12 472 LEU B O 1
ATOM 8160 N N . GLY B 1 473 ? 10.062 -3.254 6.258 1 93.12 473 GLY B N 1
ATOM 8161 C CA . GLY B 1 473 ? 8.625 -3.115 6.418 1 93.12 473 GLY B CA 1
ATOM 8162 C C . GLY B 1 473 ? 8.078 -3.879 7.609 1 93.12 473 GLY B C 1
ATOM 8163 O O . GLY B 1 473 ? 7.227 -3.373 8.344 1 93.12 473 GLY B O 1
ATOM 8164 N N . VAL B 1 474 ? 8.602 -5.051 7.824 1 95.25 474 VAL B N 1
ATOM 8165 C CA . VAL B 1 474 ? 8.164 -5.871 8.945 1 95.25 474 VAL B CA 1
ATOM 8166 C C . VAL B 1 474 ? 8.594 -5.215 10.258 1 95.25 474 VAL B C 1
ATOM 8168 O O . VAL B 1 474 ? 7.848 -5.238 11.242 1 95.25 474 VAL B O 1
ATOM 8171 N N . TYR B 1 475 ? 9.719 -4.605 10.266 1 90.69 475 TYR B N 1
ATOM 8172 C CA . TYR B 1 475 ? 10.281 -4.059 11.492 1 90.69 475 TYR B CA 1
ATOM 8173 C C . TYR B 1 475 ? 9.805 -2.627 11.719 1 90.69 475 TYR B C 1
ATOM 8175 O O . TYR B 1 475 ? 10.156 -2.006 12.727 1 90.69 475 TYR B O 1
ATOM 8183 N N . TYR B 1 476 ? 9.07 -2.078 10.859 1 84.81 476 TYR B N 1
ATOM 8184 C CA . TYR B 1 476 ? 8.664 -0.679 10.891 1 84.81 476 TYR B CA 1
ATOM 8185 C C . TYR B 1 476 ? 8.047 -0.321 12.242 1 84.81 476 TYR B C 1
ATOM 8187 O O . TYR B 1 476 ? 8.414 0.684 12.852 1 84.81 476 TYR B O 1
ATOM 8195 N N . TYR B 1 477 ? 7.145 -1.137 12.68 1 76.19 477 TYR B N 1
ATOM 8196 C CA . TYR B 1 477 ? 6.457 -0.881 13.945 1 76.19 477 TYR B CA 1
ATOM 8197 C C . TYR B 1 477 ? 7.445 -0.819 15.102 1 76.19 477 TYR B C 1
ATOM 8199 O O . TYR B 1 477 ? 7.328 0.037 15.984 1 76.19 477 TYR B O 1
ATOM 8207 N N . TYR B 1 478 ? 8.398 -1.676 15.102 1 75.75 478 TYR B N 1
ATOM 8208 C CA . TYR B 1 478 ? 9.367 -1.773 16.188 1 75.75 478 TYR B CA 1
ATOM 8209 C C . TYR B 1 478 ? 10.344 -0.604 16.156 1 75.75 478 TYR B C 1
ATOM 8211 O O . TYR B 1 478 ? 10.875 -0.202 17.188 1 75.75 478 TYR B O 1
ATOM 8219 N N . MET B 1 479 ? 10.453 -0.107 15.047 1 69 479 MET B N 1
ATOM 8220 C CA . MET B 1 479 ? 11.398 0.99 14.883 1 69 479 MET B CA 1
ATOM 8221 C C . MET B 1 479 ? 10.773 2.32 15.281 1 69 479 MET B C 1
ATOM 8223 O O . MET B 1 479 ? 11.445 3.186 15.844 1 69 479 MET B O 1
ATOM 8227 N N . TYR B 1 480 ? 9.484 2.381 15.094 1 65.56 480 TYR B N 1
ATOM 8228 C CA . TYR B 1 480 ? 8.953 3.734 15.188 1 65.56 480 TYR B CA 1
ATOM 8229 C C . TYR B 1 480 ? 7.801 3.801 16.188 1 65.56 480 TYR B C 1
ATOM 8231 O O . TYR B 1 480 ? 7.418 4.887 16.625 1 65.56 480 TYR B O 1
ATOM 8239 N N . PHE B 1 481 ? 7.25 2.721 16.562 1 61.31 481 PHE B N 1
ATOM 8240 C CA . PHE B 1 481 ? 6.074 2.791 17.422 1 61.31 481 PHE B CA 1
ATOM 8241 C C . PHE B 1 481 ? 6.293 1.991 18.703 1 61.31 481 PHE B C 1
ATOM 8243 O O . PHE B 1 481 ? 5.398 1.91 19.547 1 61.31 481 PHE B O 1
ATOM 8250 N N . HIS B 1 482 ? 7.559 1.344 18.812 1 53.47 482 HIS B N 1
ATOM 8251 C CA . HIS B 1 482 ? 7.793 0.552 20 1 53.47 482 HIS B CA 1
ATOM 8252 C C . HIS B 1 482 ? 7.973 1.446 21.234 1 53.47 482 HIS B C 1
ATOM 8254 O O . HIS B 1 482 ? 8.711 2.43 21.188 1 53.47 482 HIS B O 1
ATOM 8260 N N . THR B 1 483 ? 6.992 1.566 21.984 1 43.84 483 THR B N 1
ATOM 8261 C CA . THR B 1 483 ? 7.195 2.188 23.281 1 43.84 483 THR B CA 1
ATOM 8262 C C . THR B 1 483 ? 8.281 1.457 24.078 1 43.84 483 THR B C 1
ATOM 8264 O O . THR B 1 483 ? 8.227 0.235 24.219 1 43.84 483 THR B O 1
ATOM 8267 N N . ASN B 1 484 ? 9.508 1.833 24 1 36.47 484 ASN B N 1
ATOM 8268 C CA . ASN B 1 484 ? 10.398 1.276 25.016 1 36.47 484 ASN B CA 1
ATOM 8269 C C . ASN B 1 484 ? 9.664 1.057 26.344 1 36.47 484 ASN B C 1
ATOM 8271 O O . ASN B 1 484 ? 9.039 1.979 26.875 1 36.47 484 ASN B O 1
ATOM 8275 N N . GLY B 1 485 ? 9.195 0.027 26.641 1 34.19 485 GLY B N 1
ATOM 8276 C CA . GLY B 1 485 ? 8.773 -0.274 28 1 34.19 485 GLY B CA 1
ATOM 8277 C C . GLY B 1 485 ? 9.57 0.469 29.047 1 34.19 485 GLY B C 1
ATOM 8278 O O . GLY B 1 485 ? 9.227 0.434 30.234 1 34.19 485 GLY B O 1
ATOM 8279 N N . GLY B 1 486 ? 10.922 0.66 29.062 1 31.34 486 GLY B N 1
ATOM 8280 C CA . GLY B 1 486 ? 11.5 1.267 30.25 1 31.34 486 GLY B CA 1
ATOM 8281 C C . GLY B 1 486 ? 11.062 2.705 30.453 1 31.34 486 GLY B C 1
ATOM 8282 O O . GLY B 1 486 ? 10.758 3.111 31.578 1 31.34 486 GLY B O 1
ATOM 8283 N N . GLY B 1 487 ? 11.617 3.752 29.688 1 29.92 487 GLY B N 1
ATOM 8284 C CA . GLY B 1 487 ? 11.227 5.105 30.047 1 29.92 487 GLY B CA 1
ATOM 8285 C C . GLY B 1 487 ? 9.789 5.43 29.688 1 29.92 487 GLY B C 1
ATOM 8286 O O . GLY B 1 487 ? 9.406 5.367 28.516 1 29.92 487 GLY B O 1
ATOM 8287 N N . GLY B 1 488 ? 8.781 5.047 30.5 1 30.92 488 GLY B N 1
ATOM 8288 C CA . GLY B 1 488 ? 7.426 5.52 30.75 1 30.92 488 GLY B CA 1
ATOM 8289 C C . GLY B 1 488 ? 7.227 6.977 30.375 1 30.92 488 GLY B C 1
ATOM 8290 O O . GLY B 1 488 ? 6.914 7.805 31.234 1 30.92 488 GLY B O 1
ATOM 8291 N N . ASN B 1 489 ? 7.992 7.629 29.625 1 28.06 489 ASN B N 1
ATOM 8292 C CA . ASN B 1 489 ? 7.352 8.93 29.453 1 28.06 489 ASN B CA 1
ATOM 8293 C C . ASN B 1 489 ? 5.953 8.789 28.859 1 28.06 489 ASN B C 1
ATOM 8295 O O . ASN B 1 489 ? 5.809 8.57 27.656 1 28.06 489 ASN B O 1
ATOM 8299 N N . ASP B 1 490 ? 4.934 8.141 29.516 1 30.7 490 ASP B N 1
ATOM 8300 C CA . ASP B 1 490 ? 3.506 8.367 29.703 1 30.7 490 ASP B CA 1
ATOM 8301 C C . ASP B 1 490 ? 3.152 9.836 29.469 1 30.7 490 ASP B C 1
ATOM 8303 O O . ASP B 1 490 ? 2.119 10.32 29.938 1 30.7 490 ASP B O 1
ATOM 8307 N N . SER B 1 491 ? 4.09 10.688 29.297 1 30.67 491 SER B N 1
ATOM 8308 C CA . SER B 1 491 ? 3.85 12.117 29.375 1 30.67 491 SER B CA 1
ATOM 8309 C C . SER B 1 491 ? 2.93 12.602 28.266 1 30.67 491 SER B C 1
ATOM 8311 O O . SER B 1 491 ? 2.658 13.797 28.141 1 30.67 491 SER B O 1
ATOM 8313 N N . PHE B 1 492 ? 2.809 11.867 27.234 1 29.58 492 PHE B N 1
ATOM 8314 C CA . PHE B 1 492 ? 1.887 12.68 26.469 1 29.58 492 PHE B CA 1
ATOM 8315 C C . PHE B 1 492 ? 0.514 12.727 27.125 1 29.58 492 PHE B C 1
ATOM 8317 O O . PHE B 1 492 ? -0.469 12.242 26.562 1 29.58 492 PHE B O 1
ATOM 8324 N N . MET B 1 493 ? 0.309 12.367 28.406 1 28.48 493 MET B N 1
ATOM 8325 C CA . MET B 1 493 ? -0.87 12.797 29.141 1 28.48 493 MET B CA 1
ATOM 8326 C C . MET B 1 493 ? -1.138 14.281 28.922 1 28.48 493 MET B C 1
ATOM 8328 O O . MET B 1 493 ? -0.29 15.125 29.234 1 28.48 493 MET B O 1
ATOM 8332 N N . GLY B 1 494 ? -1.866 14.664 27.844 1 29.64 494 GLY B N 1
ATOM 8333 C CA . GLY B 1 494 ? -2.381 16.016 27.922 1 29.64 494 GLY B CA 1
ATOM 8334 C C . GLY B 1 494 ? -2.729 16.438 29.344 1 29.64 494 GLY B C 1
ATOM 8335 O O . GLY B 1 494 ? -3.119 15.602 30.156 1 29.64 494 GLY B O 1
ATOM 8336 N N . LYS B 1 495 ? -1.97 17.281 29.891 1 27.47 495 LYS B N 1
ATOM 8337 C CA . LYS B 1 495 ? -2.314 17.859 31.188 1 27.47 495 LYS B CA 1
ATOM 8338 C C . LYS B 1 495 ? -3.828 17.906 31.375 1 27.47 495 LYS B C 1
ATOM 8340 O O . LYS B 1 495 ? -4.57 18.219 30.438 1 27.47 495 LYS B O 1
ATOM 8345 N N . PRO B 1 496 ? -4.375 17.25 32.438 1 24.11 496 PRO B N 1
ATOM 8346 C CA . PRO B 1 496 ? -5.777 17.406 32.844 1 24.11 496 PRO B CA 1
ATOM 8347 C C . PRO B 1 496 ? -6.266 18.844 32.75 1 24.11 496 PRO B C 1
ATOM 8349 O O . PRO B 1 496 ? -5.609 19.766 33.25 1 24.11 496 PRO B O 1
ATOM 8352 N N . ILE B 1 497 ? -6.824 19.297 31.672 1 23.72 497 ILE B N 1
ATOM 8353 C CA . ILE B 1 497 ? -7.578 20.516 31.938 1 23.72 497 ILE B CA 1
ATOM 8354 C C . ILE B 1 497 ? -8.477 20.312 33.156 1 23.72 497 ILE B C 1
ATOM 8356 O O . ILE B 1 497 ? -9.078 19.25 33.312 1 23.72 497 ILE B O 1
ATOM 8360 N N . GLU B 1 498 ? -8.273 21.047 34.156 1 21.05 498 GLU B N 1
ATOM 8361 C CA . GLU B 1 498 ? -9.148 21.203 35.312 1 21.05 498 GLU B CA 1
ATOM 8362 C C . GLU B 1 498 ? -10.617 21.094 34.906 1 21.05 498 GLU B C 1
ATOM 8364 O O . GLU B 1 498 ? -11.008 21.578 33.844 1 21.05 498 GLU B O 1
ATOM 8369 N N . GLU B 1 499 ? -11.477 20.266 35.625 1 22.84 499 GLU B N 1
ATOM 8370 C CA . GLU B 1 499 ? -12.836 19.75 35.781 1 22.84 499 GLU B CA 1
ATOM 8371 C C . GLU B 1 499 ? -13.852 20.875 35.781 1 22.84 499 GLU B C 1
ATOM 8373 O O . GLU B 1 499 ? -15.023 20.656 36.094 1 22.84 499 GLU B O 1
ATOM 8378 N N . GLY B 1 500 ? -13.781 22.109 35.344 1 18.98 500 GLY B N 1
ATOM 8379 C CA . GLY B 1 500 ? -14.945 22.766 35.906 1 18.98 500 GLY B CA 1
ATOM 8380 C C . GLY B 1 500 ? -16.25 22.109 35.5 1 18.98 500 GLY B C 1
ATOM 8381 O O . GLY B 1 500 ? -17.078 21.797 36.375 1 18.98 500 GLY B O 1
ATOM 8382 N N . SER B 1 501 ? -16.922 22.484 34.344 1 20.09 501 SER B N 1
ATOM 8383 C CA . SER B 1 501 ? -18.375 22.703 34.406 1 20.09 501 SER B CA 1
ATOM 8384 C C . SER B 1 501 ? -19.125 21.375 34.375 1 20.09 501 SER B C 1
ATOM 8386 O O . SER B 1 501 ? -18.594 20.359 33.938 1 20.09 501 SER B O 1
ATOM 8388 N N . ALA B 1 502 ? -20.5 21.375 34.75 1 18.27 502 ALA B N 1
ATOM 8389 C CA . ALA B 1 502 ? -21.688 20.688 35.25 1 18.27 502 ALA B CA 1
ATOM 8390 C C . ALA B 1 502 ? -22.297 19.797 34.156 1 18.27 502 ALA B C 1
ATOM 8392 O O . ALA B 1 502 ? -22.938 20.281 33.219 1 18.27 502 ALA B O 1
ATOM 8393 N N . ILE B 1 503 ? -21.594 18.906 33.531 1 18.59 503 ILE B N 1
ATOM 8394 C CA . ILE B 1 503 ? -22.469 18.203 32.594 1 18.59 503 ILE B CA 1
ATOM 8395 C C . ILE B 1 503 ? -23.531 17.422 33.375 1 18.59 503 ILE B C 1
ATOM 8397 O O . ILE B 1 503 ? -23.188 16.688 34.312 1 18.59 503 ILE B O 1
ATOM 8401 N N . SER B 1 504 ? -24.828 17.812 33.312 1 17.27 504 SER B N 1
ATOM 8402 C CA . SER B 1 504 ? -26.078 17.281 33.844 1 17.27 504 SER B CA 1
ATOM 8403 C C . SER B 1 504 ? -26.266 15.828 33.406 1 17.27 504 SER B C 1
ATOM 8405 O O . SER B 1 504 ? -25.719 15.391 32.406 1 17.27 504 SER B O 1
ATOM 8407 N N . GLY B 1 505 ? -26.734 14.938 34.375 1 17.81 505 GLY B N 1
ATOM 8408 C CA . GLY B 1 505 ? -27.047 13.555 34.719 1 17.81 505 GLY B CA 1
ATOM 8409 C C . GLY B 1 505 ? -28.078 12.945 33.781 1 17.81 505 GLY B C 1
ATOM 8410 O O . GLY B 1 505 ? -28.906 12.125 34.219 1 17.81 505 GLY B O 1
ATOM 8411 N N . ILE B 1 506 ? -28.031 13.094 32.438 1 18 506 ILE B N 1
ATOM 8412 C CA . ILE B 1 506 ? -29.266 12.547 31.891 1 18 506 ILE B CA 1
ATOM 8413 C C . ILE B 1 506 ? -29.297 11.031 32.094 1 18 506 ILE B C 1
ATOM 8415 O O . ILE B 1 506 ? -28.359 10.336 31.719 1 18 506 ILE B O 1
ATOM 8419 N N . HIS B 1 507 ? -30.125 10.469 33 1 18.22 507 HIS B N 1
ATOM 8420 C CA . HIS B 1 507 ? -30.531 9.172 33.531 1 18.22 507 HIS B CA 1
ATOM 8421 C C . HIS B 1 507 ? -31.141 8.289 32.438 1 18.22 507 HIS B C 1
ATOM 8423 O O . HIS B 1 507 ? -31.594 7.18 32.719 1 18.22 507 HIS B O 1
ATOM 8429 N N . SER B 1 508 ? -30.75 8.18 31.188 1 17.67 508 SER B N 1
ATOM 8430 C CA . SER B 1 508 ? -31.766 7.41 30.469 1 17.67 508 SER B CA 1
ATOM 8431 C C . SER B 1 508 ? -31.734 5.945 30.875 1 17.67 508 SER B C 1
ATOM 8433 O O . SER B 1 508 ? -30.672 5.395 31.172 1 17.67 508 SER B O 1
ATOM 8435 N N . SER B 1 509 ? -32.812 5.289 31.391 1 17.95 509 SER B N 1
ATOM 8436 C CA . SER B 1 509 ? -33.344 4.047 31.953 1 17.95 509 SER B CA 1
ATOM 8437 C C . SER B 1 509 ? -33.281 2.912 30.922 1 17.95 509 SER B C 1
ATOM 8439 O O . SER B 1 509 ? -34.281 2.605 30.266 1 17.95 509 SER B O 1
ATOM 8441 N N . TYR B 1 510 ? -32.312 2.727 30.109 1 17.69 510 TYR B N 1
ATOM 8442 C CA . TYR B 1 510 ? -32.625 1.703 29.109 1 17.69 510 TYR B CA 1
ATOM 8443 C C . TYR B 1 510 ? -32.75 0.332 29.766 1 17.69 510 TYR B C 1
ATOM 8445 O O . TYR B 1 510 ? -32.062 0.027 30.734 1 17.69 510 TYR B O 1
ATOM 8453 N N . GLY B 1 511 ? -33.875 -0.377 29.484 1 17.81 511 GLY B N 1
ATOM 8454 C CA . GLY B 1 511 ? -34.5 -1.61 29.938 1 17.81 511 GLY B CA 1
ATOM 8455 C C . GLY B 1 511 ? -33.625 -2.832 29.734 1 17.81 511 GLY B C 1
ATOM 8456 O O . GLY B 1 511 ? -32.688 -2.811 28.922 1 17.81 511 GLY B O 1
ATOM 8457 N N . LYS B 1 512 ? -33.656 -3.885 30.641 1 17.86 512 LYS B N 1
ATOM 8458 C CA . LYS B 1 512 ? -33 -5.059 31.234 1 17.86 512 LYS B CA 1
ATOM 8459 C C . LYS B 1 512 ? -33 -6.23 30.25 1 17.86 512 LYS B C 1
ATOM 8461 O O . LYS B 1 512 ? -32.219 -7.176 30.406 1 17.86 512 LYS B O 1
ATOM 8466 N N . SER B 1 513 ? -33.906 -6.539 29.359 1 17.64 513 SER B N 1
ATOM 8467 C CA . SER B 1 513 ? -34.375 -7.926 29.453 1 17.64 513 SER B CA 1
ATOM 8468 C C . SER B 1 513 ? -33.5 -8.844 28.594 1 17.64 513 SER B C 1
ATOM 8470 O O . SER B 1 513 ? -33.781 -10.039 28.469 1 17.64 513 SER B O 1
ATOM 8472 N N . GLY B 1 514 ? -32.594 -8.461 27.734 1 18.92 514 GLY B N 1
ATOM 8473 C CA . GLY B 1 514 ? -32.469 -9.453 26.672 1 18.92 514 GLY B CA 1
ATOM 8474 C C . GLY B 1 514 ? -31.781 -10.734 27.125 1 18.92 514 GLY B C 1
ATOM 8475 O O . GLY B 1 514 ? -30.984 -10.719 28.062 1 18.92 514 GLY B O 1
ATOM 8476 N N . THR B 1 515 ? -32.375 -11.938 26.875 1 18.81 515 THR B N 1
ATOM 8477 C CA . THR B 1 515 ? -32.188 -13.344 27.203 1 18.81 515 THR B CA 1
ATOM 8478 C C . THR B 1 515 ? -30.812 -13.812 26.75 1 18.81 515 THR B C 1
ATOM 8480 O O . THR B 1 515 ? -30.344 -13.445 25.672 1 18.81 515 THR B O 1
ATOM 8483 N N . ARG B 1 516 ? -30.016 -14.422 27.625 1 19.62 516 ARG B N 1
ATOM 8484 C CA . ARG B 1 516 ? -28.672 -14.984 27.734 1 19.62 516 ARG B CA 1
ATOM 8485 C C . ARG B 1 516 ? -28.531 -16.219 26.859 1 19.62 516 ARG B C 1
ATOM 8487 O O . ARG B 1 516 ? -28.953 -17.312 27.234 1 19.62 516 ARG B O 1
ATOM 8494 N N . VAL B 1 517 ? -28.875 -16.203 25.531 1 18.73 517 VAL B N 1
ATOM 8495 C CA . VAL B 1 517 ? -28.734 -17.531 24.922 1 18.73 517 VAL B CA 1
ATOM 8496 C C . VAL B 1 517 ? -27.281 -17.969 24.938 1 18.73 517 VA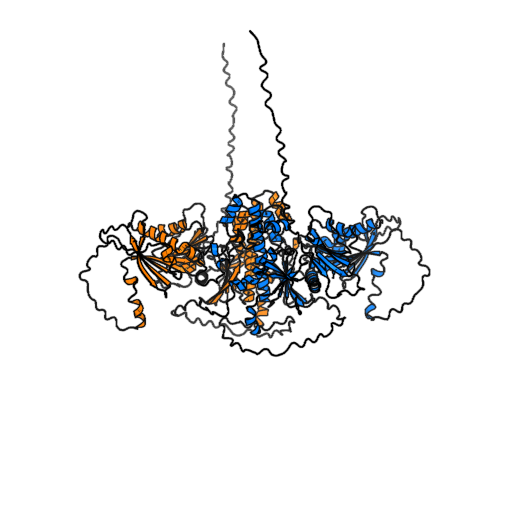L B C 1
ATOM 8498 O O . VAL B 1 517 ? -26.375 -17.172 24.641 1 18.73 517 VAL B O 1
ATOM 8501 N N . LYS B 1 518 ? -26.953 -19.109 25.641 1 21.03 518 LYS B N 1
ATOM 8502 C CA . LYS B 1 518 ? -25.734 -19.828 25.969 1 21.03 518 LYS B CA 1
ATOM 8503 C C . LYS B 1 518 ? -25.031 -20.344 24.719 1 21.03 518 LYS B C 1
ATOM 8505 O O . LYS B 1 518 ? -25.531 -21.281 24.078 1 21.03 518 LYS B O 1
ATOM 8510 N N . PRO B 1 519 ? -24.562 -19.531 23.828 1 20.94 519 PRO B N 1
ATOM 8511 C CA . PRO B 1 519 ? -24.094 -20.281 22.641 1 20.94 519 PRO B CA 1
ATOM 8512 C C . PRO B 1 519 ? -22.953 -21.234 22.969 1 20.94 519 PRO B C 1
ATOM 8514 O O . PRO B 1 519 ? -22.125 -20.938 23.844 1 20.94 519 PRO B O 1
ATOM 8517 N N . SER B 1 520 ? -23.156 -22.547 22.875 1 20.42 520 SER B N 1
ATOM 8518 C CA . SER B 1 520 ? -22.281 -23.703 23.047 1 20.42 520 SER B CA 1
ATOM 8519 C C . SER B 1 520 ? -21.016 -23.578 22.203 1 20.42 520 SER B C 1
ATOM 8521 O O . SER B 1 520 ? -21.078 -23.438 20.984 1 20.42 520 SER B O 1
ATOM 8523 N N . TYR B 1 521 ? -20.016 -22.953 22.734 1 22.36 521 TYR B N 1
ATOM 8524 C CA . TYR B 1 521 ? -18.703 -22.625 22.188 1 22.36 521 TYR B CA 1
ATOM 8525 C C . TYR B 1 521 ? -17.922 -23.891 21.844 1 22.36 521 TYR B C 1
ATOM 8527 O O . TYR B 1 521 ? -17.5 -24.625 22.734 1 22.36 521 TYR B O 1
ATOM 8535 N N . GLN B 1 522 ? -18.344 -24.641 20.812 1 23.89 522 GLN B N 1
ATOM 8536 C CA . GLN B 1 522 ? -17.516 -25.781 20.469 1 23.89 522 GLN B CA 1
ATOM 8537 C C . GLN B 1 522 ? -16.062 -25.375 20.25 1 23.89 522 GLN B C 1
ATOM 8539 O O . GLN B 1 522 ? -15.781 -24.25 19.844 1 23.89 522 GLN B O 1
ATOM 8544 N N . GLN B 1 523 ? -15.133 -26.266 20.672 1 24.31 523 GLN B N 1
ATOM 8545 C CA . GLN B 1 523 ? -13.68 -26.312 20.828 1 24.31 523 GLN B CA 1
ATOM 8546 C C . GLN B 1 523 ? -12.977 -25.938 19.531 1 24.31 523 GLN B C 1
ATOM 8548 O O . GLN B 1 523 ? -13.078 -26.656 18.531 1 24.31 523 GLN B O 1
ATOM 8553 N N . TYR B 1 524 ? -13 -24.766 19.062 1 27.81 524 TYR B N 1
ATOM 8554 C CA . TYR B 1 524 ? -12.289 -24.344 17.859 1 27.81 524 TYR B CA 1
ATOM 8555 C C . TYR B 1 524 ? -10.812 -24.703 17.938 1 27.81 524 TYR B C 1
ATOM 8557 O O . TYR B 1 524 ? -10.148 -24.375 18.922 1 27.81 524 TYR B O 1
ATOM 8565 N N . PRO B 1 525 ? -10.391 -25.781 17.219 1 31.59 525 PRO B N 1
ATOM 8566 C CA . PRO B 1 525 ? -9.031 -26.297 17.344 1 31.59 525 PRO B CA 1
ATOM 8567 C C . PRO B 1 525 ? -7.965 -25.219 17.203 1 31.59 525 PRO B C 1
ATOM 8569 O O . PRO B 1 525 ? -6.77 -25.516 17.219 1 31.59 525 PRO B O 1
ATOM 8572 N N . PHE B 1 526 ? -8.266 -24.266 16.5 1 29.08 526 PHE B N 1
ATOM 8573 C CA . PHE B 1 526 ? -7.219 -23.25 16.453 1 29.08 526 PHE B CA 1
ATOM 8574 C C . PHE B 1 526 ? -7.113 -22.531 17.797 1 29.08 526 PHE B C 1
ATOM 8576 O O . PHE B 1 526 ? -8.109 -22.016 18.312 1 29.08 526 PHE B O 1
ATOM 8583 N N . ARG B 1 527 ? -6.375 -23.109 18.734 1 27.64 527 ARG B N 1
ATOM 8584 C CA . ARG B 1 527 ? -6.156 -22.609 20.094 1 27.64 527 ARG B CA 1
ATOM 8585 C C . ARG B 1 527 ? -6.137 -21.078 20.094 1 27.64 527 ARG B C 1
ATOM 8587 O O . ARG B 1 527 ? -5.367 -20.453 19.359 1 27.64 527 ARG B O 1
ATOM 8594 N N . LYS B 1 528 ? -7.145 -20.484 20.516 1 31.39 528 LYS B N 1
ATOM 8595 C CA . LYS B 1 528 ? -7.008 -19.125 21.031 1 31.39 528 LYS B CA 1
ATOM 8596 C C . LYS B 1 528 ? -5.812 -19 21.969 1 31.39 528 LYS B C 1
ATOM 8598 O O . LYS B 1 528 ? -5.805 -19.594 23.047 1 31.39 528 LYS B O 1
ATOM 8603 N N . LEU B 1 529 ? -4.562 -18.969 21.578 1 28.12 529 LEU B N 1
ATOM 8604 C CA . LEU B 1 529 ? -3.547 -18.719 22.594 1 28.12 529 LEU B CA 1
ATOM 8605 C C . LEU B 1 529 ? -4.02 -17.672 23.594 1 28.12 529 LEU B C 1
ATOM 8607 O O . LEU B 1 529 ? -4.484 -16.594 23.188 1 28.12 529 LEU B O 1
ATOM 8611 N N . GLU B 1 530 ? -4.43 -18.047 24.672 1 28.23 530 GLU B N 1
ATOM 8612 C CA . GLU B 1 530 ? -4.48 -17.203 25.875 1 28.23 530 GLU B CA 1
ATOM 8613 C C . GLU B 1 530 ? -3.322 -16.219 25.891 1 28.23 530 GLU B C 1
ATOM 8615 O O . GLU B 1 530 ? -2.162 -16.609 25.75 1 28.23 530 GLU B O 1
ATOM 8620 N N . ARG B 1 531 ? -3.564 -14.922 25.594 1 30.61 531 ARG B N 1
ATOM 8621 C CA . ARG B 1 531 ? -2.602 -13.836 25.75 1 30.61 531 ARG B CA 1
ATOM 8622 C C . ARG B 1 531 ? -1.888 -13.922 27.109 1 30.61 531 ARG B C 1
ATOM 8624 O O . ARG B 1 531 ? -2.443 -13.531 28.125 1 30.61 531 ARG B O 1
ATOM 8631 N N . ASN B 1 532 ? -1.208 -15.07 27.391 1 28.41 532 ASN B N 1
ATOM 8632 C CA . ASN B 1 532 ? -0.334 -15.023 28.562 1 28.41 532 ASN B CA 1
ATOM 8633 C C . ASN B 1 532 ? 0.546 -13.773 28.547 1 28.41 532 ASN B C 1
ATOM 8635 O O . ASN B 1 532 ? 0.932 -13.297 27.469 1 28.41 532 ASN B O 1
ATOM 8639 N N . TYR B 1 533 ? 0.604 -12.969 29.594 1 29.31 533 TYR B N 1
ATOM 8640 C CA . TYR B 1 533 ? 1.401 -11.828 30.031 1 29.31 533 TYR B CA 1
ATOM 8641 C C . TYR B 1 533 ? 2.865 -12.008 29.641 1 29.31 533 TYR B C 1
ATOM 8643 O O . TYR B 1 533 ? 3.652 -11.055 29.719 1 29.31 533 TYR B O 1
ATOM 8651 N N . GLU B 1 534 ? 3.377 -13.234 29.734 1 33 534 GLU B N 1
ATOM 8652 C CA . GLU B 1 534 ? 4.754 -13.523 29.344 1 33 534 GLU B CA 1
ATOM 8653 C C . GLU B 1 534 ? 5.016 -13.094 27.891 1 33 534 GLU B C 1
ATOM 8655 O O . GLU B 1 534 ? 6.168 -13.016 27.469 1 33 534 GLU B O 1
ATOM 8660 N N . GLU B 1 535 ? 4.043 -12.953 27.141 1 34.56 535 GLU B N 1
ATOM 8661 C CA . GLU B 1 535 ? 4.098 -12.609 25.719 1 34.56 535 GLU B CA 1
ATOM 8662 C C . GLU B 1 535 ? 4.297 -11.109 25.516 1 34.56 535 GLU B C 1
ATOM 8664 O O . GLU B 1 535 ? 4.613 -10.664 24.422 1 34.56 535 GLU B O 1
ATOM 8669 N N . ALA B 1 536 ? 4.09 -10.258 26.469 1 34.78 536 ALA B N 1
ATOM 8670 C CA . ALA B 1 536 ? 4.398 -8.836 26.562 1 34.78 536 ALA B CA 1
ATOM 8671 C C . ALA B 1 536 ? 5.902 -8.594 26.562 1 34.78 536 ALA B C 1
ATOM 8673 O O . ALA B 1 536 ? 6.391 -7.641 25.953 1 34.78 536 ALA B O 1
ATOM 8674 N N . ALA B 1 537 ? 6.625 -9.242 27.5 1 36.78 537 ALA B N 1
ATOM 8675 C CA . ALA B 1 537 ? 8.078 -9.102 27.594 1 36.78 537 ALA B CA 1
ATOM 8676 C C . ALA B 1 537 ? 8.75 -9.461 26.281 1 36.78 537 ALA B C 1
ATOM 8678 O O . ALA B 1 537 ? 9.805 -8.922 25.938 1 36.78 537 ALA B O 1
ATOM 8679 N N . ARG B 1 538 ? 8.359 -10.594 25.594 1 39.91 538 ARG B N 1
ATOM 8680 C CA . ARG B 1 538 ? 8.898 -11.117 24.328 1 39.91 538 ARG B CA 1
ATOM 8681 C C . ARG B 1 538 ? 8.477 -10.242 23.156 1 39.91 538 ARG B C 1
ATOM 8683 O O . ARG B 1 538 ? 8.773 -10.555 22 1 39.91 538 ARG B O 1
ATOM 8690 N N . ARG B 1 539 ? 7.668 -9.227 23.297 1 47.09 539 ARG B N 1
ATOM 8691 C CA . ARG B 1 539 ? 7.16 -8.211 22.391 1 47.09 539 ARG B CA 1
ATOM 8692 C C . ARG B 1 539 ? 8.289 -7.332 21.859 1 47.09 539 ARG B C 1
ATOM 8694 O O . ARG B 1 539 ? 8.141 -6.664 20.828 1 47.09 539 ARG B O 1
ATOM 8701 N N . ASP B 1 540 ? 9.359 -7.301 22.672 1 53.28 540 ASP B N 1
ATOM 8702 C CA . ASP B 1 540 ? 10.461 -6.453 22.219 1 53.28 540 ASP B CA 1
ATOM 8703 C C . ASP B 1 540 ? 11.328 -7.184 21.203 1 53.28 540 ASP B C 1
ATOM 8705 O O . ASP B 1 540 ? 12.297 -6.613 20.672 1 53.28 540 ASP B O 1
ATOM 8709 N N . THR B 1 541 ? 10.961 -8.469 20.984 1 72.44 541 THR B N 1
ATOM 8710 C CA . THR B 1 541 ? 11.852 -9.148 20.047 1 72.44 541 THR B CA 1
ATOM 8711 C C . THR B 1 541 ? 11.305 -9.062 18.625 1 72.44 541 THR B C 1
ATOM 8713 O O . THR B 1 541 ? 10.094 -9.172 18.406 1 72.44 541 THR B O 1
ATOM 8716 N N . LEU B 1 542 ? 12.148 -8.719 17.734 1 87.25 542 LEU B N 1
ATOM 8717 C CA . LEU B 1 542 ? 11.82 -8.617 16.312 1 87.25 542 LEU B CA 1
ATOM 8718 C C . LEU B 1 542 ? 11.359 -9.961 15.766 1 87.25 542 LEU B C 1
ATOM 8720 O O . LEU B 1 542 ? 11.906 -11.008 16.125 1 87.25 542 LEU B O 1
ATOM 8724 N N . PRO B 1 543 ? 10.281 -10.016 15.07 1 92.44 543 PRO B N 1
ATOM 8725 C CA . PRO B 1 543 ? 9.875 -11.266 14.422 1 92.44 543 PRO B CA 1
ATOM 8726 C C . PRO B 1 543 ? 10.945 -11.82 13.484 1 92.44 543 PRO B C 1
ATOM 8728 O O . PRO B 1 543 ? 11.82 -11.078 13.039 1 92.44 543 PRO B O 1
ATOM 8731 N N . GLU B 1 544 ? 10.883 -13.125 13.297 1 94.81 544 GLU B N 1
ATOM 8732 C CA . GLU B 1 544 ? 11.773 -13.773 12.336 1 94.81 544 GLU B CA 1
ATOM 8733 C C . GLU B 1 544 ? 11.273 -13.57 10.906 1 94.81 544 GLU B C 1
ATOM 8735 O O . GLU B 1 544 ? 10.125 -13.891 10.586 1 94.81 544 GLU B O 1
ATOM 8740 N N . VAL B 1 545 ? 12.125 -12.961 10.086 1 97.12 545 VAL B N 1
ATOM 8741 C CA . VAL B 1 545 ? 11.805 -12.734 8.68 1 97.12 545 VAL B CA 1
ATOM 8742 C C . VAL B 1 545 ? 12.688 -13.617 7.809 1 97.12 545 VAL B C 1
ATOM 8744 O O . VAL B 1 545 ? 13.906 -13.438 7.766 1 97.12 545 VAL B O 1
ATOM 8747 N N . LEU B 1 546 ? 12.094 -14.562 7.133 1 96.5 546 LEU B N 1
ATOM 8748 C CA . LEU B 1 546 ? 12.852 -15.578 6.414 1 96.5 546 LEU B CA 1
ATOM 8749 C C . LEU B 1 546 ? 12.461 -15.602 4.938 1 96.5 546 LEU B C 1
ATOM 8751 O O . LEU B 1 546 ? 11.344 -15.234 4.578 1 96.5 546 LEU B O 1
ATOM 8755 N N . PHE B 1 547 ? 13.414 -16 4.125 1 95.38 547 PHE B N 1
ATOM 8756 C CA . PHE B 1 547 ? 13.273 -16.156 2.682 1 95.38 547 PHE B CA 1
ATOM 8757 C C . PHE B 1 547 ? 13.789 -17.516 2.229 1 95.38 547 PHE B C 1
ATOM 8759 O O . PHE B 1 547 ? 14.578 -18.141 2.93 1 95.38 547 PHE B O 1
ATOM 8766 N N . LEU B 1 548 ? 13.289 -17.953 1.048 1 88.88 548 LEU B N 1
ATOM 8767 C CA . LEU B 1 548 ? 13.758 -19.219 0.502 1 88.88 548 LEU B CA 1
ATOM 8768 C C . LEU B 1 548 ? 14.492 -19.016 -0.816 1 88.88 548 LEU B C 1
ATOM 8770 O O . LEU B 1 548 ? 14.117 -18.141 -1.613 1 88.88 548 LEU B O 1
ATOM 8774 N N . LYS B 1 549 ? 15.5 -19.75 -1.13 1 83.25 549 LYS B N 1
ATOM 8775 C CA . LYS B 1 549 ? 16.281 -19.625 -2.357 1 83.25 549 LYS B CA 1
ATOM 8776 C C . LYS B 1 549 ? 15.445 -20 -3.578 1 83.25 549 LYS B C 1
ATOM 8778 O O . LYS B 1 549 ? 15.617 -19.438 -4.656 1 83.25 549 LYS B O 1
ATOM 8783 N N . HIS B 1 550 ? 14.539 -20.938 -3.475 1 79.5 550 HIS B N 1
ATOM 8784 C CA . HIS B 1 550 ? 13.664 -21.344 -4.566 1 79.5 550 HIS B CA 1
ATOM 8785 C C . HIS B 1 550 ? 12.273 -20.719 -4.418 1 79.5 550 HIS B C 1
ATOM 8787 O O . HIS B 1 550 ? 11.281 -21.281 -4.883 1 79.5 550 HIS B O 1
ATOM 8793 N N . ASP B 1 551 ? 12.258 -19.562 -3.848 1 73.38 551 ASP B N 1
ATOM 8794 C CA . ASP B 1 551 ? 11 -18.938 -3.428 1 73.38 551 ASP B CA 1
ATOM 8795 C C . ASP B 1 551 ? 10.102 -18.641 -4.629 1 73.38 551 ASP B C 1
ATOM 8797 O O . ASP B 1 551 ? 8.883 -18.812 -4.559 1 73.38 551 ASP B O 1
ATOM 8801 N N . GLY B 1 552 ? 10.617 -18.375 -5.703 1 85.62 552 GLY B N 1
ATOM 8802 C CA . GLY B 1 552 ? 9.828 -18.016 -6.871 1 85.62 552 GLY B CA 1
ATOM 8803 C C . GLY B 1 552 ? 9.156 -19.219 -7.523 1 85.62 552 GLY B C 1
ATOM 8804 O O . GLY B 1 552 ? 8.312 -19.047 -8.406 1 85.62 552 GLY B O 1
ATOM 8805 N N . PHE B 1 553 ? 9.438 -20.422 -6.98 1 92.06 553 PHE B N 1
ATOM 8806 C CA . PHE B 1 553 ? 8.961 -21.625 -7.656 1 92.06 553 PHE B CA 1
ATOM 8807 C C . PHE B 1 553 ? 8.227 -22.531 -6.68 1 92.06 553 PHE B C 1
ATOM 8809 O O . PHE B 1 553 ? 8.023 -23.719 -6.961 1 92.06 553 PHE B O 1
ATOM 8816 N N . LEU B 1 554 ? 7.836 -22.016 -5.574 1 92.88 554 LEU B N 1
ATOM 8817 C CA . LEU B 1 554 ? 7.207 -22.812 -4.539 1 92.88 554 LEU B CA 1
ATOM 8818 C C . LEU B 1 554 ? 5.965 -23.531 -5.074 1 92.88 554 LEU B C 1
ATOM 8820 O O . LEU B 1 554 ? 5.746 -24.703 -4.789 1 92.88 554 LEU B O 1
ATOM 8824 N N . GLY B 1 555 ? 5.141 -22.781 -5.828 1 94.25 555 GLY B N 1
ATOM 8825 C CA . GLY B 1 555 ? 3.953 -23.391 -6.398 1 94.25 555 GLY B CA 1
ATOM 8826 C C . GLY B 1 555 ? 4.266 -24.547 -7.328 1 94.25 555 GLY B C 1
ATOM 8827 O O . GLY B 1 555 ? 3.668 -25.625 -7.215 1 94.25 555 GLY B O 1
ATOM 8828 N N . ALA B 1 556 ? 5.234 -24.359 -8.18 1 96.25 556 ALA B N 1
ATOM 8829 C CA . ALA B 1 556 ? 5.617 -25.391 -9.141 1 96.25 556 ALA B CA 1
ATOM 8830 C C . ALA B 1 556 ? 6.25 -26.594 -8.43 1 96.25 556 ALA B C 1
ATOM 8832 O O . ALA B 1 556 ? 5.965 -27.75 -8.766 1 96.25 556 ALA B O 1
ATOM 8833 N N . ILE B 1 557 ? 7.105 -26.328 -7.473 1 93.94 557 ILE B N 1
ATOM 8834 C CA . ILE B 1 557 ? 7.777 -27.375 -6.723 1 93.94 557 ILE B CA 1
ATOM 8835 C C . ILE B 1 557 ? 6.75 -28.188 -5.93 1 93.94 557 ILE B C 1
ATOM 8837 O O . ILE B 1 557 ? 6.758 -29.422 -5.965 1 93.94 557 ILE B O 1
ATOM 8841 N N . GLY B 1 558 ? 5.895 -27.469 -5.242 1 94.38 558 GLY B N 1
ATOM 8842 C CA . GLY B 1 558 ? 4.852 -28.156 -4.492 1 94.38 558 GLY B CA 1
ATOM 8843 C C . GLY B 1 558 ? 3.926 -28.984 -5.371 1 94.38 558 GLY B C 1
ATOM 8844 O O . GLY B 1 558 ? 3.479 -30.062 -4.973 1 94.38 558 GLY B O 1
ATOM 8845 N N . CYS B 1 559 ? 3.631 -28.406 -6.504 1 96.12 559 CYS B N 1
ATOM 8846 C CA . CYS B 1 559 ? 2.799 -29.109 -7.473 1 96.12 559 CYS B CA 1
ATOM 8847 C C . CYS B 1 559 ? 3.494 -30.359 -7.973 1 96.12 559 CYS B C 1
ATOM 8849 O O . CYS B 1 559 ? 2.857 -31.406 -8.133 1 96.12 559 CYS B O 1
ATOM 8851 N N . PHE B 1 560 ? 4.754 -30.328 -8.164 1 95.25 560 PHE B N 1
ATOM 8852 C CA . PHE B 1 560 ? 5.566 -31.453 -8.617 1 95.25 560 PHE B CA 1
ATOM 8853 C C . PHE B 1 560 ? 5.516 -32.594 -7.613 1 95.25 560 PHE B C 1
ATOM 8855 O O . PHE B 1 560 ? 5.449 -33.75 -8 1 95.25 560 PHE B O 1
ATOM 8862 N N . PHE B 1 561 ? 5.473 -32.25 -6.348 1 91.19 561 PHE B N 1
ATOM 8863 C CA . PHE B 1 561 ? 5.508 -33.281 -5.305 1 91.19 561 PHE B CA 1
ATOM 8864 C C . PHE B 1 561 ? 4.098 -33.625 -4.848 1 91.19 561 PHE B C 1
ATOM 8866 O O . PHE B 1 561 ? 3.922 -34.281 -3.828 1 91.19 561 PHE B O 1
ATOM 8873 N N . SER B 1 562 ? 3.166 -33.062 -5.496 1 87.94 562 SER B N 1
ATOM 8874 C CA . SER B 1 562 ? 1.786 -33.375 -5.137 1 87.94 562 SER B CA 1
ATOM 8875 C C . SER B 1 562 ? 1.405 -34.781 -5.582 1 87.94 562 SER B C 1
ATOM 8877 O O . SER B 1 562 ? 1.965 -35.312 -6.551 1 87.94 562 SER B O 1
#

InterPro domains:
  IPR004567 Type II pantothenate kinase [PF03630] (56-142)
  IPR004567 Type II pantothenate kinase [PF03630] (251-477)
  IPR004567 Type II pantothenate kinase [PTHR12280] (37-562)
  IPR043129 ATPase, nucleotide binding domain [SSF53067] (54-280)
  IPR043129 ATPase, nucleotide binding domain [SSF53067] (262-561)

Nearest PDB structures (foldseek):
  7t1i-assembly1_A  TM=7.929E-01  e=6.238E-21  Saccharomyces cerevisiae S288C
  7t1h-assembly1_B  TM=8.079E-01  e=4.513E-20  Saccharomyces cerevisiae S288C
  7t1g-assembly1_A  TM=7.744E-01  e=2.045E-20  Saccharomyces cerevisiae S288C
  6uj5-assembly1_A  TM=7.639E-01  e=2.755E-19  Saccharomyces cerevisiae S288C
  3sms-assembly1_A-2  TM=7.170E-01  e=3.085E-19  Homo sapiens

Sequence (1124 aa):
MNAMMHKPGGGNSSPGNHKSDEGKASHVGNQSEGWKQYKYEFVECLLNKSNELNTCALDIGGTLIKVAYLSDHYISDERPGTRKNTEFLSIKIREGQNLYVHFFNINELNEALTFLNENGLVRQKIFLTGGGAHKFYFYIINQIIKHEIISRGIVSEECPLWVSKRYHCEKLRTLSVQLQLRGSTHPDDHSHEGVPFDKSLLDSFPTCETVRVYLVHPNGEEQPKGGSISTQINYEQVDKARDEEYNCPEKLFQGDLILQCSRKDEMHCVMNGLYKLFGVKKSIVRYDLFLKTQVPVQVKCPYEPFIIANIGSGISILLSNGLNKYKRIGGTAIGGGTLLGLAQIILGKVSFEELINFAAPWEGISSRWLQPPQFDLHLRHMRKDAAGTGAPAHGEDALTASFGFMGNIVKTKNAEDTKSLGQAVARSLINMVSYNIGYLVHLLARIHGVRRILFSGKYISNHDCIMESLTLGVYYYYMYFHTNGGGGNDSFMGKPIEEGSAISGIHSSYGKSGTRVKPSYQQYPFRKLERNYEEAARRDTLPEVLFLKHDGFLGAIGCFFSMNAMMHKPGGGNSSPGNHKSDEGKASHVGNQSEGWKQYKYEFVECLLNKSNELNTCALDIGGTLIKVAYLSDHYISDERPGTRKNTEFLSIKIREGQNLYVHFFNINELNEALTFLNENGLVRQKIFLTGGGAHKFYFYIINQIIKHEIISRGIVSEECPLWVSKRYHCEKLRTLSVQLQLRGSTHPDDHSHEGVPFDKSLLDSFPTCETVRVYLVHPNGEEQPKGGSISTQINYEQVDKARDEEYNCPEKLFQGDLILQCSRKDEMHCVMNGLYKLFGVKKSIVRYDLFLKTQVPVQVKCPYEPFIIANIGSGISILLSNGLNKYKRIGGTAIGGGTLLGLAQIILGKVSFEELINFAAPWEGISSRWLQPPQFDLHLRHMRKDAAGTGAPAHGEDALTASFGFMGNIVKTKNAEDTKSLGQAVARSLINMVSYNIGYLVHLLARIHGVRRILFSGKYISNHDCIMESLTLGVYYYYMYFHTNGGGGNDSFMGKPIEEGSAISGIHSSYGKSGTRVKPSYQQYPFRKLERNYEEAARRDTLPEVLFLKHDGFLGAIGCFFS

pLDDT: mean 70.92, std 27.37, range [17.27, 97.88]

Organism: Plasmodium knowlesi (strain H) (NCBI:txid5851)